Protein 4L6W (pdb70)

Structure (mmCIF, N/CA/C/O backbone):
data_4L6W
#
_entry.id   4L6W
#
_cell.length_a   76.942
_cell.length_b   90.311
_cell.length_c   154.563
_cell.angle_alpha   90.00
_cell.angle_beta   90.00
_cell.angle_gamma   90.00
#
_symmetry.space_group_name_H-M   'P 21 21 21'
#
loop_
_entity.id
_entity.type
_entity.pdbx_description
1 polymer 'Probable propionyl-CoA carboxylase beta chain 6'
2 water water
#
loop_
_atom_site.group_PDB
_atom_site.id
_atom_site.type_symbol
_atom_site.label_atom_id
_atom_site.label_alt_id
_atom_site.label_comp_id
_atom_site.label_asym_id
_atom_site.label_entity_id
_atom_site.label_seq_id
_atom_site.pdbx_PDB_ins_code
_atom_site.Cartn_x
_atom_site.Cartn_y
_atom_site.Cartn_z
_atom_site.occupancy
_atom_site.B_iso_or_equiv
_atom_site.auth_seq_id
_atom_site.auth_comp_id
_atom_site.auth_asym_id
_atom_site.auth_atom_id
_atom_site.pdbx_PDB_model_num
ATOM 1 N N . PRO A 1 35 ? -6.372 0.752 -12.185 1.00 49.42 15 PRO A N 1
ATOM 2 C CA . PRO A 1 35 ? -5.138 0.366 -11.407 1.00 55.06 15 PRO A CA 1
ATOM 3 C C . PRO A 1 35 ? -4.914 1.232 -10.136 1.00 56.02 15 PRO A C 1
ATOM 4 O O . PRO A 1 35 ? -4.484 0.738 -9.095 1.00 57.99 15 PRO A O 1
ATOM 8 N N . ARG A 1 36 ? -5.211 2.518 -10.241 1.00 54.78 16 ARG A N 1
ATOM 9 C CA . ARG A 1 36 ? -5.34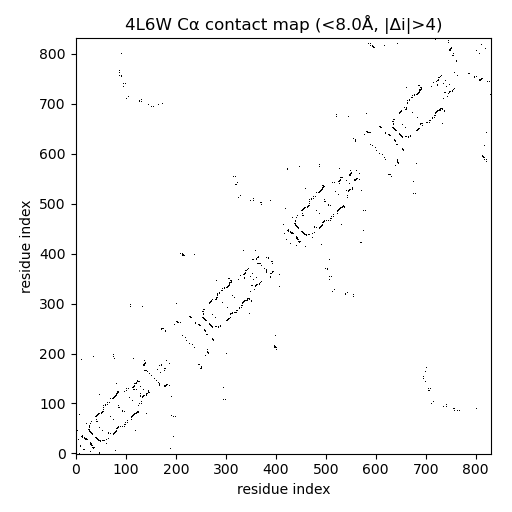6 3.416 -9.127 1.00 47.62 16 ARG A CA 1
ATOM 10 C C . ARG A 1 36 ? -6.806 3.392 -8.683 1.00 49.05 16 ARG A C 1
ATOM 11 O O . ARG A 1 36 ? -7.193 4.169 -7.824 1.00 48.99 16 ARG A O 1
ATOM 19 N N . ASP A 1 37 ? -7.622 2.524 -9.282 1.00 46.50 17 ASP A N 1
ATOM 20 C CA . ASP A 1 37 ? -9.016 2.406 -8.886 1.00 47.63 17 ASP A CA 1
ATOM 21 C C . ASP A 1 37 ? -9.073 2.113 -7.388 1.00 45.66 17 ASP A C 1
ATOM 22 O O . ASP A 1 37 ? -8.473 1.117 -6.922 1.00 45.05 17 ASP A O 1
ATOM 27 N N . PRO A 1 38 ? -9.799 2.947 -6.613 1.00 42.56 18 PRO A N 1
ATOM 28 C CA . PRO A 1 38 ? -9.709 2.769 -5.159 1.00 38.93 18 PRO A CA 1
ATOM 29 C C . PRO A 1 38 ? -10.400 1.452 -4.718 1.00 50.28 18 PRO A C 1
ATOM 30 O O . PRO A 1 38 ? -9.9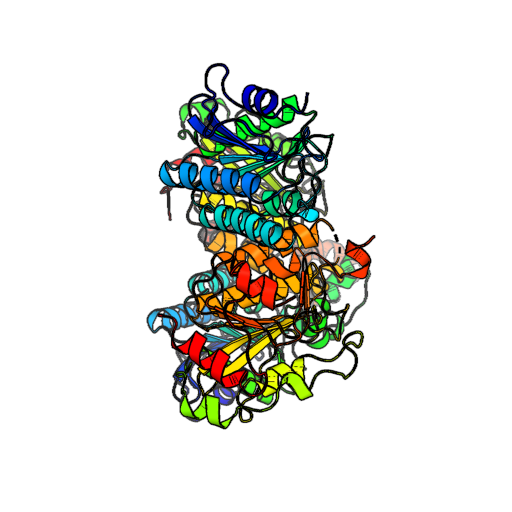59 0.832 -3.712 1.00 47.41 18 PRO A O 1
ATOM 34 N N . LEU A 1 39 ? -11.441 1.011 -5.459 1.00 47.56 19 LEU A N 1
ATOM 35 C CA . LEU A 1 39 ? -12.127 -0.245 -5.109 1.00 44.95 19 LEU A CA 1
ATOM 36 C C . LEU A 1 39 ? -11.139 -1.402 -5.301 1.00 52.13 19 LEU A C 1
ATOM 37 O O . LEU A 1 39 ? -11.030 -2.267 -4.424 1.00 55.20 19 LEU A O 1
ATOM 42 N N . LEU A 1 40 ? -10.385 -1.391 -6.411 1.00 49.83 20 LEU A N 1
ATOM 43 C CA . LEU A 1 40 ? -9.326 -2.394 -6.634 1.00 53.66 20 LEU A CA 1
ATOM 44 C C . LEU A 1 40 ? -8.313 -2.392 -5.464 1.00 49.82 20 LEU A C 1
ATOM 45 O O . LEU A 1 40 ? -8.000 -3.454 -4.881 1.00 48.34 20 LEU A O 1
ATOM 50 N N . ARG A 1 41 ? -7.828 -1.201 -5.103 1.00 43.11 21 ARG A N 1
ATOM 51 C CA . ARG A 1 41 ? -6.879 -1.086 -3.996 1.00 45.18 21 ARG A CA 1
ATOM 52 C C . ARG A 1 41 ? -7.467 -1.595 -2.674 1.00 45.50 21 ARG A C 1
ATOM 53 O O . ARG A 1 41 ? -6.836 -2.420 -1.958 1.00 44.62 21 ARG A O 1
ATOM 61 N N . LEU A 1 42 ? -8.690 -1.179 -2.359 1.00 45.09 22 LEU A N 1
ATOM 62 C CA . LEU A 1 42 ? -9.279 -1.647 -1.103 1.00 42.80 22 LEU A CA 1
ATOM 63 C C . LEU A 1 42 ? -9.474 -3.160 -1.115 1.00 44.96 22 LEU A C 1
ATOM 64 O O . LEU A 1 42 ? -9.245 -3.817 -0.110 1.00 44.62 22 LEU A O 1
ATOM 69 N N . SER A 1 43 ? -9.851 -3.727 -2.260 1.00 47.32 23 SER A N 1
ATOM 70 C CA . SER A 1 43 ? -10.050 -5.174 -2.358 1.00 45.38 23 SER A CA 1
ATOM 71 C C . SER A 1 43 ? -8.761 -5.949 -2.265 1.00 45.78 23 SER A C 1
ATOM 72 O O . SER A 1 43 ? -8.750 -7.083 -1.824 1.00 47.09 23 SER A O 1
ATOM 75 N N . ASN A 1 44 ? -7.676 -5.335 -2.708 1.00 48.66 24 ASN A N 1
ATOM 76 C CA . ASN A 1 44 ? -6.383 -5.970 -2.619 1.00 50.97 24 ASN A CA 1
ATOM 77 C C . ASN A 1 44 ? -5.897 -5.994 -1.169 1.00 44.29 24 ASN A C 1
ATOM 78 O O . ASN A 1 44 ? -5.170 -6.887 -0.771 1.00 48.22 24 ASN A O 1
ATOM 83 N N . PHE A 1 45 ? -6.335 -5.031 -0.374 1.00 41.23 25 PHE A N 1
ATOM 84 C CA . PHE A 1 45 ? -5.896 -4.919 1.030 1.00 37.76 25 PHE A CA 1
ATOM 85 C C . PHE A 1 45 ? -6.770 -5.840 1.869 1.00 42.91 25 PHE A C 1
ATOM 86 O O . PHE A 1 45 ? -6.255 -6.585 2.686 1.00 44.26 25 PHE A O 1
ATOM 94 N N . PHE A 1 46 ? -8.094 -5.778 1.687 1.00 44.95 26 PHE A N 1
ATOM 95 C CA . PHE A 1 46 ? -9.053 -6.489 2.573 1.00 44.63 26 PHE A CA 1
ATOM 96 C C . PHE A 1 46 ? -9.158 -7.979 2.313 1.00 46.12 26 PHE A C 1
ATOM 97 O O . PHE A 1 46 ? -8.901 -8.408 1.194 1.00 41.77 26 PHE A O 1
ATOM 105 N N . ASP A 1 47 ? -9.573 -8.777 3.309 1.00 41.96 27 ASP A N 1
ATOM 106 C CA . ASP A 1 47 ? -9.793 -10.218 3.030 1.00 44.72 27 ASP A CA 1
ATOM 107 C C . ASP A 1 47 ? -10.801 -10.264 1.909 1.00 47.48 27 ASP A C 1
ATOM 108 O O . ASP A 1 47 ? -11.695 -9.391 1.872 1.00 55.36 27 ASP A O 1
ATOM 113 N N . ASP A 1 48 ? -10.685 -11.263 1.015 1.00 51.93 28 ASP A N 1
ATOM 114 C CA . ASP A 1 48 ? -11.591 -11.410 -0.141 1.00 51.69 28 ASP A CA 1
ATOM 115 C C . ASP A 1 48 ? -13.032 -11.439 0.301 1.00 58.32 28 ASP A C 1
ATOM 116 O O . ASP A 1 48 ? -13.356 -12.058 1.337 1.00 58.36 28 ASP A O 1
ATOM 121 N N . GLY A 1 49 ? -13.878 -10.763 -0.481 1.00 62.16 29 GLY A N 1
ATOM 122 C CA . GLY A 1 49 ? -15.333 -10.725 -0.274 1.00 65.12 29 GLY A CA 1
ATOM 123 C C . GLY A 1 49 ? -15.816 -9.988 0.968 1.00 57.05 29 GLY A C 1
ATOM 124 O O . GLY A 1 49 ? -16.976 -10.076 1.312 1.00 60.07 29 GLY A O 1
ATOM 125 N N . SER A 1 50 ? -14.943 -9.255 1.639 1.00 55.33 30 SER A N 1
ATOM 126 C CA . SER A 1 50 ? -15.297 -8.646 2.929 1.00 55.12 30 SER A CA 1
ATOM 127 C C . SER A 1 50 ? -15.626 -7.156 2.834 1.00 55.75 30 SER A C 1
ATOM 128 O O . SER A 1 50 ? -16.117 -6.572 3.789 1.00 55.44 30 SER A O 1
ATOM 131 N N . VAL A 1 51 ? -15.364 -6.559 1.678 1.00 51.01 31 VAL A N 1
ATOM 132 C CA . VAL A 1 51 ? -15.500 -5.136 1.475 1.00 53.22 31 VAL A CA 1
ATOM 133 C C . VAL A 1 51 ? -16.955 -4.714 1.660 1.00 56.55 31 VAL A C 1
ATOM 134 O O . VAL A 1 51 ? -17.826 -5.263 1.034 1.00 58.65 31 VAL A O 1
ATOM 138 N N . GLU A 1 52 ? -17.228 -3.744 2.524 1.00 51.88 32 GLU A N 1
ATOM 139 C CA . GLU A 1 52 ? -18.572 -3.145 2.638 1.00 49.30 32 GLU A CA 1
ATOM 140 C C . GLU A 1 52 ? -18.351 -1.667 2.572 1.00 50.21 32 GLU A C 1
ATOM 141 O O . GLU A 1 52 ? -17.912 -1.060 3.565 1.00 48.72 32 GLU A O 1
ATOM 147 N N . LEU A 1 53 ? -18.625 -1.088 1.408 1.00 45.27 33 LEU A N 1
ATOM 148 C CA . LEU A 1 53 ? -18.478 0.344 1.197 1.00 48.50 33 LEU A CA 1
ATOM 149 C C . LEU A 1 53 ? -19.173 1.144 2.315 1.00 46.69 33 LEU A C 1
ATOM 150 O O . LEU A 1 53 ? -20.272 0.771 2.740 1.00 53.62 33 LEU A O 1
ATOM 155 N N . LEU A 1 54 ? -18.556 2.214 2.794 1.00 44.26 34 LEU A N 1
ATOM 156 C CA . LEU A 1 54 ? -19.172 3.038 3.846 1.00 41.08 34 LEU A CA 1
ATOM 157 C C . LEU A 1 54 ? -20.041 4.110 3.244 1.00 47.41 34 LEU A C 1
ATOM 158 O O . LEU A 1 54 ? -20.743 4.794 3.965 1.00 48.01 34 LEU A O 1
ATOM 163 N N . HIS A 1 55 ? -20.010 4.281 1.931 1.00 47.08 35 HIS A N 1
ATOM 164 C CA . HIS A 1 55 ? -20.820 5.332 1.321 1.00 47.78 35 HIS A CA 1
ATOM 165 C C . HIS A 1 55 ? -20.913 4.988 -0.144 1.00 53.16 35 HIS A C 1
ATOM 166 O O . HIS A 1 55 ? -20.139 4.138 -0.612 1.00 50.20 35 HIS A O 1
ATOM 173 N N . GLU A 1 56 ? -21.846 5.617 -0.876 1.00 62.46 36 GLU A N 1
ATOM 174 C CA . GLU A 1 56 ? -21.977 5.347 -2.323 1.00 65.05 36 GLU A CA 1
ATOM 175 C C . GLU A 1 56 ? -20.697 5.822 -2.999 1.00 56.30 36 GLU A C 1
ATOM 176 O O . GLU A 1 56 ? -20.143 6.874 -2.690 1.00 54.92 36 GLU A O 1
ATOM 182 N N . ARG A 1 57 ? -20.193 4.984 -3.886 1.00 55.70 37 ARG A N 1
ATOM 183 C CA . ARG A 1 57 ? -18.997 5.293 -4.641 1.00 54.78 37 ARG A CA 1
ATOM 184 C C . ARG A 1 57 ? -19.246 6.556 -5.460 1.00 48.82 37 ARG A C 1
ATOM 185 O O . ARG A 1 57 ? -20.252 6.645 -6.126 1.00 54.58 37 ARG A O 1
ATOM 193 N N . ASP A 1 58 ? -18.351 7.549 -5.431 1.00 54.44 38 ASP A N 1
ATOM 194 C CA . ASP A 1 58 ? -18.632 8.820 -6.173 1.00 52.89 38 ASP A CA 1
ATOM 195 C C . ASP A 1 58 ? -17.333 9.390 -6.767 1.00 43.80 38 ASP A C 1
ATOM 196 O O . ASP A 1 58 ? -16.342 8.720 -6.818 1.00 52.81 38 ASP A O 1
ATOM 201 N N . ARG A 1 59 ? -17.282 10.640 -7.165 1.00 52.47 39 ARG A N 1
ATOM 202 C CA . ARG A 1 59 ? -16.029 11.166 -7.726 1.00 46.34 39 ARG A CA 1
ATOM 203 C C . ARG A 1 59 ? -15.347 12.168 -6.726 1.00 43.24 39 ARG A C 1
ATOM 204 O O . ARG A 1 59 ? -14.703 13.165 -7.079 1.00 45.93 39 ARG A O 1
ATOM 212 N N . SER A 1 60 ? -15.479 11.890 -5.445 1.00 41.10 40 SER A N 1
ATOM 213 C CA . SER A 1 60 ? -15.009 12.877 -4.449 1.00 45.85 40 SER A CA 1
ATOM 214 C C . SER A 1 60 ? -13.504 12.777 -4.231 1.00 43.90 40 SER A C 1
ATOM 215 O O . SER A 1 60 ? -12.881 13.638 -3.604 1.00 46.73 40 SER A O 1
ATOM 218 N N . GLY A 1 61 ? -12.913 11.704 -4.730 1.00 38.24 41 GLY A N 1
ATOM 219 C CA . GLY A 1 61 ? -11.493 11.510 -4.541 1.00 40.38 41 GLY A CA 1
ATOM 220 C C . GLY A 1 61 ? -11.195 10.547 -3.404 1.00 40.42 41 GLY A C 1
ATOM 221 O O . GLY A 1 61 ? -10.028 10.303 -3.095 1.00 38.07 41 GLY A O 1
ATOM 222 N N . VAL A 1 62 ? -12.225 10.005 -2.752 1.00 38.50 42 VAL A N 1
ATOM 223 C CA . VAL A 1 62 ? -11.973 9.043 -1.657 1.00 40.10 42 VAL A CA 1
ATOM 224 C C . VAL A 1 62 ? -13.008 7.938 -1.682 1.00 38.47 42 VAL A C 1
ATOM 225 O O . VAL A 1 62 ? -14.161 8.212 -1.964 1.00 44.06 42 VAL A O 1
ATOM 229 N N . LEU A 1 63 ? -12.614 6.696 -1.427 1.00 38.05 43 LEU A N 1
ATOM 230 C CA . LEU A 1 63 ? -13.589 5.645 -1.187 1.00 38.94 43 LEU A CA 1
ATOM 231 C C . LEU A 1 63 ? -13.217 5.014 0.136 1.00 42.83 43 LEU A C 1
ATOM 232 O O . LEU A 1 63 ? -12.060 4.580 0.307 1.00 40.87 43 LEU A O 1
ATOM 237 N N . ALA A 1 64 ? -14.172 4.970 1.066 1.00 42.07 44 ALA A N 1
ATOM 238 C CA . ALA A 1 64 ? -13.968 4.370 2.411 1.00 40.94 44 ALA A CA 1
ATOM 239 C C . ALA A 1 64 ? -14.828 3.108 2.512 1.00 42.63 44 ALA A C 1
ATOM 240 O O . ALA A 1 64 ? -15.928 3.034 1.900 1.00 47.19 44 ALA A O 1
ATOM 242 N N . ALA A 1 65 ? -14.325 2.105 3.246 1.00 42.06 45 ALA A N 1
ATOM 243 C CA . ALA A 1 65 ? -15.036 0.819 3.442 1.00 47.02 45 ALA A CA 1
ATOM 244 C C . ALA A 1 65 ? -14.670 0.133 4.741 1.00 48.82 45 ALA A C 1
ATOM 245 O O . ALA A 1 65 ? -13.653 0.461 5.373 1.00 43.57 45 ALA A O 1
ATOM 247 N N . ALA A 1 66 ? -15.514 -0.819 5.132 1.00 42.86 46 ALA A N 1
ATOM 248 C CA . ALA A 1 66 ? -15.216 -1.720 6.184 1.00 43.37 46 ALA A CA 1
ATOM 249 C C . ALA A 1 66 ? -14.881 -3.029 5.536 1.00 44.14 46 ALA A C 1
ATOM 250 O O . ALA A 1 66 ? -15.343 -3.342 4.443 1.00 50.38 46 ALA A O 1
ATOM 252 N N . GLY A 1 67 ? -14.073 -3.808 6.222 1.00 44.21 47 GLY A N 1
ATOM 253 C CA . GLY A 1 67 ? -13.854 -5.191 5.853 1.00 43.32 47 GLY A CA 1
ATOM 254 C C . GLY A 1 67 ? -13.171 -5.890 7.022 1.00 49.70 47 GLY A C 1
ATOM 255 O O . GLY A 1 67 ? -13.198 -5.391 8.170 1.00 42.44 47 GLY A O 1
ATOM 256 N N . THR A 1 68 ? -12.546 -7.028 6.730 1.00 40.43 48 THR A N 1
ATOM 257 C CA . THR A 1 68 ? -11.823 -7.734 7.736 1.00 45.88 48 THR A CA 1
ATOM 258 C C . THR A 1 68 ? -10.426 -7.909 7.192 1.00 48.68 48 THR A C 1
ATOM 259 O O . THR A 1 68 ? -10.204 -7.998 5.965 1.00 46.51 48 THR A O 1
ATOM 263 N N . VAL A 1 69 ? -9.490 -7.923 8.120 1.00 44.58 49 VAL A N 1
ATOM 264 C CA . VAL A 1 69 ? -8.106 -8.283 7.850 1.00 44.62 49 VAL A CA 1
ATOM 265 C C . VAL A 1 69 ? -7.817 -9.488 8.740 1.00 44.79 49 VAL A C 1
ATOM 266 O O . VAL A 1 69 ? -7.769 -9.360 9.952 1.00 46.19 49 VAL A O 1
ATOM 270 N N . ASN A 1 70 ? -7.656 -10.647 8.119 1.00 45.57 50 ASN A N 1
ATOM 271 C CA . ASN A 1 70 ? -7.656 -11.936 8.834 1.00 46.36 50 ASN A CA 1
ATOM 272 C C . ASN A 1 70 ? -8.697 -12.049 9.926 1.00 49.22 50 ASN A C 1
ATOM 273 O O . ASN A 1 70 ? -8.392 -12.467 11.038 1.00 46.08 50 ASN A O 1
ATOM 278 N N . GLY A 1 71 ? -9.932 -11.686 9.618 1.00 46.32 51 GLY A N 1
ATOM 279 C CA . GLY A 1 71 ? -10.999 -11.777 10.627 1.00 51.96 51 GLY A CA 1
ATOM 280 C C . GLY A 1 71 ? -11.274 -10.503 11.417 1.00 47.17 51 GLY A C 1
ATOM 281 O O . GLY A 1 71 ? -12.401 -10.300 11.847 1.00 52.01 51 GLY A O 1
ATOM 282 N N . VAL A 1 72 ? -10.280 -9.627 11.571 1.00 46.38 52 VAL A N 1
ATOM 283 C CA . VAL A 1 72 ? -10.426 -8.416 12.382 1.00 44.53 52 VAL A CA 1
ATOM 284 C C . VAL A 1 72 ? -11.159 -7.362 11.607 1.00 47.17 52 VAL A C 1
ATOM 285 O O . VAL A 1 72 ? -10.697 -6.969 10.545 1.00 44.18 52 VAL A O 1
ATOM 289 N N . ARG A 1 73 ? -12.294 -6.912 12.138 1.00 46.02 53 ARG A N 1
ATOM 290 C CA . ARG A 1 73 ? -13.013 -5.796 11.589 1.00 43.96 53 ARG A CA 1
ATOM 291 C C . ARG A 1 73 ? -12.134 -4.528 11.463 1.00 45.62 53 ARG A C 1
ATOM 292 O O . ARG A 1 73 ? -11.625 -3.981 12.455 1.00 40.18 53 ARG A O 1
ATOM 300 N N . THR A 1 74 ? -11.962 -4.056 10.226 1.00 40.81 54 THR A N 1
ATOM 301 C CA . THR A 1 74 ? -10.999 -2.976 9.948 1.00 41.30 54 THR A CA 1
ATOM 302 C C . THR A 1 74 ? -11.697 -1.927 9.098 1.00 42.93 54 THR A C 1
ATOM 303 O O . THR A 1 74 ? -12.506 -2.279 8.242 1.00 46.30 54 THR A O 1
ATOM 307 N N . ILE A 1 75 ? -11.393 -0.649 9.314 1.00 36.35 55 ILE A N 1
ATOM 308 C CA . ILE A 1 75 ? -11.895 0.404 8.419 1.00 36.78 55 ILE A CA 1
ATOM 309 C C . ILE A 1 75 ? -10.730 0.809 7.542 1.00 39.15 55 ILE A C 1
ATOM 310 O O . ILE A 1 75 ? -9.582 0.814 7.993 1.00 38.42 55 ILE A O 1
ATOM 315 N N . ALA A 1 76 ? -10.994 1.123 6.282 1.00 37.08 56 ALA A N 1
ATOM 316 C CA . ALA A 1 76 ? -9.937 1.680 5.441 1.00 40.29 56 ALA A CA 1
ATOM 317 C C . ALA A 1 76 ? -10.472 2.754 4.537 1.00 36.14 56 ALA A C 1
ATOM 318 O O . ALA A 1 76 ? -11.672 2.802 4.259 1.00 39.08 56 ALA A O 1
ATOM 320 N N . PHE A 1 77 ? -9.600 3.638 4.075 1.00 34.36 57 PHE A N 1
ATOM 321 C CA . PHE A 1 77 ? -10.025 4.568 3.033 1.00 35.91 57 PHE A CA 1
ATOM 322 C C . PHE A 1 77 ? -8.893 4.636 2.051 1.00 39.87 57 PHE A C 1
ATOM 323 O O . PHE A 1 77 ? -7.754 4.377 2.393 1.00 37.71 57 PHE A O 1
ATOM 331 N N . CYS A 1 78 ? -9.213 4.932 0.805 1.00 37.10 58 CYS A N 1
ATOM 332 C CA . CYS A 1 78 ? -8.202 4.945 -0.236 1.00 38.95 58 CYS A CA 1
ATOM 333 C C . CYS A 1 78 ? -8.494 6.195 -0.999 1.00 41.94 58 CYS A C 1
ATOM 334 O O . CYS A 1 78 ? -9.660 6.419 -1.370 1.00 44.95 58 CYS A O 1
ATOM 337 N N . THR A 1 79 ? -7.476 7.034 -1.221 1.00 37.50 59 THR A N 1
ATOM 338 C CA . THR A 1 79 ? -7.702 8.220 -2.039 1.00 37.04 59 THR A CA 1
ATOM 339 C C . THR A 1 79 ? -7.671 7.732 -3.462 1.00 41.07 59 THR A C 1
ATOM 340 O O . THR A 1 79 ? -7.031 6.719 -3.782 1.00 40.91 59 THR A O 1
ATOM 344 N N . ASP A 1 80 ? -8.376 8.448 -4.332 1.00 46.27 60 ASP A N 1
ATOM 345 C CA . ASP A 1 80 ? -8.712 7.901 -5.619 1.00 44.47 60 ASP A CA 1
ATOM 346 C C . ASP A 1 80 ? -7.807 8.568 -6.628 1.00 42.61 60 ASP A C 1
ATOM 347 O O . ASP A 1 80 ? -8.097 9.666 -7.072 1.00 45.64 60 ASP A O 1
ATOM 352 N N . GLY A 1 81 ? -6.686 7.928 -6.966 1.00 43.15 61 GLY A N 1
ATOM 353 C CA . GLY A 1 81 ? -5.707 8.555 -7.860 1.00 43.35 61 GLY A CA 1
ATOM 354 C C . GLY A 1 81 ? -6.262 8.741 -9.272 1.00 44.68 61 GLY A C 1
ATOM 355 O O . GLY A 1 81 ? -5.661 9.438 -10.124 1.00 49.19 61 GLY A O 1
ATOM 356 N N . THR A 1 82 ? -7.418 8.139 -9.543 1.00 45.23 62 THR A N 1
ATOM 357 C CA . THR A 1 82 ? -8.000 8.284 -10.903 1.00 49.97 62 THR A CA 1
ATOM 358 C C . THR A 1 82 ? -8.763 9.574 -11.020 1.00 50.19 62 THR A C 1
ATOM 359 O O . THR A 1 82 ? -9.203 9.888 -12.104 1.00 45.26 62 THR A O 1
ATOM 363 N N . VAL A 1 83 ? -8.957 10.298 -9.914 1.00 45.67 63 VAL A N 1
ATOM 364 C CA . VAL A 1 83 ? -9.693 11.559 -9.955 1.00 50.03 63 VAL A CA 1
ATOM 365 C C . VAL A 1 83 ? -8.789 12.692 -9.487 1.00 51.26 63 VAL A C 1
ATOM 366 O O . VAL A 1 83 ? -8.460 12.812 -8.256 1.00 44.95 63 VAL A O 1
ATOM 370 N N . MET A 1 84 ? -8.409 13.545 -10.436 1.00 46.13 64 MET A N 1
ATOM 371 C CA . MET A 1 84 ? -7.499 14.666 -10.126 1.00 52.58 64 MET A CA 1
ATOM 372 C C . MET A 1 84 ? -6.270 14.249 -9.343 1.00 53.04 64 MET A C 1
ATOM 373 O O . MET A 1 84 ? -5.866 14.980 -8.420 1.00 44.97 64 MET A O 1
ATOM 378 N N . GLY A 1 85 ? -5.673 13.106 -9.701 1.00 46.96 65 GLY A N 1
ATOM 379 C CA . GLY A 1 85 ? -4.450 12.616 -9.047 1.00 47.43 65 GLY A CA 1
ATOM 380 C C . GLY A 1 85 ? -4.719 12.356 -7.564 1.00 47.36 65 GLY A C 1
ATOM 381 O O . GLY A 1 85 ? -3.784 12.432 -6.734 1.00 41.85 65 GLY A O 1
ATOM 382 N N . GLY A 1 86 ? -5.984 12.092 -7.195 1.00 44.07 66 GLY A N 1
ATOM 383 C CA . GLY A 1 86 ? -6.309 11.928 -5.743 1.00 40.85 66 GLY A CA 1
ATOM 384 C C . GLY A 1 86 ? -6.314 13.211 -4.889 1.00 43.70 66 GLY A C 1
ATOM 385 O O . GLY A 1 86 ? -6.324 13.123 -3.640 1.00 37.53 66 GLY A O 1
ATOM 386 N N . ALA A 1 87 ? -6.316 14.389 -5.542 1.00 37.29 67 ALA A N 1
ATOM 387 C CA . ALA A 1 87 ? -6.301 15.701 -4.829 1.00 42.04 67 ALA A CA 1
ATOM 388 C C . ALA A 1 87 ? -7.468 15.783 -3.815 1.00 43.43 67 ALA A C 1
ATOM 389 O O . ALA A 1 87 ? -8.603 15.429 -4.148 1.00 38.99 67 ALA A O 1
ATOM 391 N N . MET A 1 88 ? -7.184 16.257 -2.590 1.00 39.96 68 MET A N 1
ATOM 392 C CA . MET A 1 88 ? -8.126 16.126 -1.495 1.00 38.21 68 MET A CA 1
ATOM 393 C C . MET A 1 88 ? -9.121 17.279 -1.484 1.00 44.78 68 MET A C 1
ATOM 394 O O . MET A 1 88 ? -8.706 18.435 -1.529 1.00 39.29 68 MET A O 1
ATOM 399 N N . GLY A 1 89 ? -10.421 16.999 -1.407 1.00 38.95 69 GLY A N 1
ATOM 400 C CA . GLY A 1 89 ? -11.388 18.092 -1.465 1.00 41.37 69 GLY A CA 1
ATOM 401 C C . GLY A 1 89 ? -12.388 17.913 -0.348 1.00 43.74 69 GLY A C 1
ATOM 402 O O . GLY A 1 89 ? -12.260 16.968 0.438 1.00 39.20 69 GLY A O 1
ATOM 403 N N . VAL A 1 90 ? -13.394 18.783 -0.290 1.00 38.95 70 VAL A N 1
ATOM 404 C CA . VAL A 1 90 ? -14.299 18.818 0.856 1.00 41.32 70 VAL A CA 1
ATOM 405 C C . VAL A 1 90 ? -15.034 17.500 0.949 1.00 40.35 70 VAL A C 1
ATOM 406 O O . VAL A 1 90 ? -15.153 16.910 2.034 1.00 40.60 70 VAL A O 1
ATOM 410 N N . GLU A 1 91 ? -15.509 17.003 -0.180 1.00 37.88 71 GLU A N 1
ATOM 411 C CA . GLU A 1 91 ? -16.394 15.834 -0.118 1.00 39.78 71 GLU A CA 1
ATOM 412 C C . GLU A 1 91 ? -15.584 14.593 0.267 1.00 42.66 71 GLU A C 1
ATOM 413 O O . GLU A 1 91 ? -16.035 13.774 1.104 1.00 37.69 71 GLU A O 1
ATOM 419 N N . GLY A 1 92 ? -14.383 14.477 -0.318 1.00 39.10 72 GLY A N 1
ATOM 420 C CA . GLY A 1 92 ? -13.521 13.355 -0.082 1.00 38.35 72 GLY A CA 1
ATOM 421 C C . GLY A 1 92 ? -13.027 13.351 1.372 1.00 38.37 72 GLY A C 1
ATOM 422 O O . GLY A 1 92 ? -13.046 12.288 2.038 1.00 42.21 72 GLY A O 1
ATOM 423 N N . CYS A 1 93 ? -12.582 14.516 1.869 1.00 36.98 73 CYS A N 1
ATOM 424 C CA . CYS A 1 93 ? -12.156 14.651 3.289 1.00 38.49 73 CYS A CA 1
ATOM 425 C C . CYS A 1 93 ? -13.268 14.269 4.229 1.00 40.78 73 CYS A C 1
ATOM 426 O O . CYS A 1 93 ? -13.025 13.654 5.267 1.00 39.75 73 CYS A O 1
ATOM 429 N N . THR A 1 94 ? -14.495 14.613 3.861 1.00 38.17 74 THR A N 1
ATOM 430 C CA . THR A 1 94 ? -15.625 14.270 4.698 1.00 40.32 74 THR A CA 1
ATOM 431 C C . THR A 1 94 ? -15.805 12.745 4.797 1.00 40.69 74 THR A C 1
ATOM 432 O O . THR A 1 94 ? -16.071 12.232 5.891 1.00 35.74 74 THR A O 1
ATOM 436 N N . HIS A 1 95 ? -15.571 12.008 3.694 1.00 35.77 75 HIS A N 1
ATOM 437 C CA . HIS A 1 95 ? -15.611 10.547 3.768 1.00 37.60 75 HIS A CA 1
ATOM 438 C C . HIS A 1 95 ? -14.562 10.035 4.726 1.00 34.89 75 HIS A C 1
ATOM 439 O O . HIS A 1 95 ? -14.826 9.056 5.484 1.00 36.77 75 HIS A O 1
ATOM 446 N N . ILE A 1 96 ? -13.393 10.672 4.702 1.00 33.29 76 ILE A N 1
ATOM 447 C CA . ILE A 1 96 ? -12.308 10.267 5.592 1.00 35.88 76 ILE A CA 1
ATOM 448 C C . ILE A 1 96 ? -12.652 10.505 7.049 1.00 35.90 76 ILE A C 1
ATOM 449 O O . ILE A 1 96 ? -12.473 9.595 7.868 1.00 35.71 76 ILE A O 1
ATOM 454 N N . VAL A 1 97 ? -13.132 11.706 7.372 1.00 34.63 77 VAL A N 1
ATOM 455 C CA . VAL A 1 97 ? -13.544 12.029 8.750 1.00 37.07 77 VAL A CA 1
ATOM 456 C C . VAL A 1 97 ? -14.657 11.059 9.218 1.00 37.63 77 VAL A C 1
ATOM 457 O O . VAL A 1 97 ? -14.633 10.562 10.355 1.00 36.95 77 VAL A O 1
ATOM 461 N N . ASN A 1 98 ? -15.621 10.776 8.333 1.00 39.89 78 ASN A N 1
ATOM 462 C CA . ASN A 1 98 ? -16.711 9.798 8.634 1.00 41.06 78 ASN A CA 1
ATOM 463 C C . ASN A 1 98 ? -16.165 8.411 8.927 1.00 36.53 78 ASN A C 1
ATOM 464 O O . ASN A 1 98 ? -16.605 7.737 9.856 1.00 39.82 78 ASN A O 1
ATOM 469 N N . ALA A 1 99 ? -15.168 7.994 8.160 1.00 35.43 79 ALA A N 1
ATOM 470 C CA . ALA A 1 99 ? -14.569 6.691 8.387 1.00 39.68 79 ALA A CA 1
ATOM 471 C C . ALA A 1 99 ? -13.854 6.666 9.730 1.00 36.16 79 ALA A C 1
ATOM 472 O O . ALA A 1 99 ? -13.906 5.649 10.433 1.00 37.66 79 ALA A O 1
ATOM 474 N N . TYR A 1 100 ? -13.143 7.759 10.057 1.00 33.83 80 TYR A N 1
ATOM 475 C CA . TYR A 1 100 ? -12.536 7.897 11.371 1.00 36.80 80 TYR A CA 1
ATOM 476 C C . TYR A 1 100 ? -13.545 7.836 12.463 1.00 38.12 80 TYR A C 1
ATOM 477 O O . TYR A 1 100 ? -13.307 7.201 13.481 1.00 41.46 80 TYR A O 1
ATOM 486 N N . ASP A 1 101 ? -14.663 8.521 12.280 1.00 37.23 81 ASP A N 1
ATOM 487 C CA . ASP A 1 101 ? -15.690 8.476 13.289 1.00 37.74 81 ASP A CA 1
ATOM 488 C C . ASP A 1 101 ? -16.226 7.032 13.509 1.00 40.29 81 ASP A C 1
ATOM 489 O O . ASP A 1 101 ? -16.444 6.591 14.652 1.00 38.15 81 ASP A O 1
ATOM 494 N N . THR A 1 102 ? -16.397 6.280 12.426 1.00 38.24 82 THR A N 1
ATOM 495 C CA . THR A 1 102 ? -16.904 4.889 12.521 1.00 41.76 82 THR A CA 1
ATOM 496 C C . THR A 1 102 ? -15.866 4.055 13.245 1.00 41.04 82 THR A C 1
ATOM 497 O O . THR A 1 102 ? -16.183 3.273 14.173 1.00 42.95 82 THR A O 1
ATOM 501 N N . ALA A 1 103 ? -14.610 4.242 12.827 1.00 36.42 83 ALA A N 1
ATOM 502 C CA . ALA A 1 103 ? -13.520 3.444 13.374 1.00 38.40 83 ALA A CA 1
ATOM 503 C C . ALA A 1 103 ? -13.408 3.747 14.873 1.00 37.82 83 ALA A C 1
ATOM 504 O O . ALA A 1 103 ? -13.232 2.836 15.670 1.00 39.69 83 ALA A O 1
ATOM 506 N N . ILE A 1 104 ? -13.533 5.017 15.249 1.00 37.06 84 ILE A N 1
ATOM 507 C CA . ILE A 1 104 ? -13.379 5.391 16.659 1.00 35.85 84 ILE A CA 1
ATOM 508 C C . ILE A 1 104 ? -14.511 4.743 17.426 1.00 36.93 84 ILE A C 1
ATOM 509 O O . ILE A 1 104 ? -14.298 4.100 18.463 1.00 41.12 84 ILE A O 1
ATOM 514 N N . GLU A 1 105 ? -15.706 4.828 16.883 1.00 38.56 85 GLU A N 1
ATOM 515 C CA . GLU A 1 105 ? -16.881 4.314 17.583 1.00 41.56 85 GLU A CA 1
ATOM 516 C C . GLU A 1 105 ? -16.760 2.835 17.848 1.00 43.20 85 GLU A C 1
ATOM 517 O O . GLU A 1 105 ? -17.097 2.348 18.920 1.00 44.96 85 GLU A O 1
ATOM 523 N N . ASP A 1 106 ? -16.299 2.108 16.840 1.00 43.29 86 ASP A N 1
ATOM 524 C CA . ASP A 1 106 ? -16.231 0.655 16.910 1.00 46.13 86 ASP A CA 1
ATOM 525 C C . ASP A 1 106 ? -14.942 0.163 17.502 1.00 41.80 86 ASP A C 1
ATOM 526 O O . ASP A 1 106 ? -14.785 -1.022 17.666 1.00 45.55 86 ASP A O 1
ATOM 531 N N . GLN A 1 107 ? -14.031 1.074 17.837 1.00 44.87 87 GLN A N 1
ATOM 532 C CA . GLN A 1 107 ? -12.628 0.751 18.145 1.00 42.66 87 GLN A CA 1
ATOM 533 C C . GLN A 1 107 ? -11.992 -0.181 17.145 1.00 43.35 87 GLN A C 1
ATOM 534 O O . GLN A 1 107 ? -11.380 -1.186 17.526 1.00 44.05 87 GLN A O 1
ATOM 540 N N . SER A 1 108 ? -12.122 0.173 15.877 1.00 40.28 88 SER A N 1
ATOM 541 C CA . SER A 1 108 ? -11.534 -0.619 14.804 1.00 44.75 88 SER A CA 1
ATOM 542 C C . SER A 1 108 ? -10.237 0.045 14.423 1.00 36.93 88 SER A C 1
ATOM 543 O O . SER A 1 108 ? -10.174 1.272 14.435 1.00 37.40 88 SER A O 1
ATOM 546 N N . PRO A 1 109 ? -9.215 -0.752 14.038 1.00 35.13 89 PRO A N 1
ATOM 547 C CA . PRO A 1 109 ? -8.060 -0.134 13.381 1.00 35.08 89 PRO A CA 1
ATOM 548 C C . PRO A 1 109 ? -8.513 0.567 12.097 1.00 36.30 89 PRO A C 1
ATOM 549 O O . PRO A 1 109 ? -9.545 0.195 11.540 1.00 35.10 89 PRO A O 1
ATOM 553 N N . ILE A 1 110 ? -7.748 1.561 11.635 1.00 37.25 90 ILE A N 1
ATOM 554 C CA . ILE A 1 110 ? -8.086 2.315 10.429 1.00 34.51 90 ILE A CA 1
ATOM 555 C C . ILE A 1 110 ? -6.839 2.436 9.581 1.00 34.26 90 ILE A C 1
ATOM 556 O O . ILE A 1 110 ? -5.788 2.871 10.050 1.00 33.13 90 ILE A O 1
ATOM 561 N N . VAL A 1 111 ? -6.976 2.022 8.322 1.00 35.05 91 VAL A N 1
ATOM 562 C CA . VAL A 1 111 ? -5.883 1.994 7.375 1.00 33.26 91 VAL A CA 1
ATOM 563 C C . VAL A 1 111 ? -6.194 2.977 6.252 1.00 35.87 91 VAL A C 1
ATOM 564 O O . VAL A 1 111 ? -7.277 2.910 5.659 1.00 35.37 91 VAL A O 1
ATOM 568 N N . GLY A 1 112 ? -5.253 3.890 5.968 1.00 32.14 92 GLY A N 1
ATOM 569 C CA . GLY A 1 112 ? -5.380 4.780 4.812 1.00 32.80 92 GLY A CA 1
ATOM 570 C C . GLY A 1 112 ? -4.427 4.310 3.722 1.00 35.07 92 GLY A C 1
ATOM 571 O O . GLY A 1 112 ? -3.250 3.947 3.983 1.00 33.02 92 GLY A O 1
ATOM 572 N N . ILE A 1 113 ? -4.941 4.289 2.490 1.00 33.58 93 ILE A N 1
ATOM 573 C CA . ILE A 1 113 ? -4.130 3.964 1.314 1.00 33.18 93 ILE A CA 1
ATOM 574 C C . ILE A 1 113 ? -3.989 5.245 0.481 1.00 36.14 93 ILE A C 1
ATOM 575 O O . ILE A 1 113 ? -4.979 5.797 -0.010 1.00 34.48 93 ILE A O 1
ATOM 580 N N . TRP A 1 114 ? -2.752 5.717 0.352 1.00 30.87 94 TRP A N 1
ATOM 581 C CA . TRP A 1 114 ? -2.472 7.024 -0.236 1.00 33.90 94 TRP A CA 1
ATOM 582 C C . TRP A 1 114 ? -2.281 7.018 -1.751 1.00 42.37 94 TRP A C 1
ATOM 583 O O . TRP A 1 114 ? -2.108 5.968 -2.370 1.00 37.68 94 TRP A O 1
ATOM 594 N N . HIS A 1 115 ? -2.379 8.210 -2.286 1.00 42.23 95 HIS A N 1
ATOM 595 C CA . HIS A 1 115 ? -2.158 8.514 -3.665 1.00 41.87 95 HIS A CA 1
ATOM 596 C C . HIS A 1 115 ? -2.885 9.792 -3.870 1.00 36.14 95 HIS A C 1
ATOM 597 O O . HIS A 1 115 ? -3.988 9.818 -4.316 1.00 39.59 95 HIS A O 1
ATOM 604 N N . SER A 1 116 ? -2.247 10.858 -3.487 1.00 36.22 96 SER A N 1
ATOM 605 C CA . SER A 1 116 ? -2.882 12.173 -3.507 1.00 37.29 96 SER A CA 1
ATOM 606 C C . SER A 1 116 ? -1.807 13.237 -3.692 1.00 41.30 96 SER A C 1
ATOM 607 O O . SER A 1 116 ? -0.790 13.218 -2.965 1.00 40.08 96 SER A O 1
ATOM 610 N N . GLY A 1 117 ? -2.023 14.134 -4.673 1.00 38.82 97 GLY A N 1
ATOM 611 C CA . GLY A 1 117 ? -1.178 15.349 -4.903 1.00 39.92 97 GLY A CA 1
ATOM 612 C C . GLY A 1 117 ? -1.260 16.507 -3.895 1.00 45.29 97 GLY A C 1
ATOM 613 O O . GLY A 1 117 ? -0.464 17.442 -3.948 1.00 49.05 97 GLY A O 1
ATOM 614 N N . GLY A 1 118 ? -2.193 16.460 -2.955 1.00 43.64 98 GLY A N 1
ATOM 615 C CA . GLY A 1 118 ? -2.406 17.602 -2.044 1.00 49.97 98 GLY A CA 1
ATOM 616 C C . GLY A 1 118 ? -3.866 18.021 -2.029 1.00 43.74 98 GLY A C 1
ATOM 617 O O . GLY A 1 118 ? -4.748 17.276 -2.479 1.00 40.30 98 GLY A O 1
ATOM 618 N N . ALA A 1 119 ? -4.149 19.203 -1.518 1.00 39.47 99 ALA A N 1
ATOM 619 C CA . ALA A 1 119 ? -5.533 19.663 -1.463 1.00 43.52 99 ALA A CA 1
ATOM 620 C C . ALA A 1 119 ? -5.964 20.231 -2.838 1.00 41.54 99 ALA A C 1
ATOM 621 O O . ALA A 1 119 ? -5.138 20.731 -3.579 1.00 42.22 99 ALA A O 1
ATOM 623 N N . ARG A 1 120 ? -7.250 20.131 -3.189 1.00 41.72 100 ARG A N 1
ATOM 624 C CA . ARG A 1 120 ? -7.759 20.717 -4.468 1.00 44.27 100 ARG A CA 1
ATOM 625 C C . ARG A 1 120 ? -7.686 22.238 -4.423 1.00 47.16 100 ARG A C 1
ATOM 626 O O . ARG A 1 120 ? -8.506 22.899 -3.735 1.00 44.60 100 ARG A O 1
ATOM 634 N N . LEU A 1 121 ? -6.711 22.781 -5.167 1.00 40.08 101 LEU A N 1
ATOM 635 C CA . LEU A 1 121 ? -6.424 24.222 -5.181 1.00 45.38 101 LEU A CA 1
ATOM 636 C C . LEU A 1 121 ? -7.681 25.037 -5.509 1.00 43.16 101 LEU A C 1
ATOM 637 O O . LEU A 1 121 ? -7.944 26.051 -4.865 1.00 38.42 101 LEU A O 1
ATOM 642 N N . ALA A 1 122 ? -8.457 24.593 -6.493 1.00 42.84 102 ALA A N 1
ATOM 643 C CA . ALA A 1 122 ? -9.629 25.335 -6.916 1.00 45.35 102 ALA A CA 1
ATOM 644 C C . ALA A 1 122 ? -10.655 25.461 -5.797 1.00 43.52 102 ALA A C 1
ATOM 645 O O . ALA A 1 122 ? -11.464 26.381 -5.827 1.00 41.49 102 ALA A O 1
ATOM 647 N N . GLU A 1 123 ? -10.634 24.558 -4.814 1.00 42.17 103 GLU A N 1
ATOM 648 C CA . GLU A 1 123 ? -11.581 24.641 -3.679 1.00 48.24 103 GLU A CA 1
ATOM 649 C C . GLU A 1 123 ? -11.075 25.611 -2.581 1.00 44.01 103 GLU A C 1
ATOM 650 O O . GLU A 1 123 ? -11.737 25.863 -1.604 1.00 41.62 103 GLU A O 1
ATOM 656 N N . GLY A 1 124 ? -9.904 26.203 -2.748 1.00 44.82 104 GLY A N 1
ATOM 657 C CA . GLY A 1 124 ? -9.501 27.301 -1.848 1.00 43.49 104 GLY A CA 1
ATOM 658 C C . GLY A 1 124 ? -9.411 26.886 -0.372 1.00 44.43 104 GLY A C 1
ATOM 659 O O . GLY A 1 124 ? -9.038 25.742 -0.024 1.00 37.50 104 GLY A O 1
ATOM 660 N N . VAL A 1 125 ? -9.778 27.828 0.492 1.00 38.70 105 VAL A N 1
ATOM 661 C CA . VAL A 1 125 ? -9.736 27.618 1.930 1.00 40.58 105 VAL A CA 1
ATOM 662 C C . VAL A 1 125 ? -10.733 26.526 2.355 1.00 37.58 105 VAL A C 1
ATOM 663 O O . VAL A 1 125 ? -10.488 25.792 3.322 1.00 34.08 105 VAL A O 1
ATOM 667 N N . ARG A 1 126 ? -11.846 26.379 1.621 1.00 35.49 106 ARG A N 1
ATOM 668 C CA . ARG A 1 126 ? -12.718 25.219 1.948 1.00 35.81 106 ARG A CA 1
ATOM 669 C C . ARG A 1 126 ? -11.976 23.877 1.998 1.00 36.96 106 ARG A C 1
ATOM 670 O O . ARG A 1 126 ? -12.214 23.018 2.924 1.00 34.90 106 ARG A O 1
ATOM 678 N N . ALA A 1 127 ? -11.107 23.636 1.008 1.00 37.43 107 ALA A N 1
ATOM 679 C CA . ALA A 1 127 ? -10.373 22.374 1.051 1.00 36.08 107 ALA A CA 1
ATOM 680 C C . ALA A 1 127 ? -9.291 22.358 2.120 1.00 32.62 107 ALA A C 1
ATOM 681 O O . ALA A 1 127 ? -9.004 21.300 2.665 1.00 34.38 107 ALA A O 1
ATOM 683 N N . LEU A 1 128 ? -8.686 23.498 2.433 1.00 36.75 108 LEU A N 1
ATOM 684 C CA . LEU A 1 128 ? -7.679 23.503 3.530 1.00 36.29 108 LEU A CA 1
ATOM 685 C C . LEU A 1 128 ? -8.319 23.115 4.854 1.00 34.07 108 LEU A C 1
ATOM 686 O O . LEU A 1 128 ? -7.791 22.284 5.614 1.00 32.75 108 LEU A O 1
ATOM 691 N N . HIS A 1 129 ? -9.453 23.743 5.126 1.00 34.70 109 HIS A N 1
ATOM 692 C CA . HIS A 1 129 ? -10.302 23.413 6.290 1.00 36.47 109 HIS A CA 1
ATOM 693 C C . HIS A 1 129 ? -10.637 21.903 6.335 1.00 36.82 109 HIS A C 1
ATOM 694 O O . HIS A 1 129 ? -10.445 21.251 7.366 1.00 33.04 109 HIS A O 1
ATOM 701 N N . ALA A 1 130 ? -11.130 21.355 5.223 1.00 34.51 110 ALA A N 1
ATOM 702 C CA . ALA A 1 130 ? -11.523 19.947 5.170 1.00 35.29 110 ALA A CA 1
ATOM 703 C C . ALA A 1 130 ? -10.300 19.037 5.420 1.00 36.51 110 ALA A C 1
ATOM 704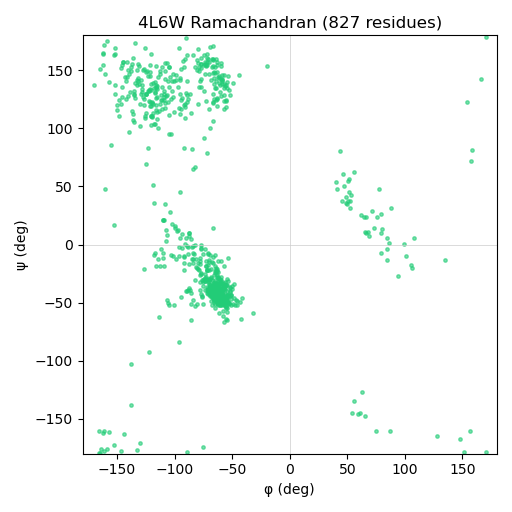 O O . ALA A 1 130 ? -10.405 18.006 6.131 1.00 30.73 110 ALA A O 1
ATOM 706 N N . VAL A 1 131 ? -9.137 19.407 4.874 1.00 31.90 111 VAL A N 1
ATOM 707 C CA . VAL A 1 131 ? -7.929 18.639 5.132 1.00 33.85 111 VAL A CA 1
ATOM 708 C C . VAL A 1 131 ? -7.580 18.765 6.631 1.00 35.25 111 VAL A C 1
ATOM 709 O O . VAL A 1 131 ? -7.183 17.751 7.282 1.00 30.76 111 VAL A O 1
ATOM 713 N N . GLY A 1 132 ? -7.676 19.985 7.191 1.00 32.48 112 GLY A N 1
ATOM 714 C CA . GLY A 1 132 ? -7.391 20.150 8.656 1.00 32.30 112 GLY A CA 1
ATOM 715 C C . GLY A 1 132 ? -8.330 19.234 9.469 1.00 32.87 112 GLY A C 1
ATOM 716 O O . GLY A 1 132 ? -7.930 18.654 10.525 1.00 30.93 112 GLY A O 1
ATOM 717 N N . GLN A 1 133 ? -9.576 19.081 8.995 1.00 32.62 113 GLN A N 1
ATOM 718 C CA . GLN A 1 133 ? -10.537 18.188 9.689 1.00 30.81 113 GLN A CA 1
ATOM 719 C C . GLN A 1 133 ? -10.135 16.732 9.665 1.00 34.28 113 GLN A C 1
ATOM 720 O O . GLN A 1 133 ? -10.382 16.001 10.642 1.00 32.17 113 GLN A O 1
ATOM 726 N N . VAL A 1 134 ? -9.455 16.315 8.588 1.00 30.75 114 VAL A N 1
ATOM 727 C CA . VAL A 1 134 ? -8.890 14.977 8.532 1.00 30.40 114 VAL A CA 1
ATOM 728 C C . VAL A 1 134 ? -7.801 14.822 9.593 1.00 32.45 114 VAL A C 1
ATOM 729 O O . VAL A 1 134 ? -7.788 13.837 10.327 1.00 29.27 114 VAL A O 1
ATOM 733 N N . PHE A 1 135 ? -6.911 15.810 9.690 1.00 29.33 115 PHE A N 1
ATOM 734 C CA . PHE A 1 135 ? -5.847 15.808 10.708 1.00 29.32 115 PHE A CA 1
ATOM 735 C C . PHE A 1 135 ? -6.467 15.733 12.098 1.00 30.00 115 PHE A C 1
ATOM 736 O O . PHE A 1 135 ? -6.028 14.947 12.929 1.00 31.54 115 PHE A O 1
ATOM 744 N N . GLU A 1 136 ? -7.513 16.515 12.331 1.00 28.83 116 GLU A N 1
ATOM 745 C CA . GLU A 1 136 ? -8.127 16.569 13.640 1.00 30.16 116 GLU A CA 1
ATOM 746 C C . GLU A 1 136 ? -8.744 15.194 14.005 1.00 32.44 116 GLU A C 1
ATOM 747 O O . GLU A 1 136 ? -8.587 14.713 15.118 1.00 32.44 116 GLU A O 1
ATOM 753 N N . ALA A 1 137 ? -9.360 14.523 13.054 1.00 29.16 117 ALA A N 1
ATOM 754 C CA . ALA A 1 137 ? -9.836 13.155 13.288 1.00 30.99 117 ALA A CA 1
ATOM 755 C C . ALA A 1 137 ? -8.670 12.193 13.596 1.00 32.19 117 ALA A C 1
ATOM 756 O O . ALA A 1 137 ? -8.823 11.326 14.450 1.00 30.71 117 ALA A O 1
ATOM 758 N N . MET A 1 138 ? -7.532 12.278 12.890 1.00 30.50 118 MET A N 1
ATOM 759 C CA . MET A 1 138 ? -6.368 11.387 13.193 1.00 27.87 118 MET A CA 1
ATOM 760 C C . MET A 1 138 ? -5.825 11.676 14.581 1.00 28.12 118 MET A C 1
ATOM 761 O O . MET A 1 138 ? -5.290 10.818 15.237 1.00 29.56 118 MET A O 1
ATOM 766 N N . ILE A 1 139 ? -5.885 12.930 14.983 1.00 29.47 119 ILE A N 1
ATOM 767 C CA . ILE A 1 139 ? -5.392 13.339 16.320 1.00 30.53 119 ILE A CA 1
ATOM 768 C C . ILE A 1 139 ? -6.374 12.809 17.408 1.00 30.48 119 ILE A C 1
ATOM 769 O O . ILE A 1 139 ? -5.945 12.289 18.461 1.00 31.31 119 ILE A O 1
ATOM 774 N N . ARG A 1 140 ? -7.682 12.861 17.128 1.00 31.20 120 ARG A N 1
ATOM 775 C CA . ARG A 1 140 ? -8.682 12.233 18.033 1.00 34.08 120 ARG A CA 1
ATOM 776 C C . ARG A 1 140 ? -8.418 10.722 18.222 1.00 35.63 120 ARG A C 1
ATOM 777 O O . ARG A 1 140 ? -8.551 10.145 19.337 1.00 34.35 120 ARG A O 1
ATOM 785 N N . ALA A 1 141 ? -8.101 10.068 17.112 1.00 27.82 121 ALA A N 1
ATOM 786 C CA . ALA A 1 141 ? -7.841 8.619 17.072 1.00 31.60 121 ALA A CA 1
ATOM 787 C C . ALA A 1 141 ? -6.495 8.236 17.714 1.00 31.79 121 ALA A C 1
ATOM 788 O O . ALA A 1 141 ? -6.258 7.085 18.038 1.00 32.55 121 ALA A O 1
ATOM 790 N N . SER A 1 142 ? -5.634 9.220 17.844 1.00 30.27 122 SER A N 1
ATOM 791 C CA . SER A 1 142 ? -4.248 9.002 18.184 1.00 32.58 122 SER A CA 1
ATOM 792 C C . SER A 1 142 ? -4.089 8.248 19.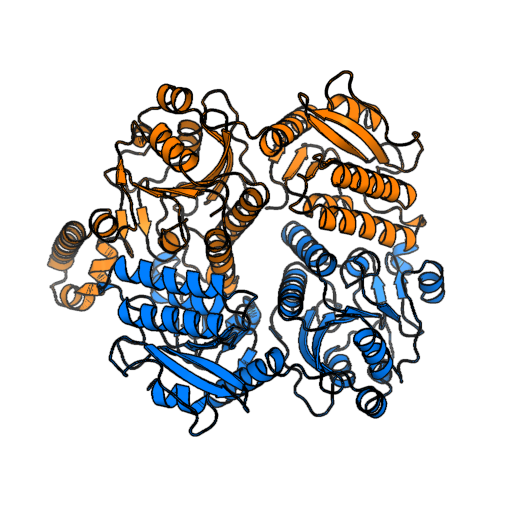494 1.00 34.15 122 SER A C 1
ATOM 793 O O . SER A 1 142 ? -4.499 8.749 20.548 1.00 32.67 122 SER A O 1
ATOM 796 N N . GLY A 1 143 ? -3.520 7.049 19.448 1.00 32.60 123 GLY A N 1
ATOM 797 C CA . GLY A 1 143 ? -3.269 6.294 20.683 1.00 33.89 123 GLY A CA 1
ATOM 798 C C . GLY A 1 143 ? -4.490 5.537 21.080 1.00 33.36 123 GLY A C 1
ATOM 799 O O . GLY A 1 143 ? -4.433 4.795 22.038 1.00 38.87 123 GLY A O 1
ATOM 800 N N . TYR A 1 144 ? -5.599 5.704 20.357 1.00 34.58 124 TYR A N 1
ATOM 801 C CA . TYR A 1 144 ? -6.858 5.058 20.737 1.00 33.87 124 TYR A CA 1
ATOM 802 C C . TYR A 1 144 ? -7.223 3.906 19.847 1.00 34.30 124 TYR A C 1
ATOM 803 O O . TYR A 1 144 ? -7.610 2.848 20.318 1.00 36.06 124 TYR A O 1
ATOM 812 N N . ILE A 1 145 ? -7.141 4.112 18.542 1.00 32.01 125 ILE A N 1
ATOM 813 C CA . ILE A 1 145 ? -7.192 2.992 17.607 1.00 33.83 125 ILE A CA 1
ATOM 814 C C . ILE A 1 145 ? -5.915 2.983 16.778 1.00 30.08 125 ILE A C 1
ATOM 815 O O . ILE A 1 145 ? -5.377 4.043 16.505 1.00 31.39 125 ILE A O 1
ATOM 820 N N . PRO A 1 146 ? -5.439 1.787 16.359 1.00 32.57 126 PRO A N 1
ATOM 821 C CA . PRO A 1 146 ? -4.254 1.766 15.530 1.00 30.40 126 PRO A CA 1
ATOM 822 C C . PRO A 1 146 ? -4.523 2.468 14.157 1.00 32.65 126 PRO A C 1
ATOM 823 O O . PRO A 1 146 ? -5.596 2.273 13.575 1.00 32.27 126 PRO A O 1
ATOM 827 N N . GLN A 1 147 ? -3.595 3.322 13.707 1.00 30.65 127 GLN A N 1
ATOM 828 C CA . GLN A 1 147 ? -3.709 4.022 12.408 1.00 26.72 127 GLN A CA 1
ATOM 829 C C . GLN A 1 147 ? -2.508 3.627 11.570 1.00 31.11 127 GLN A C 1
ATOM 830 O O . GLN A 1 147 ? -1.357 3.898 11.959 1.00 32.82 127 GLN A O 1
ATOM 836 N N . ILE A 1 148 ? -2.744 2.989 10.411 1.00 32.38 128 ILE A N 1
ATOM 837 C CA . ILE A 1 148 ? -1.621 2.505 9.615 1.00 29.54 128 ILE A CA 1
ATOM 838 C C . ILE A 1 148 ? -1.771 3.166 8.246 1.00 33.41 128 ILE A C 1
ATOM 839 O O . ILE A 1 148 ? -2.863 3.201 7.725 1.00 34.76 128 ILE A O 1
ATOM 844 N N . SER A 1 149 ? -0.708 3.734 7.679 1.00 30.43 129 SER A N 1
ATOM 845 C CA . SER A 1 149 ? -0.810 4.336 6.357 1.00 30.16 129 SER A CA 1
ATOM 846 C C . SER A 1 149 ? -0.054 3.471 5.388 1.00 36.97 129 SER A C 1
ATOM 847 O O . SER A 1 149 ? 1.123 3.085 5.658 1.00 33.28 129 SER A O 1
ATOM 850 N N . VAL A 1 150 ? -0.687 3.168 4.252 1.00 33.64 130 VAL A N 1
ATOM 851 C CA . VAL A 1 150 ? 0.043 2.443 3.217 1.00 34.80 130 VAL A CA 1
ATOM 852 C C . VAL A 1 150 ? 0.126 3.416 2.026 1.00 37.61 130 VAL A C 1
ATOM 853 O O . VAL A 1 150 ? -0.907 3.731 1.391 1.00 32.84 130 VAL A O 1
ATOM 857 N N . VAL A 1 151 ? 1.323 3.947 1.769 1.00 33.50 131 VAL A N 1
ATOM 858 C CA . VAL A 1 151 ? 1.476 4.960 0.753 1.00 34.50 131 VAL A CA 1
ATOM 859 C C . VAL A 1 151 ? 1.790 4.231 -0.526 1.00 41.92 131 VAL A C 1
ATOM 860 O O . VAL A 1 151 ? 2.804 3.466 -0.586 1.00 33.71 131 VAL A O 1
ATOM 864 N N . VAL A 1 152 ? 0.933 4.415 -1.541 1.00 39.29 132 VAL A N 1
ATOM 865 C CA . VAL A 1 152 ? 1.147 3.652 -2.772 1.00 36.63 132 VAL A CA 1
ATOM 866 C C . VAL A 1 152 ? 1.467 4.568 -3.951 1.00 38.21 132 VAL A C 1
ATOM 867 O O . VAL A 1 152 ? 1.982 4.103 -4.957 1.00 40.48 132 VAL A O 1
ATOM 871 N N . GLY A 1 153 ? 1.156 5.858 -3.851 1.00 36.06 133 GLY A N 1
ATOM 872 C CA . GLY A 1 153 ? 1.503 6.807 -4.938 1.00 41.90 133 GLY A CA 1
ATOM 873 C C . GLY A 1 153 ? 2.020 8.034 -4.214 1.00 42.47 133 GLY A C 1
ATOM 874 O O . GLY A 1 153 ? 2.722 7.922 -3.201 1.00 39.83 133 GLY A O 1
ATOM 875 N N . PHE A 1 154 ? 1.644 9.218 -4.656 1.00 45.51 134 PHE A N 1
ATOM 876 C CA . PHE A 1 154 ? 2.030 10.395 -3.854 1.00 49.39 134 PHE A CA 1
ATOM 877 C C . PHE A 1 154 ? 1.287 10.558 -2.554 1.00 41.17 134 PHE A C 1
ATOM 878 O O . PHE A 1 154 ? 0.137 10.149 -2.397 1.00 48.50 134 PHE A O 1
ATOM 886 N N . ALA A 1 155 ? 1.935 11.236 -1.626 1.00 41.54 135 ALA A N 1
ATOM 887 C CA . ALA A 1 155 ? 1.224 11.879 -0.552 1.00 36.35 135 ALA A CA 1
ATOM 888 C C . ALA A 1 155 ? 2.028 13.184 -0.498 1.00 38.96 135 ALA A C 1
ATOM 889 O O . ALA A 1 155 ? 3.137 13.238 0.076 1.00 39.09 135 ALA A O 1
ATOM 891 N N . ALA A 1 156 ? 1.501 14.211 -1.149 1.00 35.55 136 ALA A N 1
ATOM 892 C CA . ALA A 1 156 ? 2.199 15.481 -1.297 1.00 37.35 136 ALA A CA 1
ATOM 893 C C . ALA A 1 156 ? 1.369 16.618 -0.680 1.00 42.61 136 ALA A C 1
ATOM 894 O O . ALA A 1 156 ? 0.148 16.460 -0.448 1.00 41.51 136 ALA A O 1
ATOM 896 N N . GLY A 1 157 ? 2.029 17.764 -0.456 1.00 49.81 137 GLY A N 1
ATOM 897 C CA . GLY A 1 157 ? 1.380 18.985 0.026 1.00 51.58 137 GLY A CA 1
ATOM 898 C C . GLY A 1 157 ? 0.681 18.615 1.312 1.00 48.76 137 GLY A C 1
ATOM 899 O O . GLY A 1 157 ? 1.234 17.885 2.153 1.00 51.30 137 GLY A O 1
ATOM 900 N N . GLY A 1 158 ? -0.554 19.062 1.448 1.00 47.82 138 GLY A N 1
ATOM 901 C CA . GLY A 1 158 ? -1.272 18.816 2.687 1.00 42.92 138 GLY A CA 1
ATOM 902 C C . GLY A 1 158 ? -1.480 17.340 2.915 1.00 47.30 138 GLY A C 1
ATOM 903 O O . GLY A 1 158 ? -1.671 16.920 4.059 1.00 51.94 138 GLY A O 1
ATOM 904 N N . ALA A 1 159 ? -1.445 16.519 1.848 1.00 38.41 139 ALA A N 1
ATOM 905 C CA . ALA A 1 159 ? -1.581 15.086 2.075 1.00 39.47 139 ALA A CA 1
ATOM 906 C C . ALA A 1 159 ? -0.371 14.418 2.699 1.00 38.37 139 ALA A C 1
ATOM 907 O O . ALA A 1 159 ? -0.484 13.261 3.090 1.00 44.97 139 ALA A O 1
ATOM 909 N N . ALA A 1 160 ? 0.803 15.055 2.745 1.00 42.57 140 ALA A N 1
ATOM 910 C CA . ALA A 1 160 ? 1.978 14.360 3.310 1.00 38.39 140 ALA A CA 1
ATOM 911 C C . ALA A 1 160 ? 1.841 14.270 4.836 1.00 34.04 140 ALA A C 1
ATOM 912 O O . ALA A 1 160 ? 2.365 13.381 5.478 1.00 32.02 140 ALA A O 1
ATOM 914 N N . TYR A 1 161 ? 1.093 15.182 5.400 1.00 31.77 141 TYR A N 1
ATOM 915 C CA . TYR A 1 161 ? 1.048 15.151 6.852 1.00 31.85 141 TYR A CA 1
ATOM 916 C C . TYR A 1 161 ? 0.135 14.096 7.401 1.00 30.26 141 TYR A C 1
ATOM 917 O O . TYR A 1 161 ? 0.260 13.694 8.565 1.00 32.06 141 TYR A O 1
ATOM 926 N N . GLY A 1 162 ? -0.790 13.684 6.569 1.00 32.49 142 GLY A N 1
ATOM 927 C CA . GLY A 1 162 ? -1.752 12.636 6.924 1.00 32.31 142 GLY A CA 1
ATOM 928 C C . GLY A 1 162 ? -1.030 11.373 7.391 1.00 37.14 142 GLY A C 1
ATOM 929 O O . GLY A 1 162 ? -1.172 10.988 8.557 1.00 34.74 142 GLY A O 1
ATOM 930 N N . PRO A 1 163 ? -0.262 10.703 6.486 1.00 33.31 143 PRO A N 1
ATOM 931 C CA . PRO A 1 163 ? 0.512 9.586 7.018 1.00 30.04 143 PRO A CA 1
ATOM 932 C C . PRO A 1 163 ? 1.377 9.926 8.237 1.00 29.91 143 PRO A C 1
ATOM 933 O O . PRO A 1 163 ? 1.517 9.063 9.111 1.00 31.61 143 PRO A O 1
ATOM 937 N N . ALA A 1 164 ? 1.974 11.118 8.285 1.00 30.28 144 ALA A N 1
ATOM 938 C CA . ALA A 1 164 ? 2.850 11.485 9.431 1.00 33.52 144 ALA A CA 1
ATOM 939 C C . ALA A 1 164 ? 2.100 11.477 10.733 1.00 29.17 144 ALA A C 1
ATOM 940 O O . ALA A 1 164 ? 2.707 11.254 11.760 1.00 30.04 144 ALA A O 1
ATOM 942 N N . LEU A 1 165 ? 0.795 11.754 10.718 1.00 31.18 145 LEU A N 1
ATOM 943 C CA . LEU A 1 165 ? 0.017 11.685 11.979 1.00 31.90 145 LEU A CA 1
ATOM 944 C C . LEU A 1 165 ? -0.333 10.300 12.398 1.00 31.26 145 LEU A C 1
ATOM 945 O O . LEU A 1 165 ? -0.791 10.113 13.528 1.00 36.08 145 LEU A O 1
ATOM 950 N N . THR A 1 166 ? -0.147 9.305 11.541 1.00 29.87 146 THR A N 1
ATOM 951 C CA . THR A 1 166 ? -0.579 7.934 11.890 1.00 29.06 146 THR A CA 1
ATOM 952 C C . THR A 1 166 ? 0.532 7.195 12.611 1.00 29.35 146 THR A C 1
ATOM 953 O O . THR A 1 166 ? 1.589 7.744 12.862 1.00 29.11 146 THR A O 1
ATOM 957 N N . ASP A 1 167 ? 0.292 5.954 12.957 1.00 29.12 147 ASP A N 1
ATOM 958 C CA . ASP A 1 167 ? 1.222 5.236 13.821 1.00 33.43 147 ASP A CA 1
ATOM 959 C C . ASP A 1 167 ? 2.322 4.527 13.063 1.00 31.64 147 ASP A C 1
ATOM 960 O O . ASP A 1 167 ? 3.419 4.509 13.538 1.00 29.46 147 ASP A O 1
ATOM 965 N N . VAL A 1 168 ? 2.040 3.932 11.926 1.00 30.02 148 VAL A N 1
ATOM 966 C CA . VAL A 1 168 ? 3.077 3.253 11.158 1.00 32.20 148 VAL A CA 1
ATOM 967 C C . VAL A 1 168 ? 2.862 3.576 9.664 1.00 31.81 148 VAL A C 1
ATOM 968 O O . VAL A 1 168 ? 1.758 3.453 9.156 1.00 33.62 148 VAL A O 1
ATOM 972 N N . VAL A 1 169 ? 3.924 3.979 8.989 1.00 29.60 149 VAL A N 1
ATOM 973 C CA . VAL A 1 169 ? 3.877 4.294 7.568 1.00 29.76 149 VAL A CA 1
ATOM 974 C C . VAL A 1 169 ? 4.605 3.218 6.774 1.00 32.68 149 VAL A C 1
ATOM 975 O O . VAL A 1 169 ? 5.782 2.978 6.991 1.00 34.69 149 VAL A O 1
ATOM 979 N N . VAL A 1 170 ? 3.897 2.592 5.844 1.00 31.02 150 VAL A N 1
ATOM 980 C CA . VAL A 1 170 ? 4.448 1.607 4.910 1.00 34.09 150 VAL A CA 1
ATOM 981 C C . VAL A 1 170 ? 4.534 2.295 3.556 1.00 35.13 150 VAL A C 1
ATOM 982 O O . VAL A 1 170 ? 3.515 2.798 3.094 1.00 33.53 150 VAL A O 1
ATOM 986 N N . MET A 1 171 ? 5.713 2.373 2.939 1.00 33.54 151 MET A N 1
ATOM 987 C CA . MET A 1 171 ? 5.801 2.968 1.577 1.00 31.34 151 MET A CA 1
ATOM 988 C C . MET A 1 171 ? 6.096 1.914 0.515 1.00 36.83 151 MET A C 1
ATOM 989 O O . MET A 1 171 ? 7.013 1.139 0.652 1.00 39.83 151 MET A O 1
ATOM 994 N N . ALA A 1 172 ? 5.307 1.894 -0.554 1.00 40.31 152 ALA A N 1
ATOM 995 C CA . ALA A 1 172 ? 5.560 1.039 -1.719 1.00 38.61 152 ALA A CA 1
ATOM 996 C C . ALA A 1 172 ? 6.627 1.710 -2.595 1.00 41.00 152 ALA A C 1
ATOM 997 O O . ALA A 1 172 ? 6.821 2.922 -2.487 1.00 40.16 152 ALA A O 1
ATOM 999 N N . PRO A 1 173 ? 7.333 0.939 -3.457 1.00 42.45 153 PRO A N 1
ATOM 1000 C CA . PRO A 1 173 ? 8.426 1.526 -4.278 1.00 42.98 153 PRO A CA 1
ATOM 1001 C C . PRO A 1 173 ? 8.081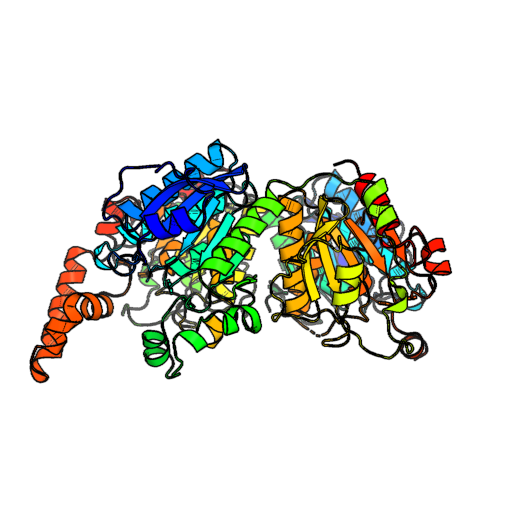 2.811 -5.061 1.00 43.28 153 PRO A C 1
ATOM 1002 O O . PRO A 1 173 ? 8.936 3.703 -5.190 1.00 42.88 153 PRO A O 1
ATOM 1006 N N . GLU A 1 174 ? 6.850 2.910 -5.563 1.00 44.85 154 GLU A N 1
ATOM 1007 C CA . GLU A 1 174 ? 6.447 4.079 -6.402 1.00 44.56 154 GLU A CA 1
ATOM 1008 C C . GLU A 1 174 ? 6.018 5.272 -5.582 1.00 44.46 154 GLU A C 1
ATOM 1009 O O . GLU A 1 174 ? 5.790 6.353 -6.108 1.00 49.30 154 GLU A O 1
ATOM 1015 N N . SER A 1 175 ? 5.915 5.103 -4.281 1.00 40.15 155 SER A N 1
ATOM 1016 C CA . SER A 1 175 ? 5.326 6.176 -3.484 1.00 37.11 155 SER A CA 1
ATOM 1017 C C . SER A 1 175 ? 6.322 7.307 -3.190 1.00 40.84 155 SER A C 1
ATOM 1018 O O . SER A 1 175 ? 7.558 7.118 -3.222 1.00 41.81 155 SER A O 1
ATOM 1021 N N . ARG A 1 176 ? 5.774 8.488 -2.921 1.00 37.55 156 ARG A N 1
ATOM 1022 C CA . ARG A 1 176 ? 6.587 9.701 -2.769 1.00 40.85 156 ARG A CA 1
ATOM 1023 C C . ARG A 1 176 ? 5.857 10.559 -1.757 1.00 39.75 156 ARG A C 1
ATOM 1024 O O . ARG A 1 176 ? 4.677 10.851 -1.935 1.00 41.38 156 ARG A O 1
ATOM 1032 N N . VAL A 1 177 ? 6.549 10.943 -0.691 1.00 35.90 157 VAL A N 1
ATOM 1033 C CA . VAL A 1 177 ? 5.990 11.760 0.384 1.00 33.44 157 VAL A CA 1
ATOM 1034 C C . VAL A 1 177 ? 6.839 13.033 0.493 1.00 37.89 157 VAL A C 1
ATOM 1035 O O . VAL A 1 177 ? 8.053 12.987 0.708 1.00 36.15 157 VAL A O 1
ATOM 1039 N N . PHE A 1 178 ? 6.219 14.176 0.286 1.00 34.70 158 PHE A N 1
ATOM 1040 C CA . PHE A 1 178 ? 6.901 15.440 0.477 1.00 36.04 158 PHE A CA 1
ATOM 1041 C C . PHE A 1 178 ? 5.859 16.542 0.593 1.00 36.66 158 PHE A C 1
ATOM 1042 O O . PHE A 1 178 ? 4.761 16.441 0.047 1.00 37.16 158 PHE A O 1
ATOM 1050 N N . VAL A 1 179 ? 6.252 17.614 1.266 1.00 37.81 159 VAL A N 1
ATOM 1051 C CA . VAL A 1 179 ? 5.389 18.771 1.490 1.00 38.64 159 VAL A CA 1
ATOM 1052 C C . VAL A 1 179 ? 5.402 19.623 0.228 1.00 41.88 159 VAL A C 1
ATOM 1053 O O . VAL A 1 179 ? 4.351 20.010 -0.259 1.00 47.86 159 VAL A O 1
ATOM 1057 N N . THR A 1 180 ? 6.593 19.966 -0.290 1.00 39.09 160 THR A N 1
ATOM 1058 C CA . THR A 1 180 ? 6.695 20.832 -1.514 1.00 56.56 160 THR A CA 1
ATOM 1059 C C . THR A 1 180 ? 7.546 20.061 -2.546 1.00 51.26 160 THR A C 1
ATOM 1060 O O . THR A 1 180 ? 8.617 19.533 -2.206 1.00 50.58 160 THR A O 1
ATOM 1064 N N . GLY A 1 181 ? 7.028 19.965 -3.764 1.00 49.56 161 GLY A N 1
ATOM 1065 C CA . GLY A 1 181 ? 7.665 19.224 -4.853 1.00 50.29 161 GLY A CA 1
ATOM 1066 C C . GLY A 1 181 ? 8.960 19.804 -5.420 1.00 48.83 161 GLY A C 1
ATOM 1067 O O . GLY A 1 181 ? 9.335 20.957 -5.106 1.00 52.21 161 GLY A O 1
ATOM 1068 N N . PRO A 1 182 ? 9.657 19.012 -6.268 1.00 47.17 162 PRO A N 1
ATOM 1069 C CA . PRO A 1 182 ? 10.986 19.439 -6.751 1.00 46.54 162 PRO A CA 1
ATOM 1070 C C . PRO A 1 182 ? 10.890 20.744 -7.482 1.00 46.38 162 PRO A C 1
ATOM 1071 O O . PRO A 1 182 ? 11.819 21.536 -7.420 1.00 52.12 162 PRO A O 1
ATOM 1075 N N . ASP A 1 183 ? 9.757 20.943 -8.169 1.00 50.01 163 ASP A N 1
ATOM 1076 C CA . ASP A 1 183 ? 9.344 22.204 -8.793 1.00 55.02 163 ASP A CA 1
ATOM 1077 C C . ASP A 1 183 ? 9.598 23.424 -7.950 1.00 51.26 163 ASP A C 1
ATOM 1078 O O . ASP A 1 183 ? 10.336 24.355 -8.346 1.00 49.85 163 ASP A O 1
ATOM 1083 N N . VAL A 1 184 ? 8.909 23.450 -6.817 1.00 58.30 164 VAL A N 1
ATOM 1084 C CA . VAL A 1 184 ? 9.011 24.575 -5.913 1.00 55.90 164 VAL A CA 1
ATOM 1085 C C . VAL A 1 184 ? 10.366 24.592 -5.192 1.00 55.05 164 VAL A C 1
ATOM 1086 O O . VAL A 1 184 ? 10.927 25.670 -4.953 1.00 45.32 164 VAL A O 1
ATOM 1090 N N . VAL A 1 185 ? 10.887 23.407 -4.853 1.00 45.33 165 VAL A N 1
ATOM 1091 C CA . VAL A 1 185 ? 12.233 23.318 -4.289 1.00 45.46 165 VAL A CA 1
ATOM 1092 C C . VAL A 1 185 ? 13.260 23.996 -5.203 1.00 53.35 165 VAL A C 1
ATOM 1093 O O . VAL A 1 185 ? 13.938 24.950 -4.765 1.00 53.45 165 VAL A O 1
ATOM 1097 N N . ARG A 1 186 ? 13.355 23.545 -6.464 1.00 47.48 166 ARG A N 1
ATOM 1098 C CA . ARG A 1 186 ? 14.290 24.154 -7.413 1.00 47.37 166 ARG A CA 1
ATOM 1099 C C . ARG A 1 186 ? 14.047 25.683 -7.573 1.00 50.25 166 ARG A C 1
ATOM 1100 O O . ARG A 1 186 ? 14.994 26.463 -7.560 1.00 61.29 166 ARG A O 1
ATOM 1102 N N . SER A 1 187 ? 12.781 26.107 -7.712 1.00 53.20 167 SER A N 1
ATOM 1103 C CA . SER A 1 187 ? 12.440 27.534 -7.922 1.00 55.48 167 SER A CA 1
ATOM 1104 C C . SER A 1 187 ? 12.794 28.443 -6.738 1.00 57.65 167 SER A C 1
ATOM 1105 O O . SER A 1 187 ? 13.22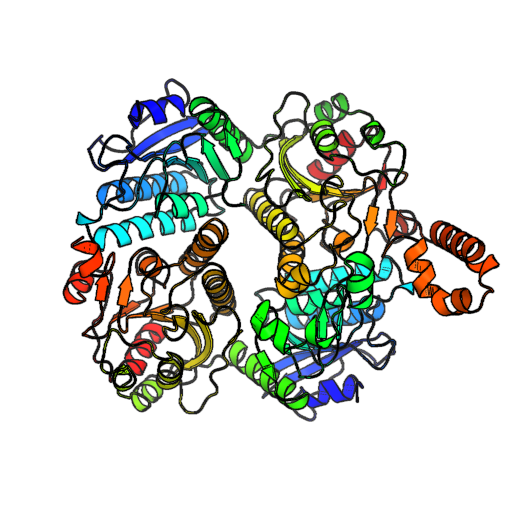9 29.559 -6.951 1.00 52.44 167 SER A O 1
ATOM 1108 N N . VAL A 1 188 ? 12.598 27.954 -5.505 1.00 58.59 168 VAL A N 1
ATOM 1109 C CA . VAL A 1 188 ? 12.854 28.719 -4.278 1.00 53.19 168 VAL A CA 1
ATOM 1110 C C . VAL A 1 188 ? 14.319 28.634 -3.807 1.00 54.01 168 VAL A C 1
ATOM 1111 O O . VAL A 1 188 ? 14.906 29.648 -3.377 1.00 52.27 168 VAL A O 1
ATOM 1115 N N . THR A 1 189 ? 14.912 27.439 -3.878 1.00 48.82 169 THR A N 1
ATOM 1116 C CA . THR A 1 189 ? 16.293 27.213 -3.369 1.00 53.34 169 THR A CA 1
ATOM 1117 C C . THR A 1 189 ? 17.368 26.972 -4.443 1.00 57.40 169 THR A C 1
ATOM 1118 O O . THR A 1 189 ? 18.572 26.953 -4.126 1.00 48.45 169 THR A O 1
ATOM 1122 N N . GLY A 1 190 ? 16.961 26.741 -5.700 1.00 62.85 170 GLY A N 1
ATOM 1123 C CA . GLY A 1 190 ? 17.952 26.492 -6.750 1.00 58.60 170 GLY A CA 1
ATOM 1124 C C . GLY A 1 190 ? 18.413 25.044 -6.835 1.00 62.85 170 GLY A C 1
ATOM 1125 O O . GLY A 1 190 ? 19.034 24.671 -7.829 1.00 57.80 170 GLY A O 1
ATOM 1126 N N . GLU A 1 191 ? 18.119 24.218 -5.821 1.00 48.48 171 GLU A N 1
ATOM 1127 C CA . GLU A 1 191 ? 18.545 22.820 -5.828 1.00 52.76 171 GLU A CA 1
ATOM 1128 C C . GLU A 1 191 ? 17.652 22.007 -6.722 1.00 54.11 171 GLU A C 1
ATOM 1129 O O . GLU A 1 191 ? 16.436 22.222 -6.729 1.00 50.35 171 GLU A O 1
ATOM 1135 N N . ASP A 1 192 ? 18.258 21.066 -7.454 1.00 62.16 172 ASP A N 1
ATOM 1136 C CA . ASP A 1 192 ? 17.562 20.268 -8.478 1.00 54.61 172 ASP A CA 1
ATOM 1137 C C . ASP A 1 192 ? 17.569 18.770 -8.139 1.00 48.58 172 ASP A C 1
ATOM 1138 O O . ASP A 1 192 ? 18.573 18.097 -8.299 1.00 59.42 172 ASP A O 1
ATOM 1143 N N . VAL A 1 193 ? 16.454 18.249 -7.664 1.00 41.35 173 VAL A N 1
ATOM 1144 C CA . VAL A 1 193 ? 16.385 16.854 -7.170 1.00 49.49 173 VAL A CA 1
ATOM 1145 C C . VAL A 1 193 ? 15.155 16.217 -7.790 1.00 53.24 173 VAL A C 1
ATOM 1146 O O . VAL A 1 193 ? 14.186 16.925 -8.099 1.00 57.44 173 VAL A O 1
ATOM 1150 N N . ASP A 1 194 ? 15.155 14.908 -8.021 1.00 51.41 174 ASP A N 1
ATOM 1151 C CA . ASP A 1 194 ? 13.913 14.353 -8.615 1.00 50.38 174 ASP A CA 1
ATOM 1152 C C . ASP A 1 194 ? 12.945 13.924 -7.514 1.00 46.02 174 ASP A C 1
ATOM 1153 O O . ASP A 1 194 ? 13.254 14.026 -6.316 1.00 44.92 174 ASP A O 1
ATOM 1158 N N . MET A 1 195 ? 11.767 13.457 -7.914 1.00 53.29 175 MET A N 1
ATOM 1159 C CA . MET A 1 195 ? 10.752 13.059 -6.963 1.00 46.97 175 MET A CA 1
ATOM 1160 C C . MET A 1 195 ? 11.225 11.940 -6.049 1.00 41.76 175 MET A C 1
ATOM 1161 O O . MET A 1 195 ? 11.064 12.029 -4.818 1.00 41.18 175 MET A O 1
ATOM 1166 N N . ALA A 1 196 ? 11.791 10.884 -6.628 1.00 40.17 176 ALA A N 1
ATOM 1167 C CA . ALA A 1 196 ? 12.295 9.769 -5.796 1.00 40.54 176 ALA A CA 1
ATOM 1168 C C . ALA A 1 196 ? 13.344 10.236 -4.777 1.00 42.07 176 ALA A C 1
ATOM 1169 O O . ALA A 1 196 ? 13.339 9.850 -3.616 1.00 36.53 176 ALA A O 1
ATOM 1171 N N . SER A 1 197 ? 14.292 11.027 -5.244 1.00 41.22 177 SER A N 1
ATOM 1172 C CA . SER A 1 197 ? 15.352 11.514 -4.364 1.00 45.02 177 SER A CA 1
ATOM 1173 C C . SER A 1 197 ? 14.803 12.481 -3.231 1.00 49.97 177 SER A C 1
ATOM 1174 O O . SER A 1 197 ? 15.204 12.392 -2.032 1.00 44.31 177 SER A O 1
ATOM 1177 N N . LEU A 1 198 ? 13.853 13.346 -3.564 1.00 39.37 178 LEU A N 1
ATOM 1178 C CA . LEU A 1 198 ? 13.239 14.203 -2.563 1.00 37.90 178 LEU A CA 1
ATOM 1179 C C . LEU A 1 198 ? 12.424 13.426 -1.478 1.00 38.11 178 LEU A C 1
ATOM 1180 O O . LEU A 1 198 ? 12.523 13.721 -0.258 1.00 40.74 178 LEU A O 1
ATOM 1185 N N . GLY A 1 199 ? 11.641 12.429 -1.908 1.00 37.61 179 GLY A N 1
ATOM 1186 C CA . GLY A 1 199 ? 10.584 11.870 -1.036 1.00 36.75 179 GLY A CA 1
ATOM 1187 C C . GLY A 1 199 ? 10.189 10.430 -1.281 1.00 38.68 179 GLY A C 1
ATOM 1188 O O . GLY A 1 199 ? 9.106 9.990 -0.819 1.00 37.59 179 GLY A O 1
ATOM 1189 N N . GLY A 1 200 ? 11.071 9.717 -2.013 1.00 35.66 180 GLY A N 1
ATOM 1190 C CA . GLY A 1 200 ? 10.960 8.301 -2.231 1.00 39.88 180 GLY A CA 1
ATOM 1191 C C . GLY A 1 200 ? 11.143 7.466 -0.961 1.00 38.58 180 GLY A C 1
ATOM 1192 O O . GLY A 1 200 ? 11.559 7.983 0.096 1.00 37.06 180 GLY A O 1
ATOM 1193 N N . PRO A 1 201 ? 10.850 6.153 -1.075 1.00 39.69 181 PRO A N 1
ATOM 1194 C CA . PRO A 1 201 ? 10.852 5.323 0.143 1.00 39.20 181 PRO A CA 1
ATOM 1195 C C . PRO A 1 201 ? 12.292 5.191 0.630 1.00 40.03 181 PRO A C 1
ATOM 1196 O O . PRO A 1 201 ? 12.515 5.190 1.814 1.00 35.70 181 PRO A O 1
ATOM 1200 N N . GLU A 1 202 ? 13.268 5.138 -0.290 1.00 37.08 182 GLU A N 1
ATOM 1201 C CA . GLU A 1 202 ? 14.676 5.068 0.136 1.00 41.26 182 GLU A CA 1
ATOM 1202 C C . GLU A 1 202 ? 15.076 6.260 0.969 1.00 43.29 182 GLU A C 1
ATOM 1203 O O . GLU A 1 202 ? 15.740 6.085 1.989 1.00 42.33 182 GLU A O 1
ATOM 1209 N N . THR A 1 203 ? 14.706 7.468 0.555 1.00 37.08 183 THR A N 1
ATOM 1210 C CA . THR A 1 203 ? 15.133 8.603 1.372 1.00 40.98 183 THR A CA 1
ATOM 1211 C C . THR A 1 203 ? 14.372 8.654 2.721 1.00 37.22 183 THR A C 1
ATOM 1212 O O . THR A 1 203 ? 14.962 8.946 3.761 1.00 40.90 183 THR A O 1
ATOM 1216 N N . HIS A 1 204 ? 13.093 8.318 2.743 1.00 30.77 184 HIS A N 1
ATOM 1217 C CA . HIS A 1 204 ? 12.374 8.481 3.997 1.00 30.35 184 HIS A CA 1
ATOM 1218 C C . HIS A 1 204 ? 12.622 7.348 4.982 1.00 36.00 184 HIS A C 1
ATOM 1219 O O . HIS A 1 204 ? 12.403 7.527 6.215 1.00 37.26 184 HIS A O 1
ATOM 1226 N N . HIS A 1 205 ? 13.067 6.183 4.465 1.00 35.71 185 HIS A N 1
ATOM 1227 C CA . HIS A 1 205 ? 13.487 5.060 5.340 1.00 33.36 185 HIS A CA 1
ATOM 1228 C C . HIS A 1 205 ? 14.881 5.284 5.962 1.00 36.99 185 HIS A C 1
ATOM 1229 O O . HIS A 1 205 ? 15.238 4.670 6.991 1.00 35.41 185 HIS A O 1
ATOM 1236 N N . LYS A 1 206 ? 15.699 6.107 5.283 1.00 36.91 186 LYS A N 1
ATOM 1237 C CA . LYS A 1 206 ? 17.077 6.345 5.713 1.00 33.80 186 LYS A CA 1
ATOM 1238 C C . LYS A 1 206 ? 17.345 7.703 6.375 1.00 36.31 186 LYS A C 1
ATOM 1239 O O . LYS A 1 206 ? 17.951 7.765 7.429 1.00 33.04 186 LYS A O 1
ATOM 1245 N N . LYS A 1 207 ? 16.947 8.780 5.721 1.00 35.57 187 LYS A N 1
ATOM 1246 C CA . LYS A 1 207 ? 17.451 10.121 6.070 1.00 37.66 187 LYS A CA 1
ATOM 1247 C C . LYS A 1 207 ? 16.537 10.710 7.113 1.00 33.58 187 LYS A C 1
ATOM 1248 O O . LYS A 1 207 ? 16.978 11.385 7.994 1.00 34.39 187 LYS A O 1
ATOM 1254 N N . SER A 1 208 ? 15.238 10.502 6.979 1.00 35.78 188 SER A N 1
ATOM 1255 C CA . SER A 1 208 ? 14.293 11.294 7.764 1.00 35.42 188 SER A CA 1
ATOM 1256 C C . SER A 1 208 ? 13.584 10.518 8.848 1.00 34.94 188 SER A C 1
ATOM 1257 O O . SER A 1 208 ? 12.977 11.142 9.744 1.00 37.18 188 SER A O 1
ATOM 1260 N N . GLY A 1 209 ? 13.584 9.183 8.756 1.00 38.75 189 GLY A N 1
ATOM 1261 C CA . GLY A 1 209 ? 12.741 8.330 9.666 1.00 34.23 189 GLY A CA 1
ATOM 1262 C C . GLY A 1 209 ? 11.225 8.462 9.507 1.00 34.87 189 GLY A C 1
ATOM 1263 O O . GLY A 1 209 ? 10.457 7.935 10.307 1.00 33.44 189 GLY A O 1
ATOM 1264 N N . VAL A 1 210 ? 10.772 9.145 8.477 1.00 31.67 190 VAL A N 1
ATOM 1265 C CA . VAL A 1 210 ? 9.321 9.257 8.194 1.00 32.88 190 VAL A CA 1
ATOM 1266 C C . VAL A 1 210 ? 8.656 7.933 7.818 1.00 32.24 190 VAL A C 1
ATOM 1267 O O . VAL A 1 210 ? 7.539 7.672 8.206 1.00 36.77 190 VAL A O 1
ATOM 1271 N N . CYS A 1 211 ? 9.343 7.110 7.026 1.00 34.53 191 CYS A N 1
ATOM 1272 C CA . CYS A 1 211 ? 8.848 5.805 6.614 1.00 31.67 191 CYS A CA 1
ATOM 1273 C C . CYS A 1 211 ? 9.307 4.722 7.570 1.00 32.92 191 CYS A C 1
ATOM 1274 O O . CYS A 1 211 ? 10.552 4.543 7.746 1.00 33.68 191 CYS A O 1
ATOM 1277 N N . HIS A 1 212 ? 8.352 4.009 8.202 1.00 32.60 192 HIS A N 1
ATOM 1278 C CA . HIS A 1 212 ? 8.766 2.888 9.074 1.00 31.07 192 HIS A CA 1
ATOM 1279 C C . HIS A 1 212 ? 9.157 1.639 8.302 1.00 32.85 192 HIS A C 1
ATOM 1280 O O . HIS A 1 212 ? 10.123 0.964 8.658 1.00 31.16 192 HIS A O 1
ATOM 1287 N N . ILE A 1 213 ? 8.374 1.301 7.269 1.00 30.00 193 ILE A N 1
ATOM 1288 C CA . ILE A 1 213 ? 8.536 0.052 6.629 1.00 32.97 193 ILE A CA 1
ATOM 1289 C C . ILE A 1 213 ? 8.551 0.275 5.110 1.00 33.50 193 ILE A C 1
ATOM 1290 O O . ILE A 1 213 ? 7.752 1.059 4.621 1.00 36.11 193 ILE A O 1
ATOM 1295 N N . VAL A 1 214 ? 9.455 -0.394 4.384 1.00 34.14 194 VAL A N 1
ATOM 1296 C CA . VAL A 1 214 ? 9.471 -0.316 2.886 1.00 34.30 194 VAL A CA 1
ATOM 1297 C C . VAL A 1 214 ? 9.074 -1.663 2.349 1.00 37.40 194 VAL A C 1
ATOM 1298 O O . VAL A 1 214 ? 9.589 -2.697 2.765 1.00 39.36 194 VAL A O 1
ATOM 1302 N N . ALA A 1 215 ? 8.097 -1.644 1.462 1.00 38.29 195 ALA A N 1
ATOM 1303 C CA . ALA A 1 215 ? 7.563 -2.844 0.824 1.00 40.94 195 ALA A CA 1
ATOM 1304 C C . ALA A 1 215 ? 8.249 -3.139 -0.499 1.00 37.63 195 ALA A C 1
ATOM 1305 O O . ALA A 1 215 ? 8.821 -2.245 -1.102 1.00 40.44 195 ALA A O 1
ATOM 1307 N N . ASP A 1 216 ? 8.185 -4.392 -0.939 1.00 42.96 196 ASP A N 1
ATOM 1308 C CA . ASP A 1 216 ? 8.803 -4.794 -2.196 1.00 43.93 196 ASP A CA 1
ATOM 1309 C C . ASP A 1 216 ? 7.991 -4.303 -3.390 1.00 43.03 196 ASP A C 1
ATOM 1310 O O . ASP A 1 216 ? 8.537 -4.050 -4.463 1.00 46.72 196 ASP A O 1
ATOM 1315 N N . ASP A 1 217 ? 6.682 -4.172 -3.195 1.00 39.72 197 ASP A N 1
ATOM 1316 C CA . ASP A 1 217 ? 5.792 -3.710 -4.254 1.00 43.74 197 ASP A CA 1
ATOM 1317 C C . ASP A 1 217 ? 4.442 -3.281 -3.690 1.00 43.97 197 ASP A C 1
ATOM 1318 O O . ASP A 1 217 ? 4.240 -3.273 -2.476 1.00 41.70 197 ASP A O 1
ATOM 1323 N N . GLU A 1 218 ? 3.521 -2.925 -4.579 1.00 40.79 198 GLU A N 1
ATOM 1324 C CA . GLU A 1 218 ? 2.189 -2.494 -4.172 1.00 42.65 198 GLU A CA 1
ATOM 1325 C C . GLU A 1 218 ? 1.491 -3.568 -3.345 1.00 44.54 198 GLU A C 1
ATOM 1326 O O . GLU A 1 218 ? 0.933 -3.284 -2.285 1.00 42.59 198 GLU A O 1
ATOM 1332 N N . LEU A 1 219 ? 1.525 -4.802 -3.837 1.00 40.94 199 LEU A N 1
ATOM 1333 C CA . LEU A 1 219 ? 0.895 -5.922 -3.144 1.00 47.24 199 LEU A CA 1
ATOM 1334 C C . LEU A 1 219 ? 1.591 -6.272 -1.815 1.00 45.19 199 LEU A C 1
ATOM 1335 O O . LEU A 1 219 ? 0.934 -6.632 -0.838 1.00 39.67 199 LEU A O 1
ATOM 1340 N N . ASP A 1 220 ? 2.913 -6.190 -1.786 1.00 39.85 200 ASP A N 1
ATOM 1341 C CA . ASP A 1 220 ? 3.640 -6.503 -0.586 1.00 40.41 200 ASP A CA 1
ATOM 1342 C C . ASP A 1 220 ? 3.349 -5.395 0.406 1.00 39.16 200 ASP A C 1
ATOM 1343 O O . ASP A 1 220 ? 3.311 -5.649 1.601 1.00 43.54 200 ASP A O 1
ATOM 1348 N N . ALA A 1 221 ? 3.113 -4.170 -0.047 1.00 38.28 201 ALA A N 1
ATOM 1349 C CA . ALA A 1 221 ? 2.795 -3.108 0.926 1.00 36.51 201 ALA A CA 1
ATOM 1350 C C . ALA A 1 221 ? 1.464 -3.426 1.645 1.00 38.07 201 ALA A C 1
ATOM 1351 O O . ALA A 1 221 ? 1.371 -3.224 2.902 1.00 37.11 201 ALA A O 1
ATOM 1353 N N . TYR A 1 222 ? 0.452 -3.937 0.908 1.00 37.83 202 TYR A N 1
ATOM 1354 C CA . TYR A 1 222 ? -0.801 -4.381 1.563 1.00 42.90 202 TYR A CA 1
ATOM 1355 C C . TYR A 1 222 ? -0.536 -5.527 2.559 1.00 39.03 202 TYR A C 1
ATOM 1356 O O . TYR A 1 222 ? -1.019 -5.492 3.687 1.00 41.46 202 TYR A O 1
ATOM 1365 N N . ASP A 1 223 ? 0.227 -6.537 2.137 1.00 41.92 203 ASP A N 1
ATOM 1366 C CA . ASP A 1 223 ? 0.663 -7.612 3.033 1.00 43.05 203 ASP A CA 1
ATOM 1367 C C . ASP A 1 223 ? 1.272 -7.104 4.333 1.00 42.88 203 ASP A C 1
ATOM 1368 O O . ASP A 1 223 ? 0.905 -7.547 5.408 1.00 42.15 203 ASP A O 1
ATOM 1373 N N . ARG A 1 224 ? 2.235 -6.200 4.249 1.00 42.62 204 ARG A N 1
ATOM 1374 C CA . ARG A 1 224 ? 2.828 -5.666 5.463 1.00 39.55 204 ARG A CA 1
ATOM 1375 C C . ARG A 1 224 ? 1.807 -4.913 6.335 1.00 36.84 204 ARG A C 1
ATOM 1376 O O . ARG A 1 224 ? 1.821 -5.033 7.563 1.00 35.99 204 ARG A O 1
ATOM 1384 N N . GLY A 1 225 ? 0.907 -4.166 5.707 1.00 38.37 205 GLY A N 1
ATOM 1385 C CA . GLY A 1 225 ? -0.069 -3.392 6.441 1.00 33.91 205 GLY A CA 1
ATOM 1386 C C . GLY A 1 225 ? -1.034 -4.365 7.086 1.00 40.35 205 GLY A C 1
ATOM 1387 O O . GLY A 1 225 ? -1.466 -4.124 8.230 1.00 39.44 205 GLY A O 1
ATOM 1388 N N . ARG A 1 226 ? -1.342 -5.467 6.387 1.00 36.20 206 ARG A N 1
ATOM 1389 C CA . ARG A 1 226 ? -2.236 -6.487 6.954 1.00 38.52 206 ARG A CA 1
ATOM 1390 C C . ARG A 1 226 ? -1.571 -7.107 8.164 1.00 37.15 206 ARG A C 1
ATOM 1391 O O . ARG A 1 226 ? -2.224 -7.322 9.181 1.00 38.68 206 ARG A O 1
ATOM 1399 N N . ARG A 1 227 ? -0.276 -7.388 8.074 1.00 36.78 207 ARG A N 1
ATOM 1400 C CA . ARG A 1 227 ? 0.438 -7.964 9.215 1.00 39.37 207 ARG A CA 1
ATOM 1401 C C . ARG A 1 227 ? 0.464 -7.026 10.432 1.00 36.30 207 ARG A C 1
ATOM 1402 O O . ARG A 1 227 ? 0.378 -7.500 11.576 1.00 38.12 207 ARG A O 1
ATOM 1410 N N . LEU A 1 228 ? 0.606 -5.734 10.161 1.00 34.09 208 LEU A N 1
ATOM 1411 C CA . LEU A 1 228 ? 0.585 -4.671 11.187 1.00 34.17 208 LEU A CA 1
ATOM 1412 C C . LEU A 1 228 ? -0.792 -4.607 11.865 1.00 40.72 208 LEU A C 1
ATOM 1413 O O . LEU A 1 228 ? -0.844 -4.477 13.125 1.00 34.81 208 LEU A O 1
ATOM 1418 N N . VAL A 1 229 ? -1.895 -4.733 11.087 1.00 35.68 209 VAL A N 1
ATOM 1419 C CA . VAL A 1 229 ? -3.221 -4.825 11.720 1.00 36.70 209 VAL A CA 1
ATOM 1420 C C . VAL A 1 229 ? -3.214 -6.026 12.702 1.00 40.59 209 VAL A C 1
ATOM 1421 O O . VAL A 1 229 ? -3.672 -5.927 13.875 1.00 36.72 209 VAL A O 1
ATOM 1425 N N . GLY A 1 230 ? -2.688 -7.163 12.240 1.00 35.49 210 GLY A N 1
ATOM 1426 C CA . GLY A 1 230 ? -2.584 -8.331 13.074 1.00 42.27 210 GLY A CA 1
ATOM 1427 C C . GLY A 1 230 ? -1.776 -8.110 14.363 1.00 37.18 210 GLY A C 1
ATOM 1428 O O . GLY A 1 230 ? -2.206 -8.563 15.436 1.00 37.41 210 GLY A O 1
ATOM 1429 N N . LEU A 1 231 ? -0.606 -7.479 14.253 1.00 34.10 211 LEU A N 1
ATOM 1430 C CA . LEU A 1 231 ? 0.237 -7.191 15.403 1.00 35.83 211 LEU A CA 1
ATOM 1431 C C . LEU A 1 231 ? -0.477 -6.315 16.441 1.00 40.18 211 LEU A C 1
ATOM 1432 O O . LEU A 1 231 ? -0.395 -6.597 17.666 1.00 34.24 211 LEU A O 1
ATOM 1437 N N . PHE A 1 232 ? -1.179 -5.279 15.972 1.00 33.33 212 PHE A N 1
ATOM 1438 C CA . PHE A 1 232 ? -1.896 -4.384 16.895 1.00 35.31 212 PHE A CA 1
ATOM 1439 C C . PHE A 1 232 ? -3.204 -4.937 17.435 1.00 35.32 212 PHE A C 1
ATOM 1440 O O . PHE A 1 232 ? -3.593 -4.624 18.563 1.00 37.20 212 PHE A O 1
ATOM 1448 N N . CYS A 1 233 ? -3.899 -5.739 16.646 1.00 33.79 213 CYS A N 1
ATOM 1449 C CA . CYS A 1 233 ? -5.279 -6.080 16.989 1.00 38.12 213 CYS A CA 1
ATOM 1450 C C . CYS A 1 233 ? -5.443 -7.536 17.312 1.00 36.94 213 CYS A C 1
ATOM 1451 O O . CYS A 1 233 ? -6.505 -7.947 17.772 1.00 38.75 213 CYS A O 1
ATOM 1454 N N . GLN A 1 234 ? -4.447 -8.358 17.012 1.00 37.39 214 GLN A N 1
ATOM 1455 C CA . GLN A 1 234 ? -4.507 -9.760 17.483 1.00 37.91 214 GLN A CA 1
ATOM 1456 C C . GLN A 1 234 ? -3.222 -9.991 18.268 1.00 36.82 214 GLN A C 1
ATOM 1457 O O . GLN A 1 234 ? -2.309 -10.724 17.855 1.00 36.21 214 GLN A O 1
ATOM 1463 N N . GLN A 1 235 ? -3.142 -9.338 19.412 1.00 37.70 215 GLN A N 1
ATOM 1464 C CA . GLN A 1 235 ? -1.880 -9.331 20.177 1.00 35.27 215 GLN A CA 1
ATOM 1465 C C . GLN A 1 235 ? -1.555 -10.677 20.814 1.00 36.39 215 GLN A C 1
ATOM 1466 O O . GLN A 1 235 ? -0.409 -10.909 21.123 1.00 38.17 215 GLN A O 1
ATOM 1472 N N . GLY A 1 236 ? -2.538 -11.573 20.949 1.00 33.05 216 GLY A N 1
ATOM 1473 C CA . GLY A 1 236 ? -2.265 -12.930 21.447 1.00 37.42 216 GLY A CA 1
ATOM 1474 C C . GLY A 1 236 ? -2.023 -12.938 22.952 1.00 41.97 216 GLY A C 1
ATOM 1475 O O . GLY A 1 236 ? -2.408 -11.991 23.659 1.00 38.19 216 GLY A O 1
ATOM 1476 N N . HIS A 1 237 ? -1.391 -14.001 23.446 1.00 41.24 217 HIS A N 1
ATOM 1477 C CA . HIS A 1 237 ? -1.069 -14.111 24.855 1.00 39.99 217 HIS A CA 1
ATOM 1478 C C . HIS A 1 237 ? 0.257 -14.836 24.950 1.00 44.03 217 HIS A C 1
ATOM 1479 O O . HIS A 1 237 ? 0.636 -15.611 24.038 1.00 40.66 217 HIS A O 1
ATOM 1486 N N . PHE A 1 238 ? 0.950 -14.644 26.060 1.00 36.70 218 PHE A N 1
ATOM 1487 C CA . PHE A 1 238 ? 2.156 -15.410 26.285 1.00 37.77 218 PHE A CA 1
ATOM 1488 C C . PHE A 1 238 ? 1.850 -16.882 26.557 1.00 40.74 218 PHE A C 1
ATOM 1489 O O . PHE A 1 238 ? 0.836 -17.246 27.172 1.00 49.30 218 PHE A O 1
ATOM 1497 N N . ASP A 1 239 ? 2.740 -17.753 26.130 1.00 46.28 219 ASP A N 1
ATOM 1498 C CA . ASP A 1 239 ? 2.517 -19.182 26.324 1.00 47.90 219 ASP A CA 1
ATOM 1499 C C . ASP A 1 239 ? 3.839 -19.771 26.804 1.00 55.21 219 ASP A C 1
ATOM 1500 O O . ASP A 1 239 ? 4.828 -19.875 26.049 1.00 48.65 219 ASP A O 1
ATOM 1505 N N . ARG A 1 240 ? 3.882 -20.116 28.080 1.00 49.12 220 ARG A N 1
ATOM 1506 C CA . ARG A 1 240 ? 5.121 -20.615 28.640 1.00 50.75 220 ARG A CA 1
ATOM 1507 C C . ARG A 1 240 ? 5.736 -21.799 27.865 1.00 51.97 220 ARG A C 1
ATOM 1508 O O . ARG A 1 240 ? 6.940 -21.842 27.640 1.00 53.50 220 ARG A O 1
ATOM 1516 N N . SER A 1 241 ? 4.900 -22.745 27.464 1.00 50.98 221 SER A N 1
ATOM 1517 C CA . SER A 1 241 ? 5.320 -23.938 26.757 1.00 50.62 221 SER A CA 1
ATOM 1518 C C . SER A 1 241 ? 6.041 -23.603 25.403 1.00 57.24 221 SER A C 1
ATOM 1519 O O . SER A 1 241 ? 7.144 -24.100 25.086 1.00 54.44 221 SER A O 1
ATOM 1522 N N . LYS A 1 242 ? 5.399 -22.752 24.618 1.00 54.30 222 LYS A N 1
ATOM 1523 C CA . LYS A 1 242 ? 5.991 -22.215 23.395 1.00 56.36 222 LYS A CA 1
ATOM 1524 C C . LYS A 1 242 ? 7.260 -21.402 23.615 1.00 50.75 222 LYS A C 1
ATOM 1525 O O . LYS A 1 242 ? 8.144 -21.503 22.808 1.00 53.51 222 LYS A O 1
ATOM 1531 N N . ALA A 1 243 ? 7.350 -20.591 24.681 1.00 49.15 223 ALA A N 1
ATOM 1532 C CA . ALA A 1 243 ? 8.574 -19.856 24.989 1.00 47.80 223 ALA A CA 1
ATOM 1533 C C . ALA A 1 243 ? 9.766 -20.806 25.182 1.00 49.46 223 ALA A C 1
ATOM 1534 O O . ALA A 1 243 ? 10.855 -20.617 24.579 1.00 48.91 223 ALA A O 1
ATOM 1536 N N . GLU A 1 244 ? 9.541 -21.830 26.006 1.00 50.16 224 GLU A N 1
ATOM 1537 C CA . GLU A 1 244 ? 10.592 -22.764 26.399 1.00 54.58 224 GLU A CA 1
ATOM 1538 C C . GLU A 1 244 ? 11.004 -23.656 25.244 1.00 55.71 224 GLU A C 1
ATOM 1539 O O . GLU A 1 244 ? 12.181 -24.010 25.150 1.00 55.25 224 GLU A O 1
ATOM 1545 N N . ALA A 1 245 ? 10.047 -24.009 24.372 1.00 59.60 225 ALA A N 1
ATOM 1546 C CA . ALA A 1 245 ? 10.347 -24.861 23.228 1.00 60.59 225 ALA A CA 1
ATOM 1547 C C . ALA A 1 245 ? 11.304 -24.154 22.285 1.00 60.68 225 ALA A C 1
ATOM 1548 O O . ALA A 1 245 ? 12.168 -24.802 21.699 1.00 63.90 225 ALA A O 1
ATOM 1550 N N . GLY A 1 246 ? 11.183 -22.825 22.170 1.00 59.25 226 GLY A N 1
ATOM 1551 C CA . GLY A 1 246 ? 12.103 -22.034 21.337 1.00 50.14 226 GLY A CA 1
ATOM 1552 C C . GLY A 1 246 ? 13.435 -21.584 21.946 1.00 55.23 226 GLY A C 1
ATOM 1553 O O . GLY A 1 246 ? 14.223 -20.937 21.254 1.00 51.70 226 GLY A O 1
ATOM 1554 N N . ASP A 1 247 ? 13.692 -21.890 23.230 1.00 57.07 227 ASP A N 1
ATOM 1555 C CA . ASP A 1 247 ? 14.986 -21.550 23.893 1.00 57.26 227 ASP A CA 1
ATOM 1556 C C . ASP A 1 247 ? 16.188 -22.047 23.074 1.00 56.88 227 ASP A C 1
ATOM 1557 O O . ASP A 1 247 ? 16.240 -23.215 22.694 1.00 55.75 227 ASP A O 1
ATOM 1562 N N . THR A 1 248 ? 17.158 -21.183 22.801 1.00 49.80 228 THR A N 1
ATOM 1563 C CA . THR A 1 248 ? 18.418 -21.665 22.185 1.00 55.00 228 THR A CA 1
ATOM 1564 C C . THR A 1 248 ? 19.548 -21.014 22.949 1.00 58.73 228 THR A C 1
ATOM 1565 O O . THR A 1 248 ? 19.284 -20.136 23.785 1.00 55.42 228 THR A O 1
ATOM 1569 N N . ASP A 1 249 ? 20.796 -21.403 22.669 1.00 58.83 229 ASP A N 1
ATOM 1570 C CA . ASP A 1 249 ? 21.939 -20.645 23.217 1.00 54.61 229 ASP A CA 1
ATOM 1571 C C . ASP A 1 249 ? 22.149 -19.259 22.566 1.00 48.58 229 ASP A C 1
ATOM 1572 O O . ASP A 1 249 ? 23.044 -19.112 21.742 1.00 53.16 229 ASP A O 1
ATOM 1577 N N . ILE A 1 250 ? 21.378 -18.234 22.939 1.00 48.91 230 ILE A N 1
ATOM 1578 C CA . ILE A 1 250 ? 21.488 -16.918 22.230 1.00 50.72 230 ILE A CA 1
ATOM 1579 C C . ILE A 1 250 ? 22.916 -16.327 22.324 1.00 48.87 230 ILE A C 1
ATOM 1580 O O . ILE A 1 250 ? 23.380 -15.643 21.431 1.00 53.07 230 ILE A O 1
ATOM 1585 N N . HIS A 1 251 ? 23.623 -16.610 23.415 1.00 50.85 231 HIS A N 1
ATOM 1586 C CA . HIS A 1 251 ? 24.964 -16.044 23.629 1.00 51.05 231 HIS A CA 1
ATOM 1587 C C . HIS A 1 251 ? 25.983 -16.529 22.604 1.00 52.54 231 HIS A C 1
ATOM 1588 O O . HIS A 1 251 ? 26.980 -15.860 22.366 1.00 51.93 231 HIS A O 1
ATOM 1595 N N . ALA A 1 252 ? 25.726 -17.671 21.985 1.00 58.62 232 ALA A N 1
ATOM 1596 C CA . ALA A 1 252 ? 26.656 -18.199 20.985 1.00 56.36 232 ALA A CA 1
ATOM 1597 C C . ALA A 1 252 ? 26.687 -17.318 19.756 1.00 51.11 232 ALA A C 1
ATOM 1598 O O . ALA A 1 252 ? 27.592 -17.442 18.939 1.00 60.47 232 ALA A O 1
ATOM 1600 N N . LEU A 1 253 ? 25.709 -16.438 19.613 1.00 55.45 233 LEU A N 1
ATOM 1601 C CA . LEU A 1 253 ? 25.658 -15.537 18.443 1.00 53.67 233 LEU A CA 1
ATOM 1602 C C . LEU A 1 253 ? 26.582 -14.327 18.538 1.00 54.48 233 LEU A C 1
ATOM 1603 O O . LEU A 1 253 ? 26.801 -13.664 17.537 1.00 61.98 233 LEU A O 1
ATOM 1608 N N . LEU A 1 254 ? 27.082 -14.023 19.735 1.00 54.67 234 LEU A N 1
ATOM 1609 C CA . LEU A 1 254 ? 28.030 -12.923 19.940 1.00 48.81 234 LEU A CA 1
ATOM 1610 C C . LEU A 1 254 ? 29.407 -13.325 19.491 1.00 51.95 234 LEU A C 1
ATOM 1611 O O . LEU A 1 254 ? 29.776 -14.516 19.559 1.00 57.15 234 LEU A O 1
ATOM 1616 N N . PRO A 1 255 ? 30.207 -12.336 19.075 1.00 55.71 235 PRO A N 1
ATOM 1617 C CA . PRO A 1 255 ? 31.571 -12.626 18.653 1.00 57.74 235 PRO A CA 1
ATOM 1618 C C . PRO A 1 255 ? 32.428 -13.078 19.811 1.00 51.25 235 PRO A C 1
ATOM 1619 O O . PRO A 1 255 ? 32.183 -12.691 20.965 1.00 64.11 235 PRO A O 1
ATOM 1623 N N . GLU A 1 256 ? 33.447 -13.879 19.489 1.00 66.85 236 GLU A N 1
ATOM 1624 C CA . GLU A 1 256 ? 34.477 -14.320 20.444 1.00 67.52 236 GLU A CA 1
ATOM 1625 C C . GLU A 1 256 ? 35.077 -13.169 21.293 1.00 61.41 236 GLU A C 1
ATOM 1626 O O . GLU A 1 256 ? 35.188 -13.271 22.517 1.00 69.76 236 GLU A O 1
ATOM 1632 N N . SER A 1 257 ? 35.422 -12.066 20.646 1.00 67.11 237 SER A N 1
ATOM 1633 C CA . SER A 1 257 ? 36.055 -10.933 21.307 1.00 64.60 237 SER A CA 1
ATOM 1634 C C . SER A 1 257 ? 34.971 -9.978 21.828 1.00 62.36 237 SER A C 1
ATOM 1635 O O . SER A 1 257 ? 34.084 -9.579 21.075 1.00 63.63 237 SER A O 1
ATOM 1638 N N . SER A 1 258 ? 35.012 -9.593 23.100 1.00 58.01 238 SER A N 1
ATOM 1639 C CA . SER A 1 258 ? 34.077 -8.518 23.500 1.00 61.22 238 SER A CA 1
ATOM 1640 C C . SER A 1 258 ? 34.488 -7.112 22.988 1.00 60.01 238 SER A C 1
ATOM 1641 O O . SER A 1 258 ? 33.750 -6.140 23.172 1.00 61.11 238 SER A O 1
ATOM 1644 N N . ARG A 1 259 ? 35.649 -7.010 22.332 1.00 60.25 239 ARG A N 1
ATOM 1645 C CA . ARG A 1 259 ? 36.005 -5.769 21.636 1.00 63.37 239 ARG A CA 1
ATOM 1646 C C . ARG A 1 259 ? 35.196 -5.651 20.333 1.00 60.53 239 ARG A C 1
ATOM 1647 O O . ARG A 1 259 ? 34.767 -4.559 19.977 1.00 69.74 239 ARG A O 1
ATOM 1649 N N . ARG A 1 260 ? 34.943 -6.787 19.675 1.00 59.16 240 ARG A N 1
ATOM 1650 C CA . ARG A 1 260 ? 34.346 -6.871 18.327 1.00 60.17 240 ARG A CA 1
ATOM 1651 C C . ARG A 1 260 ? 32.866 -6.393 18.205 1.00 54.19 240 ARG A C 1
ATOM 1652 O O . ARG A 1 260 ? 32.019 -6.833 18.988 1.00 58.40 240 ARG A O 1
ATOM 1660 N N . ALA A 1 261 ? 32.567 -5.508 17.229 1.00 46.78 241 ALA A N 1
ATOM 1661 C CA . ALA A 1 261 ? 31.183 -5.165 16.829 1.00 49.80 241 ALA A CA 1
ATOM 1662 C C . ALA A 1 261 ? 30.479 -6.387 16.254 1.00 48.58 241 ALA A C 1
ATOM 1663 O O . ALA A 1 261 ? 31.132 -7.327 15.837 1.00 50.68 241 ALA A O 1
ATOM 1665 N N . TYR A 1 262 ? 29.150 -6.356 16.244 1.00 42.25 242 TYR A N 1
ATOM 1666 C CA . TYR A 1 262 ? 28.356 -7.462 15.726 1.00 44.81 242 TYR A CA 1
ATOM 1667 C C . TYR A 1 262 ? 26.886 -7.068 15.618 1.00 48.05 242 TYR A C 1
ATOM 1668 O O . TYR A 1 262 ? 26.338 -6.428 16.514 1.00 42.83 242 TYR A O 1
ATOM 1677 N N . ASP A 1 263 ? 26.254 -7.454 14.514 1.00 42.95 243 ASP A N 1
ATOM 1678 C CA . ASP A 1 263 ? 24.852 -7.128 14.281 1.00 44.02 243 ASP A CA 1
ATOM 1679 C C . ASP A 1 263 ? 23.944 -7.774 15.323 1.00 41.13 243 ASP A C 1
ATOM 1680 O O . ASP A 1 263 ? 23.897 -8.998 15.447 1.00 42.77 243 ASP A O 1
ATOM 1685 N N . VAL A 1 264 ? 23.224 -6.943 16.069 1.00 38.42 244 VAL A N 1
ATOM 1686 C CA . VAL A 1 264 ? 22.317 -7.421 17.069 1.00 37.75 244 VAL A CA 1
ATOM 1687 C C . VAL A 1 264 ? 21.097 -8.105 16.478 1.00 39.92 244 VAL A C 1
ATOM 1688 O O . VAL A 1 264 ? 20.416 -8.793 17.162 1.00 40.07 244 VAL A O 1
ATOM 1692 N N . ARG A 1 265 ? 20.826 -7.938 15.195 1.00 41.04 245 ARG A N 1
ATOM 1693 C CA . ARG A 1 265 ? 19.490 -8.383 14.684 1.00 40.35 245 ARG A CA 1
ATOM 1694 C C . ARG A 1 265 ? 19.252 -9.895 14.709 1.00 40.88 245 ARG A C 1
ATOM 1695 O O . ARG A 1 265 ? 18.113 -10.332 14.976 1.00 46.21 245 ARG A O 1
ATOM 1703 N N . PRO A 1 266 ? 20.321 -10.694 14.470 1.00 44.51 246 PRO A N 1
ATOM 1704 C CA . PRO A 1 266 ? 20.199 -12.148 14.735 1.00 46.85 246 PRO A CA 1
ATOM 1705 C C . PRO A 1 266 ? 19.868 -12.515 16.187 1.00 44.24 246 PRO A C 1
ATOM 1706 O O . PRO A 1 266 ? 19.188 -13.537 16.446 1.00 45.81 246 PRO A O 1
ATOM 1710 N N . ILE A 1 267 ? 20.333 -11.708 17.137 1.00 39.21 247 ILE A N 1
ATOM 1711 C CA . ILE A 1 267 ? 20.041 -11.976 18.556 1.00 44.04 247 ILE A CA 1
ATOM 1712 C C . ILE A 1 267 ? 18.552 -11.756 18.797 1.00 45.80 247 ILE A C 1
ATOM 1713 O O . ILE A 1 267 ? 17.887 -12.596 19.399 1.00 42.83 247 ILE A O 1
ATOM 1718 N N . VAL A 1 268 ? 18.043 -10.613 18.325 1.00 39.70 248 VAL A N 1
ATOM 1719 C CA . VAL A 1 268 ? 16.620 -10.292 18.368 1.00 38.20 248 VAL A CA 1
ATOM 1720 C C . VAL A 1 268 ? 15.772 -11.404 17.743 1.00 37.44 248 VAL A C 1
ATOM 1721 O O . VAL A 1 268 ? 14.798 -11.879 18.336 1.00 39.85 248 VAL A O 1
ATOM 1725 N N . THR A 1 269 ? 16.130 -11.828 16.549 1.00 37.60 249 THR A N 1
ATOM 1726 C CA . THR A 1 269 ? 15.309 -12.815 15.862 1.00 46.49 249 THR A CA 1
ATOM 1727 C C . THR A 1 269 ? 15.460 -14.178 16.533 1.00 49.04 249 THR A C 1
ATOM 1728 O O . THR A 1 269 ? 14.545 -15.030 16.429 1.00 44.92 249 THR A O 1
ATOM 1732 N N . ALA A 1 270 ? 16.567 -14.395 17.261 1.00 44.50 250 ALA A N 1
ATOM 1733 C CA . ALA A 1 270 ? 16.676 -15.656 18.003 1.00 42.87 250 ALA A CA 1
ATOM 1734 C C . ALA A 1 270 ? 15.769 -15.691 19.257 1.00 42.31 250 ALA A C 1
ATOM 1735 O O . ALA A 1 270 ? 15.349 -16.732 19.721 1.00 44.04 250 ALA A O 1
ATOM 1737 N N . ILE A 1 271 ? 15.505 -14.540 19.833 1.00 40.53 251 ILE A N 1
ATOM 1738 C CA . ILE A 1 271 ? 14.630 -14.434 20.995 1.00 38.66 251 ILE A CA 1
ATOM 1739 C C . ILE A 1 271 ? 13.181 -14.563 20.549 1.00 42.36 251 ILE A C 1
ATOM 1740 O O . ILE A 1 271 ? 12.383 -15.265 21.183 1.00 45.97 251 ILE A O 1
ATOM 1745 N N . LEU A 1 272 ? 12.838 -13.876 19.463 1.00 37.77 252 LEU A N 1
ATOM 1746 C CA . LEU A 1 272 ? 11.464 -13.880 18.936 1.00 37.29 252 LEU A CA 1
ATOM 1747 C C . LEU A 1 272 ? 11.140 -15.188 18.240 1.00 41.42 252 LEU A C 1
ATOM 1748 O O . LEU A 1 272 ? 12.065 -15.977 17.915 1.00 40.39 252 LEU A O 1
ATOM 1753 N N . ASP A 1 273 ? 9.833 -15.446 18.041 1.00 38.35 253 ASP A N 1
ATOM 1754 C CA . ASP A 1 273 ? 9.371 -16.717 17.446 1.00 43.61 253 ASP A CA 1
ATOM 1755 C C . ASP A 1 273 ? 9.958 -16.916 16.055 1.00 46.67 253 ASP A C 1
ATOM 1756 O O . ASP A 1 273 ? 9.807 -16.042 15.213 1.00 44.52 253 ASP A O 1
ATOM 1761 N N . ALA A 1 274 ? 10.570 -18.081 15.823 1.00 54.11 254 ALA A N 1
ATOM 1762 C CA . ALA A 1 274 ? 11.282 -18.409 14.564 1.00 52.69 254 ALA A CA 1
ATOM 1763 C C . ALA A 1 274 ? 10.330 -18.449 13.375 1.00 54.43 254 ALA A C 1
ATOM 1764 O O . ALA A 1 274 ? 10.743 -18.282 12.224 1.00 56.26 254 ALA A O 1
ATOM 1766 N N . ASP A 1 275 ? 9.046 -18.647 13.662 1.00 47.46 255 ASP A N 1
ATOM 1767 C CA . ASP A 1 275 ? 8.046 -18.690 12.582 1.00 61.75 255 ASP A CA 1
ATOM 1768 C C . ASP A 1 275 ? 7.459 -17.332 12.110 1.00 57.80 255 ASP A C 1
ATOM 1769 O O . ASP A 1 275 ? 6.578 -17.333 11.287 1.00 57.40 255 ASP A O 1
ATOM 1774 N N . THR A 1 276 ? 7.929 -16.193 12.620 1.00 55.47 256 THR A N 1
ATOM 1775 C CA . THR A 1 276 ? 7.171 -14.951 12.478 1.00 52.02 256 THR A CA 1
ATOM 1776 C C . THR A 1 276 ? 8.145 -13.904 12.002 1.00 47.11 256 THR A C 1
ATOM 1777 O O . THR A 1 276 ? 9.284 -13.888 12.442 1.00 52.69 256 THR A O 1
ATOM 1781 N N . PRO A 1 277 ? 7.715 -13.034 11.087 1.00 40.85 257 PRO A N 1
ATOM 1782 C CA . PRO A 1 277 ? 8.532 -11.920 10.717 1.00 39.97 257 PRO A CA 1
ATOM 1783 C C . PRO A 1 277 ? 8.844 -11.050 11.900 1.00 41.51 257 PRO A C 1
ATOM 1784 O O . PRO A 1 277 ? 7.965 -10.814 12.766 1.00 41.55 257 PRO A O 1
ATOM 1788 N N . PHE A 1 278 ? 10.074 -10.554 11.942 1.00 39.75 258 PHE A N 1
ATOM 1789 C CA . PHE A 1 278 ? 10.392 -9.389 12.806 1.00 39.43 258 PHE A CA 1
ATOM 1790 C C . PHE A 1 278 ? 10.181 -8.141 11.956 1.00 39.22 258 PHE A C 1
ATOM 1791 O O . PHE A 1 278 ? 10.919 -7.877 10.996 1.00 39.35 258 PHE A O 1
ATOM 1799 N N . ASP A 1 279 ? 9.136 -7.396 12.263 1.00 33.72 259 ASP A N 1
ATOM 1800 C CA . ASP A 1 279 ? 8.817 -6.210 11.504 1.00 39.20 259 ASP A CA 1
ATOM 1801 C C . ASP A 1 279 ? 9.614 -5.005 12.035 1.00 36.65 259 ASP A C 1
ATOM 1802 O O . ASP A 1 279 ? 9.123 -4.183 12.850 1.00 31.58 259 ASP A O 1
ATOM 1807 N N . GLU A 1 280 ? 10.856 -4.913 11.570 1.00 33.99 260 GLU A N 1
ATOM 1808 C CA . GLU A 1 280 ? 11.738 -3.839 12.010 1.00 35.31 260 GLU A CA 1
ATOM 1809 C C . GLU A 1 280 ? 11.209 -2.469 11.535 1.00 34.03 260 GLU A C 1
ATOM 1810 O O . GLU A 1 280 ? 10.783 -2.337 10.357 1.00 37.72 260 GLU A O 1
ATOM 1816 N N . PHE A 1 281 ? 11.248 -1.436 12.384 1.00 31.39 261 PHE A N 1
ATOM 1817 C CA . PHE A 1 281 ? 10.837 -0.068 11.927 1.00 30.76 261 PHE A CA 1
ATOM 1818 C C . PHE A 1 281 ? 12.092 0.735 11.595 1.00 35.52 261 PHE A C 1
ATOM 1819 O O . PHE A 1 281 ? 13.091 0.665 12.343 1.00 34.92 261 PHE A O 1
ATOM 1827 N N . GLN A 1 282 ? 12.042 1.545 10.526 1.00 32.14 262 GLN A N 1
ATOM 1828 C CA . GLN A 1 282 ? 13.105 2.589 10.310 1.00 31.36 262 GLN A CA 1
ATOM 1829 C C . GLN A 1 282 ? 14.498 2.002 10.340 1.00 30.82 262 GLN A C 1
ATOM 1830 O O . GLN A 1 282 ? 15.417 2.612 10.909 1.00 31.61 262 GLN A O 1
ATOM 1836 N N . ALA A 1 283 ? 14.685 0.839 9.708 1.00 31.04 263 ALA A N 1
ATOM 1837 C CA . ALA A 1 283 ? 15.978 0.104 9.744 1.00 32.63 263 ALA A CA 1
ATOM 1838 C C . ALA A 1 283 ? 17.146 0.950 9.364 1.00 39.06 263 ALA A C 1
ATOM 1839 O O . ALA A 1 283 ? 18.236 0.735 9.882 1.00 37.52 263 ALA A O 1
ATOM 1841 N N . ASN A 1 284 ? 16.957 1.850 8.401 1.00 32.69 264 ASN A N 1
ATOM 1842 C CA . ASN A 1 284 ? 18.128 2.595 7.866 1.00 36.63 264 ASN A CA 1
ATOM 1843 C C . ASN A 1 284 ? 18.349 3.956 8.489 1.00 31.53 264 ASN A C 1
ATOM 1844 O O . ASN A 1 284 ? 19.302 4.657 8.156 1.00 35.25 264 ASN A O 1
ATOM 1849 N N . TRP A 1 285 ? 17.458 4.330 9.403 1.00 31.36 265 TRP A N 1
ATOM 1850 C CA . TRP A 1 285 ? 17.506 5.619 10.075 1.00 31.05 265 TRP A CA 1
ATOM 1851 C C . TRP A 1 285 ? 17.980 5.351 11.519 1.00 33.89 265 TRP A C 1
ATOM 1852 O O . TRP A 1 285 ? 17.381 4.499 12.239 1.00 32.45 265 TRP A O 1
ATOM 1863 N N . ALA A 1 286 ? 19.003 6.075 11.972 1.00 30.78 266 ALA A N 1
ATOM 1864 C CA . ALA A 1 286 ? 19.480 5.884 13.369 1.00 34.35 266 ALA A CA 1
ATOM 1865 C C . ALA A 1 286 ? 19.726 4.383 13.644 1.00 32.67 266 ALA A C 1
ATOM 1866 O O . ALA A 1 286 ? 19.220 3.806 14.626 1.00 34.72 266 ALA A O 1
ATOM 1868 N N . PRO A 1 287 ? 20.546 3.740 12.808 1.00 33.62 267 PRO A N 1
ATOM 1869 C CA . PRO A 1 287 ? 20.630 2.282 12.919 1.00 31.68 267 PRO A CA 1
ATOM 1870 C C . PRO A 1 287 ? 21.478 1.764 14.098 1.00 34.18 267 PRO A C 1
ATOM 1871 O O . PRO A 1 287 ? 21.578 0.553 14.269 1.00 36.95 267 PRO A O 1
ATOM 1875 N N . SER A 1 288 ? 22.064 2.650 14.913 1.00 34.37 268 SER A N 1
ATOM 1876 C CA . SER A 1 288 ? 22.701 2.203 16.170 1.00 36.78 268 SER A CA 1
ATOM 1877 C C . SER A 1 288 ? 21.592 1.748 17.165 1.00 37.09 268 SER A C 1
ATOM 1878 O O . SER A 1 288 ? 21.889 1.104 18.180 1.00 36.49 268 SER A O 1
ATOM 1881 N N . MET A 1 289 ? 20.326 2.083 16.851 1.00 32.85 269 MET A N 1
ATOM 1882 C CA . MET A 1 289 ? 19.147 1.588 17.576 1.00 32.98 269 MET A CA 1
ATOM 1883 C C . MET A 1 289 ? 18.268 0.740 16.616 1.00 34.27 269 MET A C 1
ATOM 1884 O O . MET A 1 289 ? 17.938 1.133 15.474 1.00 35.43 269 MET A O 1
ATOM 1889 N N . VAL A 1 290 ? 17.900 -0.431 17.085 1.00 31.21 270 VAL A N 1
ATOM 1890 C CA . VAL A 1 290 ? 17.010 -1.313 16.308 1.00 33.83 270 VAL A CA 1
ATOM 1891 C C . VAL A 1 290 ? 15.695 -1.363 17.072 1.00 35.51 270 VAL A C 1
ATOM 1892 O O . VAL A 1 290 ? 15.680 -1.640 18.298 1.00 33.69 270 VAL A O 1
ATOM 1896 N N . VAL A 1 291 ? 14.586 -1.027 16.407 1.00 29.53 271 VAL A N 1
ATOM 1897 C CA . VAL A 1 291 ? 13.289 -1.243 17.035 1.00 34.61 271 VAL A CA 1
ATOM 1898 C C . VAL A 1 291 ? 12.361 -1.932 16.072 1.00 31.93 271 VAL A C 1
ATOM 1899 O O . VAL A 1 291 ? 12.541 -1.866 14.874 1.00 29.76 271 VAL A O 1
ATOM 1903 N N . GLY A 1 292 ? 11.377 -2.631 16.602 1.00 31.97 272 GLY A N 1
ATOM 1904 C CA . GLY A 1 292 ? 10.341 -3.201 15.773 1.00 34.01 272 GLY A CA 1
ATOM 1905 C C . GLY A 1 292 ? 9.447 -4.153 16.559 1.00 34.45 272 GLY A C 1
ATOM 1906 O O . GLY A 1 292 ? 9.679 -4.444 17.764 1.00 32.52 272 GLY A O 1
ATOM 1907 N N . LEU A 1 293 ? 8.456 -4.671 15.844 1.00 33.86 273 LEU A N 1
ATOM 1908 C CA . LEU A 1 293 ? 7.411 -5.523 16.416 1.00 35.13 273 LEU A CA 1
ATOM 1909 C C . LEU A 1 293 ? 7.603 -6.959 15.953 1.00 35.57 273 LEU A C 1
ATOM 1910 O O . LEU A 1 293 ? 7.984 -7.204 14.794 1.00 36.90 273 LEU A O 1
ATOM 1915 N N . GLY A 1 294 ? 7.347 -7.905 16.840 1.00 35.00 274 GLY A N 1
ATOM 1916 C CA . GLY A 1 294 ? 7.437 -9.311 16.478 1.00 34.86 274 GLY A CA 1
ATOM 1917 C C . GLY A 1 294 ? 6.570 -10.053 17.457 1.00 37.21 274 GLY A C 1
ATOM 1918 O O . GLY A 1 294 ? 5.697 -9.433 18.110 1.00 36.35 274 GLY A O 1
ATOM 1919 N N . ARG A 1 295 ? 6.778 -11.365 17.577 1.00 37.31 275 ARG A N 1
ATOM 1920 C CA . ARG A 1 295 ? 5.954 -12.153 18.502 1.00 36.18 275 ARG A CA 1
ATOM 1921 C C . ARG A 1 295 ? 6.847 -12.964 19.395 1.00 37.31 275 ARG A C 1
ATOM 1922 O O . ARG A 1 295 ? 7.882 -13.488 18.976 1.00 41.59 275 ARG A O 1
ATOM 1930 N N . LEU A 1 296 ? 6.444 -13.060 20.648 1.00 42.67 276 LEU A N 1
ATOM 1931 C CA . LEU A 1 296 ? 7.181 -13.820 21.630 1.00 36.93 276 LEU A CA 1
ATOM 1932 C C . LEU A 1 296 ? 6.188 -14.812 22.249 1.00 39.04 276 LEU A C 1
ATOM 1933 O O . LEU A 1 296 ? 5.251 -14.432 23.006 1.00 41.01 276 LEU A O 1
ATOM 1938 N N . SER A 1 297 ? 6.391 -16.083 21.904 1.00 39.25 277 SER A N 1
ATOM 1939 C CA . SER A 1 297 ? 5.448 -17.207 22.190 1.00 42.86 277 SER A CA 1
ATOM 1940 C C . SER A 1 297 ? 4.021 -16.861 21.755 1.00 42.93 277 SER A C 1
ATOM 1941 O O . SER A 1 297 ? 3.048 -17.259 22.409 1.00 48.94 277 SER A O 1
ATOM 1944 N N . GLY A 1 298 ? 3.893 -16.110 20.650 1.00 42.49 278 GLY A N 1
ATOM 1945 C CA . GLY A 1 298 ? 2.567 -15.815 20.079 1.00 40.31 278 GLY A CA 1
ATOM 1946 C C . GLY A 1 298 ? 2.122 -14.389 20.331 1.00 36.73 278 GLY A C 1
ATOM 1947 O O . GLY A 1 298 ? 1.274 -13.850 19.635 1.00 40.77 278 GLY A O 1
ATOM 1948 N N . ARG A 1 299 ? 2.722 -13.763 21.325 1.00 39.18 279 ARG A N 1
ATOM 1949 C CA . ARG A 1 299 ? 2.253 -12.461 21.833 1.00 39.22 279 ARG A CA 1
ATOM 1950 C C . ARG A 1 299 ? 3.031 -11.330 21.157 1.00 36.29 279 ARG A C 1
ATOM 1951 O O . ARG A 1 299 ? 4.271 -11.362 21.133 1.00 34.82 279 ARG A O 1
ATOM 1959 N N . THR A 1 300 ? 2.324 -10.330 20.624 1.00 33.20 280 THR A N 1
ATOM 1960 C CA . THR A 1 300 ? 2.987 -9.124 20.065 1.00 35.52 280 THR A CA 1
ATOM 1961 C C . THR A 1 300 ? 3.849 -8.476 21.160 1.00 35.11 280 THR A C 1
ATOM 1962 O O . THR A 1 300 ? 3.332 -8.178 22.229 1.00 34.77 280 THR A O 1
ATOM 1966 N N . VAL A 1 301 ? 5.143 -8.305 20.873 1.00 31.99 281 VAL A N 1
ATOM 1967 C CA . VAL A 1 301 ? 6.063 -7.510 21.651 1.00 32.18 281 VAL A CA 1
ATOM 1968 C C . VAL A 1 301 ? 6.800 -6.493 20.775 1.00 37.64 281 VAL A C 1
ATOM 1969 O O . VAL A 1 301 ? 6.966 -6.697 19.569 1.00 34.37 281 VAL A O 1
ATOM 1973 N N . GLY A 1 302 ? 7.169 -5.360 21.389 1.00 31.30 282 GLY A N 1
ATOM 1974 C CA . GLY A 1 302 ? 8.119 -4.460 20.800 1.00 31.42 282 GLY A CA 1
ATOM 1975 C C . GLY A 1 302 ? 9.516 -4.755 21.345 1.00 37.17 282 GLY A C 1
ATOM 1976 O O . GLY A 1 302 ? 9.702 -5.093 22.531 1.00 35.75 282 GLY A O 1
ATOM 1977 N N . VAL A 1 303 ? 10.510 -4.615 20.468 1.00 35.88 283 VAL A N 1
ATOM 1978 C CA . VAL A 1 303 ? 11.896 -4.881 20.804 1.00 31.72 283 VAL A CA 1
ATOM 1979 C C . VAL A 1 303 ? 12.664 -3.603 20.578 1.00 35.61 283 VAL A C 1
ATOM 1980 O O . VAL A 1 303 ? 12.473 -2.944 19.519 1.00 36.16 283 VAL A O 1
ATOM 1984 N N . LEU A 1 304 ? 13.506 -3.226 21.542 1.00 30.81 284 LEU A N 1
ATOM 1985 C CA . LEU A 1 304 ? 14.502 -2.130 21.326 1.00 31.15 284 LEU A CA 1
ATOM 1986 C C . LEU A 1 304 ? 15.840 -2.755 21.611 1.00 35.92 284 LEU A C 1
ATOM 1987 O O . LEU A 1 304 ? 15.994 -3.412 22.625 1.00 33.38 284 LEU A O 1
ATOM 1992 N N . ALA A 1 305 ? 16.813 -2.552 20.740 1.00 32.26 285 ALA A N 1
ATOM 1993 C CA . ALA A 1 305 ? 18.111 -3.190 20.913 1.00 34.41 285 ALA A CA 1
ATOM 1994 C C . ALA A 1 305 ? 19.173 -2.281 20.393 1.00 33.88 285 ALA A C 1
ATOM 1995 O O . ALA A 1 305 ? 19.119 -1.898 19.200 1.00 35.98 285 ALA A O 1
ATOM 1997 N N . ASN A 1 306 ? 20.140 -1.883 21.242 1.00 34.10 286 ASN A N 1
ATOM 1998 C CA . ASN A 1 306 ? 21.340 -1.158 20.682 1.00 35.81 286 ASN A CA 1
ATOM 1999 C C . ASN A 1 306 ? 22.010 -2.068 19.678 1.00 38.39 286 ASN A C 1
ATOM 2000 O O . ASN A 1 306 ? 22.108 -3.266 19.933 1.00 37.80 286 ASN A O 1
ATOM 2005 N N . ASN A 1 307 ? 22.523 -1.523 18.583 1.00 34.38 287 ASN A N 1
ATOM 2006 C CA . ASN A 1 307 ? 23.172 -2.379 17.608 1.00 34.42 287 ASN A CA 1
ATOM 2007 C C . ASN A 1 307 ? 24.634 -2.016 17.488 1.00 37.01 287 ASN A C 1
ATOM 2008 O O . ASN A 1 307 ? 24.947 -0.987 16.844 1.00 35.73 287 ASN A O 1
ATOM 2013 N N . PRO A 1 308 ? 25.536 -2.840 18.091 1.00 35.71 288 PRO A N 1
ATOM 2014 C CA . PRO A 1 308 ? 26.958 -2.462 18.104 1.00 42.88 288 PRO A CA 1
ATOM 2015 C C . PRO A 1 308 ? 27.567 -2.357 16.712 1.00 44.84 288 PRO A C 1
ATOM 2016 O O . PRO A 1 308 ? 28.660 -1.790 16.567 1.00 40.92 288 PRO A O 1
ATOM 2020 N N . LEU A 1 309 ? 26.863 -2.897 15.707 1.00 38.12 289 LEU A N 1
ATOM 2021 C CA . LEU A 1 309 ? 27.269 -2.797 14.301 1.00 44.98 289 LEU A CA 1
ATOM 2022 C C . LEU A 1 309 ? 27.448 -1.338 13.833 1.00 41.28 289 LEU A C 1
ATOM 2023 O O . LEU A 1 309 ? 28.292 -1.053 12.960 1.00 40.12 289 LEU A O 1
ATOM 2028 N N . ARG A 1 310 ? 26.655 -0.411 14.385 1.00 39.78 290 ARG A N 1
ATOM 2029 C CA . ARG A 1 310 ? 26.723 0.987 13.944 1.00 39.02 290 ARG A CA 1
ATOM 2030 C C . ARG A 1 310 ? 27.038 1.900 15.120 1.00 42.34 290 ARG A C 1
ATOM 2031 O O . ARG A 1 310 ? 26.376 1.795 16.163 1.00 42.03 290 ARG A O 1
ATOM 2039 N N . LEU A 1 311 ? 28.007 2.801 14.926 1.00 37.72 291 LEU A N 1
ATOM 2040 C CA . LEU A 1 311 ? 28.532 3.717 15.950 1.00 39.91 291 LEU A CA 1
ATOM 2041 C C . LEU A 1 311 ? 28.801 3.043 17.303 1.00 42.56 291 LEU A C 1
ATOM 2042 O O . LEU A 1 311 ? 28.559 3.665 18.362 1.00 47.90 291 LEU A O 1
ATOM 2047 N N . GLY A 1 312 ? 29.279 1.802 17.302 1.00 41.31 292 GLY A N 1
ATOM 2048 C CA . GLY A 1 312 ? 29.586 1.086 18.574 1.00 38.55 292 GLY A CA 1
ATOM 2049 C C . GLY A 1 312 ? 28.341 0.729 19.370 1.00 42.85 292 GLY A C 1
ATOM 2050 O O . GLY A 1 312 ? 28.440 0.274 20.520 1.00 40.07 292 GLY A O 1
ATOM 2051 N N . GLY A 1 313 ? 27.159 0.950 18.778 1.00 36.78 293 GLY A N 1
ATOM 2052 C CA . GLY A 1 313 ? 25.911 0.770 19.499 1.00 40.85 293 GLY A CA 1
ATOM 2053 C C . GLY A 1 313 ? 25.569 1.943 20.415 1.00 39.02 293 GLY A C 1
ATOM 2054 O O . GLY A 1 313 ? 24.632 1.861 21.240 1.00 37.34 293 GLY A O 1
ATOM 2055 N N . CYS A 1 314 ? 26.315 3.035 20.278 1.00 37.59 294 CYS A N 1
ATOM 2056 C CA . CYS A 1 314 ? 26.105 4.252 21.093 1.00 41.38 294 CYS A CA 1
ATOM 2057 C C . CYS A 1 314 ? 24.760 4.897 20.827 1.00 44.77 294 CYS A C 1
ATOM 2058 O O . CYS A 1 314 ? 24.241 4.856 19.685 1.00 36.57 294 CYS A O 1
ATOM 2061 N N . LEU A 1 315 ? 24.202 5.506 21.875 1.00 35.47 295 LEU A N 1
ATOM 2062 C CA . LEU A 1 315 ? 23.043 6.355 21.679 1.00 36.97 295 LEU A CA 1
ATOM 2063 C C . LEU A 1 315 ? 23.488 7.689 21.101 1.00 37.90 295 LEU A C 1
ATOM 2064 O O . LEU A 1 315 ? 24.625 8.099 21.299 1.00 41.35 295 LEU A O 1
ATOM 2069 N N . ASN A 1 316 ? 22.599 8.388 20.404 1.00 34.43 296 ASN A N 1
ATOM 2070 C CA . ASN A 1 316 ? 22.893 9.732 19.915 1.00 35.66 296 ASN A CA 1
ATOM 2071 C C . ASN A 1 316 ? 21.528 10.377 19.682 1.00 36.63 296 ASN A C 1
ATOM 2072 O O . ASN A 1 316 ? 20.489 9.782 20.000 1.00 39.69 296 ASN A O 1
ATOM 2077 N N . SER A 1 317 ? 21.515 11.588 19.152 1.00 35.76 297 SER A N 1
ATOM 2078 C CA . SER A 1 317 ? 20.277 12.311 19.084 1.00 33.30 297 SER A CA 1
ATOM 2079 C C . SER A 1 317 ? 19.147 11.520 18.343 1.00 35.39 297 SER A C 1
ATOM 2080 O O . SER A 1 317 ? 18.006 11.309 18.853 1.00 34.07 297 SER A O 1
ATOM 2083 N N . GLU A 1 318 ? 19.430 11.054 17.143 1.00 32.62 298 GLU A N 1
ATOM 2084 C CA . GLU A 1 318 ? 18.351 10.435 16.350 1.00 32.14 298 GLU A CA 1
ATOM 2085 C C . GLU A 1 318 ? 18.030 9.006 16.883 1.00 29.84 298 GLU A C 1
ATOM 2086 O O . GLU A 1 318 ? 16.902 8.576 16.784 1.00 31.04 298 GLU A O 1
ATOM 2092 N N . SER A 1 319 ? 18.998 8.260 17.447 1.00 31.36 299 SER A N 1
ATOM 2093 C CA . SER A 1 319 ? 18.648 6.941 17.960 1.00 29.50 299 SER A CA 1
ATOM 2094 C C . SER A 1 319 ? 17.821 7.072 19.234 1.00 34.21 299 SER A C 1
ATOM 2095 O O . SER A 1 319 ? 16.944 6.221 19.480 1.00 30.26 299 SER A O 1
ATOM 2098 N N . ALA A 1 320 ? 18.053 8.137 20.020 1.00 34.29 300 ALA A N 1
ATOM 2099 C CA . ALA A 1 320 ? 17.237 8.372 21.215 1.00 30.08 300 ALA A CA 1
ATOM 2100 C C . ALA A 1 320 ? 15.798 8.735 20.831 1.00 31.09 300 ALA A C 1
ATOM 2101 O O . ALA A 1 320 ? 14.833 8.194 21.393 1.00 31.39 300 ALA A O 1
ATOM 2103 N N . GLU A 1 321 ? 15.657 9.566 19.806 1.00 29.61 301 GLU A N 1
ATOM 2104 C CA . GLU A 1 321 ? 14.374 9.891 19.232 1.00 31.37 301 GLU A CA 1
ATOM 2105 C C . GLU A 1 321 ? 13.626 8.642 18.677 1.00 32.23 301 GLU A C 1
ATOM 2106 O O . GLU A 1 321 ? 12.424 8.448 18.927 1.00 30.29 301 GLU A O 1
ATOM 2112 N N . LYS A 1 322 ? 14.334 7.776 17.951 1.00 30.85 302 LYS A N 1
ATOM 2113 C CA . LYS A 1 322 ? 13.733 6.559 17.392 1.00 30.15 302 LYS A CA 1
ATOM 2114 C C . LYS A 1 322 ? 13.188 5.665 18.514 1.00 28.20 302 LYS A C 1
ATOM 2115 O O . LYS A 1 322 ? 12.069 5.139 18.428 1.00 28.90 302 LYS A O 1
ATOM 2121 N N . ALA A 1 323 ? 13.991 5.468 19.546 1.00 29.65 303 ALA A N 1
ATOM 2122 C CA . ALA A 1 323 ? 13.597 4.614 20.664 1.00 29.60 303 ALA A CA 1
ATOM 2123 C C . ALA A 1 323 ? 12.421 5.223 21.398 1.00 28.94 303 ALA A C 1
ATOM 2124 O O . ALA A 1 323 ? 11.445 4.520 21.672 1.00 29.41 303 ALA A O 1
ATOM 2126 N N . ALA A 1 324 ? 12.497 6.515 21.688 1.00 28.91 304 ALA A N 1
ATOM 2127 C CA . ALA A 1 324 ? 11.469 7.184 22.485 1.00 28.93 304 ALA A CA 1
ATOM 2128 C C . ALA A 1 324 ? 10.126 7.081 21.766 1.00 31.81 304 ALA A C 1
ATOM 2129 O O . ALA A 1 324 ? 9.118 6.669 22.378 1.00 29.23 304 ALA A O 1
ATOM 2131 N N . ARG A 1 325 ? 10.098 7.427 20.473 1.00 31.99 305 ARG A N 1
ATOM 2132 C CA . ARG A 1 325 ? 8.850 7.305 19.670 1.00 31.03 305 ARG A CA 1
ATOM 2133 C C . ARG A 1 325 ? 8.320 5.870 19.760 1.00 30.08 305 ARG A C 1
ATOM 2134 O O . ARG A 1 325 ? 7.101 5.646 19.902 1.00 28.86 305 ARG A O 1
ATOM 2142 N N . PHE A 1 326 ? 9.193 4.883 19.611 1.00 28.63 306 PHE A N 1
ATOM 2143 C CA . PHE A 1 326 ? 8.739 3.523 19.563 1.00 26.82 306 PHE A CA 1
ATOM 2144 C C . PHE A 1 326 ? 8.177 3.071 20.936 1.00 29.59 306 PHE A C 1
ATOM 2145 O O . PHE A 1 326 ? 7.097 2.469 21.042 1.00 28.92 306 PHE A O 1
ATOM 2153 N N . VAL A 1 327 ? 8.849 3.437 22.004 1.00 28.81 307 VAL A N 1
ATOM 2154 C CA . VAL A 1 327 ? 8.330 3.128 23.380 1.00 28.62 307 VAL A CA 1
ATOM 2155 C C . VAL A 1 327 ? 6.906 3.692 23.553 1.00 30.02 307 VAL A C 1
ATOM 2156 O O . VAL A 1 327 ? 5.992 2.986 24.006 1.00 30.01 307 VAL A O 1
ATOM 2160 N N . ARG A 1 328 ? 6.714 4.942 23.163 1.00 31.24 308 ARG A N 1
ATOM 2161 C CA . ARG A 1 328 ? 5.393 5.601 23.302 1.00 32.36 308 ARG A CA 1
ATOM 2162 C C . ARG A 1 328 ? 4.320 4.927 22.495 1.00 33.82 308 ARG A C 1
ATOM 2163 O O . ARG A 1 328 ? 3.193 4.765 22.968 1.00 29.30 308 ARG A O 1
ATOM 2171 N N . LEU A 1 329 ? 4.668 4.501 21.292 1.00 29.92 309 LEU A N 1
ATOM 2172 C CA . LEU A 1 329 ? 3.719 3.734 20.491 1.00 30.83 309 LEU A CA 1
ATOM 2173 C C . LEU A 1 329 ? 3.292 2.417 21.189 1.00 31.53 309 LEU A C 1
ATOM 2174 O O . LEU A 1 329 ? 2.084 2.110 21.285 1.00 31.06 309 LEU A O 1
ATOM 2179 N N . CYS A 1 330 ? 4.263 1.606 21.630 1.00 30.89 310 CYS A N 1
ATOM 2180 C CA . CYS A 1 330 ? 3.932 0.322 22.227 1.00 31.37 310 CYS A CA 1
ATOM 2181 C C . CYS A 1 330 ? 3.162 0.565 23.510 1.00 29.67 310 CYS A C 1
ATOM 2182 O O . CYS A 1 330 ? 2.177 -0.130 23.801 1.00 31.05 310 CYS A O 1
ATOM 2185 N N . ASP A 1 331 ? 3.573 1.585 24.247 1.00 31.52 311 ASP A N 1
ATOM 2186 C CA . ASP A 1 331 ? 2.898 1.907 25.503 1.00 31.28 311 ASP A CA 1
ATOM 2187 C C . ASP A 1 331 ? 1.420 2.244 25.259 1.00 34.20 311 ASP A C 1
ATOM 2188 O O . ASP A 1 331 ? 0.564 1.828 26.070 1.00 31.28 311 ASP A O 1
ATOM 2193 N N . ALA A 1 332 ? 1.131 2.999 24.181 1.00 30.79 312 ALA A N 1
ATOM 2194 C CA . ALA A 1 332 ? -0.254 3.389 23.845 1.00 29.92 312 ALA A CA 1
ATOM 2195 C C . ALA A 1 332 ? -1.147 2.188 23.563 1.00 32.48 312 ALA A C 1
ATOM 2196 O O . ALA A 1 332 ? -2.325 2.199 23.949 1.00 33.69 312 ALA A O 1
ATOM 2198 N N . PHE A 1 333 ? -0.577 1.127 22.981 1.00 32.85 313 PHE A N 1
ATOM 2199 C CA . PHE A 1 333 ? -1.378 0.013 22.501 1.00 34.23 313 PHE A CA 1
ATOM 2200 C C . PHE A 1 333 ? -1.276 -1.240 23.352 1.00 33.04 313 PHE A C 1
ATOM 2201 O O . PHE A 1 333 ? -1.833 -2.290 22.996 1.00 31.57 313 PHE A O 1
ATOM 2209 N N . GLY A 1 334 ? -0.620 -1.108 24.512 1.00 31.30 314 GLY A N 1
ATOM 2210 C CA . GLY A 1 334 ? -0.557 -2.220 25.491 1.00 38.83 314 GLY A CA 1
ATOM 2211 C C . GLY A 1 334 ? 0.423 -3.296 25.040 1.00 34.72 314 GLY A C 1
ATOM 2212 O O . GLY A 1 334 ? 0.271 -4.429 25.413 1.00 35.66 314 GLY A O 1
ATOM 2213 N N . ILE A 1 335 ? 1.398 -2.949 24.194 1.00 32.37 315 ILE A N 1
ATOM 2214 C CA . ILE A 1 335 ? 2.358 -3.911 23.669 1.00 31.13 315 ILE A CA 1
ATOM 2215 C C . ILE A 1 335 ? 3.591 -3.948 24.602 1.00 30.44 315 ILE A C 1
ATOM 2216 O O . ILE A 1 335 ? 4.264 -2.901 24.742 1.00 30.50 315 ILE A O 1
ATOM 2221 N N . PRO A 1 336 ? 3.897 -5.122 25.242 1.00 30.53 316 PRO A N 1
ATOM 2222 C CA . PRO A 1 336 ? 5.067 -5.208 26.156 1.00 34.58 316 PRO A CA 1
ATOM 2223 C C . PRO A 1 336 ? 6.374 -5.061 25.408 1.00 32.81 316 PRO A C 1
ATOM 2224 O O . PRO A 1 336 ? 6.410 -5.319 24.225 1.00 32.65 316 PRO A O 1
ATOM 2228 N N . LEU A 1 337 ? 7.433 -4.692 26.115 1.00 31.46 317 LEU A N 1
ATOM 2229 C CA . LEU A 1 337 ? 8.753 -4.414 25.527 1.00 30.26 317 LEU A CA 1
ATOM 2230 C C . LEU A 1 337 ? 9.848 -5.346 25.983 1.00 34.21 317 LEU A C 1
ATOM 2231 O O . LEU A 1 337 ? 9.965 -5.683 27.201 1.00 35.37 317 LEU A O 1
ATOM 2236 N N . VAL A 1 338 ? 10.692 -5.714 25.019 1.00 32.63 318 VAL A N 1
ATOM 2237 C CA . VAL A 1 338 ? 11.934 -6.427 25.309 1.00 33.31 318 VAL A CA 1
ATOM 2238 C C . VAL A 1 338 ? 13.060 -5.477 24.963 1.00 34.97 318 VAL A C 1
ATOM 2239 O O . VAL A 1 338 ? 13.166 -5.030 23.826 1.00 34.15 318 VAL A O 1
ATOM 2243 N N . VAL A 1 339 ? 13.896 -5.153 25.940 1.00 33.93 319 VAL A N 1
ATOM 2244 C CA . VAL A 1 339 ? 14.953 -4.160 25.713 1.00 31.60 319 VAL A CA 1
ATOM 2245 C C . VAL A 1 339 ? 16.295 -4.859 25.849 1.00 38.14 319 VAL A C 1
ATOM 2246 O O . VAL A 1 339 ? 16.649 -5.316 26.962 1.00 38.39 319 VAL A O 1
ATOM 2250 N N . VAL A 1 340 ? 17.045 -4.946 24.739 1.00 31.92 320 VAL A N 1
ATOM 2251 C CA . VAL A 1 340 ? 18.299 -5.723 24.709 1.00 32.10 320 VAL A CA 1
ATOM 2252 C C . VAL A 1 340 ? 19.451 -4.721 24.646 1.00 36.62 320 VAL A C 1
ATOM 2253 O O . VAL A 1 340 ? 19.535 -3.923 23.714 1.00 37.27 320 VAL A O 1
ATOM 2257 N N . VAL A 1 341 ? 20.292 -4.735 25.663 1.00 35.56 321 VAL A N 1
ATOM 2258 C CA . VAL A 1 341 ? 21.187 -3.645 25.950 1.00 35.49 321 VAL A CA 1
ATOM 2259 C C . VAL A 1 341 ? 22.639 -4.017 25.823 1.00 35.91 321 VAL A C 1
ATOM 2260 O O . VAL A 1 341 ? 23.090 -4.952 26.416 1.00 38.59 321 VAL A O 1
ATOM 2264 N N . ASP A 1 342 ? 23.370 -3.249 25.022 1.00 38.06 322 ASP A N 1
ATOM 2265 C CA . ASP A 1 342 ? 24.792 -3.493 24.813 1.00 41.93 322 ASP A CA 1
ATOM 2266 C C . ASP A 1 342 ? 25.483 -2.248 24.270 1.00 38.15 322 ASP A C 1
ATOM 2267 O O . ASP A 1 342 ? 26.237 -2.317 23.299 1.00 38.06 322 ASP A O 1
ATOM 2272 N N . VAL A 1 343 ? 25.219 -1.109 24.902 1.00 39.53 323 VAL A N 1
ATOM 2273 C CA . VAL A 1 343 ? 25.804 0.157 24.476 1.00 41.29 323 VAL A CA 1
ATOM 2274 C C . VAL A 1 343 ? 26.868 0.637 25.457 1.00 41.69 323 VAL A C 1
ATOM 2275 O O . VAL A 1 343 ? 26.857 0.270 26.632 1.00 42.61 323 VAL A O 1
ATOM 2279 N N . PRO A 1 344 ? 27.786 1.463 24.965 1.00 43.72 324 PRO A N 1
ATOM 2280 C CA . PRO A 1 344 ? 28.860 2.006 25.791 1.00 44.95 324 PRO A CA 1
ATOM 2281 C C . PRO A 1 344 ? 28.748 3.452 26.158 1.00 46.51 324 PRO A C 1
ATOM 2282 O O . PRO A 1 344 ? 29.637 3.954 26.788 1.00 46.65 324 PRO A O 1
ATOM 2286 N N . GLY A 1 345 ? 27.683 4.121 25.768 1.00 43.06 325 GLY A N 1
ATOM 2287 C CA . GLY A 1 345 ? 27.571 5.533 26.044 1.00 48.48 325 GLY A CA 1
ATOM 2288 C C . GLY A 1 345 ? 26.809 6.266 24.979 1.00 46.80 325 GLY A C 1
ATOM 2289 O O . GLY A 1 345 ? 26.193 5.645 24.176 1.00 37.25 325 GLY A O 1
ATOM 2290 N N . TYR A 1 346 ? 26.856 7.586 24.982 1.00 49.14 326 TYR A N 1
ATOM 2291 C CA . TYR A 1 346 ? 26.138 8.347 23.957 1.00 44.08 326 TYR A CA 1
ATOM 2292 C C . TYR A 1 346 ? 27.121 9.296 23.265 1.00 42.01 326 TYR A C 1
ATOM 2293 O O . TYR A 1 346 ? 28.232 9.452 23.762 1.00 53.14 326 TYR A O 1
ATOM 2302 N N . LEU A 1 347 ? 26.714 9.927 22.151 1.00 45.74 327 LEU A N 1
ATOM 2303 C CA . LEU A 1 347 ? 27.639 10.776 21.308 1.00 48.32 327 LEU A CA 1
ATOM 2304 C C . LEU A 1 347 ? 27.206 12.242 21.075 1.00 55.03 327 LEU A C 1
ATOM 2305 O O . LEU A 1 347 ? 26.033 12.507 20.667 1.00 51.16 327 LEU A O 1
ATOM 2310 N N . TRP A 1 354 ? 25.860 19.388 21.470 1.00 56.63 334 TRP A N 1
ATOM 2311 C CA . TRP A 1 354 ? 25.042 18.635 22.499 1.00 48.58 334 TRP A CA 1
ATOM 2312 C C . TRP A 1 354 ? 23.540 18.833 22.558 1.00 51.79 334 TRP A C 1
ATOM 2313 O O . TRP A 1 354 ? 22.826 17.968 23.080 1.00 58.30 334 TRP A O 1
ATOM 2324 N N . GLY A 1 355 ? 23.045 19.944 22.027 1.00 58.99 335 GLY A N 1
ATOM 2325 C CA . GLY A 1 355 ? 21.622 20.274 22.175 1.00 54.89 335 GLY A CA 1
ATOM 2326 C C . GLY A 1 355 ? 20.705 19.129 21.773 1.00 56.82 335 GLY A C 1
ATOM 2327 O O . GLY A 1 355 ? 19.745 18.806 22.484 1.00 56.94 335 GLY A O 1
ATOM 2328 N N . GLY A 1 356 ? 21.006 18.465 20.658 1.00 46.91 336 GLY A N 1
ATOM 2329 C CA . GLY A 1 356 ? 20.025 17.512 20.110 1.00 47.64 336 GLY A CA 1
ATOM 2330 C C . GLY A 1 356 ? 19.970 16.347 21.077 1.00 46.96 336 GLY A C 1
ATOM 2331 O O . GLY A 1 356 ? 18.890 15.864 21.456 1.00 48.56 336 GLY A O 1
ATOM 2332 N N . VAL A 1 357 ? 21.149 15.903 21.504 1.00 35.52 337 VAL A N 1
ATOM 2333 C CA . VAL A 1 357 ? 21.222 14.640 22.216 1.00 41.15 337 VAL A CA 1
ATOM 2334 C C . VAL A 1 357 ? 20.694 14.846 23.668 1.00 41.47 337 VAL A C 1
ATOM 2335 O O . VAL A 1 357 ? 20.092 13.916 24.243 1.00 39.49 337 VAL A O 1
ATOM 2339 N N . VAL A 1 358 ? 20.899 16.046 24.237 1.00 39.86 338 VAL A N 1
ATOM 2340 C CA . VAL A 1 358 ? 20.387 16.340 25.591 1.00 41.20 338 VAL A CA 1
ATOM 2341 C C . VAL A 1 358 ? 18.842 16.337 25.537 1.00 35.36 338 VAL A C 1
ATOM 2342 O O . VAL A 1 358 ? 18.189 15.663 26.299 1.00 35.16 338 VAL A O 1
ATOM 2346 N N . ARG A 1 359 ? 18.275 17.027 24.562 1.00 36.57 339 ARG A N 1
ATOM 2347 C CA . ARG A 1 359 ? 16.824 17.069 24.370 1.00 39.18 339 ARG A CA 1
ATOM 2348 C C . ARG A 1 359 ? 16.260 15.685 24.069 1.00 38.63 339 ARG A C 1
ATOM 2349 O O . ARG A 1 359 ? 15.304 15.239 24.755 1.00 36.79 339 ARG A O 1
ATOM 2357 N N . ARG A 1 360 ? 16.822 14.981 23.066 1.00 39.00 340 ARG A N 1
ATOM 2358 C CA . ARG A 1 360 ? 16.296 13.663 22.712 1.00 34.55 340 ARG A CA 1
ATOM 2359 C C . ARG A 1 360 ? 16.556 12.642 23.761 1.00 31.67 340 ARG A C 1
ATOM 2360 O O . ARG A 1 360 ? 15.710 11.767 23.990 1.00 36.20 340 ARG A O 1
ATOM 2368 N N . GLY A 1 361 ? 17.739 12.710 24.399 1.00 35.25 341 GLY A N 1
ATOM 2369 C CA . GLY A 1 361 ? 18.036 11.790 25.504 1.00 36.69 341 GLY A CA 1
ATOM 2370 C C . GLY A 1 361 ? 16.998 11.993 26.616 1.00 35.65 341 GLY A C 1
ATOM 2371 O O . GLY A 1 361 ? 16.475 11.024 27.178 1.00 36.08 341 GLY A O 1
ATOM 2372 N N . ALA A 1 362 ? 16.678 13.238 26.932 1.00 34.32 342 ALA A N 1
ATOM 2373 C CA . ALA A 1 362 ? 15.589 13.463 27.927 1.00 34.97 342 ALA A CA 1
ATOM 2374 C C . ALA A 1 362 ? 14.255 12.827 27.515 1.00 35.06 342 ALA A C 1
ATOM 2375 O O . ALA A 1 362 ? 13.532 12.289 28.345 1.00 31.58 342 ALA A O 1
ATOM 2377 N N . LYS A 1 363 ? 13.951 12.893 26.223 1.00 33.52 343 LYS A N 1
ATOM 2378 C CA . LYS A 1 363 ? 12.735 12.291 25.692 1.00 34.88 343 LYS A CA 1
ATOM 2379 C C . LYS A 1 363 ? 12.719 10.793 25.974 1.00 32.16 343 LYS A C 1
ATOM 2380 O O . LYS A 1 363 ? 11.712 10.246 26.423 1.00 29.68 343 LYS A O 1
ATOM 2386 N N . LEU A 1 364 ? 13.844 10.136 25.709 1.00 28.99 344 LEU A N 1
ATOM 2387 C CA . LEU A 1 364 ? 13.974 8.708 25.971 1.00 31.42 344 LEU A CA 1
ATOM 2388 C C . LEU A 1 364 ? 13.709 8.418 27.443 1.00 32.07 344 LEU A C 1
ATOM 2389 O O . LEU A 1 364 ? 12.826 7.631 27.782 1.00 28.55 344 LEU A O 1
ATOM 2394 N N . LEU A 1 365 ? 14.478 9.064 28.314 1.00 31.69 345 LEU A N 1
ATOM 2395 C CA . LEU A 1 365 ? 14.290 8.914 29.785 1.00 32.57 345 LEU A CA 1
ATOM 2396 C C . LEU A 1 365 ? 12.808 9.010 30.152 1.00 31.76 345 LEU A C 1
ATOM 2397 O O . LEU A 1 365 ? 12.242 8.112 30.812 1.00 30.20 345 LEU A O 1
ATOM 2402 N N . HIS A 1 366 ? 12.182 10.086 29.686 1.00 31.02 346 HIS A N 1
ATOM 2403 C CA . HIS A 1 366 ? 10.785 10.362 29.907 1.00 29.06 346 HIS A CA 1
ATOM 2404 C C . HIS A 1 366 ? 9.859 9.278 29.369 1.00 33.06 346 HIS A C 1
ATOM 2405 O O . HIS A 1 366 ? 8.931 8.861 30.081 1.00 32.17 346 HIS A O 1
ATOM 2412 N N . ALA A 1 367 ? 10.092 8.818 28.116 1.00 34.03 347 ALA A N 1
ATOM 2413 C CA . ALA A 1 367 ? 9.320 7.745 27.518 1.00 32.49 347 ALA A CA 1
ATOM 2414 C C . ALA A 1 367 ? 9.361 6.455 28.360 1.00 32.46 347 ALA A C 1
ATOM 2415 O O . ALA A 1 367 ? 8.320 5.837 28.646 1.00 30.49 347 ALA A O 1
ATOM 2417 N N . PHE A 1 368 ? 10.548 6.011 28.742 1.00 28.34 348 PHE A N 1
ATOM 2418 C CA . PHE A 1 368 ? 10.616 4.824 29.562 1.00 32.25 348 PHE A CA 1
ATOM 2419 C C . PHE A 1 368 ? 10.008 5.089 30.940 1.00 30.73 348 PHE A C 1
ATOM 2420 O O . PHE A 1 368 ? 9.237 4.289 31.448 1.00 32.46 348 PHE A O 1
ATOM 2428 N N . GLY A 1 369 ? 10.346 6.212 31.549 1.00 31.97 349 GLY A N 1
ATOM 2429 C CA . GLY A 1 369 ? 9.858 6.535 32.915 1.00 30.03 349 GLY A CA 1
ATOM 2430 C C . GLY A 1 369 ? 8.344 6.580 33.055 1.00 35.86 349 GLY A C 1
ATOM 2431 O O . GLY A 1 369 ? 7.808 6.192 34.069 1.00 37.85 349 GLY A O 1
ATOM 2432 N N . GLU A 1 370 ? 7.653 7.039 32.033 1.00 30.00 350 GLU A N 1
ATOM 2433 C CA . GLU A 1 370 ? 6.173 7.103 32.036 1.00 33.54 350 GLU A CA 1
ATOM 2434 C C . GLU A 1 370 ? 5.529 5.811 31.558 1.00 32.17 350 GLU A C 1
ATOM 2435 O O . GLU A 1 370 ? 4.361 5.595 31.763 1.00 33.75 350 GLU A O 1
ATOM 2441 N N . CYS A 1 371 ? 6.303 4.959 30.899 1.00 34.47 351 CYS A N 1
ATOM 2442 C CA . CYS A 1 371 ? 5.786 3.739 30.327 1.00 34.08 351 CYS A CA 1
ATOM 2443 C C . CYS A 1 371 ? 5.101 2.886 31.382 1.00 37.47 351 CYS A C 1
ATOM 2444 O O . CYS A 1 371 ? 5.631 2.716 32.478 1.00 34.83 351 CYS A O 1
ATOM 2447 N N . THR A 1 372 ? 3.948 2.331 31.066 1.00 30.98 352 THR A N 1
ATOM 2448 C CA . THR A 1 372 ? 3.231 1.499 32.000 1.00 35.97 352 THR A CA 1
ATOM 2449 C C . THR A 1 372 ? 3.083 0.061 31.496 1.00 33.46 352 THR A C 1
ATOM 2450 O O . THR A 1 372 ? 2.580 -0.808 32.242 1.00 35.27 352 THR A O 1
ATOM 2454 N N . VAL A 1 373 ? 3.484 -0.204 30.252 1.00 35.40 353 VAL A N 1
ATOM 2455 C CA . VAL A 1 373 ? 3.460 -1.582 29.728 1.00 34.90 353 VAL A CA 1
ATOM 2456 C C . VAL A 1 373 ? 4.593 -2.390 30.347 1.00 32.53 353 VAL A C 1
ATOM 2457 O O . VAL A 1 373 ? 5.688 -1.862 30.568 1.00 36.86 353 VAL A O 1
ATOM 2461 N N . PRO A 1 374 ? 4.338 -3.716 30.558 1.00 31.78 354 PRO A N 1
ATOM 2462 C CA . PRO A 1 374 ? 5.464 -4.507 31.017 1.00 36.18 354 PRO A CA 1
ATOM 2463 C C . PRO A 1 374 ? 6.643 -4.371 30.039 1.00 38.45 354 PRO A C 1
ATOM 2464 O O . PRO A 1 374 ? 6.483 -4.444 28.805 1.00 38.04 354 PRO A O 1
ATOM 2468 N N . ARG A 1 375 ? 7.846 -4.220 30.608 1.00 33.25 355 ARG A N 1
ATOM 2469 C CA . ARG A 1 375 ? 9.047 -4.152 29.813 1.00 36.56 355 ARG A CA 1
ATOM 2470 C C . ARG A 1 375 ? 10.295 -4.669 30.476 1.00 34.69 355 ARG A C 1
ATOM 2471 O O . ARG A 1 375 ? 10.705 -4.168 31.537 1.00 35.32 355 ARG A O 1
ATOM 2479 N N . VAL A 1 376 ? 10.917 -5.674 29.888 1.00 33.84 356 VAL A N 1
ATOM 2480 C CA . VAL A 1 376 ? 12.059 -6.300 30.526 1.00 33.71 356 VAL A CA 1
ATOM 2481 C C . VAL A 1 376 ? 13.327 -5.929 29.800 1.00 36.17 356 VAL A C 1
ATOM 2482 O O . VAL A 1 376 ? 13.315 -5.692 28.611 1.00 38.53 356 VAL A O 1
ATOM 2486 N N . THR A 1 377 ? 14.428 -5.854 30.540 1.00 33.81 357 THR A N 1
ATOM 2487 C CA . THR A 1 377 ? 15.686 -5.480 29.965 1.00 35.40 357 THR A CA 1
ATOM 2488 C C . THR A 1 377 ? 16.658 -6.628 30.062 1.00 39.11 357 THR A C 1
ATOM 2489 O O . THR A 1 377 ? 16.746 -7.266 31.112 1.00 42.89 357 THR A O 1
ATOM 2493 N N . LEU A 1 378 ? 17.413 -6.889 28.987 1.00 36.34 358 LEU A N 1
ATOM 2494 C CA . LEU A 1 378 ? 18.453 -7.891 29.037 1.00 34.54 358 LEU A CA 1
ATOM 2495 C C . LEU A 1 378 ? 19.781 -7.248 28.748 1.00 39.54 358 LEU A C 1
ATOM 2496 O O . LEU A 1 378 ? 19.923 -6.644 27.711 1.00 36.69 358 LEU A O 1
ATOM 2501 N N . VAL A 1 379 ? 20.743 -7.352 29.670 1.00 36.73 359 VAL A N 1
ATOM 2502 C CA . VAL A 1 379 ? 22.069 -6.813 29.437 1.00 38.92 359 VAL A CA 1
ATOM 2503 C C . VAL A 1 379 ? 22.925 -7.954 28.914 1.00 39.85 359 VAL A C 1
ATOM 2504 O O . VAL A 1 379 ? 23.212 -8.951 29.628 1.00 42.49 359 VAL A O 1
ATOM 2508 N N . THR A 1 380 ? 23.311 -7.831 27.649 1.00 38.79 360 THR A N 1
ATOM 2509 C CA . THR A 1 380 ? 24.105 -8.866 26.992 1.00 42.73 360 THR A CA 1
ATOM 2510 C C . THR A 1 380 ? 25.596 -8.659 27.273 1.00 41.92 360 THR A C 1
ATOM 2511 O O . THR A 1 380 ? 26.197 -9.510 27.887 1.00 49.25 360 THR A O 1
ATOM 2515 N N . ARG A 1 381 ? 26.216 -7.571 26.812 1.00 40.35 361 ARG A N 1
ATOM 2516 C CA . ARG A 1 381 ? 27.646 -7.421 27.107 1.00 45.91 361 ARG A CA 1
ATOM 2517 C C . ARG A 1 381 ? 27.870 -6.254 28.018 1.00 49.29 361 ARG A C 1
ATOM 2518 O O . ARG A 1 381 ? 28.303 -6.435 29.113 1.00 60.80 361 ARG A O 1
ATOM 2526 N N . LYS A 1 382 ? 27.537 -5.054 27.597 1.00 43.42 362 LYS A N 1
ATOM 2527 C CA . LYS A 1 382 ? 27.893 -3.923 28.422 1.00 47.07 362 LYS A CA 1
ATOM 2528 C C . LYS A 1 382 ? 26.763 -2.877 28.504 1.00 51.06 362 LYS A C 1
ATOM 2529 O O . LYS A 1 382 ? 25.907 -2.772 27.596 1.00 50.94 362 LYS A O 1
ATOM 2535 N N . THR A 1 383 ? 26.692 -2.173 29.633 1.00 42.23 363 THR A N 1
ATOM 2536 C CA . THR A 1 383 ? 25.904 -0.939 29.701 1.00 40.27 363 THR A CA 1
ATOM 2537 C C . THR A 1 383 ? 26.648 0.044 30.560 1.00 38.58 363 THR A C 1
ATOM 2538 O O . THR A 1 383 ? 26.895 -0.258 31.745 1.00 42.86 363 THR A O 1
ATOM 2542 N N . TYR A 1 384 ? 26.906 1.244 30.033 1.00 39.50 364 TYR A N 1
ATOM 2543 C CA . TYR A 1 384 ? 27.674 2.231 30.793 1.00 36.62 364 TYR A CA 1
ATOM 2544 C C . TYR A 1 384 ? 26.946 3.540 30.970 1.00 42.30 364 TYR A C 1
ATOM 2545 O O . TYR A 1 384 ? 26.192 3.985 30.072 1.00 36.36 364 TYR A O 1
ATOM 2554 N N . GLY A 1 385 ? 27.234 4.201 32.090 1.00 39.55 365 GLY A N 1
ATOM 2555 C CA . GLY A 1 385 ? 26.960 5.621 32.219 1.00 40.16 365 GLY A CA 1
ATOM 2556 C C . GLY A 1 385 ? 25.507 6.006 32.043 1.00 36.95 365 GLY A C 1
ATOM 2557 O O . GLY A 1 385 ? 24.582 5.262 32.415 1.00 39.76 365 GLY A O 1
ATOM 2558 N N . GLY A 1 386 ? 25.312 7.183 31.470 1.00 34.44 366 GLY A N 1
ATOM 2559 C CA . GLY A 1 386 ? 23.979 7.707 31.218 1.00 39.35 366 GLY A CA 1
ATOM 2560 C C . GLY A 1 386 ? 23.189 6.836 30.268 1.00 37.71 366 GLY A C 1
ATOM 2561 O O . GLY A 1 386 ? 21.996 6.738 30.411 1.00 35.86 366 GLY A O 1
ATOM 2562 N N . ALA A 1 387 ? 23.832 6.202 29.289 1.00 35.22 367 ALA A N 1
ATOM 2563 C CA . ALA A 1 387 ? 23.117 5.290 28.388 1.00 37.82 367 ALA A CA 1
ATOM 2564 C C . ALA A 1 387 ? 22.512 4.145 29.190 1.00 39.45 367 ALA A C 1
ATOM 2565 O O . ALA A 1 387 ? 21.405 3.696 28.856 1.00 36.06 367 ALA A O 1
ATOM 2567 N N . TYR A 1 388 ? 23.250 3.654 30.205 1.00 37.58 368 TYR A N 1
ATOM 2568 C CA . TYR A 1 388 ? 22.771 2.567 31.066 1.00 34.78 368 TYR A CA 1
ATOM 2569 C C . TYR A 1 388 ? 21.435 3.018 31.670 1.00 33.99 368 TYR A C 1
ATOM 2570 O O . TYR A 1 388 ? 20.445 2.258 31.668 1.00 35.73 368 TYR A O 1
ATOM 2579 N N . ILE A 1 389 ? 21.382 4.249 32.157 1.00 33.10 369 ILE A N 1
ATOM 2580 C CA . ILE A 1 389 ? 20.145 4.730 32.872 1.00 34.14 369 ILE A CA 1
ATOM 2581 C C . ILE A 1 389 ? 19.026 4.752 31.863 1.00 34.30 369 ILE A C 1
ATOM 2582 O O . ILE A 1 389 ? 17.918 4.268 32.140 1.00 33.25 369 ILE A O 1
ATOM 2587 N N . ALA A 1 390 ? 19.309 5.284 30.668 1.00 33.45 370 ALA A N 1
ATOM 2588 C CA . ALA A 1 390 ? 18.240 5.450 29.682 1.00 31.94 370 ALA A CA 1
ATOM 2589 C C . ALA A 1 390 ? 17.660 4.137 29.128 1.00 32.53 370 ALA A C 1
ATOM 2590 O O . ALA A 1 390 ? 16.479 4.112 28.742 1.00 33.79 370 ALA A O 1
ATOM 2592 N N . MET A 1 391 ? 18.470 3.066 29.051 1.00 32.92 371 MET A N 1
ATOM 2593 C CA . MET A 1 391 ? 18.061 1.805 28.389 1.00 30.71 371 MET A CA 1
ATOM 2594 C C . MET A 1 391 ? 17.263 0.913 29.339 1.00 35.22 371 MET A C 1
ATOM 2595 O O . MET A 1 391 ? 17.677 -0.206 29.698 1.00 36.04 371 MET A O 1
ATOM 2600 N N . ASN A 1 392 ? 16.096 1.430 29.714 1.00 32.12 372 ASN A N 1
ATOM 2601 C CA . ASN A 1 392 ? 15.146 0.749 30.595 1.00 34.85 372 ASN A CA 1
ATOM 2602 C C . ASN A 1 392 ? 15.789 0.231 31.899 1.00 33.35 372 ASN A C 1
ATOM 2603 O O . ASN A 1 392 ? 15.788 -0.971 32.195 1.00 34.75 372 ASN A O 1
ATOM 2608 N N . SER A 1 393 ? 16.403 1.145 32.647 1.00 33.93 373 SER A N 1
ATOM 2609 C CA . SER A 1 393 ? 17.071 0.747 33.885 1.00 35.25 373 SER A CA 1
ATOM 2610 C C . SER A 1 393 ? 16.057 0.585 35.003 1.00 34.00 373 SER A C 1
ATOM 2611 O O . SER A 1 393 ? 14.907 0.989 34.894 1.00 32.03 373 SER A O 1
ATOM 2614 N N . ARG A 1 394 ? 16.513 -0.011 36.090 1.00 36.36 374 ARG A N 1
ATOM 2615 C CA . ARG A 1 394 ? 15.676 -0.183 37.252 1.00 34.12 374 ARG A CA 1
ATOM 2616 C C . ARG A 1 394 ? 15.203 1.176 37.799 1.00 36.99 374 ARG A C 1
ATOM 2617 O O . ARG A 1 394 ? 14.082 1.295 38.301 1.00 35.70 374 ARG A O 1
ATOM 2625 N N . SER A 1 395 ? 16.023 2.206 37.673 1.00 32.44 375 SER A N 1
ATOM 2626 C CA . SER A 1 395 ? 15.656 3.532 38.208 1.00 35.77 375 SER A CA 1
ATOM 2627 C C . SER A 1 395 ? 14.475 4.163 37.428 1.00 35.11 375 SER A C 1
ATOM 2628 O O . SER A 1 395 ? 13.753 5.049 37.916 1.00 34.63 375 SER A O 1
ATOM 2631 N N . LEU A 1 396 ? 14.277 3.690 36.214 1.00 33.32 376 LEU A N 1
ATOM 2632 C CA . LEU A 1 396 ? 13.158 4.138 35.414 1.00 35.52 376 LEU A CA 1
ATOM 2633 C C . LEU A 1 396 ? 11.979 3.134 35.502 1.00 36.76 376 LEU A C 1
ATOM 2634 O O . LEU A 1 396 ? 11.011 3.179 34.694 1.00 35.50 376 LEU A O 1
ATOM 2639 N N . ASN A 1 397 ? 12.089 2.199 36.439 1.00 34.54 377 ASN A N 1
ATOM 2640 C CA . ASN A 1 397 ? 11.017 1.247 36.711 1.00 36.49 377 ASN A CA 1
ATOM 2641 C C . ASN A 1 397 ? 10.883 0.047 35.764 1.00 33.89 377 ASN A C 1
ATOM 2642 O O . ASN A 1 397 ? 9.790 -0.504 35.633 1.00 35.19 377 ASN A O 1
ATOM 2647 N N . ALA A 1 398 ? 11.968 -0.375 35.117 1.00 33.49 378 ALA A N 1
ATOM 2648 C CA . ALA A 1 398 ? 11.898 -1.611 34.334 1.00 31.65 378 ALA A CA 1
ATOM 2649 C C . ALA A 1 398 ? 11.155 -2.709 35.124 1.00 36.15 378 ALA A C 1
ATOM 2650 O O . ALA A 1 398 ? 11.262 -2.818 36.385 1.00 34.00 378 ALA A O 1
ATOM 2652 N N . THR A 1 399 ? 10.432 -3.552 34.418 1.00 31.72 379 THR A N 1
ATOM 2653 C CA . THR A 1 399 ? 9.672 -4.649 35.077 1.00 35.09 379 THR A CA 1
ATOM 2654 C C . THR A 1 399 ? 10.638 -5.621 35.718 1.00 37.12 379 THR A C 1
ATOM 2655 O O . THR A 1 399 ? 10.470 -6.044 36.892 1.00 36.53 379 THR A O 1
ATOM 2659 N N . LYS A 1 400 ? 11.681 -5.985 34.970 1.00 33.11 380 LYS A N 1
ATOM 2660 C CA . LYS A 1 400 ? 12.738 -6.838 35.548 1.00 38.49 380 LYS A CA 1
ATOM 2661 C C . LYS A 1 400 ? 13.959 -6.648 34.659 1.00 40.80 380 LYS A C 1
ATOM 2662 O O . LYS A 1 400 ? 13.797 -6.400 33.446 1.00 37.39 380 LYS A O 1
ATOM 2668 N N . VAL A 1 401 ? 15.156 -6.705 35.272 1.00 40.90 381 VAL A N 1
ATOM 2669 C CA . VAL A 1 401 ? 16.416 -6.590 34.566 1.00 34.72 381 VAL A CA 1
ATOM 2670 C C . VAL A 1 401 ? 17.218 -7.896 34.685 1.00 40.09 381 VAL A C 1
ATOM 2671 O O . VAL A 1 401 ? 17.578 -8.327 35.821 1.00 37.00 381 VAL A O 1
ATOM 2675 N N . PHE A 1 402 ? 17.516 -8.507 33.521 1.00 36.09 382 PHE A N 1
ATOM 2676 C CA . PHE A 1 402 ? 18.319 -9.720 33.453 1.00 40.14 382 PHE A CA 1
ATOM 2677 C C . PHE A 1 402 ? 19.685 -9.350 32.902 1.00 42.47 382 PHE A C 1
ATOM 2678 O O . PHE A 1 402 ? 19.813 -8.340 32.194 1.00 38.00 382 PHE A O 1
ATOM 2686 N N . ALA A 1 403 ? 20.692 -10.169 33.208 1.00 43.00 383 ALA A N 1
ATOM 2687 C CA . ALA A 1 403 ? 22.017 -10.008 32.591 1.00 39.68 383 ALA A CA 1
ATOM 2688 C C . ALA A 1 403 ? 22.617 -11.343 32.293 1.00 46.29 383 ALA A C 1
ATOM 2689 O O . ALA A 1 403 ? 22.412 -12.302 33.061 1.00 46.58 383 ALA A O 1
ATOM 2691 N N . TRP A 1 404 ? 23.339 -11.439 31.180 1.00 39.84 384 TRP A N 1
ATOM 2692 C CA . TRP A 1 404 ? 24.131 -12.644 30.920 1.00 42.20 384 TRP A CA 1
ATOM 2693 C C . TRP A 1 404 ? 25.318 -12.680 31.892 1.00 47.40 384 TRP A C 1
ATOM 2694 O O . TRP A 1 404 ? 25.690 -11.623 32.432 1.00 44.47 384 TRP A O 1
ATOM 2705 N N . PRO A 1 405 ? 25.922 -13.884 32.120 1.00 48.94 385 PRO A N 1
ATOM 2706 C CA . PRO A 1 405 ? 26.941 -14.033 33.162 1.00 52.46 385 PRO A CA 1
ATOM 2707 C C . PRO A 1 405 ? 28.082 -13.032 33.036 1.00 53.48 385 PRO A C 1
ATOM 2708 O O . PRO A 1 405 ? 28.503 -12.465 34.053 1.00 60.00 385 PRO A O 1
ATOM 2712 N N . ASP A 1 406 ? 28.587 -12.826 31.815 1.00 48.66 386 ASP A N 1
ATOM 2713 C CA . ASP A 1 406 ? 29.724 -11.938 31.567 1.00 52.12 386 ASP A CA 1
ATOM 2714 C C . ASP A 1 406 ? 29.335 -10.452 31.327 1.00 50.99 386 ASP A C 1
ATOM 2715 O O . ASP A 1 406 ? 30.179 -9.664 30.927 1.00 51.74 386 ASP A O 1
ATOM 2720 N N . ALA A 1 407 ? 28.085 -10.057 31.562 1.00 51.53 387 ALA A N 1
ATOM 2721 C CA . ALA A 1 407 ? 27.691 -8.677 31.297 1.00 46.70 387 ALA A CA 1
ATOM 2722 C C . ALA A 1 407 ? 28.449 -7.727 32.180 1.00 50.51 387 ALA A C 1
ATOM 2723 O O . ALA A 1 407 ? 28.870 -8.085 33.252 1.00 50.50 387 ALA A O 1
ATOM 2725 N N . GLU A 1 408 ? 28.600 -6.495 31.737 1.00 45.63 388 GLU A N 1
ATOM 2726 C CA . GLU A 1 408 ? 29.168 -5.505 32.602 1.00 47.34 388 GLU A CA 1
ATOM 2727 C C . GLU A 1 408 ? 28.230 -4.282 32.743 1.00 47.67 388 GLU A C 1
ATOM 2728 O O . GLU A 1 408 ? 27.766 -3.719 31.746 1.00 44.44 388 GLU A O 1
ATOM 2734 N N . VAL A 1 409 ? 27.955 -3.880 33.982 1.00 43.25 389 VAL A N 1
ATOM 2735 C CA . VAL A 1 409 ? 27.169 -2.680 34.265 1.00 42.74 389 VAL A CA 1
ATOM 2736 C C . VAL A 1 409 ? 28.124 -1.744 34.979 1.00 46.21 389 VAL A C 1
ATOM 2737 O O . VAL A 1 409 ? 28.583 -2.059 36.057 1.00 43.61 389 VAL A O 1
ATOM 2741 N N . ALA A 1 410 ? 28.453 -0.597 34.402 1.00 41.27 390 ALA A N 1
ATOM 2742 C CA . ALA A 1 410 ? 29.524 0.230 35.000 1.00 43.88 390 ALA A CA 1
ATOM 2743 C C . ALA A 1 410 ? 29.304 1.695 34.674 1.00 45.60 390 ALA A C 1
ATOM 2744 O O . ALA A 1 410 ? 28.482 2.017 33.787 1.00 46.36 390 ALA A O 1
ATOM 2746 N N . VAL A 1 411 ? 30.062 2.584 35.333 1.00 44.07 391 VAL A N 1
ATOM 2747 C CA . VAL A 1 411 ? 30.000 3.990 34.947 1.00 47.55 391 VAL A CA 1
ATOM 2748 C C . VAL A 1 411 ? 30.607 4.244 33.566 1.00 52.31 391 VAL A C 1
ATOM 2749 O O . VAL A 1 411 ? 30.059 5.030 32.750 1.00 47.08 391 VAL A O 1
ATOM 2753 N N . MET A 1 412 ? 31.734 3.569 33.320 1.00 54.11 392 MET A N 1
ATOM 2754 C CA . MET A 1 412 ? 32.494 3.618 32.051 1.00 50.27 392 MET A CA 1
ATOM 2755 C C . MET A 1 412 ? 33.356 2.368 31.996 1.00 52.43 392 MET A C 1
ATOM 2756 O O . MET A 1 412 ? 33.423 1.622 32.971 1.00 47.93 392 MET A O 1
ATOM 2761 N N . GLY A 1 413 ? 34.063 2.143 30.898 1.00 57.27 393 GLY A N 1
ATOM 2762 C CA . GLY A 1 413 ? 34.975 0.995 30.837 1.00 47.81 393 GLY A CA 1
ATOM 2763 C C . GLY A 1 413 ? 36.051 1.078 31.918 1.00 46.01 393 GLY A C 1
ATOM 2764 O O . GLY A 1 413 ? 36.408 2.195 32.396 1.00 49.70 393 GLY A O 1
ATOM 2765 N N . ALA A 1 414 ? 36.572 -0.095 32.320 1.00 50.93 394 ALA A N 1
ATOM 2766 C CA . ALA A 1 414 ? 37.616 -0.193 33.342 1.00 58.11 394 ALA A CA 1
ATOM 2767 C C . ALA A 1 414 ? 38.841 0.677 33.026 1.00 67.39 394 ALA A C 1
ATOM 2768 O O . ALA A 1 414 ? 39.304 1.448 33.893 1.00 56.88 394 ALA A O 1
ATOM 2770 N N . LYS A 1 415 ? 39.359 0.563 31.793 1.00 65.55 395 LYS A N 1
ATOM 2771 C CA . LYS A 1 415 ? 40.550 1.316 31.385 1.00 61.72 395 LYS A CA 1
ATOM 2772 C C . LYS A 1 415 ? 40.328 2.852 31.425 1.00 62.50 395 LYS A C 1
ATOM 2773 O O . LYS A 1 415 ? 41.235 3.577 31.849 1.00 64.06 395 LYS A O 1
ATOM 2775 N N . ALA A 1 416 ? 39.148 3.346 31.004 1.00 51.11 396 ALA A N 1
ATOM 2776 C CA . ALA A 1 416 ? 38.788 4.779 31.141 1.00 57.22 396 ALA A CA 1
ATOM 2777 C C . ALA A 1 416 ? 38.688 5.221 32.603 1.00 59.61 396 ALA A C 1
ATOM 2778 O O . ALA A 1 416 ? 39.213 6.304 32.986 1.00 50.04 396 ALA A O 1
ATOM 2780 N N . ALA A 1 417 ? 37.982 4.396 33.397 1.00 63.14 397 ALA A N 1
ATOM 2781 C CA . ALA A 1 417 ? 37.800 4.636 34.834 1.00 57.52 397 ALA A CA 1
ATOM 2782 C C . ALA A 1 417 ? 39.137 4.700 35.571 1.00 57.40 397 ALA A C 1
ATOM 2783 O O . ALA A 1 417 ? 39.368 5.673 36.297 1.00 60.37 397 ALA A O 1
ATOM 2785 N N . VAL A 1 418 ? 40.013 3.692 35.379 1.00 61.19 398 VAL A N 1
ATOM 2786 C CA . VAL A 1 418 ? 41.379 3.726 35.992 1.00 68.48 398 VAL A CA 1
ATOM 2787 C C . VAL A 1 418 ? 42.124 5.049 35.667 1.00 76.03 398 VAL A C 1
ATOM 2788 O O . VAL A 1 418 ? 42.799 5.618 36.540 1.00 74.38 398 VAL A O 1
ATOM 2792 N N . GLY A 1 419 ? 41.988 5.544 34.434 1.00 67.02 399 GLY A N 1
ATOM 2793 C CA . GLY A 1 419 ? 42.482 6.877 34.070 1.00 63.52 399 GLY A CA 1
ATOM 2794 C C . GLY A 1 419 ? 41.410 7.875 34.458 1.00 65.59 399 GLY A C 1
ATOM 2795 O O . GLY A 1 419 ? 41.658 8.807 35.217 1.00 72.67 399 GLY A O 1
ATOM 2796 N N . GLY A 1 451 ? 30.589 -5.320 36.640 1.00 59.34 431 GLY A N 1
ATOM 2797 C CA . GLY A 1 451 ? 30.617 -6.649 37.267 1.00 58.50 431 GLY A CA 1
ATOM 2798 C C . GLY A 1 451 ? 29.181 -6.975 37.644 1.00 68.21 431 GLY A C 1
ATOM 2799 O O . GLY A 1 451 ? 28.536 -6.213 38.382 1.00 76.41 431 GLY A O 1
ATOM 2800 N N . VAL A 1 452 ? 28.653 -8.091 37.151 1.00 57.36 432 VAL A N 1
ATOM 2801 C CA . VAL A 1 452 ? 27.223 -8.412 37.408 1.00 55.16 432 VAL A CA 1
ATOM 2802 C C . VAL A 1 452 ? 26.914 -8.730 38.905 1.00 52.65 432 VAL A C 1
ATOM 2803 O O . VAL A 1 452 ? 25.908 -8.235 39.465 1.00 53.26 432 VAL A O 1
ATOM 2807 N N . ASP A 1 453 ? 27.797 -9.494 39.558 1.00 54.00 433 ASP A N 1
ATOM 2808 C CA . ASP A 1 453 ? 27.696 -9.767 41.008 1.00 51.56 433 ASP A CA 1
ATOM 2809 C C . ASP A 1 453 ? 27.420 -8.485 41.784 1.00 58.03 433 ASP A C 1
ATOM 2810 O O . ASP A 1 453 ? 26.471 -8.402 42.593 1.00 63.11 433 ASP A O 1
ATOM 2815 N N . SER A 1 454 ? 28.199 -7.460 41.467 1.00 58.50 434 SER A N 1
ATOM 2816 C CA . SER A 1 454 ? 28.029 -6.167 42.097 1.00 51.73 434 SER A CA 1
ATOM 2817 C C . SER A 1 454 ? 26.698 -5.471 41.777 1.00 53.01 434 SER A C 1
ATOM 2818 O O . SER A 1 454 ? 26.148 -4.765 42.629 1.00 52.71 434 SER A O 1
ATOM 2821 N N . ALA A 1 455 ? 26.188 -5.661 40.555 1.00 47.85 435 ALA A N 1
ATOM 2822 C CA . ALA A 1 455 ? 24.963 -5.034 40.122 1.00 45.13 435 ALA A CA 1
ATOM 2823 C C . ALA A 1 455 ? 23.772 -5.746 40.767 1.00 44.02 435 ALA A C 1
ATOM 2824 O O . ALA A 1 455 ? 22.749 -5.109 41.043 1.00 47.68 435 ALA A O 1
ATOM 2826 N N . LEU A 1 456 ? 23.916 -7.049 41.030 1.00 45.30 436 LEU A N 1
ATOM 2827 C CA . LEU A 1 456 ? 22.927 -7.814 41.804 1.00 47.71 436 LEU A CA 1
ATOM 2828 C C . LEU A 1 456 ? 22.896 -7.315 43.226 1.00 50.76 436 LEU A C 1
ATOM 2829 O O . LEU A 1 456 ? 21.821 -7.108 43.785 1.00 50.75 436 LEU A O 1
ATOM 2834 N N . ASP A 1 457 ? 24.081 -7.164 43.814 1.00 48.28 437 ASP A N 1
ATOM 2835 C CA . ASP A 1 457 ? 24.247 -6.689 45.198 1.00 53.75 437 ASP A CA 1
ATOM 2836 C C . ASP A 1 457 ? 23.566 -5.358 45.429 1.00 53.72 437 ASP A C 1
ATOM 2837 O O . ASP A 1 457 ? 22.849 -5.179 46.419 1.00 52.97 437 ASP A O 1
ATOM 2842 N N . ILE A 1 458 ? 23.836 -4.429 44.511 1.00 56.14 438 ILE A N 1
ATOM 2843 C CA . ILE A 1 458 ? 23.309 -3.065 44.531 1.00 51.79 438 ILE A CA 1
ATOM 2844 C C . ILE A 1 458 ? 21.782 -3.067 44.305 1.00 51.31 438 ILE A C 1
ATOM 2845 O O . ILE A 1 458 ? 21.108 -2.219 44.859 1.00 54.88 438 ILE A O 1
ATOM 2850 N N . GLY A 1 459 ? 21.257 -4.018 43.510 1.00 54.22 439 GLY A N 1
ATOM 2851 C CA . GLY A 1 459 ? 19.801 -4.198 43.251 1.00 47.91 439 GLY A CA 1
ATOM 2852 C C . GLY A 1 459 ? 19.371 -3.771 41.831 1.00 51.90 439 GLY A C 1
ATOM 2853 O O . GLY A 1 459 ? 18.181 -3.779 41.467 1.00 54.51 439 GLY A O 1
ATOM 2854 N N . VAL A 1 460 ? 20.328 -3.412 40.998 1.00 44.84 440 VAL A N 1
ATOM 2855 C CA . VAL A 1 460 ? 19.968 -2.820 39.698 1.00 43.95 440 VAL A CA 1
ATOM 2856 C C . VAL A 1 460 ? 19.853 -3.896 38.624 1.00 41.50 440 VAL A C 1
ATOM 2857 O O . VAL A 1 460 ? 19.322 -3.654 37.569 1.00 41.46 440 VAL A O 1
ATOM 2861 N N . VAL A 1 461 ? 20.374 -5.085 38.884 1.00 41.88 441 VAL A N 1
ATOM 2862 C CA . VAL A 1 461 ? 20.104 -6.244 38.022 1.00 38.70 441 VAL A CA 1
ATOM 2863 C C . VAL A 1 461 ? 19.344 -7.197 38.944 1.00 44.32 441 VAL A C 1
ATOM 2864 O O . VAL A 1 461 ? 19.725 -7.359 40.131 1.00 42.08 441 VAL A O 1
ATOM 2868 N N . ASP A 1 462 ? 18.261 -7.786 38.458 1.00 41.39 442 ASP A N 1
ATOM 2869 C CA . ASP A 1 462 ? 17.468 -8.712 39.293 1.00 43.71 442 ASP A CA 1
ATOM 2870 C C . ASP A 1 462 ? 17.956 -10.113 39.165 1.00 48.04 442 ASP A C 1
ATOM 2871 O O . ASP A 1 462 ? 17.999 -10.873 40.161 1.00 47.42 442 ASP A O 1
ATOM 2876 N N . GLU A 1 463 ? 18.311 -10.527 37.955 1.00 45.56 443 GLU A N 1
ATOM 2877 C CA . GLU A 1 463 ? 18.728 -11.922 37.846 1.00 45.33 443 GLU A CA 1
ATOM 2878 C C . GLU A 1 463 ? 19.820 -12.141 36.826 1.00 40.51 443 GLU A C 1
ATOM 2879 O O . GLU A 1 463 ? 19.779 -11.599 35.743 1.00 43.83 443 GLU A O 1
ATOM 2885 N N . LYS A 1 464 ? 20.818 -12.923 37.205 1.00 44.02 444 LYS A N 1
ATOM 2886 C CA . LYS A 1 464 ? 21.867 -13.331 36.270 1.00 49.03 444 LYS A CA 1
ATOM 2887 C C . LYS A 1 464 ? 21.342 -14.609 35.638 1.00 49.98 444 LYS A C 1
ATOM 2888 O O . LYS A 1 464 ? 20.997 -15.525 36.376 1.00 48.55 444 LYS A O 1
ATOM 2894 N N . ILE A 1 465 ? 21.220 -14.675 34.305 1.00 49.79 445 ILE A N 1
ATOM 2895 C CA . ILE A 1 465 ? 20.658 -15.894 33.677 1.00 48.01 445 ILE A CA 1
ATOM 2896 C C . ILE A 1 465 ? 21.620 -16.659 32.771 1.00 50.47 445 ILE A C 1
ATOM 2897 O O . ILE A 1 465 ? 22.562 -16.089 32.194 1.00 53.35 445 ILE A O 1
ATOM 2902 N N . ASP A 1 466 ? 21.370 -17.959 32.654 1.00 47.23 446 ASP A N 1
ATOM 2903 C CA . ASP A 1 466 ? 21.981 -18.808 31.639 1.00 51.44 446 ASP A CA 1
ATOM 2904 C C . ASP A 1 466 ? 21.418 -18.314 30.304 1.00 49.13 446 ASP A C 1
ATOM 2905 O O . ASP A 1 466 ? 20.202 -18.288 30.135 1.00 51.72 446 ASP A O 1
ATOM 2910 N N . PRO A 1 467 ? 22.297 -17.885 29.371 1.00 52.88 447 PRO A N 1
ATOM 2911 C CA . PRO A 1 467 ? 21.834 -17.344 28.087 1.00 49.33 447 PRO A CA 1
ATOM 2912 C C . PRO A 1 467 ? 21.006 -18.327 27.261 1.00 49.09 447 PRO A C 1
ATOM 2913 O O . PRO A 1 467 ? 20.185 -17.888 26.473 1.00 45.09 447 PRO A O 1
ATOM 2917 N N . ALA A 1 468 ? 21.250 -19.631 27.436 1.00 52.17 448 ALA A N 1
ATOM 2918 C CA . ALA A 1 468 ? 20.408 -20.693 26.883 1.00 50.22 448 ALA A CA 1
ATOM 2919 C C . ALA A 1 468 ? 18.946 -20.584 27.332 1.00 50.54 448 ALA A C 1
ATOM 2920 O O . ALA A 1 468 ? 18.084 -21.182 26.702 1.00 49.40 448 ALA A O 1
ATOM 2922 N N . HIS A 1 469 ? 18.650 -19.843 28.406 1.00 47.45 449 HIS A N 1
ATOM 2923 C CA . HIS A 1 469 ? 17.238 -19.644 28.797 1.00 49.63 449 HIS A CA 1
ATOM 2924 C C . HIS A 1 469 ? 16.724 -18.220 28.582 1.00 51.39 449 HIS A C 1
ATOM 2925 O O . HIS A 1 469 ? 15.704 -17.828 29.188 1.00 46.75 449 HIS A O 1
ATOM 2932 N N . THR A 1 470 ? 17.396 -17.458 27.704 1.00 47.57 450 THR A N 1
ATOM 2933 C CA . THR A 1 470 ? 17.082 -16.037 27.501 1.00 43.71 450 THR A CA 1
ATOM 2934 C C . THR A 1 470 ? 15.620 -15.856 27.172 1.00 42.89 450 THR A C 1
ATOM 2935 O O . THR A 1 470 ? 14.917 -15.118 27.861 1.00 48.93 450 THR A O 1
ATOM 2939 N N . ARG A 1 471 ? 15.161 -16.558 26.141 1.00 40.94 451 ARG A N 1
ATOM 2940 C CA . ARG A 1 471 ? 13.819 -16.382 25.621 1.00 44.68 451 ARG A CA 1
ATOM 2941 C C . ARG A 1 471 ? 12.732 -16.706 26.684 1.00 50.35 451 ARG A C 1
ATOM 2942 O O . ARG A 1 471 ? 11.813 -15.902 26.934 1.00 47.71 451 ARG A O 1
ATOM 2950 N N . SER A 1 472 ? 12.809 -17.878 27.315 1.00 47.48 452 SER A N 1
ATOM 2951 C CA . SER A 1 472 ? 11.741 -18.239 28.271 1.00 42.67 452 SER A CA 1
ATOM 2952 C C . SER A 1 472 ? 11.811 -17.374 29.566 1.00 47.48 452 SER A C 1
ATOM 2953 O O . SER A 1 472 ? 10.765 -17.059 30.149 1.00 46.40 452 SER A O 1
ATOM 2956 N N . LYS A 1 473 ? 13.008 -16.957 29.997 1.00 48.26 453 LYS A N 1
ATOM 2957 C CA . LYS A 1 473 ? 13.108 -16.082 31.204 1.00 44.81 453 LYS A CA 1
ATOM 2958 C C . LYS A 1 473 ? 12.500 -14.740 30.937 1.00 43.18 453 LYS A C 1
ATOM 2959 O O . LYS A 1 473 ? 11.859 -14.170 31.806 1.00 41.66 453 LYS A O 1
ATOM 2965 N N . LEU A 1 474 ? 12.730 -14.200 29.746 1.00 40.86 454 LEU A N 1
ATOM 2966 C CA . LEU A 1 474 ? 12.157 -12.904 29.391 1.00 35.47 454 LEU A CA 1
ATOM 2967 C C . LEU A 1 474 ? 10.649 -13.023 29.273 1.00 38.77 454 LEU A C 1
ATOM 2968 O O . LEU A 1 474 ? 9.924 -12.174 29.785 1.00 38.38 454 LEU A O 1
ATOM 2973 N N . THR A 1 475 ? 10.186 -14.072 28.603 1.00 40.54 455 THR A N 1
ATOM 2974 C CA . THR A 1 475 ? 8.759 -14.331 28.467 1.00 39.53 455 THR A CA 1
ATOM 2975 C C . THR A 1 475 ? 8.068 -14.444 29.835 1.00 40.15 455 THR A C 1
ATOM 2976 O O . THR A 1 475 ? 7.009 -13.858 30.033 1.00 46.13 455 THR A O 1
ATOM 2980 N N . GLU A 1 476 ? 8.658 -15.193 30.759 1.00 42.02 456 GLU A N 1
ATOM 2981 C CA . GLU A 1 476 ? 8.053 -15.436 32.089 1.00 43.45 456 GLU A CA 1
ATOM 2982 C C . GLU A 1 476 ? 7.936 -14.081 32.830 1.00 45.73 456 GLU A C 1
ATOM 2983 O O . GLU A 1 476 ? 6.849 -13.702 33.315 1.00 39.62 456 GLU A O 1
ATOM 2989 N N . ALA A 1 477 ? 9.023 -13.315 32.876 1.00 42.49 457 ALA A N 1
ATOM 2990 C CA . ALA A 1 477 ? 8.930 -12.008 33.538 1.00 41.75 457 ALA A CA 1
ATOM 2991 C C . ALA A 1 477 ? 7.866 -11.071 32.914 1.00 41.47 457 ALA A C 1
ATOM 2992 O O . ALA A 1 477 ? 7.158 -10.342 33.632 1.00 38.74 457 ALA A O 1
ATOM 2994 N N . LEU A 1 478 ? 7.735 -11.068 31.593 1.00 37.87 458 LEU A N 1
ATOM 2995 C CA . LEU A 1 478 ? 6.697 -10.260 30.957 1.00 32.78 458 LEU A CA 1
ATOM 2996 C C . LEU A 1 478 ? 5.338 -10.834 31.262 1.00 36.99 458 LEU A C 1
ATOM 2997 O O . LEU A 1 478 ? 4.386 -10.029 31.540 1.00 40.18 458 LEU A O 1
ATOM 3002 N N . ALA A 1 479 ? 5.209 -12.176 31.213 1.00 34.75 459 ALA A N 1
ATOM 3003 C CA . ALA A 1 479 ? 3.869 -12.786 31.380 1.00 37.94 459 ALA A CA 1
ATOM 3004 C C . ALA A 1 479 ? 3.389 -12.566 32.829 1.00 41.82 459 ALA A C 1
ATOM 3005 O O . ALA A 1 479 ? 2.179 -12.479 33.084 1.00 37.95 459 ALA A O 1
ATOM 3007 N N . GLN A 1 480 ? 4.343 -12.449 33.767 1.00 44.90 460 GLN A N 1
ATOM 3008 C CA . GLN A 1 480 ? 3.998 -12.294 35.187 1.00 39.09 460 GLN A CA 1
ATOM 3009 C C . GLN A 1 480 ? 3.543 -10.889 35.600 1.00 37.40 460 GLN A C 1
ATOM 3010 O O . GLN A 1 480 ? 2.980 -10.742 36.679 1.00 38.44 460 GLN A O 1
ATOM 3016 N N . ALA A 1 481 ? 3.811 -9.868 34.775 1.00 38.47 461 ALA A N 1
ATOM 3017 C CA . ALA A 1 481 ? 3.475 -8.460 35.092 1.00 40.17 461 ALA A CA 1
ATOM 3018 C C . ALA A 1 481 ? 1.995 -8.244 34.947 1.00 39.61 461 ALA A C 1
ATOM 3019 O O . ALA A 1 481 ? 1.409 -8.672 33.940 1.00 41.27 461 ALA A O 1
ATOM 3021 N N . PRO A 1 482 ? 1.380 -7.605 35.953 1.00 48.63 462 PRO A N 1
ATOM 3022 C CA . PRO A 1 482 ? -0.079 -7.431 35.871 1.00 52.07 462 PRO A CA 1
ATOM 3023 C C . PRO A 1 482 ? -0.347 -6.310 34.911 1.00 52.35 462 PRO A C 1
ATOM 3024 O O . PRO A 1 482 ? 0.378 -5.329 34.914 1.00 52.10 462 PRO A O 1
ATOM 3028 N N . ALA A 1 483 ? -1.316 -6.492 34.025 1.00 73.95 463 ALA A N 1
ATOM 3029 C CA . ALA A 1 483 ? -1.454 -5.609 32.864 1.00 67.57 463 ALA A CA 1
ATOM 3030 C C . ALA A 1 483 ? -2.928 -5.268 32.666 1.00 73.27 463 ALA A C 1
ATOM 3031 O O . ALA A 1 483 ? -3.776 -5.581 33.523 1.00 86.32 463 ALA A O 1
ATOM 3033 N N . PRO B 1 35 ? 30.028 31.521 48.654 1.00 62.42 15 PRO B N 1
ATOM 3034 C CA . PRO B 1 35 ? 29.985 32.085 47.316 1.00 64.80 15 PRO B CA 1
ATOM 3035 C C . PRO B 1 35 ? 29.133 31.193 46.425 1.00 68.11 15 PRO B C 1
ATOM 3036 O O . PRO B 1 35 ? 28.195 31.620 45.784 1.00 75.49 15 PRO B O 1
ATOM 3040 N N . ARG B 1 36 ? 29.477 29.926 46.422 1.00 88.79 16 ARG B N 1
ATOM 3041 C CA . ARG B 1 36 ? 28.670 28.901 45.822 1.00 69.58 16 ARG B CA 1
ATOM 3042 C C . ARG B 1 36 ? 27.936 28.165 46.909 1.00 63.66 16 ARG B C 1
ATOM 3043 O O . ARG B 1 36 ? 27.475 27.076 46.707 1.00 57.43 16 ARG B O 1
ATOM 3051 N N . ASP B 1 37 ? 27.847 28.761 48.080 1.00 57.96 17 ASP B N 1
ATOM 3052 C CA . ASP B 1 37 ? 27.285 28.082 49.220 1.00 59.11 17 ASP B CA 1
ATOM 3053 C C . ASP B 1 37 ? 25.815 27.764 48.994 1.00 59.85 17 ASP B C 1
ATOM 3054 O O . ASP B 1 37 ? 25.045 28.652 48.736 1.00 59.73 17 ASP B O 1
ATOM 3059 N N . PRO B 1 38 ? 25.409 26.514 49.113 1.00 59.37 18 PRO B N 1
ATOM 3060 C CA . PRO B 1 38 ? 24.015 26.226 48.750 1.00 50.52 18 PRO B CA 1
ATOM 3061 C C . PRO B 1 38 ? 23.008 27.057 49.535 1.00 59.28 18 PRO B C 1
ATOM 3062 O O . PRO B 1 38 ? 21.971 27.404 48.964 1.00 49.38 18 PRO B O 1
ATOM 3066 N N . LEU B 1 39 ? 23.317 27.381 50.808 1.00 57.44 19 LEU B N 1
ATOM 3067 C CA . LEU B 1 39 ? 22.379 28.157 51.622 1.00 53.39 19 LEU B CA 1
ATOM 3068 C C . LEU B 1 39 ? 22.281 29.609 51.158 1.00 56.60 19 LEU B C 1
ATOM 3069 O O . LEU B 1 39 ? 21.180 30.144 51.068 1.00 60.47 19 LEU B O 1
ATOM 3074 N N . LEU B 1 40 ? 23.412 30.235 50.835 1.00 59.55 20 LEU B N 1
ATOM 3075 C CA . LEU B 1 40 ? 23.412 31.547 50.165 1.00 63.53 20 LEU B CA 1
ATOM 3076 C C . LEU B 1 40 ? 22.549 31.551 48.888 1.00 57.03 20 LEU B C 1
ATOM 3077 O O . LEU B 1 40 ? 21.708 32.448 48.673 1.00 56.23 20 LEU B O 1
ATOM 3082 N N . ARG B 1 41 ? 22.766 30.570 48.028 1.00 53.49 21 ARG B N 1
ATOM 3083 C CA . ARG B 1 41 ? 22.051 30.540 46.767 1.00 50.68 21 ARG B CA 1
ATOM 3084 C C . ARG B 1 41 ? 20.531 30.356 46.977 1.00 58.79 21 ARG B C 1
ATOM 3085 O O . ARG B 1 41 ? 19.725 31.103 46.391 1.00 53.71 21 ARG B O 1
ATOM 3093 N N . LEU B 1 42 ? 20.148 29.391 47.816 1.00 54.37 22 LEU B N 1
ATOM 3094 C CA . LEU B 1 42 ? 18.743 29.193 48.185 1.00 52.39 22 LEU B CA 1
ATOM 3095 C C . LEU B 1 42 ? 18.129 30.466 48.820 1.00 56.04 22 LEU B C 1
ATOM 3096 O O . LEU B 1 42 ? 16.980 30.815 48.522 1.00 52.70 22 LEU B O 1
ATOM 3101 N N . SER B 1 43 ? 18.903 31.175 49.648 1.00 53.72 23 SER B N 1
ATOM 3102 C CA . SER B 1 43 ? 18.410 32.391 50.304 1.00 48.79 23 SER B CA 1
ATOM 3103 C C . SER B 1 43 ? 18.185 33.537 49.358 1.00 59.94 23 SER B C 1
ATOM 3104 O O . SER B 1 43 ? 17.257 34.339 49.571 1.00 62.94 23 SER B O 1
ATOM 3107 N N . ASN B 1 44 ? 19.065 33.642 48.349 1.00 56.76 24 ASN B N 1
ATOM 3108 C CA . ASN B 1 44 ? 18.891 34.600 47.269 1.00 53.85 24 ASN B CA 1
ATOM 3109 C C . ASN B 1 44 ? 17.653 34.259 46.450 1.00 58.35 24 ASN B C 1
ATOM 3110 O O . ASN B 1 44 ? 16.961 35.151 45.965 1.00 60.39 24 ASN B O 1
ATOM 3115 N N . PHE B 1 45 ? 17.344 32.977 46.304 1.00 53.33 25 PHE B N 1
ATOM 3116 C CA . PHE B 1 45 ? 16.207 32.618 45.453 1.00 47.05 25 PHE B CA 1
ATOM 3117 C C . PHE B 1 45 ? 14.861 32.899 46.154 1.00 50.18 25 PHE B C 1
ATOM 3118 O O . PHE B 1 45 ? 13.951 33.558 45.613 1.00 45.81 25 PHE B O 1
ATOM 3126 N N . PHE B 1 46 ? 14.760 32.386 47.370 1.00 48.74 26 PHE B N 1
ATOM 3127 C CA . PHE B 1 46 ? 13.546 32.474 48.202 1.00 49.53 26 PHE B CA 1
ATOM 3128 C C . PHE B 1 46 ? 13.235 33.839 48.784 1.00 53.58 26 PHE B C 1
ATOM 3129 O O . PHE B 1 46 ? 14.149 34.637 49.016 1.00 48.28 26 PHE B O 1
ATOM 3137 N N . ASP B 1 47 ? 11.949 34.084 49.065 1.00 54.57 27 ASP B N 1
ATOM 3138 C CA . ASP B 1 47 ? 11.546 35.330 49.745 1.00 49.48 27 ASP B CA 1
ATOM 3139 C C . ASP B 1 47 ? 12.361 35.430 50.990 1.00 48.88 27 ASP B C 1
ATOM 3140 O O . ASP B 1 47 ? 12.716 34.411 51.617 1.00 46.27 27 ASP B O 1
ATOM 3145 N N . ASP B 1 48 ? 12.722 36.657 51.346 1.00 58.30 28 ASP B N 1
ATOM 3146 C CA . ASP B 1 48 ? 13.725 36.906 52.408 1.00 52.86 28 ASP B CA 1
ATOM 3147 C C . ASP B 1 48 ? 13.692 36.114 53.717 1.00 58.74 28 ASP B C 1
ATOM 3148 O O . ASP B 1 48 ? 14.739 35.592 54.168 1.00 81.10 28 ASP B O 1
ATOM 3153 N N . GLY B 1 49 ? 12.549 36.021 54.369 1.00 60.84 29 GLY B N 1
ATOM 3154 C CA . GLY B 1 49 ? 12.584 35.378 55.689 1.00 62.10 29 GLY B CA 1
ATOM 3155 C C . GLY B 1 49 ? 12.205 33.909 55.679 1.00 57.54 29 GLY B C 1
ATOM 3156 O O . GLY B 1 49 ? 12.034 33.313 56.736 1.00 66.88 29 GLY B O 1
ATOM 3157 N N . SER B 1 50 ? 12.131 33.306 54.497 1.00 52.81 30 SER B N 1
ATOM 3158 C CA . SER B 1 50 ? 11.255 32.151 54.286 1.00 54.78 30 SER B CA 1
ATOM 3159 C C . SER B 1 50 ? 11.871 30.749 54.234 1.00 55.17 30 SER B C 1
ATOM 3160 O O . SER B 1 50 ? 11.127 29.758 54.220 1.00 55.40 30 SER B O 1
ATOM 3163 N N . VAL B 1 51 ? 13.196 30.643 54.206 1.00 53.93 31 VAL B N 1
ATOM 3164 C CA . VAL B 1 51 ? 13.848 29.331 54.004 1.00 59.40 31 VAL B CA 1
ATOM 3165 C C . VAL B 1 51 ? 13.621 28.369 55.163 1.00 54.89 31 VAL B C 1
ATOM 3166 O O . VAL B 1 51 ? 13.961 28.699 56.280 1.00 57.38 31 VAL B O 1
ATOM 3170 N N . GLU B 1 52 ? 13.057 27.192 54.933 1.00 56.02 32 GLU B N 1
ATOM 3171 C CA . GLU B 1 52 ? 13.109 26.114 55.945 1.00 53.24 32 GLU B CA 1
ATOM 3172 C C . GLU B 1 52 ? 13.797 24.937 55.304 1.00 51.95 32 GLU B C 1
ATOM 3173 O O . GLU B 1 52 ? 13.355 24.437 54.291 1.00 55.72 32 GLU B O 1
ATOM 3179 N N . LEU B 1 53 ? 14.876 24.484 55.906 1.00 52.71 33 LEU B N 1
ATOM 3180 C CA . LEU B 1 53 ? 15.610 23.336 55.390 1.00 56.05 33 LEU B CA 1
ATOM 3181 C C . LEU B 1 53 ? 14.767 22.072 55.478 1.00 50.70 33 LEU B C 1
ATOM 3182 O O . LEU B 1 53 ? 14.037 21.888 56.433 1.00 56.51 33 LEU B O 1
ATOM 3187 N N . LEU B 1 54 ? 14.894 21.196 54.490 1.00 53.00 34 LEU B N 1
ATOM 3188 C CA . LEU B 1 54 ? 14.134 19.949 54.441 1.00 44.88 34 LEU B CA 1
ATOM 3189 C C . LEU B 1 54 ? 14.903 18.829 55.090 1.00 42.93 34 LEU B C 1
ATOM 3190 O O . LEU B 1 54 ? 14.344 17.762 55.312 1.00 47.77 34 LEU B O 1
ATOM 3195 N N . HIS B 1 55 ? 16.180 19.060 55.417 1.00 51.71 35 HIS B N 1
ATOM 3196 C CA . HIS B 1 55 ? 17.041 18.008 56.019 1.00 53.21 35 HIS B CA 1
ATOM 3197 C C . HIS B 1 55 ? 18.221 18.755 56.636 1.00 51.89 35 HIS B C 1
ATOM 3198 O O . HIS B 1 55 ? 18.410 19.937 56.326 1.00 54.62 35 HIS B O 1
ATOM 3205 N N . GLU B 1 56 ? 18.981 18.107 57.524 1.00 56.05 36 GLU B N 1
ATOM 3206 C CA . GLU B 1 56 ? 20.249 18.639 58.051 1.00 58.56 36 GLU B CA 1
ATOM 3207 C C . GLU B 1 56 ? 21.313 18.869 56.968 1.00 50.50 36 GLU B C 1
ATOM 3208 O O . GLU B 1 56 ? 21.473 18.045 56.049 1.00 57.01 36 GLU B O 1
ATOM 3214 N N . ARG B 1 57 ? 22.033 19.984 57.069 1.00 56.05 37 ARG B N 1
ATOM 3215 C CA . ARG B 1 57 ? 23.138 20.255 56.149 1.00 61.84 37 ARG B CA 1
ATOM 3216 C C . ARG B 1 57 ? 24.199 19.131 56.265 1.00 61.51 37 ARG B C 1
ATOM 3217 O O . ARG B 1 57 ? 24.450 18.634 57.333 1.00 60.58 37 ARG B O 1
ATOM 3225 N N . ASP B 1 58 ? 24.807 18.728 55.161 1.00 57.40 38 ASP B N 1
ATOM 3226 C CA . ASP B 1 58 ? 25.803 17.677 55.189 1.00 53.36 38 ASP B CA 1
ATOM 3227 C C . ASP B 1 58 ? 26.695 17.981 53.992 1.00 54.47 38 ASP B C 1
ATOM 3228 O O . ASP B 1 58 ? 26.525 19.015 53.353 1.00 52.74 38 ASP B O 1
ATOM 3233 N N . ARG B 1 59 ? 27.625 17.096 53.666 1.00 62.72 39 ARG B N 1
ATOM 3234 C CA . ARG B 1 59 ? 28.541 17.303 52.534 1.00 56.58 39 ARG B CA 1
ATOM 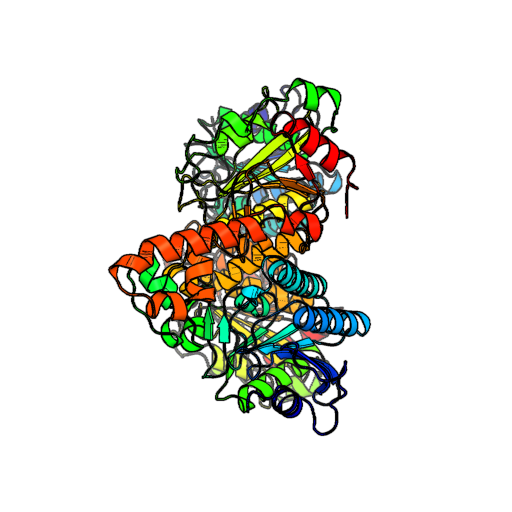3235 C C . ARG B 1 59 ? 28.096 16.419 51.341 1.00 58.38 39 ARG B C 1
ATOM 3236 O O . ARG B 1 59 ? 28.917 16.014 50.493 1.00 52.75 39 ARG B O 1
ATOM 3244 N N . SER B 1 60 ? 26.793 16.129 51.285 1.00 59.50 40 SER B N 1
ATOM 3245 C CA . SER B 1 60 ? 26.199 15.273 50.210 1.00 53.00 40 SER B CA 1
ATOM 3246 C C . SER B 1 60 ? 26.265 15.918 48.823 1.00 48.36 40 SER B C 1
ATOM 3247 O O . SER B 1 60 ? 26.069 15.265 47.787 1.00 48.93 40 SER B O 1
ATOM 3250 N N . GLY B 1 61 ? 26.518 17.217 48.805 1.00 44.37 41 GLY B N 1
ATOM 3251 C CA . GLY B 1 61 ? 26.481 17.979 47.537 1.00 49.31 41 GLY B CA 1
ATOM 3252 C C . GLY B 1 61 ? 25.116 18.479 47.066 1.00 55.40 41 GLY B C 1
ATOM 3253 O O . GLY B 1 61 ? 25.012 18.992 45.918 1.00 51.51 41 GLY B O 1
ATOM 3254 N N . VAL B 1 62 ? 24.064 18.291 47.885 1.00 52.89 42 VAL B N 1
ATOM 3255 C CA . VAL B 1 62 ? 22.790 19.058 47.726 1.00 45.11 42 VAL B CA 1
ATOM 3256 C C . VAL B 1 62 ? 22.144 19.514 49.058 1.00 49.48 42 VAL B C 1
ATOM 3257 O O . VAL B 1 62 ? 22.248 18.848 50.122 1.00 51.33 42 VAL B O 1
ATOM 3261 N N . LEU B 1 63 ? 21.510 20.676 48.983 1.00 48.10 43 LEU B N 1
ATOM 3262 C CA . LEU B 1 63 ? 20.718 21.203 50.070 1.00 49.26 43 LEU B CA 1
ATOM 3263 C C . LEU B 1 63 ? 19.371 21.532 49.504 1.00 49.81 43 LEU B C 1
ATOM 3264 O O . LEU B 1 63 ? 19.288 22.256 48.507 1.00 49.86 43 LEU B O 1
ATOM 3269 N N . ALA B 1 64 ? 18.325 21.007 50.142 1.00 47.58 44 ALA B N 1
ATOM 3270 C CA . ALA B 1 64 ? 16.939 21.256 49.754 1.00 47.35 44 ALA B CA 1
ATOM 3271 C C . ALA B 1 64 ? 16.224 22.036 50.874 1.00 53.09 44 ALA B C 1
ATOM 3272 O O . ALA B 1 64 ? 16.504 21.804 52.073 1.00 47.46 44 ALA B O 1
ATOM 3274 N N . ALA B 1 65 ? 15.313 22.952 50.491 1.00 42.89 45 ALA B N 1
ATOM 3275 C CA . ALA B 1 65 ? 14.549 23.762 51.446 1.00 46.55 45 ALA B CA 1
ATOM 3276 C C . ALA B 1 65 ? 13.136 24.030 50.898 1.00 49.33 45 ALA B C 1
ATOM 3277 O O . ALA B 1 65 ? 12.917 23.971 49.702 1.00 41.49 45 ALA B O 1
ATOM 3279 N N . ALA B 1 66 ? 12.179 24.272 51.794 1.00 44.50 46 ALA B N 1
ATOM 3280 C CA . ALA B 1 66 ? 10.950 24.906 51.432 1.00 45.37 46 ALA B CA 1
ATOM 3281 C C . ALA B 1 66 ? 11.096 26.412 51.619 1.00 48.50 46 ALA B C 1
ATOM 3282 O O . ALA B 1 66 ? 11.861 26.860 52.477 1.00 48.27 46 ALA B O 1
ATOM 3284 N N . GLY B 1 67 ? 10.339 27.206 50.860 1.00 39.78 47 GLY B N 1
ATOM 3285 C CA . GLY B 1 67 ? 10.328 28.641 51.117 1.00 47.56 47 GLY B CA 1
ATOM 3286 C C . GLY B 1 67 ? 9.116 29.235 50.461 1.00 45.21 47 GLY B C 1
ATOM 3287 O O . GLY B 1 67 ? 8.179 28.514 50.126 1.00 42.91 47 GLY B O 1
ATOM 3288 N N . THR B 1 68 ? 9.097 30.547 50.270 1.00 46.13 48 THR B N 1
ATOM 3289 C CA . THR B 1 68 ? 8.026 31.110 49.461 1.00 42.96 48 THR B CA 1
ATOM 3290 C C . THR B 1 68 ? 8.652 31.937 48.366 1.00 46.65 48 THR B C 1
ATOM 3291 O O . THR B 1 68 ? 9.763 32.444 48.524 1.00 43.29 48 THR B O 1
ATOM 3295 N N . VAL B 1 69 ? 7.951 32.023 47.234 1.00 46.80 49 VAL B N 1
ATOM 3296 C CA . VAL B 1 69 ? 8.345 32.884 46.119 1.00 43.42 49 VAL B CA 1
ATOM 3297 C C . VAL B 1 69 ? 7.210 33.846 45.886 1.00 43.06 49 VAL B C 1
ATOM 3298 O O . VAL B 1 69 ? 6.158 33.489 45.334 1.00 40.37 49 VAL B O 1
ATOM 3302 N N . ASN B 1 70 ? 7.413 35.073 46.347 1.00 39.97 50 ASN B N 1
ATOM 3303 C CA . ASN B 1 70 ? 6.349 36.063 46.313 1.00 49.02 50 ASN B CA 1
ATOM 3304 C C . ASN B 1 70 ? 5.060 35.503 46.928 1.00 49.49 50 ASN B C 1
ATOM 3305 O O . ASN B 1 70 ? 3.996 35.747 46.420 1.00 42.64 50 ASN B O 1
ATOM 3310 N N . GLY B 1 71 ? 5.168 34.702 47.985 1.00 45.38 51 GLY B N 1
ATOM 3311 C CA . GLY B 1 71 ? 3.980 34.241 48.737 1.00 46.83 51 GLY B CA 1
ATOM 3312 C C . GLY B 1 71 ? 3.609 32.785 48.474 1.00 48.25 51 GLY B C 1
ATOM 3313 O O . GLY B 1 71 ? 2.889 32.189 49.261 1.00 49.26 51 GLY B O 1
ATOM 3314 N N . VAL B 1 72 ? 4.117 32.209 47.377 1.00 44.44 52 VAL B N 1
ATOM 3315 C CA . VAL B 1 72 ? 3.781 30.841 46.952 1.00 44.89 52 VAL B CA 1
ATOM 3316 C C . VAL B 1 72 ? 4.739 29.826 47.607 1.00 46.16 52 VAL B C 1
ATOM 3317 O O . VAL B 1 72 ? 5.976 29.968 47.469 1.00 40.84 52 VAL B O 1
ATOM 3321 N N . ARG B 1 73 ? 4.205 28.819 48.316 1.00 38.90 53 ARG B N 1
ATOM 3322 C CA . ARG B 1 73 ? 5.089 27.789 48.905 1.00 39.45 53 ARG B CA 1
ATOM 3323 C C . ARG B 1 73 ? 5.742 27.107 47.745 1.00 41.15 53 ARG B C 1
ATOM 3324 O O . ARG B 1 73 ? 5.031 26.627 46.864 1.00 43.23 53 ARG B O 1
ATOM 3332 N N . THR B 1 74 ? 7.073 27.075 47.745 1.00 40.20 54 THR B N 1
ATOM 3333 C CA . THR B 1 74 ? 7.896 26.529 46.669 1.00 37.46 54 THR B CA 1
ATOM 3334 C C . THR B 1 74 ? 8.935 25.632 47.357 1.00 41.48 54 THR B C 1
ATOM 3335 O O . THR B 1 74 ? 9.454 25.984 48.447 1.00 39.38 54 THR B O 1
ATOM 3339 N N . ILE B 1 75 ? 9.237 24.491 46.726 1.00 37.55 55 ILE B N 1
ATOM 3340 C CA . ILE B 1 75 ? 10.353 23.638 47.091 1.00 38.27 55 ILE B CA 1
ATOM 3341 C C . ILE B 1 75 ? 11.541 23.999 46.195 1.00 43.21 55 ILE B C 1
ATOM 3342 O O . ILE B 1 75 ? 11.367 24.333 45.012 1.00 37.42 55 ILE B O 1
ATOM 3347 N N . ALA B 1 76 ? 12.749 23.987 46.759 1.00 35.96 56 ALA B N 1
ATOM 3348 C CA . ALA B 1 76 ? 13.921 24.163 45.944 1.00 38.39 56 ALA B CA 1
ATOM 3349 C C . ALA B 1 76 ? 15.050 23.351 46.448 1.00 43.18 56 ALA B C 1
ATOM 3350 O O . ALA B 1 76 ? 15.068 22.982 47.634 1.00 42.81 56 ALA B O 1
ATOM 3352 N N . PHE B 1 77 ? 15.992 23.058 45.550 1.00 38.53 57 PHE B N 1
ATOM 3353 C CA . PHE B 1 77 ? 17.213 22.359 45.945 1.00 38.15 57 PHE B CA 1
ATOM 3354 C C . PHE B 1 77 ? 18.363 23.001 45.173 1.00 39.96 57 PHE B C 1
ATOM 3355 O O . PHE B 1 77 ? 18.174 23.524 44.061 1.00 40.76 57 PHE B O 1
ATOM 3363 N N . CYS B 1 78 ? 19.542 22.972 45.778 1.00 42.14 58 CYS B N 1
ATOM 3364 C CA . CYS B 1 78 ? 20.722 23.545 45.176 1.00 43.57 58 CYS B CA 1
ATOM 3365 C C . CYS B 1 78 ? 21.779 22.476 45.252 1.00 48.22 58 CYS B C 1
ATOM 3366 O O . CYS B 1 78 ? 22.012 21.880 46.329 1.00 48.75 58 CYS B O 1
ATOM 3369 N N . THR B 1 79 ? 22.425 22.199 44.128 1.00 42.82 59 THR B N 1
ATOM 3370 C CA . THR B 1 79 ? 23.638 21.382 44.229 1.00 48.53 59 THR B CA 1
ATOM 3371 C C . THR B 1 79 ? 24.747 22.259 44.835 1.00 52.07 59 THR B C 1
ATOM 3372 O O . THR B 1 79 ? 24.708 23.498 44.733 1.00 55.14 59 THR B O 1
ATOM 3376 N N . ASP B 1 80 ? 25.733 21.625 45.460 1.00 55.16 60 ASP B N 1
ATOM 3377 C CA . ASP B 1 80 ? 26.720 22.338 46.272 1.00 56.35 60 ASP B CA 1
ATOM 3378 C C . ASP B 1 80 ? 28.013 22.435 45.473 1.00 58.83 60 ASP B C 1
ATOM 3379 O O . ASP B 1 80 ? 28.829 21.485 45.479 1.00 54.23 60 ASP B O 1
ATOM 3384 N N . GLY B 1 81 ? 28.186 23.571 44.783 1.00 52.71 61 GLY B N 1
ATOM 3385 C CA . GLY B 1 81 ? 29.431 23.891 44.105 1.00 58.99 61 GLY B CA 1
ATOM 3386 C C . GLY B 1 81 ? 30.699 23.835 44.951 1.00 67.82 61 GLY B C 1
ATOM 3387 O O . GLY B 1 81 ? 31.824 23.874 44.393 1.00 59.84 61 GLY B O 1
ATOM 3388 N N . THR B 1 82 ? 30.550 23.742 46.283 1.00 67.07 62 THR B N 1
ATOM 3389 C CA . THR B 1 82 ? 31.730 23.759 47.190 1.00 61.34 62 THR B CA 1
ATOM 3390 C C . THR B 1 82 ? 32.272 22.362 47.505 1.00 56.19 62 THR B C 1
ATOM 3391 O O . THR B 1 82 ? 33.330 22.223 48.095 1.00 66.63 62 THR B O 1
ATOM 3395 N N . VAL B 1 83 ? 31.533 21.327 47.147 1.00 63.80 63 VAL B N 1
ATOM 3396 C CA . VAL B 1 83 ? 31.939 19.968 47.441 1.00 64.09 63 VAL B CA 1
ATOM 3397 C C . VAL B 1 83 ? 32.065 19.196 46.121 1.00 66.69 63 VAL B C 1
ATOM 3398 O O . VAL B 1 83 ? 31.062 18.947 45.447 1.00 61.32 63 VAL B O 1
ATOM 3402 N N . MET B 1 84 ? 33.310 18.857 45.760 1.00 69.70 64 MET B N 1
ATOM 3403 C CA . MET B 1 84 ? 33.653 18.103 44.526 1.00 70.50 64 MET B CA 1
ATOM 3404 C C . MET B 1 84 ? 33.067 18.707 43.230 1.00 56.93 64 MET B C 1
ATOM 3405 O O . MET B 1 84 ? 32.669 17.990 42.306 1.00 68.75 64 MET B O 1
ATOM 3410 N N . GLY B 1 85 ? 33.034 20.038 43.168 1.00 58.75 65 GLY B N 1
ATOM 3411 C CA . GLY B 1 85 ? 32.459 20.756 42.034 1.00 68.09 65 GLY B CA 1
ATOM 3412 C C . GLY B 1 85 ? 30.961 20.536 41.871 1.00 55.59 65 GLY B C 1
ATOM 3413 O O . GLY B 1 85 ? 30.425 20.696 40.776 1.00 58.31 65 GLY B O 1
ATOM 3414 N N . GLY B 1 86 ? 30.284 20.178 42.956 1.00 51.39 66 GLY B N 1
ATOM 3415 C CA . GLY B 1 86 ? 28.867 19.868 42.912 1.00 49.73 66 GLY B CA 1
ATOM 3416 C C . GLY B 1 86 ? 28.560 18.463 42.412 1.00 50.99 66 GLY B C 1
ATOM 3417 O O . GLY B 1 86 ? 27.411 18.196 42.088 1.00 47.24 66 GLY B O 1
ATOM 3418 N N . ALA B 1 87 ? 29.560 17.569 42.328 1.00 52.19 67 ALA B N 1
ATOM 3419 C CA . ALA B 1 87 ? 29.345 16.197 41.776 1.00 50.91 67 ALA B CA 1
ATOM 3420 C C . ALA B 1 87 ? 28.238 15.398 42.544 1.00 51.25 67 ALA B C 1
ATOM 3421 O O . ALA B 1 87 ? 28.115 15.481 43.784 1.00 51.51 67 ALA B O 1
ATOM 3423 N N . MET B 1 88 ? 27.402 14.685 41.798 1.00 48.22 68 MET B N 1
ATOM 3424 C CA . MET B 1 88 ? 26.135 14.152 42.323 1.00 51.35 68 MET B CA 1
ATOM 3425 C C . MET B 1 88 ? 26.368 12.745 42.822 1.00 51.42 68 MET B C 1
ATOM 3426 O O . MET B 1 88 ? 26.860 11.907 42.072 1.00 48.07 68 MET B O 1
ATOM 3431 N N . GLY B 1 89 ? 26.013 12.470 44.074 1.00 48.67 69 GLY B N 1
ATOM 3432 C CA . GLY B 1 89 ? 26.157 11.121 44.568 1.00 48.12 69 GLY B CA 1
ATOM 3433 C C . GLY B 1 89 ? 24.900 10.621 45.224 1.00 45.34 69 GLY B C 1
ATOM 3434 O O . GLY B 1 89 ? 23.880 11.263 45.145 1.00 44.97 69 GLY B O 1
ATOM 3435 N N . VAL B 1 90 ? 24.978 9.472 45.881 1.00 48.91 70 VAL B N 1
ATOM 3436 C CA . VAL B 1 90 ? 23.772 8.790 46.330 1.00 42.99 70 VAL B CA 1
ATOM 3437 C C . VAL B 1 90 ? 22.997 9.626 47.331 1.00 44.08 70 VAL B C 1
ATOM 3438 O O . VAL B 1 90 ? 21.824 9.774 47.167 1.00 47.55 70 VAL B O 1
ATOM 3442 N N . GLU B 1 91 ? 23.632 10.154 48.371 1.00 48.65 71 GLU B N 1
ATOM 3443 C CA . GLU B 1 91 ? 22.890 10.893 49.426 1.00 46.58 71 GLU B CA 1
ATOM 3444 C C . GLU B 1 91 ? 22.332 12.194 48.873 1.00 46.82 71 GLU B C 1
ATOM 3445 O O . GLU B 1 91 ? 21.194 12.570 49.182 1.00 48.83 71 GLU B O 1
ATOM 3451 N N . GLY B 1 92 ? 23.137 12.912 48.085 1.00 45.50 72 GLY B N 1
ATOM 3452 C CA . GLY B 1 92 ? 22.639 14.148 47.407 1.00 42.04 72 GLY B CA 1
ATOM 3453 C C . GLY B 1 92 ? 21.399 13.938 46.537 1.00 45.25 72 GLY B C 1
ATOM 3454 O O . GLY B 1 92 ? 20.384 14.652 46.695 1.00 42.98 72 GLY B O 1
ATOM 3455 N N . CYS B 1 93 ? 21.466 12.965 45.617 1.00 40.63 73 CYS B N 1
ATOM 3456 C CA . CYS B 1 93 ? 20.287 12.590 44.823 1.00 39.76 73 CYS B CA 1
ATOM 3457 C C . CYS B 1 93 ? 19.089 12.232 45.680 1.00 40.79 73 CYS B C 1
ATOM 3458 O O . CYS B 1 93 ? 17.971 12.553 45.366 1.00 43.67 73 CYS B O 1
ATOM 3461 N N . THR B 1 94 ? 19.321 11.528 46.764 1.00 44.39 74 THR B N 1
ATOM 3462 C CA . THR B 1 94 ? 18.232 11.189 47.692 1.00 45.81 74 THR B CA 1
ATOM 3463 C C . THR B 1 94 ? 17.506 12.436 48.236 1.00 43.94 74 THR B C 1
ATOM 3464 O O . THR B 1 94 ? 16.269 12.485 48.249 1.00 43.37 74 THR B O 1
ATOM 3468 N N . HIS B 1 95 ? 18.252 13.450 48.654 1.00 47.03 75 HIS B N 1
ATOM 3469 C CA . HIS B 1 95 ? 17.617 14.714 49.050 1.00 48.87 75 HIS B CA 1
ATOM 3470 C C . HIS B 1 95 ? 16.812 15.353 47.910 1.00 45.22 75 HIS B C 1
ATOM 3471 O O . HIS B 1 95 ? 15.718 15.887 48.130 1.00 40.66 75 HIS B O 1
ATOM 3478 N N . ILE B 1 96 ? 17.322 15.283 46.685 1.00 42.26 76 ILE B N 1
ATOM 3479 C CA . ILE B 1 96 ? 16.530 15.770 45.547 1.00 40.37 76 ILE B CA 1
ATOM 3480 C C . ILE B 1 96 ? 15.246 14.963 45.397 1.00 38.28 76 ILE B C 1
ATOM 3481 O O . ILE B 1 96 ? 14.162 15.544 45.307 1.00 38.20 76 ILE B O 1
ATOM 3486 N N . VAL B 1 97 ? 15.356 13.635 45.371 1.00 37.28 77 VAL B N 1
ATOM 3487 C CA . VAL B 1 97 ? 14.151 12.801 45.263 1.00 39.70 77 VAL B CA 1
ATOM 3488 C C . VAL B 1 97 ? 13.179 13.124 46.410 1.00 45.56 77 VAL B C 1
ATOM 3489 O O . VAL B 1 97 ? 11.937 13.224 46.169 1.00 40.69 77 VAL B O 1
ATOM 3493 N N . ASN B 1 98 ? 13.713 13.281 47.641 1.00 37.75 78 ASN B N 1
ATOM 3494 C CA . ASN B 1 98 ? 12.873 13.662 48.788 1.00 41.86 78 ASN B CA 1
ATOM 3495 C C . ASN B 1 98 ? 12.198 15.023 48.572 1.00 41.49 78 ASN B C 1
ATOM 3496 O O . ASN B 1 98 ? 11.013 15.179 48.840 1.00 40.74 78 ASN B O 1
ATOM 3501 N N . ALA B 1 99 ? 12.956 16.006 48.094 1.00 39.60 79 ALA B N 1
ATOM 3502 C CA . ALA B 1 99 ? 12.368 17.284 47.749 1.00 38.33 79 ALA B CA 1
ATOM 3503 C C . ALA B 1 99 ? 11.223 17.097 46.746 1.00 41.55 79 ALA B C 1
ATOM 3504 O O . ALA B 1 99 ? 10.171 17.741 46.870 1.00 37.80 79 ALA B O 1
ATOM 3506 N N . TYR B 1 100 ? 11.422 16.261 45.727 1.00 38.88 80 TYR B N 1
ATOM 3507 C CA . TYR B 1 100 ? 10.334 16.053 44.757 1.00 34.30 80 TYR B CA 1
ATOM 3508 C C . TYR B 1 100 ? 9.114 15.423 45.357 1.00 35.42 80 TYR B C 1
ATOM 3509 O O . TYR B 1 100 ? 8.019 15.833 44.996 1.00 37.44 80 TYR B O 1
ATOM 3518 N N . ASP B 1 101 ? 9.293 14.393 46.212 1.00 38.64 81 ASP B N 1
ATOM 3519 C CA . ASP B 1 101 ? 8.151 13.788 46.926 1.00 38.21 81 ASP B CA 1
ATOM 3520 C C . ASP B 1 101 ? 7.366 14.834 47.700 1.00 39.33 81 ASP B C 1
ATOM 3521 O O . ASP B 1 101 ? 6.124 14.843 47.655 1.00 42.74 81 ASP B O 1
ATOM 3526 N N . THR B 1 102 ? 8.073 15.740 48.383 1.00 37.07 82 THR B N 1
ATOM 3527 C CA . THR B 1 102 ? 7.379 16.795 49.148 1.00 42.38 82 THR B CA 1
ATOM 3528 C C . THR B 1 102 ? 6.615 17.739 48.240 1.00 37.93 82 THR B C 1
ATOM 3529 O O . THR B 1 102 ? 5.476 18.045 48.534 1.00 41.12 82 THR B O 1
ATOM 3533 N N . ALA B 1 103 ? 7.244 18.211 47.149 1.00 38.14 83 ALA B N 1
ATOM 3534 C CA . ALA B 1 103 ? 6.611 19.146 46.234 1.00 36.37 83 ALA B CA 1
ATOM 3535 C C . ALA B 1 103 ? 5.399 18.504 45.606 1.00 37.39 83 ALA B C 1
ATOM 3536 O O . ALA B 1 103 ? 4.342 19.131 45.474 1.00 37.79 83 ALA B O 1
ATOM 3538 N N . ILE B 1 104 ? 5.528 17.241 45.232 1.00 35.46 84 ILE B N 1
ATOM 3539 C CA . ILE B 1 104 ? 4.417 16.537 44.594 1.00 35.71 84 ILE B CA 1
ATOM 3540 C C . ILE B 1 104 ? 3.255 16.398 45.576 1.00 40.35 84 ILE B C 1
ATOM 3541 O O . ILE B 1 104 ? 2.093 16.622 45.204 1.00 42.21 84 ILE B O 1
ATOM 3546 N N . GLU B 1 105 ? 3.567 16.057 46.819 1.00 39.08 85 GLU B N 1
ATOM 3547 C CA . GLU B 1 105 ? 2.540 15.817 47.825 1.00 38.91 85 GLU B CA 1
ATOM 3548 C C . GLU B 1 105 ? 1.775 17.107 48.114 1.00 40.75 85 GLU B C 1
ATOM 3549 O O . GLU B 1 105 ? 0.546 17.085 48.203 1.00 43.85 85 GLU B O 1
ATOM 3555 N N . ASP B 1 106 ? 2.474 18.237 48.202 1.00 43.92 86 ASP B N 1
ATOM 3556 C CA . ASP B 1 106 ? 1.794 19.494 48.507 1.00 43.05 86 ASP B CA 1
ATOM 3557 C C . ASP B 1 106 ? 1.412 20.260 47.252 1.00 43.16 86 ASP B C 1
ATOM 3558 O O . ASP B 1 106 ? 0.988 21.390 47.354 1.00 41.39 86 ASP B O 1
ATOM 3563 N N . GLN B 1 107 ? 1.554 19.652 46.069 1.00 44.57 87 GLN B N 1
ATOM 3564 C CA . GLN B 1 107 ? 1.435 20.389 44.763 1.00 41.17 87 GLN B CA 1
ATOM 3565 C C . GLN B 1 107 ? 2.078 21.770 44.759 1.00 39.64 87 GLN B C 1
ATOM 3566 O O . GLN B 1 107 ? 1.437 22.760 44.445 1.00 37.97 87 GLN B O 1
ATOM 3572 N N . SER B 1 108 ? 3.339 21.827 45.124 1.00 36.31 88 SER B N 1
ATOM 3573 C CA . SER B 1 108 ? 4.135 23.053 45.063 1.00 40.30 88 SER B CA 1
ATOM 3574 C C . SER B 1 108 ? 5.053 23.047 43.826 1.00 35.28 88 SER B C 1
ATOM 3575 O O . SER B 1 108 ? 5.592 21.991 43.481 1.00 37.19 88 SER B O 1
ATOM 3578 N N . PRO B 1 109 ? 5.317 24.224 43.223 1.00 33.51 89 PRO B N 1
ATOM 3579 C CA . PRO B 1 109 ? 6.357 24.223 42.181 1.00 32.78 89 PRO B CA 1
ATOM 3580 C C . PRO B 1 109 ? 7.714 23.842 42.768 1.00 36.79 89 PRO B C 1
ATOM 3581 O O . PRO B 1 109 ? 7.936 23.978 43.989 1.00 37.47 89 PRO B O 1
ATOM 3585 N N . ILE B 1 110 ? 8.620 23.350 41.937 1.00 34.40 90 ILE B N 1
ATOM 3586 C CA . ILE B 1 110 ? 9.901 22.895 42.497 1.00 38.47 90 ILE B CA 1
ATOM 3587 C C . ILE B 1 110 ? 10.983 23.426 41.614 1.00 38.23 90 ILE B C 1
ATOM 3588 O O . ILE B 1 110 ? 10.868 23.333 40.404 1.00 35.36 90 ILE B O 1
ATOM 3593 N N . VAL B 1 111 ? 12.006 24.017 42.219 1.00 39.24 91 VAL B N 1
ATOM 3594 C CA . VAL B 1 111 ? 13.044 24.748 41.491 1.00 36.53 91 VAL B CA 1
ATOM 3595 C C . VAL B 1 111 ? 14.393 24.116 41.823 1.00 41.41 91 VAL B C 1
ATOM 3596 O O . VAL B 1 111 ? 14.737 23.968 43.011 1.00 41.00 91 VAL B O 1
ATOM 3600 N N . GLY B 1 112 ? 15.128 23.681 40.780 1.00 36.61 92 GLY B N 1
ATOM 3601 C CA . GLY B 1 112 ? 16.496 23.150 40.948 1.00 37.21 92 GLY B CA 1
ATOM 3602 C C . GLY B 1 112 ? 17.509 24.247 40.656 1.00 39.45 92 GLY B C 1
ATOM 3603 O O . GLY B 1 112 ? 17.343 24.982 39.665 1.00 39.78 92 GLY B O 1
ATOM 3604 N N . ILE B 1 113 ? 18.547 24.365 41.505 1.00 39.08 93 ILE B N 1
ATOM 3605 C CA . ILE B 1 113 ? 19.671 25.287 41.264 1.00 36.25 93 ILE B CA 1
ATOM 3606 C C . ILE B 1 113 ? 20.894 24.455 41.034 1.00 36.61 93 ILE B C 1
ATOM 3607 O O . ILE B 1 113 ? 21.344 23.747 41.933 1.00 43.92 93 ILE B O 1
ATOM 3612 N N . TRP B 1 114 ? 21.430 24.522 39.819 1.00 38.50 94 TRP B N 1
ATOM 3613 C CA . TRP B 1 114 ? 22.518 23.642 39.403 1.00 40.14 94 TRP B CA 1
ATOM 3614 C C . TRP B 1 114 ? 23.913 24.248 39.545 1.00 43.12 94 TRP B C 1
ATOM 3615 O O . TRP B 1 114 ? 24.068 25.446 39.784 1.00 45.98 94 TRP B O 1
ATOM 3626 N N . HIS B 1 115 ? 24.917 23.390 39.382 1.00 46.82 95 HIS B N 1
ATOM 3627 C CA . HIS B 1 115 ? 26.327 23.743 39.507 1.00 50.69 95 HIS B CA 1
ATOM 3628 C C . HIS B 1 115 ? 27.083 22.459 39.817 1.00 49.61 95 HIS B C 1
ATOM 3629 O O . HIS B 1 115 ? 27.542 22.254 40.941 1.00 49.76 95 HIS B O 1
ATOM 3636 N N . SER B 1 116 ? 27.193 21.587 38.819 1.00 46.23 96 SER B N 1
ATOM 3637 C CA . SER B 1 116 ? 27.666 20.249 39.041 1.00 53.14 96 SER B CA 1
ATOM 3638 C C . SER B 1 116 ? 28.335 19.688 37.807 1.00 57.61 96 SER B C 1
ATOM 3639 O O . SER B 1 116 ? 27.857 19.854 36.715 1.00 54.10 96 SER B O 1
ATOM 3642 N N . GLY B 1 117 ? 29.452 19.014 38.009 1.00 52.67 97 GLY B N 1
ATOM 3643 C CA . GLY B 1 117 ? 30.291 18.579 36.926 1.00 57.30 97 GLY B CA 1
AT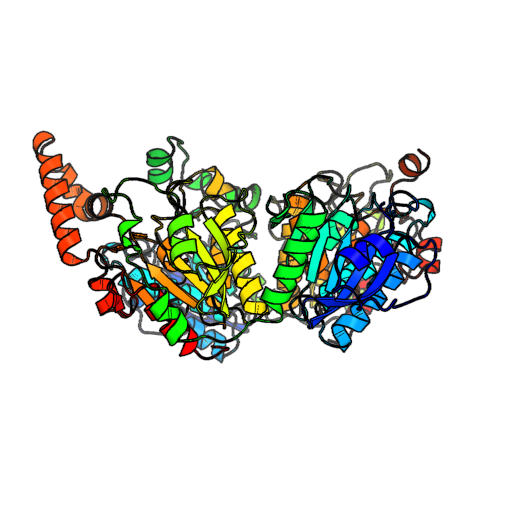OM 3644 C C . GLY B 1 117 ? 30.075 17.171 36.456 1.00 60.19 97 GLY B C 1
ATOM 3645 O O . GLY B 1 117 ? 30.603 16.765 35.452 1.00 68.14 97 GLY B O 1
ATOM 3646 N N . GLY B 1 118 ? 29.298 16.421 37.198 1.00 62.34 98 GLY B N 1
ATOM 3647 C CA . GLY B 1 118 ? 28.864 15.089 36.754 1.00 58.16 98 GLY B CA 1
ATOM 3648 C C . GLY B 1 118 ? 28.507 14.249 37.959 1.00 55.32 98 GLY B C 1
ATOM 3649 O O . GLY B 1 118 ? 28.268 14.798 39.023 1.00 48.27 98 GLY B O 1
ATOM 3650 N N . ALA B 1 119 ? 28.474 12.922 37.799 1.00 56.80 99 ALA B N 1
ATOM 3651 C CA . ALA B 1 119 ? 28.263 11.994 38.954 1.00 58.35 99 ALA B CA 1
ATOM 3652 C C . ALA B 1 119 ? 29.544 11.695 39.770 1.00 64.96 99 ALA B C 1
ATOM 3653 O O . ALA B 1 119 ? 30.672 11.778 39.247 1.00 59.76 99 ALA B O 1
ATOM 3655 N N . ARG B 1 120 ? 29.397 11.376 41.059 1.00 50.72 100 ARG B N 1
ATOM 3656 C CA . ARG B 1 120 ? 30.571 11.038 41.850 1.00 56.65 100 ARG B CA 1
ATOM 3657 C C . ARG B 1 120 ? 31.106 9.676 41.360 1.00 59.40 100 ARG B C 1
ATOM 3658 O O . ARG B 1 120 ? 30.541 8.639 41.696 1.00 52.29 100 ARG B O 1
ATOM 3666 N N . LEU B 1 121 ? 32.155 9.682 40.529 1.00 54.03 101 LEU B N 1
ATOM 3667 C CA . LEU B 1 121 ? 32.650 8.437 39.913 1.00 55.62 101 LEU B CA 1
ATOM 3668 C C . LEU B 1 121 ? 33.014 7.371 40.966 1.00 53.60 101 LEU B C 1
ATOM 3669 O O . LEU B 1 121 ? 32.762 6.196 40.730 1.00 58.17 101 LEU B O 1
ATOM 3674 N N . ALA B 1 122 ? 33.583 7.766 42.110 1.00 54.17 102 ALA B N 1
ATOM 3675 C CA . ALA B 1 122 ? 34.019 6.783 43.129 1.00 61.36 102 ALA B CA 1
ATOM 3676 C C . ALA B 1 122 ? 32.850 5.983 43.687 1.00 56.13 102 ALA B C 1
ATOM 3677 O O . ALA B 1 122 ? 33.030 4.877 44.180 1.00 62.80 102 ALA B O 1
ATOM 3679 N N . GLU B 1 123 ? 31.661 6.553 43.654 1.00 50.98 103 GLU B N 1
ATOM 3680 C CA . GLU B 1 123 ? 30.470 5.821 44.075 1.00 51.97 103 GLU B CA 1
ATOM 3681 C C . GLU B 1 123 ? 29.941 4.801 43.023 1.00 57.31 103 GLU B C 1
ATOM 3682 O O . GLU B 1 123 ? 28.961 4.101 43.291 1.00 57.16 103 GLU B O 1
ATOM 3688 N N . GLY B 1 124 ? 30.552 4.719 41.835 1.00 54.61 104 GLY B N 1
ATOM 3689 C CA . GLY B 1 124 ? 30.167 3.713 40.820 1.00 49.71 104 GLY B CA 1
ATOM 3690 C C . GLY B 1 124 ? 28.682 3.664 40.410 1.00 53.51 104 GLY B C 1
ATOM 3691 O O . GLY B 1 124 ? 27.991 4.697 40.342 1.00 44.43 104 GLY B O 1
ATOM 3692 N N . VAL B 1 125 ? 28.182 2.456 40.136 1.00 48.42 105 VAL B N 1
ATOM 3693 C CA . VAL B 1 125 ? 26.782 2.249 39.656 1.00 48.32 105 VAL B CA 1
ATOM 3694 C C . VAL B 1 125 ? 25.739 2.722 40.694 1.00 44.38 105 VAL B C 1
ATOM 3695 O O . VAL B 1 125 ? 24.697 3.202 40.327 1.00 42.23 105 VAL B O 1
ATOM 3699 N N . ARG B 1 126 ? 26.016 2.621 42.002 1.00 42.31 106 ARG B N 1
ATOM 3700 C CA . ARG B 1 126 ? 25.070 3.212 42.965 1.00 44.24 106 ARG B CA 1
ATOM 3701 C C . ARG B 1 126 ? 24.726 4.668 42.630 1.00 46.97 106 ARG B C 1
ATOM 3702 O O . ARG B 1 126 ? 23.535 5.099 42.711 1.00 40.61 106 ARG B O 1
ATOM 3710 N N . ALA B 1 127 ? 25.754 5.448 42.272 1.00 43.04 107 ALA B N 1
ATOM 3711 C CA . ALA B 1 127 ? 25.516 6.852 41.857 1.00 44.03 107 ALA B CA 1
ATOM 3712 C C . ALA B 1 127 ? 24.665 6.979 40.589 1.00 42.15 107 ALA B C 1
ATOM 3713 O O . ALA B 1 127 ? 23.833 7.872 40.508 1.00 40.90 107 ALA B O 1
ATOM 3715 N N . LEU B 1 128 ? 24.904 6.122 39.588 1.00 42.52 108 LEU B N 1
ATOM 3716 C CA . LEU B 1 128 ? 24.088 6.124 38.359 1.00 40.57 108 LEU B CA 1
ATOM 3717 C C . LEU B 1 128 ? 22.667 5.859 38.683 1.00 42.31 108 LEU B C 1
ATOM 3718 O O . LEU B 1 128 ? 21.790 6.569 38.212 1.00 40.28 108 LEU B O 1
ATOM 3723 N N . HIS B 1 129 ? 22.424 4.826 39.481 1.00 43.57 109 HIS B N 1
ATOM 3724 C CA . HIS B 1 129 ? 21.070 4.514 39.898 1.00 43.56 109 HIS B CA 1
ATOM 3725 C C . HIS B 1 129 ? 20.381 5.701 40.588 1.00 44.44 109 HIS B C 1
ATOM 3726 O O . HIS B 1 129 ? 19.198 6.018 40.279 1.00 39.97 109 HIS B O 1
ATOM 3733 N N . ALA B 1 130 ? 21.103 6.335 41.526 1.00 38.11 110 ALA B N 1
ATOM 3734 C CA . ALA B 1 130 ? 20.567 7.474 42.306 1.00 37.17 110 ALA B CA 1
ATOM 3735 C C . ALA B 1 130 ? 20.238 8.662 41.392 1.00 37.34 110 ALA B C 1
ATOM 3736 O O . ALA B 1 130 ? 19.213 9.389 41.554 1.00 36.90 110 ALA B O 1
ATOM 3738 N N . VAL B 1 131 ? 21.073 8.860 40.385 1.00 35.59 111 VAL B N 1
ATOM 3739 C CA . VAL B 1 131 ? 20.776 9.916 39.389 1.00 38.38 111 VAL B CA 1
ATOM 3740 C C . VAL B 1 131 ? 19.531 9.562 38.572 1.00 36.87 111 VAL B C 1
ATOM 3741 O O . VAL B 1 131 ? 18.678 10.437 38.338 1.00 31.24 111 VAL B O 1
ATOM 3745 N N . GLY B 1 132 ? 19.421 8.290 38.158 1.00 36.23 112 GLY B N 1
ATOM 3746 C CA . GLY B 1 132 ? 18.229 7.778 37.441 1.00 31.93 112 GLY B CA 1
ATOM 3747 C C . GLY B 1 132 ? 16.999 8.018 38.312 1.00 35.09 112 GLY B C 1
ATOM 3748 O O . GLY B 1 132 ? 15.939 8.363 37.834 1.00 32.41 112 GLY B O 1
ATOM 3749 N N . GLN B 1 133 ? 17.143 7.880 39.613 1.00 36.45 113 GLN B N 1
ATOM 3750 C CA . GLN B 1 133 ? 16.022 8.199 40.519 1.00 36.82 113 GLN B CA 1
ATOM 3751 C C . GLN B 1 133 ? 15.597 9.653 40.576 1.00 34.28 113 GLN B C 1
ATOM 3752 O O . GLN B 1 133 ? 14.420 9.930 40.757 1.00 35.74 113 GLN B O 1
ATOM 3758 N N . VAL B 1 134 ? 16.535 10.591 40.420 1.00 34.11 114 VAL B N 1
ATOM 3759 C CA . VAL B 1 134 ? 16.181 12.010 40.260 1.00 32.61 114 VAL B CA 1
ATOM 3760 C C . VAL B 1 134 ? 15.362 12.148 38.983 1.00 34.45 114 VAL B C 1
ATOM 3761 O O . VAL B 1 134 ? 14.272 12.777 38.982 1.00 34.18 114 VAL B O 1
ATOM 3765 N N . PHE B 1 135 ? 15.838 11.557 37.889 1.00 30.96 115 PHE B N 1
ATOM 3766 C CA . PHE B 1 135 ? 15.075 11.659 36.608 1.00 32.40 115 PHE B CA 1
ATOM 3767 C C . PHE B 1 135 ? 13.673 11.105 36.798 1.00 34.29 115 PHE B C 1
ATOM 3768 O O . PHE B 1 135 ? 12.693 11.701 36.314 1.00 31.49 115 PHE B O 1
ATOM 3776 N N . GLU B 1 136 ? 13.558 9.953 37.459 1.00 32.79 116 GLU B N 1
ATOM 3777 C CA . GLU B 1 136 ? 12.238 9.326 37.593 1.00 34.09 116 GLU B CA 1
ATOM 3778 C C . GLU B 1 136 ? 11.304 10.256 38.383 1.00 35.60 116 GLU B C 1
ATOM 3779 O O . GLU B 1 136 ? 10.069 10.321 38.112 1.00 32.66 116 GLU B O 1
ATOM 3785 N N . ALA B 1 137 ? 11.857 10.995 39.354 1.00 34.28 117 ALA B N 1
ATOM 3786 C CA . ALA B 1 137 ? 11.017 11.937 40.138 1.00 38.05 117 ALA B CA 1
ATOM 3787 C C . ALA B 1 137 ? 10.547 13.090 39.274 1.00 36.84 117 ALA B C 1
ATOM 3788 O O . ALA B 1 137 ? 9.387 13.521 39.392 1.00 32.83 117 ALA B O 1
ATOM 3790 N N . MET B 1 138 ? 11.458 13.612 38.443 1.00 31.81 118 MET B N 1
ATOM 3791 C CA . MET B 1 138 ? 11.093 14.679 37.510 1.00 32.65 118 MET B CA 1
ATOM 3792 C C . MET B 1 138 ? 10.030 14.195 36.553 1.00 30.77 118 MET B C 1
ATOM 3793 O O . MET B 1 138 ? 9.172 14.960 36.155 1.00 31.26 118 MET B O 1
ATOM 3798 N N . ILE B 1 139 ? 10.079 12.915 36.195 1.00 33.80 119 ILE B N 1
ATOM 3799 C CA . ILE B 1 139 ? 9.130 12.368 35.273 1.00 33.61 119 ILE B CA 1
ATOM 3800 C C . ILE B 1 139 ? 7.766 12.200 35.966 1.00 33.56 119 ILE B C 1
ATOM 3801 O O . ILE B 1 139 ? 6.707 12.499 35.375 1.00 32.39 119 ILE B O 1
ATOM 3806 N N . ARG B 1 140 ? 7.778 11.781 37.235 1.00 32.77 120 ARG B N 1
ATOM 3807 C CA . ARG B 1 140 ? 6.552 11.709 38.002 1.00 35.01 120 ARG B CA 1
ATOM 3808 C C . ARG B 1 140 ? 5.950 13.085 38.146 1.00 35.96 120 ARG B C 1
ATOM 3809 O O . ARG B 1 140 ? 4.732 13.227 38.102 1.00 32.85 120 ARG B O 1
ATOM 3817 N N . ALA B 1 141 ? 6.789 14.105 38.335 1.00 32.99 121 ALA B N 1
ATOM 3818 C CA . ALA B 1 141 ? 6.294 15.501 38.499 1.00 32.50 121 ALA B CA 1
ATOM 3819 C C . ALA B 1 141 ? 5.755 16.107 37.184 1.00 32.26 121 ALA B C 1
ATOM 3820 O O . ALA B 1 141 ? 4.996 17.104 37.196 1.00 32.03 121 ALA B O 1
ATOM 3822 N N . SER B 1 142 ? 6.189 15.546 36.060 1.00 30.99 122 SER B N 1
ATOM 3823 C CA . SER B 1 142 ? 5.990 16.191 34.752 1.00 33.04 122 SER B CA 1
ATOM 3824 C C . SER B 1 142 ? 4.526 16.519 34.457 1.00 36.38 122 SER B C 1
ATOM 3825 O O . SER B 1 142 ? 3.650 15.626 34.496 1.00 33.09 122 SER B O 1
ATOM 3828 N N . GLY B 1 143 ? 4.243 17.789 34.188 1.00 34.04 123 GLY B N 1
ATOM 3829 C CA . GLY B 1 143 ? 2.883 18.209 33.856 1.00 33.66 123 GLY B CA 1
ATOM 3830 C C . GLY B 1 143 ? 2.014 18.360 35.082 1.00 35.38 123 GLY B C 1
ATOM 3831 O O . GLY B 1 143 ? 0.877 18.818 34.978 1.00 35.15 123 GLY B O 1
ATOM 3832 N N . TYR B 1 144 ? 2.526 17.961 36.253 1.00 32.90 124 TYR B N 1
ATOM 3833 C CA . TYR B 1 144 ? 1.716 17.953 37.505 1.00 35.13 124 TYR B CA 1
ATOM 3834 C C . TYR B 1 144 ? 2.023 19.167 38.356 1.00 36.26 124 TYR B C 1
ATOM 3835 O O . TYR B 1 144 ? 1.116 19.887 38.752 1.00 36.77 124 TYR B O 1
ATOM 3844 N N . ILE B 1 145 ? 3.310 19.402 38.634 1.00 33.92 125 ILE B N 1
ATOM 3845 C CA . ILE B 1 145 ? 3.771 20.616 39.314 1.00 36.41 125 ILE B CA 1
ATOM 3846 C C . ILE B 1 145 ? 4.809 21.309 38.414 1.00 30.99 125 ILE B C 1
ATOM 3847 O O . ILE B 1 145 ? 5.600 20.626 37.730 1.00 32.45 125 ILE B O 1
ATOM 3852 N N . PRO B 1 146 ? 4.830 22.647 38.424 1.00 31.49 126 PRO B N 1
ATOM 3853 C CA . PRO B 1 146 ? 5.844 23.342 37.644 1.00 30.70 126 PRO B CA 1
ATOM 3854 C C . PRO B 1 146 ? 7.273 22.982 38.095 1.00 34.39 126 PRO B C 1
ATOM 3855 O O . PRO B 1 146 ? 7.536 22.846 39.301 1.00 33.69 126 PRO B O 1
ATOM 3859 N N . GLN B 1 147 ? 8.184 22.764 37.140 1.00 33.12 127 GLN B N 1
ATOM 3860 C CA . GLN B 1 147 ? 9.569 22.442 37.499 1.00 30.82 127 GLN B CA 1
ATOM 3861 C C . GLN B 1 147 ? 10.432 23.438 36.760 1.00 34.29 127 GLN B C 1
ATOM 3862 O O . GLN B 1 147 ? 10.431 23.494 35.505 1.00 34.26 127 GLN B O 1
ATOM 3868 N N . ILE B 1 148 ? 11.187 24.221 37.513 1.00 32.23 128 ILE B N 1
ATOM 3869 C CA . ILE B 1 148 ? 12.005 25.255 36.904 1.00 34.65 128 ILE B CA 1
ATOM 3870 C C . ILE B 1 148 ? 13.453 24.993 37.273 1.00 39.77 128 ILE B C 1
ATOM 3871 O O . ILE B 1 148 ? 13.771 24.673 38.433 1.00 37.65 128 ILE B O 1
ATOM 3876 N N . SER B 1 149 ? 14.341 25.069 36.299 1.00 35.10 129 SER B N 1
ATOM 3877 C CA . SER B 1 149 ? 15.765 24.849 36.617 1.00 35.45 129 SER B CA 1
ATOM 3878 C C . SER B 1 149 ? 16.473 26.184 36.446 1.00 38.96 129 SER B C 1
ATOM 3879 O O . SER B 1 149 ? 16.244 26.900 35.462 1.00 38.35 129 SER B O 1
ATOM 3882 N N . VAL B 1 150 ? 17.329 26.534 37.393 1.00 37.89 130 VAL B N 1
ATOM 3883 C CA . VAL B 1 150 ? 18.147 27.707 37.240 1.00 38.22 130 VAL B CA 1
ATOM 3884 C C . VAL B 1 150 ? 19.584 27.199 37.267 1.00 42.67 130 VAL B C 1
ATOM 3885 O O . VAL B 1 150 ? 20.038 26.683 38.292 1.00 39.94 130 VAL B O 1
ATOM 3889 N N . VAL B 1 151 ? 20.292 27.312 36.139 1.00 42.79 131 VAL B N 1
ATOM 3890 C CA . VAL B 1 151 ? 21.641 26.701 36.003 1.00 42.06 131 VAL B CA 1
ATOM 3891 C C . VAL B 1 151 ? 22.672 27.818 36.211 1.00 45.59 131 VAL B C 1
ATOM 3892 O O . VAL B 1 151 ? 22.751 28.787 35.442 1.00 45.87 131 VAL B O 1
ATOM 3896 N N . VAL B 1 152 ? 23.429 27.719 37.293 1.00 48.08 132 VAL B N 1
ATOM 3897 C CA . VAL B 1 152 ? 24.293 28.837 37.672 1.00 49.71 132 VAL B CA 1
ATOM 3898 C C . VAL B 1 152 ? 25.802 28.592 37.543 1.00 53.07 132 VAL B C 1
ATOM 3899 O O . VAL B 1 152 ? 26.602 29.511 37.766 1.00 56.04 132 VAL B O 1
ATOM 3903 N N . GLY B 1 153 ? 26.192 27.370 37.177 1.00 50.39 133 GLY B N 1
ATOM 3904 C CA . GLY B 1 153 ? 27.625 26.998 37.086 1.00 50.85 133 GLY B CA 1
ATOM 3905 C C . GLY B 1 153 ? 27.758 25.993 35.956 1.00 55.88 133 GLY B C 1
ATOM 3906 O O . GLY B 1 153 ? 26.767 25.700 35.281 1.00 57.89 133 GLY B O 1
ATOM 3907 N N . PHE B 1 154 ? 28.965 25.492 35.732 1.00 53.76 134 PHE B N 1
ATOM 3908 C CA . PHE B 1 154 ? 29.197 24.428 34.767 1.00 54.79 134 PHE B CA 1
ATOM 3909 C C . PHE B 1 154 ? 28.223 23.329 35.138 1.00 52.56 134 PHE B C 1
ATOM 3910 O O . PHE B 1 154 ? 28.083 23.008 36.335 1.00 56.07 134 PHE B O 1
ATOM 3918 N N . ALA B 1 155 ? 27.520 22.783 34.139 1.00 52.29 135 ALA B N 1
ATOM 3919 C CA . ALA B 1 155 ? 26.525 21.750 34.390 1.00 46.89 135 ALA B CA 1
ATOM 3920 C C . ALA B 1 155 ? 26.596 20.614 33.365 1.00 49.18 135 ALA B C 1
ATOM 3921 O O . ALA B 1 155 ? 26.329 20.828 32.164 1.00 52.55 135 ALA B O 1
ATOM 3923 N N . ALA B 1 156 ? 26.954 19.420 33.844 1.00 47.39 136 ALA B N 1
ATOM 3924 C CA . ALA B 1 156 ? 27.189 18.254 32.974 1.00 51.67 136 ALA B CA 1
ATOM 3925 C C . ALA B 1 156 ? 26.570 16.955 33.492 1.00 48.76 136 ALA B C 1
ATOM 3926 O O . ALA B 1 156 ? 26.272 16.807 34.680 1.00 54.67 136 ALA B O 1
ATOM 3928 N N . GLY B 1 157 ? 26.399 15.990 32.599 1.00 48.63 137 GLY B N 1
ATOM 3929 C CA . GLY B 1 157 ? 25.794 14.709 32.997 1.00 51.82 137 GLY B CA 1
ATOM 3930 C C . GLY B 1 157 ? 24.363 14.868 33.494 1.00 45.84 137 GLY B C 1
ATOM 3931 O O . GLY B 1 157 ? 23.473 15.475 32.804 1.00 43.45 137 GLY B O 1
ATOM 3932 N N . GLY B 1 158 ? 24.140 14.335 34.697 1.00 42.44 138 GLY B N 1
ATOM 3933 C CA . GLY B 1 158 ? 22.836 14.429 35.361 1.00 44.15 138 GLY B CA 1
ATOM 3934 C C . GLY B 1 158 ? 22.410 15.864 35.455 1.00 47.57 138 GLY B C 1
ATOM 3935 O O . GLY B 1 158 ? 21.202 16.167 35.463 1.00 45.73 138 GLY B O 1
ATOM 3936 N N . ALA B 1 159 ? 23.388 16.767 35.535 1.00 47.30 139 ALA B N 1
ATOM 3937 C CA . ALA B 1 159 ? 23.049 18.203 35.639 1.00 45.16 139 ALA B CA 1
ATOM 3938 C C . ALA B 1 159 ? 22.745 18.820 34.275 1.00 45.04 139 ALA B C 1
ATOM 3939 O O . ALA B 1 159 ? 22.450 20.038 34.188 1.00 45.89 139 ALA B O 1
ATOM 3941 N N . ALA B 1 160 ? 22.822 18.014 33.210 1.00 41.91 140 ALA B N 1
ATOM 3942 C CA . ALA B 1 160 ? 22.377 18.486 31.884 1.00 38.47 140 ALA B CA 1
ATOM 3943 C C . ALA B 1 160 ? 21.045 17.811 31.599 1.00 39.51 140 ALA B C 1
ATOM 3944 O O . ALA B 1 160 ? 20.043 18.483 31.304 1.00 41.34 140 ALA B O 1
ATOM 3946 N N . TYR B 1 161 ? 20.984 16.496 31.752 1.00 41.28 141 TYR B N 1
ATOM 3947 C CA . TYR B 1 161 ? 19.684 15.804 31.539 1.00 38.22 141 TYR B CA 1
ATOM 3948 C C . TYR B 1 161 ? 18.579 16.163 32.522 1.00 36.15 141 TYR B C 1
ATOM 3949 O O . TYR B 1 161 ? 17.388 16.175 32.130 1.00 37.47 141 TYR B O 1
ATOM 3958 N N . GLY B 1 162 ? 18.955 16.443 33.785 1.00 39.68 142 GLY B N 1
ATOM 3959 C CA . GLY B 1 162 ? 17.972 16.782 34.815 1.00 38.06 142 GLY B CA 1
ATOM 3960 C C . GLY B 1 162 ? 17.243 18.051 34.395 1.00 38.49 142 GLY B C 1
ATOM 3961 O O . GLY B 1 162 ? 16.017 18.037 34.206 1.00 36.14 142 GLY B O 1
ATOM 3962 N N . PRO B 1 163 ? 17.983 19.158 34.197 1.00 38.19 143 PRO B N 1
ATOM 3963 C CA . PRO B 1 163 ? 17.260 20.328 33.701 1.00 33.54 143 PRO B CA 1
ATOM 3964 C C . PRO B 1 163 ? 16.493 20.062 32.410 1.00 34.44 143 PRO B C 1
ATOM 3965 O O . PRO B 1 163 ? 15.407 20.602 32.256 1.00 33.65 143 PRO B O 1
ATOM 3969 N N . ALA B 1 164 ? 17.017 19.220 31.519 1.00 33.89 144 ALA B N 1
ATOM 3970 C CA . ALA B 1 164 ? 16.260 18.939 30.279 1.00 32.88 144 ALA B CA 1
ATOM 3971 C C . ALA B 1 164 ? 14.942 18.221 30.510 1.00 32.66 144 ALA B C 1
ATOM 3972 O O . ALA B 1 164 ? 14.103 18.269 29.620 1.00 33.90 144 ALA B O 1
ATOM 3974 N N . LEU B 1 165 ? 14.737 17.585 31.663 1.00 33.26 145 LEU B N 1
ATOM 3975 C CA . LEU B 1 165 ? 13.412 16.959 32.008 1.00 36.29 145 LEU B CA 1
ATOM 3976 C C . LEU B 1 165 ? 12.407 17.959 32.631 1.00 36.31 145 LEU B C 1
ATOM 3977 O O . LEU B 1 165 ? 11.198 17.666 32.763 1.00 33.90 145 LEU B O 1
ATOM 3982 N N . THR B 1 166 ? 12.910 19.129 33.009 1.00 30.86 146 THR B N 1
ATOM 3983 C CA . THR B 1 166 ? 12.077 20.163 33.611 1.00 32.91 146 THR B CA 1
ATOM 3984 C C . THR B 1 166 ? 11.218 20.860 32.562 1.00 34.93 146 THR B C 1
ATOM 3985 O O . THR B 1 166 ? 11.203 20.465 31.396 1.00 33.91 146 THR B O 1
ATOM 3989 N N . ASP B 1 167 ? 10.503 21.898 32.983 1.00 31.59 147 ASP B N 1
ATOM 3990 C CA . ASP B 1 167 ? 9.642 22.653 32.081 1.00 29.85 147 ASP B CA 1
ATOM 3991 C C . ASP B 1 167 ? 10.367 23.870 31.517 1.00 32.20 147 ASP B C 1
ATOM 3992 O O . ASP B 1 167 ? 10.295 24.148 30.319 1.00 31.93 147 ASP B O 1
ATOM 3997 N N . VAL B 1 168 ? 11.065 24.592 32.387 1.00 32.56 148 VAL B N 1
ATOM 3998 C CA . VAL B 1 168 ? 11.805 25.780 31.977 1.00 32.84 148 VAL B CA 1
ATOM 3999 C C . VAL B 1 168 ? 13.233 25.751 32.514 1.00 37.68 148 VAL B C 1
ATOM 4000 O O . VAL B 1 168 ? 13.467 25.375 33.662 1.00 36.81 148 VAL B O 1
ATOM 4004 N N . VAL B 1 169 ? 14.183 26.150 31.675 1.00 36.71 149 VAL B N 1
ATOM 4005 C CA . VAL B 1 169 ? 15.604 26.169 32.067 1.00 35.72 149 VAL B CA 1
ATOM 4006 C C . VAL B 1 169 ? 16.075 27.608 31.960 1.00 38.20 149 VAL B C 1
ATOM 4007 O O . VAL B 1 169 ? 15.950 28.227 30.901 1.00 39.92 149 VAL B O 1
ATOM 4011 N N . VAL B 1 170 ? 16.583 28.157 33.062 1.00 35.33 150 VAL B N 1
ATOM 4012 C CA . VAL B 1 170 ? 17.167 29.499 33.084 1.00 38.52 150 VAL B CA 1
ATOM 4013 C C . VAL B 1 170 ? 18.666 29.303 33.201 1.00 40.56 150 VAL B C 1
ATOM 4014 O O . VAL B 1 170 ? 19.091 28.585 34.060 1.00 39.65 150 VAL B O 1
ATOM 4018 N N . MET B 1 171 ? 19.461 29.914 32.324 1.00 40.98 151 MET B N 1
ATOM 4019 C CA . MET B 1 171 ? 20.916 29.738 32.413 1.00 41.78 151 MET B CA 1
ATOM 4020 C C . MET B 1 171 ? 21.610 31.055 32.685 1.00 44.48 151 MET B C 1
ATOM 4021 O O . MET B 1 171 ? 21.298 32.046 32.047 1.00 46.67 151 MET B O 1
ATOM 4026 N N . ALA B 1 172 ? 22.545 31.046 33.613 1.00 46.58 152 ALA B N 1
ATOM 4027 C CA . ALA B 1 172 ? 23.342 32.210 33.929 1.00 49.01 152 ALA B CA 1
ATOM 4028 C C . ALA B 1 172 ? 24.617 32.156 33.160 1.00 55.46 152 ALA B C 1
ATOM 4029 O O . ALA B 1 172 ? 25.093 31.103 32.833 1.00 54.76 152 ALA B O 1
ATOM 4031 N N . PRO B 1 173 ? 25.164 33.409 32.859 1.00 64.40 153 PRO B N 1
ATOM 4032 C CA . PRO B 1 173 ? 26.384 33.342 32.049 1.00 69.34 153 PRO B CA 1
ATOM 4033 C C . PRO B 1 173 ? 27.455 32.369 32.499 1.00 66.84 153 PRO B C 1
ATOM 4034 O O . PRO B 1 173 ? 28.105 31.802 31.659 1.00 77.06 153 PRO B O 1
ATOM 4038 N N . GLU B 1 174 ? 27.623 32.168 33.789 1.00 70.98 154 GLU B N 1
ATOM 4039 C CA . GLU B 1 174 ? 28.688 31.298 34.277 1.00 74.06 154 GLU B CA 1
ATOM 4040 C C . GLU B 1 174 ? 28.532 29.833 33.939 1.00 74.52 154 GLU B C 1
ATOM 4041 O O . GLU B 1 174 ? 29.217 29.006 34.505 1.00 84.46 154 GLU B O 1
ATOM 4043 N N . SER B 1 175 ? 27.646 29.510 33.012 1.00 79.58 155 SER B N 1
ATOM 4044 C CA . SER B 1 175 ? 27.422 28.127 32.630 1.00 59.83 155 SER B CA 1
ATOM 4045 C C . SER B 1 175 ? 27.275 27.961 31.121 1.00 66.55 155 SER B C 1
ATOM 4046 O O . SER B 1 175 ? 28.257 27.917 30.393 1.00 78.04 155 SER B O 1
ATOM 4049 N N . SER B 1 208 ? 18.637 26.171 21.595 1.00 54.77 188 SER B N 1
ATOM 4050 C CA . SER B 1 208 ? 19.390 25.004 21.151 1.00 61.48 188 SER B CA 1
ATOM 4051 C C . SER B 1 208 ? 18.552 23.724 20.804 1.00 65.25 188 SER B C 1
ATOM 4052 O O . SER B 1 208 ? 19.115 22.790 20.196 1.00 65.52 188 SER B O 1
ATOM 4055 N N . GLY B 1 209 ? 17.245 23.649 21.180 1.00 54.84 189 GLY B N 1
ATOM 4056 C CA . GLY B 1 209 ? 16.549 24.603 22.130 1.00 44.00 189 GLY B CA 1
ATOM 4057 C C . GLY B 1 209 ? 16.451 24.201 23.625 1.00 46.07 189 GLY B C 1
ATOM 4058 O O . GLY B 1 209 ? 15.389 24.330 24.292 1.00 45.26 189 GLY B O 1
ATOM 4059 N N . VAL B 1 210 ? 17.541 23.719 24.180 1.00 44.93 190 VAL B N 1
ATOM 4060 C CA . VAL B 1 210 ? 17.509 23.135 25.550 1.00 46.97 190 VAL B CA 1
ATOM 4061 C C . VAL B 1 210 ? 17.321 24.230 26.605 1.00 51.86 190 VAL B C 1
ATOM 4062 O O . VAL B 1 210 ? 16.549 24.074 27.562 1.00 41.97 190 VAL B O 1
ATOM 4066 N N . CYS B 1 211 ? 18.011 25.350 26.399 1.00 43.71 191 CYS B N 1
ATOM 4067 C CA . CYS B 1 211 ? 17.938 26.442 27.345 1.00 42.78 191 CYS B CA 1
ATOM 4068 C C . CYS B 1 211 ? 16.870 27.519 26.954 1.00 42.34 191 CYS B C 1
ATOM 4069 O O . CYS B 1 211 ? 16.890 28.041 25.849 1.00 40.69 191 CYS B O 1
ATOM 4072 N N . HIS B 1 212 ? 15.923 27.826 27.840 1.00 35.73 192 HIS B N 1
ATOM 4073 C CA . HIS B 1 212 ? 14.797 28.698 27.447 1.00 34.68 192 HIS B CA 1
ATOM 4074 C C . HIS B 1 212 ? 15.136 30.139 27.620 1.00 37.60 192 HIS B C 1
ATOM 4075 O O . HIS B 1 212 ? 14.724 30.968 26.835 1.00 40.54 192 HIS B O 1
ATOM 4082 N N . ILE B 1 213 ? 15.853 30.446 28.699 1.00 39.05 193 ILE B N 1
ATOM 4083 C CA . ILE B 1 213 ? 16.056 31.837 29.107 1.00 42.88 193 ILE B CA 1
ATOM 4084 C C . ILE B 1 213 ? 17.524 32.018 29.463 1.00 41.58 193 ILE B C 1
ATOM 4085 O O . ILE B 1 213 ? 18.079 31.203 30.167 1.00 39.54 193 ILE B O 1
ATOM 4090 N N . VAL B 1 214 ? 18.178 33.033 28.902 1.00 42.64 194 VAL B N 1
ATOM 4091 C CA . VAL B 1 214 ? 19.539 33.349 29.289 1.00 45.52 194 VAL B CA 1
ATOM 4092 C C . VAL B 1 214 ? 19.381 34.562 30.180 1.00 56.11 194 VAL B C 1
ATOM 4093 O O . VAL B 1 214 ? 18.721 35.540 29.792 1.00 54.49 194 VAL B O 1
ATOM 4097 N N . ALA B 1 215 ? 19.914 34.456 31.395 1.00 44.24 195 ALA B N 1
ATOM 4098 C CA . ALA B 1 215 ? 19.923 35.550 32.363 1.00 53.15 195 ALA B CA 1
ATOM 4099 C C . ALA B 1 215 ? 21.208 36.355 32.177 1.00 49.45 195 ALA B C 1
ATOM 4100 O O . ALA B 1 215 ? 22.174 35.858 31.592 1.00 53.83 195 ALA B O 1
ATOM 4102 N N . ASP B 1 216 ? 21.194 37.595 32.665 1.00 55.89 196 ASP B N 1
ATOM 4103 C CA . ASP B 1 216 ? 22.336 38.519 32.585 1.00 55.28 196 ASP B CA 1
ATOM 4104 C C . ASP B 1 216 ? 23.473 38.185 33.536 1.00 62.44 196 ASP B C 1
ATOM 4105 O O . ASP B 1 216 ? 24.621 38.507 33.248 1.00 62.32 196 ASP B O 1
ATOM 4110 N N . ASP B 1 217 ? 23.139 37.614 34.693 1.00 59.05 197 ASP B N 1
ATOM 4111 C CA . ASP B 1 217 ? 24.113 37.220 35.722 1.00 55.57 197 ASP B CA 1
ATOM 4112 C C . ASP B 1 217 ? 23.392 36.295 36.700 1.00 53.05 197 ASP B C 1
ATOM 4113 O O . ASP B 1 217 ? 22.198 35.986 36.511 1.00 54.93 197 ASP B O 1
ATOM 4118 N N . GLU B 1 218 ? 24.096 35.837 37.728 1.00 52.12 198 GLU B N 1
ATOM 4119 C CA . GLU B 1 218 ? 23.482 34.870 38.612 1.00 56.06 198 GLU B CA 1
ATOM 4120 C C . GLU B 1 218 ? 22.274 35.451 39.356 1.00 57.68 198 GLU B C 1
ATOM 4121 O O . GLU B 1 218 ? 21.243 34.801 39.459 1.00 50.60 198 GLU B O 1
ATOM 4127 N N . LEU B 1 219 ? 22.384 36.681 39.837 1.00 53.86 199 LEU B N 1
ATOM 4128 C CA . LEU B 1 219 ? 21.283 37.294 40.545 1.00 51.89 199 LEU B CA 1
ATOM 4129 C C . LEU B 1 219 ? 20.037 37.425 39.620 1.00 59.91 199 LEU B C 1
ATOM 4130 O O . LEU B 1 219 ? 18.906 37.079 40.017 1.00 52.82 199 LEU B O 1
ATOM 4135 N N . ASP B 1 220 ? 20.250 37.905 38.392 1.00 52.53 200 ASP B N 1
ATOM 4136 C CA . ASP B 1 220 ? 19.166 38.052 37.406 1.00 48.70 200 ASP B CA 1
ATOM 4137 C C . ASP B 1 220 ? 18.509 36.689 37.047 1.00 48.97 200 ASP B C 1
ATOM 4138 O O . ASP B 1 220 ? 17.296 36.616 36.732 1.00 45.61 200 ASP B O 1
ATOM 4143 N N . ALA B 1 221 ? 19.282 35.601 37.112 1.00 43.58 201 ALA B N 1
ATOM 4144 C CA . ALA B 1 221 ? 18.691 34.261 36.888 1.00 45.72 201 ALA B CA 1
ATOM 4145 C C . ALA B 1 221 ? 17.672 33.903 38.004 1.00 45.74 201 ALA B C 1
ATOM 4146 O O . ALA B 1 221 ? 16.632 33.312 37.732 1.00 41.69 201 ALA B O 1
ATOM 4148 N N . TYR B 1 222 ? 17.960 34.292 39.251 1.00 46.71 202 TYR B N 1
ATOM 4149 C CA . TYR B 1 222 ? 17.041 33.999 40.362 1.00 45.11 202 TYR B CA 1
ATOM 4150 C C . TYR B 1 222 ? 15.794 34.807 40.149 1.00 43.69 202 TYR B C 1
ATOM 4151 O O . TYR B 1 222 ? 14.694 34.304 40.296 1.00 43.18 202 TYR B O 1
ATOM 4160 N N . ASP B 1 223 ? 15.989 36.059 39.768 1.00 47.29 203 ASP B N 1
ATOM 4161 C CA . ASP B 1 223 ? 14.906 36.926 39.371 1.00 47.65 203 ASP B CA 1
ATOM 4162 C C . ASP B 1 223 ? 13.965 36.352 38.326 1.00 44.28 203 ASP B C 1
ATOM 4163 O O . ASP B 1 223 ? 12.760 36.402 38.481 1.00 41.09 203 ASP B O 1
ATOM 4168 N N . ARG B 1 224 ? 14.525 35.873 37.227 1.00 41.58 204 ARG B N 1
ATOM 4169 C CA . ARG B 1 224 ? 13.720 35.310 36.176 1.00 38.08 204 ARG B CA 1
ATOM 4170 C C . ARG B 1 224 ? 13.130 34.001 36.655 1.00 39.35 204 ARG B C 1
ATOM 4171 O O . ARG B 1 224 ? 11.972 33.703 36.358 1.00 41.97 204 ARG B O 1
ATOM 4179 N N . GLY B 1 225 ? 13.894 33.224 37.413 1.00 38.11 205 GLY B N 1
ATOM 4180 C CA . GLY B 1 225 ? 13.337 31.988 38.025 1.00 37.41 205 GLY B CA 1
ATOM 4181 C C . GLY B 1 225 ? 12.140 32.276 38.942 1.00 38.36 205 GLY B C 1
ATOM 4182 O O . GLY B 1 225 ? 11.129 31.570 38.909 1.00 39.76 205 GLY B O 1
ATOM 4183 N N . ARG B 1 226 ? 12.267 33.320 39.755 1.00 38.01 206 ARG B N 1
ATOM 4184 C CA . ARG B 1 226 ? 11.197 33.718 40.662 1.00 39.34 206 ARG B CA 1
ATOM 4185 C C . ARG B 1 226 ? 9.953 34.123 39.881 1.00 41.32 206 ARG B C 1
ATOM 4186 O O . ARG B 1 226 ? 8.840 33.710 40.209 1.00 37.02 206 ARG B O 1
ATOM 4194 N N . ARG B 1 227 ? 10.163 34.868 38.813 1.00 40.36 207 ARG B N 1
ATOM 4195 C CA . ARG B 1 227 ? 9.080 35.353 37.989 1.00 38.89 207 ARG B CA 1
ATOM 4196 C C . ARG B 1 227 ? 8.338 34.224 37.296 1.00 39.18 207 ARG B C 1
ATOM 4197 O O . ARG B 1 227 ? 7.155 34.269 37.144 1.00 38.68 207 ARG B O 1
ATOM 4205 N N . LEU B 1 228 ? 9.074 33.216 36.895 1.00 35.07 208 LEU B N 1
ATOM 4206 C CA . LEU B 1 228 ? 8.509 32.043 36.312 1.00 33.45 208 LEU B CA 1
ATOM 4207 C C . LEU B 1 228 ? 7.604 31.318 37.282 1.00 36.79 208 LEU B C 1
ATOM 4208 O O . LEU B 1 228 ? 6.542 30.889 36.905 1.00 35.42 208 LEU B O 1
ATOM 4213 N N . VAL B 1 229 ? 8.016 31.178 38.531 1.00 35.69 209 VAL B N 1
ATOM 4214 C CA . VAL B 1 229 ? 7.111 30.546 39.546 1.00 36.29 209 VAL B CA 1
ATOM 4215 C C . VAL B 1 229 ? 5.772 31.297 39.593 1.00 37.49 209 VAL B C 1
ATOM 4216 O O . VAL B 1 229 ? 4.692 30.671 39.591 1.00 40.44 209 VAL B O 1
ATOM 4220 N N . GLY B 1 230 ? 5.847 32.633 39.642 1.00 35.33 210 GLY B N 1
ATOM 4221 C CA . GLY B 1 230 ? 4.656 33.523 39.657 1.00 35.27 210 GLY B CA 1
ATOM 4222 C C . GLY B 1 230 ? 3.814 33.285 38.385 1.00 35.98 210 GLY B C 1
ATOM 4223 O O . GLY B 1 230 ? 2.582 33.239 38.443 1.00 35.01 210 GLY B O 1
ATOM 4224 N N . LEU B 1 231 ? 4.455 33.094 37.238 1.00 38.00 211 LEU B N 1
ATOM 4225 C CA . LEU B 1 231 ? 3.681 32.931 35.977 1.00 35.98 211 LEU B CA 1
ATOM 4226 C C . LEU B 1 231 ? 2.894 31.614 35.965 1.00 34.11 211 LEU B C 1
ATOM 4227 O O . LEU B 1 231 ? 1.734 31.558 35.505 1.00 36.19 211 LEU B O 1
ATOM 4232 N N . PHE B 1 232 ? 3.501 30.563 36.514 1.00 30.78 212 PHE B N 1
ATOM 4233 C CA . PHE B 1 232 ? 2.844 29.239 36.589 1.00 32.41 212 PHE B CA 1
ATOM 4234 C C . PHE B 1 232 ? 1.883 29.114 37.772 1.00 33.70 212 PHE B C 1
ATOM 4235 O O . PHE B 1 232 ? 0.913 28.352 37.693 1.00 32.81 212 PHE B O 1
ATOM 4243 N N . CYS B 1 233 ? 2.147 29.808 38.868 1.00 32.64 213 CYS B N 1
ATOM 4244 C CA . CYS B 1 233 ? 1.467 29.506 40.125 1.00 35.89 213 CYS B CA 1
ATOM 4245 C C . CYS B 1 233 ? 0.554 30.630 40.543 1.00 37.12 213 CYS B C 1
ATOM 4246 O O . CYS B 1 233 ? -0.325 30.459 41.345 1.00 41.36 213 CYS B O 1
ATOM 4249 N N . GLN B 1 234 ? 0.788 31.804 39.966 1.00 32.94 214 GLN B N 1
ATOM 4250 C CA . GLN B 1 234 ? -0.047 32.972 40.220 1.00 34.89 214 GLN B CA 1
ATOM 4251 C C . GLN B 1 234 ? -0.690 33.432 38.917 1.00 36.03 214 GLN B C 1
ATOM 4252 O O . GLN B 1 234 ? -0.614 34.605 38.552 1.00 36.08 214 GLN B O 1
ATOM 4258 N N . GLN B 1 235 ? -1.319 32.492 38.220 1.00 34.52 215 GLN B N 1
ATOM 4259 C CA . GLN B 1 235 ? -1.932 32.758 36.923 1.00 32.34 215 GLN B CA 1
ATOM 4260 C C . GLN B 1 235 ? -2.670 34.092 36.872 1.00 36.32 215 GLN B C 1
ATOM 4261 O O . GLN B 1 235 ? -2.519 34.855 35.919 1.00 38.49 215 GLN B O 1
ATOM 4267 N N . GLY B 1 236 ? -3.473 34.369 37.895 1.00 37.05 216 GLY B N 1
ATOM 4268 C CA . GLY B 1 236 ? -4.278 35.575 37.909 1.00 37.41 216 GLY B CA 1
ATOM 4269 C C . GLY B 1 236 ? -5.618 35.361 37.211 1.00 39.07 216 GLY B C 1
ATOM 4270 O O . GLY B 1 236 ? -6.057 34.250 37.037 1.00 36.19 216 GLY B O 1
ATOM 4271 N N . HIS B 1 237 ? -6.264 36.444 36.812 1.00 42.51 217 HIS B N 1
ATOM 4272 C CA . HIS B 1 237 ? -7.633 36.404 36.289 1.00 42.73 217 HIS B CA 1
ATOM 4273 C C . HIS B 1 237 ? -7.718 37.432 35.164 1.00 44.04 217 HIS B C 1
ATOM 4274 O O . HIS B 1 237 ? -7.100 38.495 35.249 1.00 41.43 217 HIS B O 1
ATOM 4281 N N . PHE B 1 238 ? -8.481 37.134 34.119 1.00 41.57 218 PHE B N 1
ATOM 4282 C CA . PHE B 1 238 ? -8.705 38.090 33.064 1.00 40.98 218 PHE B CA 1
ATOM 4283 C C . PHE B 1 238 ? -9.534 39.219 33.566 1.00 44.67 218 PHE B C 1
ATOM 4284 O O . PHE B 1 238 ? -10.487 38.991 34.325 1.00 45.45 218 PHE B O 1
ATOM 4292 N N . ASP B 1 239 ? -9.194 40.437 33.106 1.00 47.23 219 ASP B N 1
ATOM 4293 C CA . ASP B 1 239 ? -9.817 41.656 33.596 1.00 48.47 219 ASP B CA 1
ATOM 4294 C C . ASP B 1 239 ? -10.128 42.527 32.361 1.00 49.69 219 ASP B C 1
ATOM 4295 O O . ASP B 1 239 ? -9.215 43.099 31.716 1.00 48.70 219 ASP B O 1
ATOM 4300 N N . ARG B 1 240 ? -11.425 42.562 32.012 1.00 45.14 220 ARG B N 1
ATOM 4301 C CA . ARG B 1 240 ? -11.966 43.324 30.875 1.00 48.16 220 ARG B CA 1
ATOM 4302 C C . ARG B 1 240 ? -11.450 44.792 30.996 1.00 50.42 220 ARG B C 1
ATOM 4303 O O . ARG B 1 240 ? -10.913 45.341 30.037 1.00 49.11 220 ARG B O 1
ATOM 4311 N N . SER B 1 241 ? -11.537 45.399 32.180 1.00 50.78 221 SER B N 1
ATOM 4312 C CA . SER B 1 241 ? -11.096 46.795 32.351 1.00 51.66 221 SER B CA 1
ATOM 4313 C C . SER B 1 241 ? -9.600 47.057 31.958 1.00 54.10 221 SER B C 1
ATOM 4314 O O . SER B 1 241 ? -9.300 47.980 31.175 1.00 61.78 221 SER B O 1
ATOM 4317 N N . LYS B 1 242 ? -8.686 46.243 32.497 1.00 55.96 222 LYS B N 1
ATOM 4318 C CA . LYS B 1 242 ? -7.247 46.357 32.242 1.00 55.36 222 LYS B CA 1
ATOM 4319 C C . LYS B 1 242 ? -6.936 46.045 30.791 1.00 53.08 222 LYS B C 1
ATOM 4320 O O . LYS B 1 242 ? -6.076 46.711 30.195 1.00 48.90 222 LYS B O 1
ATOM 4326 N N . ALA B 1 243 ? -7.609 45.045 30.209 1.00 46.40 223 ALA B N 1
ATOM 4327 C CA . ALA B 1 243 ? -7.391 44.792 28.765 1.00 48.19 223 ALA B CA 1
ATOM 4328 C C . ALA B 1 243 ? -7.659 46.066 27.917 1.00 47.62 223 ALA B C 1
ATOM 4329 O O . ALA B 1 243 ? -6.790 46.521 27.161 1.00 52.78 223 ALA B O 1
ATOM 4331 N N . GLU B 1 244 ? -8.855 46.646 28.081 1.00 48.43 224 GLU B N 1
ATOM 4332 C CA . GLU B 1 244 ? -9.283 47.798 27.326 1.00 44.62 224 GLU B CA 1
ATOM 4333 C C . GLU B 1 244 ? -8.424 49.015 27.541 1.00 56.76 224 GLU B C 1
ATOM 4334 O O . GLU B 1 244 ? -8.118 49.719 26.551 1.00 56.86 224 GLU B O 1
ATOM 4340 N N . ALA B 1 245 ? -8.066 49.293 28.809 1.00 49.29 225 ALA B N 1
ATOM 4341 C CA . ALA B 1 245 ? -7.217 50.492 29.082 1.00 60.32 225 ALA B CA 1
ATOM 4342 C C . ALA B 1 245 ? -5.839 50.338 28.427 1.00 57.43 225 ALA B C 1
ATOM 4343 O O . ALA B 1 245 ? -5.222 51.335 28.125 1.00 53.20 225 ALA B O 1
ATOM 4345 N N . GLY B 1 246 ? -5.396 49.098 28.167 1.00 54.10 226 GLY B N 1
ATOM 4346 C CA . GLY B 1 246 ? -4.126 48.885 27.495 1.00 49.41 226 GLY B CA 1
ATOM 4347 C C . GLY B 1 246 ? -4.223 48.792 25.966 1.00 57.05 226 GLY B C 1
ATOM 4348 O O . GLY B 1 246 ? -3.192 48.610 25.319 1.00 58.84 226 GLY B O 1
ATOM 4349 N N . ASP B 1 247 ? -5.425 48.912 25.379 1.00 56.11 227 ASP B N 1
ATOM 4350 C CA . ASP B 1 247 ? -5.600 48.845 23.885 1.00 51.62 227 ASP B CA 1
ATOM 4351 C C . ASP B 1 247 ? -4.852 49.992 23.173 1.00 60.47 227 ASP B C 1
ATOM 4352 O O . ASP B 1 247 ? -4.830 51.131 23.677 1.00 58.24 227 ASP B O 1
ATOM 4357 N N . THR B 1 248 ? -4.314 49.683 22.001 1.00 50.91 228 THR B N 1
ATOM 4358 C CA . THR B 1 248 ? -3.639 50.629 21.144 1.00 57.29 228 THR B CA 1
ATOM 4359 C C . THR B 1 248 ? -3.794 50.154 19.721 1.00 49.69 228 THR B C 1
ATOM 4360 O O . THR B 1 248 ? -4.112 49.014 19.495 1.00 50.49 228 THR B O 1
ATOM 4364 N N . ASP B 1 249 ? -3.544 51.020 18.759 1.00 50.17 229 ASP B N 1
ATOM 4365 C CA . ASP B 1 249 ? -3.544 50.588 17.372 1.00 53.11 229 ASP B CA 1
ATOM 4366 C C . ASP B 1 249 ? -2.285 49.787 17.072 1.00 56.14 229 ASP B C 1
ATOM 4367 O O . ASP B 1 249 ? -1.261 50.324 16.723 1.00 55.85 229 ASP B O 1
ATOM 4372 N N . ILE B 1 250 ? -2.382 48.484 17.230 1.00 49.38 230 ILE B N 1
ATOM 4373 C CA . ILE B 1 250 ? -1.238 47.642 17.055 1.00 44.86 230 ILE B CA 1
ATOM 4374 C C . ILE B 1 250 ? -0.891 47.557 15.584 1.00 55.66 230 ILE B C 1
ATOM 4375 O O . ILE B 1 250 ? 0.220 47.277 15.219 1.00 55.69 230 ILE B O 1
ATOM 4380 N N . HIS B 1 251 ? -1.859 47.833 14.740 1.00 54.90 231 HIS B N 1
ATOM 4381 C CA . HIS B 1 251 ? -1.642 47.736 13.315 1.00 51.85 231 HIS B CA 1
ATOM 4382 C C . HIS B 1 251 ? -0.607 48.713 12.837 1.00 51.81 231 HIS B C 1
ATOM 4383 O O . HIS B 1 251 ? 0.055 48.466 11.872 1.00 52.80 231 HIS B O 1
ATOM 4390 N N . ALA B 1 252 ? -0.457 49.817 13.527 1.00 52.41 232 ALA B N 1
ATOM 4391 C CA . ALA B 1 252 ? 0.537 50.816 13.123 1.00 48.87 232 ALA B CA 1
ATOM 4392 C C . ALA B 1 252 ? 1.963 50.277 13.235 1.00 50.27 232 ALA B C 1
ATOM 4393 O O . ALA B 1 252 ? 2.901 50.939 12.808 1.00 57.76 232 ALA B O 1
ATOM 4395 N N . LEU B 1 253 ? 2.129 49.101 13.834 1.00 50.12 233 LEU B N 1
ATOM 4396 C CA . LEU B 1 253 ? 3.450 48.476 14.028 1.00 56.18 233 LEU B CA 1
ATOM 4397 C C . LEU B 1 253 ? 3.941 47.683 12.818 1.00 55.09 233 LEU B C 1
ATOM 4398 O O . LEU B 1 253 ? 5.113 47.337 12.732 1.00 55.45 233 LEU B O 1
ATOM 4403 N N . LEU B 1 254 ? 3.035 47.369 11.905 1.00 46.33 234 LEU B N 1
ATOM 4404 C CA . LEU B 1 254 ? 3.390 46.691 10.670 1.00 52.75 234 LEU B CA 1
ATOM 4405 C C . LEU B 1 254 ? 4.130 47.678 9.749 1.00 55.54 234 LEU B C 1
ATOM 4406 O O . LEU B 1 254 ? 3.918 48.881 9.849 1.00 55.38 234 LEU B O 1
ATOM 4411 N N . PRO B 1 255 ? 4.996 47.182 8.846 1.00 52.90 235 PRO B N 1
ATOM 4412 C CA . PRO B 1 255 ? 5.583 48.130 7.868 1.00 62.64 235 PRO B CA 1
ATOM 4413 C C . PRO B 1 255 ? 4.536 48.564 6.826 1.00 69.01 235 PRO B C 1
ATOM 4414 O O . PRO B 1 255 ? 3.465 47.883 6.694 1.00 56.37 235 PRO B O 1
ATOM 4418 N N . GLU B 1 256 ? 4.836 49.653 6.095 1.00 66.39 236 GLU B N 1
ATOM 4419 C CA . GLU B 1 256 ? 3.899 50.235 5.111 1.00 66.27 236 GLU B CA 1
ATOM 4420 C C . GLU B 1 256 ? 3.559 49.244 3.983 1.00 61.79 236 GLU B C 1
ATOM 4421 O O . GLU B 1 256 ? 2.393 49.082 3.626 1.00 58.84 236 GLU B O 1
ATOM 4423 N N . SER B 1 257 ? 4.573 48.556 3.455 1.00 78.04 237 SER B N 1
ATOM 4424 C CA . SER B 1 257 ? 4.351 47.526 2.423 1.00 69.51 237 SER B CA 1
ATOM 4425 C C . SER B 1 257 ? 4.094 46.133 3.017 1.00 58.67 237 SER B C 1
ATOM 4426 O O . SER B 1 257 ? 4.748 45.729 3.982 1.00 64.41 237 SER B O 1
ATOM 4429 N N . SER B 1 258 ? 3.164 45.395 2.419 1.00 56.63 238 SER B N 1
ATOM 4430 C CA . SER B 1 258 ? 2.875 43.997 2.809 1.00 59.31 238 SER B CA 1
ATOM 4431 C C . SER B 1 258 ? 4.032 43.087 2.427 1.00 64.12 238 SER B C 1
ATOM 4432 O O . SER B 1 258 ? 4.072 41.897 2.780 1.00 51.74 238 SER B O 1
ATOM 4435 N N . ARG B 1 259 ? 4.975 43.650 1.677 1.00 67.79 239 ARG B N 1
ATOM 4436 C CA . ARG B 1 259 ? 6.078 42.858 1.181 1.00 69.94 239 ARG B CA 1
ATOM 4437 C C . ARG B 1 259 ? 7.267 42.901 2.148 1.00 64.31 239 ARG B C 1
ATOM 4438 O O . ARG B 1 259 ? 8.076 41.980 2.160 1.00 63.51 239 ARG B O 1
ATOM 4446 N N . ARG B 1 260 ? 7.352 43.913 3.006 1.00 58.24 240 ARG B N 1
ATOM 4447 C CA . ARG B 1 260 ? 8.520 44.016 3.908 1.00 52.68 240 ARG B CA 1
ATOM 4448 C C . ARG B 1 260 ? 8.420 43.067 5.134 1.00 52.99 240 ARG B C 1
ATOM 4449 O O . ARG B 1 260 ? 7.360 42.944 5.764 1.00 56.52 240 ARG B O 1
ATOM 4457 N N . ALA B 1 261 ? 9.533 42.391 5.437 1.00 49.19 241 ALA B N 1
ATOM 4458 C CA . ALA B 1 261 ? 9.738 41.667 6.698 1.00 51.06 241 ALA B CA 1
ATOM 4459 C C . ALA B 1 261 ? 9.830 42.664 7.848 1.00 51.75 241 ALA B C 1
ATOM 4460 O O . ALA B 1 261 ? 10.077 43.838 7.620 1.00 55.00 241 ALA B O 1
ATOM 4462 N N . TYR B 1 262 ? 9.602 42.190 9.076 1.00 53.90 242 TYR B N 1
ATOM 4463 C CA . TYR B 1 262 ? 9.572 43.013 10.289 1.00 47.56 242 TYR B CA 1
ATOM 4464 C C . TYR B 1 262 ? 9.669 42.023 11.464 1.00 45.89 242 TYR B C 1
ATOM 4465 O O . TYR B 1 262 ? 9.262 40.860 11.335 1.00 41.31 242 TYR B O 1
ATOM 4474 N N . ASP B 1 263 ? 10.241 42.489 12.576 1.00 42.68 243 ASP B N 1
ATOM 4475 C CA . ASP B 1 263 ? 10.261 41.789 13.844 1.00 47.45 243 ASP B CA 1
ATOM 4476 C C . ASP B 1 263 ? 8.840 41.803 14.503 1.00 43.49 243 ASP B C 1
ATOM 4477 O O . ASP B 1 263 ? 8.262 42.853 14.720 1.00 45.89 243 ASP B O 1
ATOM 4482 N N . VAL B 1 264 ? 8.288 40.637 14.804 1.00 43.28 244 VAL B N 1
ATOM 4483 C CA . VAL B 1 264 ? 6.920 40.512 15.339 1.00 40.41 244 VAL B CA 1
ATOM 4484 C C . VAL B 1 264 ? 6.915 40.877 16.828 1.00 40.80 244 VAL B C 1
ATOM 4485 O O . VAL B 1 264 ? 5.851 41.116 17.388 1.00 42.07 244 VAL B O 1
ATOM 4489 N N . ARG B 1 265 ? 8.102 40.946 17.449 1.00 42.45 245 ARG B N 1
ATOM 4490 C CA . ARG B 1 265 ? 8.194 41.092 18.931 1.00 45.22 245 ARG B CA 1
ATOM 4491 C C . ARG B 1 265 ? 7.480 42.371 19.457 1.00 42.02 245 ARG B C 1
ATOM 4492 O O . ARG B 1 265 ? 6.817 42.319 20.505 1.00 46.66 245 ARG B O 1
ATOM 4500 N N . PRO B 1 266 ? 7.605 43.517 18.758 1.00 41.74 246 PRO B N 1
ATOM 4501 C CA . PRO B 1 266 ? 6.813 44.674 19.227 1.00 47.19 246 PRO B CA 1
ATOM 4502 C C . PRO B 1 266 ? 5.303 44.504 19.191 1.00 45.40 246 PRO B C 1
ATOM 4503 O O . PRO B 1 266 ? 4.604 45.111 20.008 1.00 43.48 246 PRO B O 1
ATOM 4507 N N . ILE B 1 267 ? 4.795 43.678 18.270 1.00 40.68 247 ILE B N 1
ATOM 4508 C CA . ILE B 1 267 ? 3.379 43.391 18.252 1.00 42.89 247 ILE B CA 1
ATOM 4509 C C . ILE B 1 267 ? 3.002 42.544 19.477 1.00 42.20 247 ILE B C 1
ATOM 4510 O O . ILE B 1 267 ? 1.964 42.782 20.140 1.00 41.14 247 ILE B O 1
ATOM 4515 N N . VAL B 1 268 ? 3.834 41.553 19.764 1.00 35.98 248 VAL B N 1
ATOM 4516 C CA . VAL B 1 268 ? 3.647 40.737 20.973 1.00 40.46 248 VAL B CA 1
ATOM 4517 C C . VAL B 1 268 ? 3.597 41.637 22.219 1.00 39.09 248 VAL B C 1
ATOM 4518 O O . VAL B 1 268 ? 2.649 41.605 22.998 1.00 40.61 248 VAL B O 1
ATOM 4522 N N . THR B 1 269 ? 4.598 42.476 22.387 1.00 39.64 249 THR B N 1
ATOM 4523 C CA . THR B 1 269 ? 4.678 43.235 23.625 1.00 46.58 249 THR B CA 1
ATOM 4524 C C . THR B 1 269 ? 3.614 44.327 23.660 1.00 46.89 249 THR B C 1
ATOM 4525 O O . THR B 1 269 ? 3.284 44.817 24.734 1.00 45.54 249 THR B O 1
ATOM 4529 N N . ALA B 1 270 ? 3.061 44.697 22.497 1.00 47.20 250 ALA B N 1
ATOM 4530 C CA . ALA B 1 270 ? 1.920 45.643 22.468 1.00 44.82 250 ALA B CA 1
ATOM 4531 C C . ALA B 1 270 ? 0.579 44.997 22.839 1.00 41.60 250 ALA B C 1
ATOM 4532 O O . ALA B 1 270 ? -0.323 45.674 23.274 1.00 46.92 250 ALA B O 1
ATOM 4534 N N . ILE B 1 271 ? 0.441 43.689 22.628 1.00 41.82 251 ILE B N 1
ATOM 4535 C CA . ILE B 1 271 ? -0.767 42.968 23.051 1.00 38.89 251 ILE B CA 1
ATOM 4536 C C . ILE B 1 271 ? -0.687 42.764 24.577 1.00 39.67 251 ILE B C 1
ATOM 4537 O O . ILE B 1 271 ? -1.631 43.024 25.309 1.00 42.66 251 ILE B O 1
ATOM 4542 N N . LEU B 1 272 ? 0.483 42.357 25.046 1.00 37.64 252 LEU B N 1
ATOM 4543 C CA . LEU B 1 272 ? 0.659 42.004 26.459 1.00 38.85 252 LEU B CA 1
ATOM 4544 C C . LEU B 1 272 ? 0.772 43.271 27.340 1.00 38.64 252 LEU B C 1
ATOM 4545 O O . LEU B 1 272 ? 1.033 44.363 26.846 1.00 44.64 252 LEU B O 1
ATOM 4550 N N . ASP B 1 273 ? 0.538 43.127 28.641 1.00 41.21 253 ASP B N 1
ATOM 4551 C CA . ASP B 1 273 ? 0.513 44.286 29.561 1.00 45.91 253 ASP B CA 1
ATOM 4552 C C . ASP B 1 273 ? 1.819 45.032 29.483 1.00 45.57 253 ASP B C 1
ATOM 4553 O O . ASP B 1 273 ? 2.904 44.407 29.495 1.00 52.49 253 ASP B O 1
ATOM 4558 N N . ALA B 1 274 ? 1.704 46.346 29.403 1.00 50.35 254 ALA B N 1
ATOM 4559 C CA . ALA B 1 274 ? 2.816 47.289 29.335 1.00 46.67 254 ALA B CA 1
ATOM 4560 C C . ALA B 1 274 ? 3.809 47.190 30.472 1.00 58.21 254 ALA B C 1
ATOM 4561 O O . ALA B 1 274 ? 5.014 47.351 30.245 1.00 56.06 254 ALA B O 1
ATOM 4563 N N . ASP B 1 275 ? 3.323 46.968 31.694 1.00 59.84 255 ASP B N 1
ATOM 4564 C CA . ASP B 1 275 ? 4.227 46.943 32.855 1.00 65.20 255 ASP B CA 1
ATOM 4565 C C . ASP B 1 275 ? 4.837 45.584 33.148 1.00 67.93 255 ASP B C 1
ATOM 4566 O O . ASP B 1 275 ? 5.480 45.454 34.193 1.00 60.25 255 ASP B O 1
ATOM 4568 N N . THR B 1 276 ? 4.676 44.590 32.247 1.00 59.93 256 THR B N 1
ATOM 4569 C CA . THR B 1 276 ? 5.132 43.217 32.535 1.00 50.42 256 THR B CA 1
ATOM 4570 C C . THR B 1 276 ? 6.178 42.678 31.538 1.00 52.36 256 THR B C 1
ATOM 4571 O O . THR B 1 276 ? 6.049 42.881 30.346 1.00 49.00 256 THR B O 1
ATOM 4575 N N . PRO B 1 277 ? 7.223 41.984 32.024 1.00 52.71 257 PRO B N 1
ATOM 4576 C CA . PRO B 1 277 ? 8.172 41.469 31.053 1.00 45.78 257 PRO B CA 1
ATOM 4577 C C . PRO B 1 277 ? 7.555 40.402 30.162 1.00 44.21 257 PRO B C 1
ATOM 4578 O O . PRO B 1 277 ? 6.693 39.636 30.600 1.00 41.56 257 PRO B O 1
ATOM 4582 N N . PHE B 1 278 ? 7.991 40.325 28.911 1.00 42.45 258 PHE B N 1
ATOM 4583 C CA . PHE B 1 278 ? 7.597 39.151 28.108 1.00 38.59 258 PHE B CA 1
ATOM 4584 C C . PHE B 1 278 ? 8.777 38.179 28.230 1.00 43.12 258 PHE B C 1
ATOM 4585 O O . PHE B 1 278 ? 9.927 38.524 27.849 1.00 42.69 258 PHE B O 1
ATOM 4593 N N . ASP B 1 279 ? 8.537 36.996 28.808 1.00 36.22 259 ASP B N 1
ATOM 4594 C CA . ASP B 1 279 ? 9.603 36.051 29.012 1.00 40.99 259 ASP B CA 1
ATOM 4595 C C . ASP B 1 279 ? 9.656 35.144 27.816 1.00 37.58 259 ASP B C 1
ATOM 4596 O O . ASP B 1 279 ? 9.084 34.061 27.815 1.00 32.02 259 ASP B O 1
ATOM 4601 N N . GLU B 1 280 ? 10.336 35.629 26.777 1.00 36.79 260 GLU B N 1
ATOM 4602 C CA . GLU B 1 280 ? 10.482 34.839 25.560 1.00 36.97 260 GLU B CA 1
ATOM 4603 C C . GLU B 1 280 ? 11.287 33.584 25.847 1.00 35.29 260 GLU B C 1
ATOM 4604 O O . GLU B 1 280 ? 12.255 33.679 26.569 1.00 37.73 260 GLU B O 1
ATOM 4610 N N . PHE B 1 281 ? 10.922 32.432 25.264 1.00 33.15 261 PHE B N 1
ATOM 4611 C CA . PHE B 1 281 ? 11.689 31.205 25.401 1.00 31.80 261 PHE B CA 1
ATOM 4612 C C . PHE B 1 281 ? 12.503 30.979 24.117 1.00 39.55 261 PHE B C 1
ATOM 4613 O O . PHE B 1 281 ? 11.997 31.225 23.002 1.00 39.48 261 PHE B O 1
ATOM 4621 N N . GLN B 1 282 ? 13.742 30.500 24.285 1.00 34.56 262 GLN B N 1
ATOM 4622 C CA . GLN B 1 282 ? 14.571 30.004 23.170 1.00 34.82 262 GLN B CA 1
ATOM 4623 C C . GLN B 1 282 ? 14.660 30.997 22.029 1.00 37.84 262 GLN B C 1
ATOM 4624 O O . GLN B 1 282 ? 14.483 30.620 20.846 1.00 35.66 262 GLN B O 1
ATOM 4630 N N . ALA B 1 283 ? 14.891 32.265 22.361 1.00 40.22 263 ALA B N 1
ATOM 4631 C CA . ALA B 1 283 ? 14.849 33.324 21.373 1.00 40.65 263 ALA B CA 1
ATOM 4632 C C . ALA B 1 283 ? 15.825 33.034 20.248 1.00 45.18 263 ALA B C 1
ATOM 4633 O O . ALA B 1 283 ? 15.527 33.321 19.133 1.00 42.90 263 ALA B O 1
ATOM 4635 N N . ASN B 1 284 ? 16.996 32.473 20.518 1.00 44.34 264 ASN B N 1
ATOM 4636 C CA . ASN B 1 284 ? 17.917 32.231 19.396 1.00 46.62 264 ASN B CA 1
ATOM 4637 C C . ASN B 1 284 ? 17.785 30.888 18.679 1.00 47.46 264 ASN B C 1
ATOM 4638 O O . ASN B 1 284 ? 18.496 30.648 17.708 1.00 57.88 264 ASN B O 1
ATOM 4643 N N . TRP B 1 285 ? 16.878 30.026 19.130 1.00 45.79 265 TRP B N 1
ATOM 4644 C CA . TRP B 1 285 ? 16.621 28.756 18.446 1.00 41.78 265 TRP B CA 1
ATOM 4645 C C . TRP B 1 285 ? 15.357 28.903 17.653 1.00 43.37 265 TRP B C 1
ATOM 4646 O O . TRP B 1 285 ? 14.366 29.382 18.178 1.00 43.62 265 TRP B O 1
ATOM 4657 N N . ALA B 1 286 ? 15.389 28.496 16.389 1.00 37.69 266 ALA B N 1
ATOM 4658 C CA . ALA B 1 286 ? 14.181 28.552 15.523 1.00 40.83 266 ALA B CA 1
ATOM 4659 C C . ALA B 1 286 ? 13.625 29.989 15.497 1.00 39.69 266 ALA B C 1
ATOM 4660 O O . ALA B 1 286 ? 12.502 30.264 15.956 1.00 38.88 266 ALA B O 1
ATOM 4662 N N . PRO B 1 287 ? 14.426 30.916 14.982 1.00 40.47 267 PRO B N 1
ATOM 4663 C CA . PRO B 1 287 ? 14.026 32.316 15.124 1.00 42.74 267 PRO B CA 1
ATOM 4664 C C . PRO B 1 287 ? 12.834 32.738 14.272 1.00 41.69 267 PRO B C 1
ATOM 4665 O O . PRO B 1 287 ? 12.367 33.858 14.434 1.00 40.51 267 PRO B O 1
ATOM 4669 N N . SER B 1 288 ? 12.329 31.886 13.372 1.00 43.98 268 SER B N 1
ATOM 4670 C CA . SER B 1 288 ? 11.114 32.270 12.593 1.00 39.94 268 SER B CA 1
ATOM 4671 C C . SER B 1 288 ? 9.860 32.122 13.467 1.00 39.22 268 SER B C 1
ATOM 4672 O O . SER B 1 288 ? 8.746 32.474 13.022 1.00 32.07 268 SER B O 1
ATOM 4675 N N . MET B 1 289 ? 10.024 31.612 14.706 1.00 35.34 269 MET B N 1
ATOM 4676 C CA . MET B 1 289 ? 8.903 31.458 15.618 1.00 32.84 269 MET B CA 1
ATOM 4677 C C . MET B 1 289 ? 9.262 32.113 16.937 1.00 38.01 269 MET B C 1
ATOM 4678 O O . MET B 1 289 ? 10.340 31.845 17.459 1.00 34.83 269 MET B O 1
ATOM 4683 N N . VAL B 1 290 ? 8.380 32.955 17.484 1.00 34.43 270 VAL B N 1
ATOM 4684 C CA . VAL B 1 290 ? 8.631 33.569 18.787 1.00 32.04 270 VAL B CA 1
ATOM 4685 C C . VAL B 1 290 ? 7.655 32.906 19.739 1.00 35.58 270 VAL B C 1
ATOM 4686 O O . VAL B 1 290 ? 6.449 32.847 19.427 1.00 33.37 270 VAL B O 1
ATOM 4690 N N . VAL B 1 291 ? 8.138 32.355 20.861 1.00 31.94 271 VAL B N 1
ATOM 4691 C CA . VAL B 1 291 ? 7.202 31.849 21.869 1.00 32.27 271 VAL B CA 1
ATOM 4692 C C . VAL B 1 291 ? 7.603 32.399 23.243 1.00 33.08 271 VAL B C 1
ATOM 4693 O O . VAL B 1 291 ? 8.770 32.726 23.458 1.00 35.60 271 VAL B O 1
ATOM 4697 N N . GLY B 1 292 ? 6.657 32.522 24.178 1.00 33.23 272 GLY B N 1
ATOM 4698 C CA . GLY B 1 292 ? 7.048 32.845 25.543 1.00 33.28 272 GLY B CA 1
ATOM 4699 C C . GLY B 1 292 ? 5.821 33.159 26.380 1.00 33.54 272 GLY B C 1
ATOM 4700 O O . GLY B 1 292 ? 4.664 33.093 25.914 1.00 32.81 272 GLY B O 1
ATOM 4701 N N . LEU B 1 293 ? 6.068 33.499 27.629 1.00 33.79 273 LEU B N 1
ATOM 4702 C CA . LEU B 1 293 ? 4.977 33.761 28.547 1.00 29.97 273 LEU B CA 1
ATOM 4703 C C . LEU B 1 293 ? 4.952 35.223 28.944 1.00 34.98 273 LEU B C 1
ATOM 4704 O O . LEU B 1 293 ? 5.993 35.908 29.010 1.00 38.00 273 LEU B O 1
ATOM 4709 N N . GLY B 1 294 ? 3.757 35.711 29.222 1.00 36.24 274 GLY B N 1
ATOM 4710 C CA . GLY B 1 294 ? 3.595 37.078 29.715 1.00 38.06 274 GLY B CA 1
ATOM 4711 C C . GLY B 1 294 ? 2.234 37.157 30.349 1.00 37.97 274 GLY B C 1
ATOM 4712 O O . GLY B 1 294 ? 1.613 36.122 30.691 1.00 37.55 274 GLY B O 1
ATOM 4713 N N . ARG B 1 295 ? 1.752 38.382 30.487 1.00 37.70 275 ARG B N 1
ATOM 4714 C CA . ARG B 1 295 ? 0.478 38.628 31.137 1.00 38.60 275 ARG B CA 1
ATOM 4715 C C . ARG B 1 295 ? -0.384 39.471 30.265 1.00 36.73 275 ARG B C 1
ATOM 4716 O O . ARG B 1 295 ? 0.083 40.442 29.639 1.00 38.72 275 ARG B O 1
ATOM 4724 N N . LEU B 1 296 ? -1.657 39.077 30.213 1.00 35.02 276 LEU B N 1
ATOM 4725 C CA . LEU B 1 296 ? -2.661 39.767 29.405 1.00 35.98 276 LEU B CA 1
ATOM 4726 C C . LEU B 1 296 ? -3.810 40.128 30.357 1.00 41.19 276 LEU B C 1
ATOM 4727 O O . LEU B 1 296 ? -4.541 39.222 30.840 1.00 40.22 276 LEU B O 1
ATOM 4732 N N . SER B 1 297 ? -3.956 41.430 30.615 1.00 39.43 277 SER B N 1
ATOM 4733 C CA . SER B 1 297 ? -4.840 41.999 31.657 1.00 43.80 277 SER B CA 1
ATOM 4734 C C . SER B 1 297 ? -4.633 41.281 33.013 1.00 42.97 277 SER B C 1
ATOM 4735 O O . SER B 1 297 ? -5.593 41.062 33.787 1.00 43.31 277 SER B O 1
ATOM 4738 N N . GLY B 1 298 ? -3.376 40.907 33.278 1.00 42.76 278 GLY B N 1
ATOM 4739 C CA . GLY B 1 298 ? -2.934 40.374 34.603 1.00 42.41 278 GLY B CA 1
ATOM 4740 C C . GLY B 1 298 ? -2.811 38.859 34.601 1.00 41.07 278 GLY B C 1
ATOM 4741 O O . GLY B 1 298 ? -2.255 38.269 35.513 1.00 41.90 278 GLY B O 1
ATOM 4742 N N . ARG B 1 299 ? -3.297 38.230 33.536 1.00 38.35 279 ARG B N 1
ATOM 4743 C CA . ARG B 1 299 ? -3.475 36.759 33.473 1.00 35.65 279 ARG B CA 1
ATOM 4744 C C . ARG B 1 299 ? -2.330 36.120 32.669 1.00 34.87 279 ARG B C 1
ATOM 4745 O O . ARG B 1 299 ? -2.062 36.577 31.576 1.00 34.91 279 ARG B O 1
ATOM 4753 N N . THR B 1 300 ? -1.615 35.119 33.204 1.00 31.58 280 THR B N 1
ATOM 4754 C CA . THR B 1 300 ? -0.576 34.447 32.454 1.00 32.71 280 THR B CA 1
ATOM 4755 C C . THR B 1 300 ? -1.132 33.865 31.157 1.00 35.87 280 THR B C 1
ATOM 4756 O O . THR B 1 300 ? -2.151 33.156 31.178 1.00 30.22 280 THR B O 1
ATOM 4760 N N . VAL B 1 301 ? -0.464 34.183 30.034 1.00 31.87 281 VAL B N 1
ATOM 4761 C CA . VAL B 1 301 ? -0.819 33.577 28.747 1.00 30.96 281 VAL B CA 1
ATOM 4762 C C . VAL B 1 301 ? 0.494 33.229 28.069 1.00 34.55 281 VAL B C 1
ATOM 4763 O O . VAL B 1 301 ? 1.562 33.801 28.390 1.00 31.80 281 VAL B O 1
ATOM 4767 N N . GLY B 1 302 ? 0.419 32.251 27.175 1.00 30.22 282 GLY B N 1
ATOM 4768 C CA . GLY B 1 302 ? 1.537 31.897 26.316 1.00 29.87 282 GLY B CA 1
ATOM 4769 C C . GLY B 1 302 ? 1.253 32.550 24.946 1.00 33.96 282 GLY B C 1
ATOM 4770 O O . GLY B 1 302 ? 0.116 32.588 24.503 1.00 33.36 282 GLY B O 1
ATOM 4771 N N . VAL B 1 303 ? 2.297 33.069 24.303 1.00 31.23 283 VAL B N 1
ATOM 4772 C CA . VAL B 1 303 ? 2.182 33.657 23.005 1.00 32.26 283 VAL B CA 1
ATOM 4773 C C . VAL B 1 303 ? 3.005 32.824 22.011 1.00 34.96 283 VAL B C 1
ATOM 4774 O O . VAL B 1 303 ? 4.125 32.406 22.304 1.00 33.24 283 VAL B O 1
ATOM 4778 N N . LEU B 1 304 ? 2.434 32.558 20.846 1.00 30.85 284 LEU B N 1
ATOM 4779 C CA . LEU B 1 304 ? 3.225 31.965 19.757 1.00 29.91 284 LEU B CA 1
ATOM 4780 C C . LEU B 1 304 ? 3.024 32.922 18.578 1.00 33.62 284 LEU B C 1
ATOM 4781 O O . LEU B 1 304 ? 1.892 33.309 18.318 1.00 33.64 284 LEU B O 1
ATOM 4786 N N . ALA B 1 305 ? 4.096 33.373 17.913 1.00 30.88 285 ALA B N 1
ATOM 4787 C CA . ALA B 1 305 ? 3.912 34.324 16.801 1.00 32.70 285 ALA B CA 1
ATOM 4788 C C . ALA B 1 305 ? 4.956 34.024 15.775 1.00 35.49 285 ALA B C 1
ATOM 4789 O O . ALA B 1 305 ? 6.178 33.970 16.074 1.00 34.37 285 ALA B O 1
ATOM 4791 N N . ASN B 1 306 ? 4.529 33.828 14.537 1.00 31.33 286 ASN B N 1
ATOM 4792 C CA . ASN B 1 306 ? 5.573 33.767 13.491 1.00 33.50 286 ASN B CA 1
ATOM 4793 C C . ASN B 1 306 ? 6.304 35.092 13.458 1.00 35.10 286 ASN B C 1
ATOM 4794 O O . ASN B 1 306 ? 5.702 36.152 13.617 1.00 35.05 286 ASN B O 1
ATOM 4799 N N . ASN B 1 307 ? 7.610 35.035 13.176 1.00 35.72 287 ASN B N 1
ATOM 4800 C CA . ASN B 1 307 ? 8.424 36.235 13.062 1.00 35.88 287 ASN B CA 1
ATOM 4801 C C . ASN B 1 307 ? 8.935 36.421 11.636 1.00 38.70 287 ASN B C 1
ATOM 4802 O O . ASN B 1 307 ? 9.914 35.783 11.272 1.00 40.29 287 ASN B O 1
ATOM 4807 N N . PRO B 1 308 ? 8.305 37.287 10.839 1.00 39.30 288 PRO B N 1
ATOM 4808 C CA . PRO B 1 308 ? 8.660 37.470 9.417 1.00 38.82 288 PRO B CA 1
ATOM 4809 C C . PRO B 1 308 ? 10.079 37.919 9.143 1.00 45.39 288 PRO B C 1
ATOM 4810 O O . PRO B 1 308 ? 10.552 37.812 8.018 1.00 45.67 288 PRO B O 1
ATOM 4814 N N . LEU B 1 309 ? 10.766 38.386 10.170 1.00 46.91 289 LEU B N 1
ATOM 4815 C CA . LEU B 1 309 ? 12.132 38.865 10.054 1.00 48.15 289 LEU B CA 1
ATOM 4816 C C . LEU B 1 309 ? 13.065 37.731 9.748 1.00 40.72 289 LEU B C 1
ATOM 4817 O O . LEU B 1 309 ? 14.096 37.955 9.200 1.00 45.25 289 LEU B O 1
ATOM 4822 N N . ARG B 1 310 ? 12.737 36.529 10.183 1.00 44.96 290 ARG B N 1
ATOM 4823 C CA . ARG B 1 310 ? 13.621 35.414 10.000 1.00 43.89 290 ARG B CA 1
ATOM 4824 C C . ARG B 1 310 ? 12.933 34.377 9.105 1.00 43.96 290 ARG B C 1
ATOM 4825 O O . ARG B 1 310 ? 11.783 34.001 9.322 1.00 39.49 290 ARG B O 1
ATOM 4833 N N . LEU B 1 311 ? 13.658 33.946 8.082 1.00 46.14 291 LEU B N 1
ATOM 4834 C CA . LEU B 1 311 ? 13.134 32.931 7.144 1.00 51.09 291 LEU B CA 1
ATOM 4835 C C . LEU B 1 311 ? 11.762 33.286 6.568 1.00 41.50 291 LEU B C 1
ATOM 4836 O O . LEU B 1 311 ? 10.994 32.390 6.300 1.00 44.97 291 LEU B O 1
ATOM 4841 N N . GLY B 1 312 ? 11.473 34.579 6.393 1.00 46.11 292 GLY B N 1
ATOM 4842 C CA . GLY B 1 312 ? 10.214 35.054 5.843 1.00 43.21 292 GLY B CA 1
ATOM 4843 C C . GLY B 1 312 ? 9.075 34.714 6.782 1.00 42.88 292 GLY B C 1
ATOM 4844 O O . GLY B 1 312 ? 7.918 34.877 6.427 1.00 42.26 292 GLY B O 1
ATOM 4845 N N . GLY B 1 313 ? 9.358 34.267 8.002 1.00 39.98 293 GLY B N 1
ATOM 4846 C CA . GLY B 1 313 ? 8.240 33.982 8.878 1.00 34.43 293 GLY B CA 1
ATOM 4847 C C . GLY B 1 313 ? 7.745 32.569 8.651 1.00 39.69 293 GLY B C 1
ATOM 4848 O O . GLY B 1 313 ? 6.792 32.167 9.268 1.00 35.18 293 GLY B O 1
ATOM 4849 N N . CYS B 1 314 ? 8.393 31.826 7.743 1.00 40.10 294 CYS B N 1
ATOM 4850 C CA . CYS B 1 314 ? 7.957 30.475 7.407 1.00 40.20 294 CYS B CA 1
ATOM 4851 C C . CYS B 1 314 ? 8.111 29.556 8.592 1.00 38.73 294 CYS B C 1
ATOM 4852 O O . CYS B 1 314 ? 9.056 29.694 9.395 1.00 42.24 294 CYS B O 1
ATOM 4855 N N . LEU B 1 315 ? 7.218 28.571 8.663 1.00 40.32 295 LEU B N 1
ATOM 4856 C CA . LEU B 1 315 ? 7.457 27.392 9.516 1.00 38.45 295 LEU B CA 1
ATOM 4857 C C . LEU B 1 315 ? 8.550 26.512 8.898 1.00 37.32 295 LEU B C 1
ATOM 4858 O O . LEU B 1 315 ? 8.830 26.580 7.684 1.00 39.08 295 LEU B O 1
ATOM 4863 N N . ASN B 1 316 ? 9.197 25.711 9.733 1.00 33.20 296 ASN B N 1
ATOM 4864 C CA . ASN B 1 316 ? 10.183 24.751 9.272 1.00 34.33 296 ASN B CA 1
ATOM 4865 C C . ASN B 1 316 ? 10.334 23.736 10.394 1.00 37.44 296 ASN B C 1
ATOM 4866 O O . ASN B 1 316 ? 9.616 23.837 11.392 1.00 34.84 296 ASN B O 1
ATOM 4871 N N . SER B 1 317 ? 11.215 22.752 10.253 1.00 32.10 297 SER B N 1
ATOM 4872 C CA . SER B 1 317 ? 11.279 21.686 11.301 1.00 36.71 297 SER B CA 1
ATOM 4873 C C . SER B 1 317 ? 11.495 22.237 12.706 1.00 37.18 297 SER B C 1
ATOM 4874 O O . SER B 1 317 ? 10.774 21.857 13.651 1.00 36.19 297 SER B O 1
ATOM 4877 N N . GLU B 1 318 ? 12.489 23.110 12.863 1.00 32.56 298 GLU B N 1
ATOM 4878 C CA . GLU B 1 318 ? 12.780 23.640 14.185 1.00 39.58 298 GLU B CA 1
ATOM 4879 C C . GLU B 1 318 ? 11.669 24.471 14.785 1.00 32.24 298 GLU B C 1
ATOM 4880 O O . GLU B 1 318 ? 11.359 24.351 15.972 1.00 36.53 298 GLU B O 1
ATOM 4886 N N . SER B 1 319 ? 11.100 25.360 13.991 1.00 36.58 299 SER B N 1
ATOM 4887 C CA . SER B 1 319 ? 10.064 26.244 14.508 1.00 35.27 299 SER B CA 1
ATOM 4888 C C . SER B 1 319 ? 8.764 25.496 14.841 1.00 33.86 299 SER B C 1
ATOM 4889 O O . SER B 1 319 ? 8.113 25.828 15.830 1.00 33.06 299 SER B O 1
ATOM 4892 N N . ALA B 1 320 ? 8.433 24.466 14.059 1.00 32.13 300 ALA B N 1
ATOM 4893 C CA . ALA B 1 320 ? 7.328 23.573 14.367 1.00 33.25 300 ALA B CA 1
ATOM 4894 C C . ALA B 1 320 ? 7.541 22.864 15.702 1.00 33.30 300 ALA B C 1
ATOM 4895 O O . ALA B 1 320 ? 6.579 22.716 16.471 1.00 32.26 300 ALA B O 1
ATOM 4897 N N . GLU B 1 321 ? 8.768 22.381 15.955 1.00 34.39 301 GLU B N 1
ATOM 4898 C CA . GLU B 1 321 ? 9.099 21.647 17.185 1.00 32.57 301 GLU B CA 1
ATOM 4899 C C . GLU B 1 321 ? 9.056 22.646 18.346 1.00 33.15 301 GLU B C 1
ATOM 4900 O O . GLU B 1 321 ? 8.558 22.336 19.420 1.00 30.82 301 GLU B O 1
ATOM 4906 N N . LYS B 1 322 ? 9.581 23.846 18.131 1.00 32.90 302 LYS B N 1
ATOM 4907 C CA . LYS B 1 322 ? 9.577 24.852 19.196 1.00 32.98 302 LYS B CA 1
ATOM 4908 C C . LYS B 1 322 ? 8.139 25.204 19.544 1.00 33.56 302 LYS B C 1
ATOM 4909 O O . LYS B 1 322 ? 7.783 25.265 20.730 1.00 30.73 302 LYS B O 1
ATOM 4915 N N . ALA B 1 323 ? 7.308 25.447 18.530 1.00 32.28 303 ALA B N 1
ATOM 4916 C CA . ALA B 1 323 ? 5.914 25.849 18.792 1.00 30.75 303 ALA B CA 1
ATOM 4917 C C . ALA B 1 323 ? 5.180 24.674 19.461 1.00 31.10 303 ALA B C 1
ATOM 4918 O O . ALA B 1 323 ? 4.456 24.877 20.461 1.00 31.97 303 ALA B O 1
ATOM 4920 N N . ALA B 1 324 ? 5.374 23.454 18.943 1.00 31.31 304 ALA B N 1
ATOM 4921 C CA . ALA B 1 324 ? 4.657 22.291 19.480 1.00 32.04 304 ALA B CA 1
ATOM 4922 C C . ALA B 1 324 ? 5.022 22.045 20.968 1.00 33.40 304 ALA B C 1
ATOM 4923 O O . ALA B 1 324 ? 4.121 21.813 21.789 1.00 30.16 304 ALA B O 1
ATOM 4925 N N . ARG B 1 325 ? 6.313 22.115 21.345 1.00 28.13 305 ARG B N 1
ATOM 4926 C CA . ARG B 1 325 ? 6.671 21.904 22.805 1.00 29.75 305 ARG B CA 1
ATOM 4927 C C . ARG B 1 325 ? 6.006 22.962 23.655 1.00 28.77 305 ARG B C 1
ATOM 4928 O O . ARG B 1 325 ? 5.440 22.677 24.716 1.00 29.44 305 ARG B O 1
ATOM 4936 N N . PHE B 1 326 ? 6.031 24.194 23.190 1.00 29.20 306 PHE B N 1
ATOM 4937 C CA . PHE B 1 326 ? 5.470 25.268 23.959 1.00 28.84 306 PHE B CA 1
ATOM 4938 C C . PHE B 1 326 ? 3.936 25.160 24.152 1.00 32.90 306 PHE B C 1
ATOM 4939 O O . PHE B 1 326 ? 3.410 25.491 25.264 1.00 29.87 306 PHE B O 1
ATOM 4947 N N . VAL B 1 327 ? 3.219 24.683 23.151 1.00 28.68 307 VAL B N 1
ATOM 4948 C CA . VAL B 1 327 ? 1.801 24.456 23.274 1.00 28.06 307 VAL B CA 1
ATOM 4949 C C . VAL B 1 327 ? 1.518 23.408 24.346 1.00 30.54 307 VAL B C 1
ATOM 4950 O O . VAL B 1 327 ? 0.659 23.575 25.145 1.00 28.95 307 VAL B O 1
ATOM 4954 N N . ARG B 1 328 ? 2.271 22.314 24.302 1.00 28.62 308 ARG B N 1
ATOM 4955 C CA . ARG B 1 328 ? 2.092 21.216 25.243 1.00 31.39 308 ARG B CA 1
ATOM 4956 C C . ARG B 1 328 ? 2.343 21.678 26.671 1.00 30.64 308 ARG B C 1
ATOM 4957 O O . ARG B 1 328 ? 1.661 21.248 27.602 1.00 28.69 308 ARG B O 1
ATOM 4965 N N . LEU B 1 329 ? 3.325 22.557 26.840 1.00 30.52 309 LEU B N 1
ATOM 4966 C CA . LEU B 1 329 ? 3.645 23.069 28.134 1.00 29.95 309 LEU B CA 1
ATOM 4967 C C . LEU B 1 329 ? 2.478 23.889 28.643 1.00 31.17 309 LEU B C 1
ATOM 4968 O O . LEU B 1 329 ? 2.003 23.672 29.709 1.00 32.36 309 LEU B O 1
ATOM 4973 N N . CYS B 1 330 ? 1.998 24.818 27.844 1.00 31.25 310 CYS B N 1
ATOM 4974 C CA . CYS B 1 330 ? 0.927 25.722 28.332 1.00 30.90 310 CYS B CA 1
ATOM 4975 C C . CYS B 1 330 ? -0.313 24.935 28.567 1.00 29.57 310 CYS B C 1
ATOM 4976 O O . CYS B 1 330 ? -1.044 25.191 29.523 1.00 28.54 310 CYS B O 1
ATOM 4979 N N . ASP B 1 331 ? -0.561 23.962 27.696 1.00 29.92 311 ASP B N 1
ATOM 4980 C CA . ASP B 1 331 ? -1.727 23.098 27.817 1.00 30.38 311 ASP B CA 1
ATOM 4981 C C . ASP B 1 331 ? -1.687 22.314 29.123 1.00 27.84 311 ASP B C 1
ATOM 4982 O O . ASP B 1 331 ? -2.692 22.215 29.827 1.00 31.10 311 ASP B O 1
ATOM 4987 N N . ALA B 1 332 ? -0.523 21.758 29.444 1.00 27.62 312 ALA B N 1
ATOM 4988 C CA . ALA B 1 332 ? -0.366 20.994 30.687 1.00 32.48 312 ALA B CA 1
ATOM 4989 C C . ALA B 1 332 ? -0.695 21.809 31.940 1.00 30.34 312 ALA B C 1
ATOM 4990 O O . ALA B 1 332 ? -1.204 21.232 32.917 1.00 29.51 312 ALA B O 1
ATOM 4992 N N . PHE B 1 333 ? -0.403 23.121 31.952 1.00 31.01 313 PHE B N 1
ATOM 4993 C CA . PHE B 1 333 ? -0.560 23.923 33.158 1.00 31.60 313 PHE B CA 1
ATOM 4994 C C . PHE B 1 333 ? -1.731 24.885 33.112 1.00 33.93 313 PHE B C 1
ATOM 4995 O O . PHE B 1 333 ? -1.843 25.772 33.976 1.00 32.65 313 PHE B O 1
ATOM 5003 N N . GLY B 1 334 ? -2.614 24.713 32.112 1.00 32.26 314 GLY B N 1
ATOM 5004 C CA . GLY B 1 334 ? -3.825 25.528 32.036 1.00 30.71 314 GLY B CA 1
ATOM 5005 C C . GLY B 1 334 ? -3.612 26.986 31.654 1.00 32.18 314 GLY B C 1
ATOM 5006 O O . GLY B 1 334 ? -4.415 27.867 32.012 1.00 30.36 314 GLY B O 1
ATOM 5007 N N . ILE B 1 335 ? -2.548 27.241 30.888 1.00 29.74 315 ILE B N 1
ATOM 5008 C CA . ILE B 1 335 ? -2.199 28.580 30.430 1.00 32.70 315 ILE B CA 1
ATOM 5009 C C . ILE B 1 335 ? -2.790 28.815 29.019 1.00 29.52 315 ILE B C 1
ATOM 5010 O O . ILE B 1 335 ? -2.396 28.102 28.070 1.00 30.29 315 ILE B O 1
ATOM 5015 N N . PRO B 1 336 ? -3.726 29.786 28.878 1.00 29.89 316 PRO B N 1
ATOM 5016 C CA . PRO B 1 336 ? -4.343 30.043 27.568 1.00 31.63 316 PRO B CA 1
ATOM 5017 C C . PRO B 1 336 ? -3.297 30.591 26.585 1.00 32.45 316 PRO B C 1
ATOM 5018 O O . PRO B 1 336 ? -2.264 31.101 27.019 1.00 31.06 316 PRO B O 1
ATOM 5022 N N . LEU B 1 337 ? -3.574 30.486 25.285 1.00 30.28 317 LEU B N 1
ATOM 5023 C CA . LEU B 1 337 ? -2.624 30.835 24.208 1.00 29.11 317 LEU B CA 1
ATOM 5024 C C . LEU B 1 337 ? -3.153 31.952 23.332 1.00 34.11 317 LEU B C 1
ATOM 5025 O O . LEU B 1 337 ? -4.349 31.971 22.985 1.00 31.15 317 LEU B O 1
ATOM 5030 N N . VAL B 1 338 ? -2.250 32.865 22.974 1.00 31.81 318 VAL B N 1
ATOM 5031 C CA . VAL B 1 338 ? -2.470 33.865 21.947 1.00 33.05 318 VAL B CA 1
ATOM 5032 C C . VAL B 1 338 ? -1.568 33.502 20.785 1.00 34.79 318 VAL B C 1
ATOM 5033 O O . VAL B 1 338 ? -0.367 33.343 20.990 1.00 31.42 318 VAL B O 1
ATOM 5037 N N . VAL B 1 339 ? -2.145 33.335 19.589 1.00 31.48 319 VAL B N 1
ATOM 5038 C CA . VAL B 1 339 ? -1.401 32.824 18.420 1.00 31.00 319 VAL B CA 1
ATOM 5039 C C . VAL B 1 339 ? -1.472 33.918 17.369 1.00 32.56 319 VAL B C 1
ATOM 5040 O O . VAL B 1 339 ? -2.540 34.214 16.851 1.00 35.51 319 VAL B O 1
ATOM 5044 N N . VAL B 1 340 ? -0.331 34.563 17.103 1.00 30.68 320 VAL B N 1
ATOM 5045 C CA . VAL B 1 340 ? -0.267 35.729 16.233 1.00 30.91 320 VAL B CA 1
ATOM 5046 C C . VAL B 1 340 ? 0.339 35.247 14.904 1.00 33.63 320 VAL B C 1
ATOM 5047 O O . VAL B 1 340 ? 1.530 34.858 14.823 1.00 33.22 320 VAL B O 1
ATOM 5051 N N . VAL B 1 341 ? -0.490 35.252 13.878 1.00 36.26 321 VAL B N 1
ATOM 5052 C CA . VAL B 1 341 ? -0.190 34.617 12.611 1.00 31.90 321 VAL B CA 1
ATOM 5053 C C . VAL B 1 341 ? 0.073 35.537 11.439 1.00 31.82 321 VAL B C 1
ATOM 5054 O O . VAL B 1 341 ? -0.723 36.334 11.081 1.00 33.09 321 VAL B O 1
ATOM 5058 N N . ASP B 1 342 ? 1.230 35.348 10.838 1.00 35.65 322 ASP B N 1
ATOM 5059 C CA . ASP B 1 342 ? 1.634 35.961 9.589 1.00 37.38 322 ASP B CA 1
ATOM 5060 C C . ASP B 1 342 ? 2.680 35.069 8.968 1.00 41.15 322 ASP B C 1
ATOM 5061 O O . ASP B 1 342 ? 3.844 35.245 9.161 1.00 36.24 322 ASP B O 1
ATOM 5066 N N . VAL B 1 343 ? 2.228 34.076 8.239 1.00 35.56 323 VAL B N 1
ATOM 5067 C CA . VAL B 1 343 ? 3.086 33.012 7.828 1.00 37.49 323 VAL B CA 1
ATOM 5068 C C . VAL B 1 343 ? 2.745 32.623 6.423 1.00 38.34 323 VAL B C 1
ATOM 5069 O O . VAL B 1 343 ? 1.617 32.392 6.143 1.00 35.11 323 VAL B O 1
ATOM 5073 N N . PRO B 1 344 ? 3.719 32.569 5.523 1.00 39.43 324 PRO B N 1
ATOM 5074 C CA . PRO B 1 344 ? 3.320 32.261 4.124 1.00 40.46 324 PRO B CA 1
ATOM 5075 C C . PRO B 1 344 ? 3.387 30.798 3.745 1.00 40.24 324 PRO B C 1
ATOM 5076 O O . PRO B 1 344 ? 3.035 30.482 2.641 1.00 38.87 324 PRO B O 1
ATOM 5080 N N . GLY B 1 345 ? 3.843 29.911 4.619 1.00 37.37 325 GLY B N 1
ATOM 5081 C CA . GLY B 1 345 ? 3.934 28.509 4.275 1.00 37.09 325 GLY B CA 1
ATOM 5082 C C . GLY B 1 345 ? 5.065 27.931 5.080 1.00 39.81 325 GLY B C 1
ATOM 5083 O O . GLY B 1 345 ? 5.677 28.647 5.918 1.00 38.23 325 GLY B O 1
ATOM 5084 N N . TYR B 1 346 ? 5.320 26.640 4.858 1.00 38.84 326 TYR B N 1
ATOM 5085 C CA . TYR B 1 346 ? 6.538 25.973 5.326 1.00 36.55 326 TYR B CA 1
ATOM 5086 C C . TYR B 1 346 ? 7.648 26.336 4.369 1.00 39.29 326 TYR B C 1
ATOM 5087 O O . TYR B 1 346 ? 7.397 26.576 3.172 1.00 39.64 326 TYR B O 1
ATOM 5096 N N . LEU B 1 347 ? 8.874 26.402 4.877 1.00 38.81 327 LEU B N 1
ATOM 5097 C CA . LEU B 1 347 ? 10.053 26.707 4.069 1.00 39.21 327 LEU B CA 1
ATOM 5098 C C . LEU B 1 347 ? 10.329 25.519 3.161 1.00 39.00 327 LEU B C 1
ATOM 5099 O O . LEU B 1 347 ? 10.659 24.455 3.686 1.00 41.15 327 LEU B O 1
ATOM 5104 N N . PRO B 1 348 ? 10.239 25.683 1.812 1.00 40.48 328 PRO B N 1
ATOM 5105 C CA . PRO B 1 348 ? 10.751 24.590 0.951 1.00 41.13 328 PRO B CA 1
ATOM 5106 C C . PRO B 1 348 ? 12.272 24.350 1.121 1.00 43.19 328 PRO B C 1
ATOM 5107 O O . PRO B 1 348 ? 13.068 25.282 1.381 1.00 43.53 328 PRO B O 1
ATOM 5111 N N . GLY B 1 349 ? 12.676 23.097 0.950 1.00 39.53 329 GLY B N 1
ATOM 5112 C CA . GLY B 1 349 ? 14.083 22.762 0.910 1.00 45.44 329 GLY B CA 1
ATOM 5113 C C . GLY B 1 349 ? 14.326 21.276 1.036 1.00 45.22 329 GLY B C 1
ATOM 5114 O O . GLY B 1 349 ? 13.625 20.572 1.789 1.00 39.99 329 GLY B O 1
ATOM 5115 N N . VAL B 1 350 ? 15.314 20.805 0.288 1.00 41.39 330 VAL B N 1
ATOM 5116 C CA . VAL B 1 350 ? 15.881 19.479 0.471 1.00 43.05 330 VAL B CA 1
ATOM 5117 C C . VAL B 1 350 ? 16.200 19.160 1.968 1.00 44.58 330 VAL B C 1
ATOM 5118 O O . VAL B 1 350 ? 15.760 18.129 2.501 1.00 44.40 330 VAL B O 1
ATOM 5122 N N . ASP B 1 351 ? 16.930 20.047 2.641 1.00 40.78 331 ASP B N 1
ATOM 5123 C CA . ASP B 1 351 ? 17.236 19.897 4.075 1.00 42.92 331 ASP B CA 1
ATOM 5124 C C . ASP B 1 351 ? 15.942 19.655 4.923 1.00 47.55 331 ASP B C 1
ATOM 5125 O O . ASP B 1 351 ? 15.895 18.852 5.901 1.00 36.02 331 ASP B O 1
ATOM 5130 N N . GLN B 1 352 ? 14.893 20.393 4.575 1.00 45.83 332 GLN B N 1
ATOM 5131 C CA . GLN B 1 352 ? 13.615 20.322 5.285 1.00 42.19 332 GLN B CA 1
ATOM 5132 C C . GLN B 1 352 ? 12.985 18.909 5.100 1.00 43.74 332 GLN B C 1
ATOM 5133 O O . GLN B 1 352 ? 12.715 18.215 6.101 1.00 33.49 332 GLN B O 1
ATOM 5139 N N . GLU B 1 353 ? 12.816 18.473 3.840 1.00 39.03 333 GLU B N 1
ATOM 5140 C CA . GLU B 1 353 ? 12.233 17.145 3.553 1.00 40.24 333 GLU B CA 1
ATOM 5141 C C . GLU B 1 353 ? 13.077 16.074 4.179 1.00 37.69 333 GLU B C 1
ATOM 5142 O O . GLU B 1 353 ? 12.553 15.222 4.868 1.00 36.50 333 GLU B O 1
ATOM 5148 N N . TRP B 1 354 ? 14.380 16.125 3.930 1.00 37.94 334 TRP B N 1
ATOM 5149 C CA . TRP B 1 354 ? 15.253 15.048 4.339 1.00 36.33 334 TRP B CA 1
ATOM 5150 C C . TRP B 1 354 ? 15.431 14.987 5.845 1.00 39.77 334 TRP B C 1
ATOM 5151 O O . TRP B 1 354 ? 15.793 13.939 6.353 1.00 38.77 334 TRP B O 1
ATOM 5162 N N . GLY B 1 355 ? 15.187 16.094 6.546 1.00 36.99 335 GLY B N 1
ATOM 5163 C CA . GLY B 1 355 ? 15.409 16.156 8.006 1.00 34.53 335 GLY B CA 1
ATOM 5164 C C . GLY B 1 355 ? 14.072 15.855 8.665 1.00 38.70 335 GLY B C 1
ATOM 5165 O O . GLY B 1 355 ? 13.944 15.963 9.874 1.00 38.50 335 GLY B O 1
ATOM 5166 N N . GLY B 1 356 ? 13.058 15.495 7.882 1.00 38.95 336 GLY B N 1
ATOM 5167 C CA . GLY B 1 356 ? 11.814 14.963 8.452 1.00 36.14 336 GLY B CA 1
ATOM 5168 C C . GLY B 1 356 ? 10.796 16.022 8.822 1.00 35.39 336 GLY B C 1
ATOM 5169 O O . GLY B 1 356 ? 10.021 15.856 9.797 1.00 33.67 336 GLY B O 1
ATOM 5170 N N . VAL B 1 357 ? 10.774 17.122 8.083 1.00 33.24 337 VAL B N 1
ATOM 5171 C CA . VAL B 1 357 ? 9.789 18.202 8.395 1.00 35.29 337 VAL B CA 1
ATOM 5172 C C . VAL B 1 357 ? 8.352 17.725 8.465 1.00 34.91 337 VAL B C 1
ATOM 5173 O O . VAL B 1 357 ? 7.525 18.255 9.236 1.00 36.11 337 VAL B O 1
ATOM 5177 N N . VAL B 1 358 ? 8.041 16.729 7.684 1.00 34.03 338 VAL B N 1
ATOM 5178 C CA . VAL B 1 358 ? 6.729 16.137 7.646 1.00 36.16 338 VAL B CA 1
ATOM 5179 C C . VAL B 1 358 ? 6.302 15.660 9.037 1.00 36.53 338 VAL B C 1
ATOM 5180 O O . VAL B 1 358 ? 5.217 15.920 9.485 1.00 36.89 338 VAL B O 1
ATOM 5184 N N . ARG B 1 359 ? 7.187 14.967 9.715 1.00 41.20 339 ARG B N 1
ATOM 5185 C CA . ARG B 1 359 ? 6.929 14.494 11.063 1.00 38.51 339 ARG B CA 1
ATOM 5186 C C . ARG B 1 359 ? 6.841 15.644 12.050 1.00 39.89 339 ARG B C 1
ATOM 5187 O O . ARG B 1 359 ? 5.961 15.689 12.874 1.00 38.05 339 ARG B O 1
ATOM 5195 N N . ARG B 1 360 ? 7.789 16.569 11.944 1.00 37.83 340 ARG B N 1
ATOM 5196 C CA . ARG B 1 360 ? 7.832 17.734 12.818 1.00 39.18 340 ARG B CA 1
ATOM 5197 C C . ARG B 1 360 ? 6.554 18.551 12.685 1.00 39.17 340 ARG B C 1
ATOM 5198 O O . ARG B 1 360 ? 5.955 18.949 13.684 1.00 39.73 340 ARG B O 1
ATOM 5206 N N . GLY B 1 361 ? 6.138 18.797 11.447 1.00 36.39 341 GLY B N 1
ATOM 5207 C CA . GLY B 1 361 ? 4.933 19.533 11.206 1.00 37.41 341 GLY B CA 1
ATOM 5208 C C . GLY B 1 361 ? 3.746 18.820 11.777 1.00 38.35 341 GLY B C 1
ATOM 5209 O O . GLY B 1 361 ? 2.836 19.418 12.275 1.00 39.25 341 GLY B O 1
ATOM 5210 N N . ALA B 1 362 ? 3.764 17.518 11.700 1.00 35.55 342 ALA B N 1
ATOM 5211 C CA . ALA B 1 362 ? 2.720 16.691 12.295 1.00 33.60 342 ALA B CA 1
ATOM 5212 C C . ALA B 1 362 ? 2.675 16.915 13.818 1.00 32.26 342 ALA B C 1
ATOM 5213 O O . ALA B 1 362 ? 1.586 16.977 14.371 1.00 32.00 342 ALA B O 1
ATOM 5215 N N . LYS B 1 363 ? 3.820 17.107 14.472 1.00 34.20 343 LYS B N 1
ATOM 5216 C CA . LYS B 1 363 ? 3.845 17.354 15.943 1.00 36.74 343 LYS B CA 1
ATOM 5217 C C . LYS B 1 363 ? 3.111 18.650 16.309 1.00 32.00 343 LYS B C 1
ATOM 5218 O O . LYS B 1 363 ? 2.426 18.693 17.330 1.00 30.98 343 LYS B O 1
ATOM 5224 N N . LEU B 1 364 ? 3.261 19.706 15.499 1.00 29.51 344 LEU B N 1
ATOM 5225 C CA . LEU B 1 364 ? 2.549 20.960 15.742 1.00 29.31 344 LEU B CA 1
ATOM 5226 C C . LEU B 1 364 ? 1.036 20.792 15.501 1.00 30.10 344 LEU B C 1
ATOM 5227 O O . LEU B 1 364 ? 0.197 21.324 16.317 1.00 29.50 344 LEU B O 1
ATOM 5232 N N . LEU B 1 365 ? 0.647 20.094 14.405 1.00 30.36 345 LEU B N 1
ATOM 5233 C CA . LEU B 1 365 ? -0.787 19.801 14.194 1.00 28.98 345 LEU B CA 1
ATOM 5234 C C . LEU B 1 365 ? -1.328 19.099 15.431 1.00 28.69 345 LEU B C 1
ATOM 5235 O O . LEU B 1 365 ? -2.389 19.448 15.924 1.00 29.14 345 LEU B O 1
ATOM 5240 N N . HIS B 1 366 ? -0.596 18.083 15.896 1.00 29.97 346 HIS B N 1
ATOM 5241 C CA . HIS B 1 366 ? -1.064 17.232 16.986 1.00 30.51 346 HIS B CA 1
ATOM 5242 C C . HIS B 1 366 ? -1.173 18.056 18.289 1.00 31.36 346 HIS B C 1
ATOM 5243 O O . HIS B 1 366 ? -2.166 17.934 19.019 1.00 28.52 346 HIS B O 1
ATOM 5250 N N . ALA B 1 367 ? -0.186 18.914 18.547 1.00 28.54 347 ALA B N 1
ATOM 5251 C CA . ALA B 1 367 ? -0.167 19.723 19.798 1.00 30.97 347 ALA B CA 1
ATOM 5252 C C . ALA B 1 367 ? -1.390 20.640 19.869 1.00 32.04 347 ALA B C 1
ATOM 5253 O O . ALA B 1 367 ? -2.084 20.680 20.904 1.00 27.66 347 ALA B O 1
ATOM 5255 N N . PHE B 1 368 ? -1.680 21.349 18.764 1.00 27.35 348 PHE B N 1
ATOM 5256 C CA . PHE B 1 368 ? -2.858 22.208 18.744 1.00 28.17 348 PHE B CA 1
ATOM 5257 C C . PHE B 1 368 ? -4.126 21.423 18.764 1.00 29.06 348 PHE B C 1
ATOM 5258 O O . PHE B 1 368 ? -5.069 21.815 19.491 1.00 31.04 348 PHE B O 1
ATOM 5266 N N . GLY B 1 369 ? -4.192 20.328 18.009 1.00 26.69 349 GLY B N 1
ATOM 5267 C CA . GLY B 1 369 ? -5.421 19.554 17.964 1.00 33.66 349 GLY B CA 1
ATOM 5268 C C . GLY B 1 369 ? -5.820 18.910 19.305 1.00 31.13 349 GLY B C 1
ATOM 5269 O O . GLY B 1 369 ? -7.003 18.762 19.596 1.00 35.48 349 GLY B O 1
ATOM 5270 N N . GLU B 1 370 ? -4.845 18.494 20.105 1.00 29.69 350 GLU B N 1
ATOM 5271 C CA . GLU B 1 370 ? -5.110 17.900 21.410 1.00 34.62 350 GLU B CA 1
ATOM 5272 C C . GLU B 1 370 ? -5.368 18.939 22.463 1.00 33.05 350 GLU B C 1
ATOM 5273 O O . GLU B 1 370 ? -5.912 18.617 23.496 1.00 33.32 350 GLU B O 1
ATOM 5279 N N . CYS B 1 371 ? -4.953 20.169 22.225 1.00 31.87 351 CYS B N 1
ATOM 5280 C CA . CYS B 1 371 ? -4.953 21.216 23.241 1.00 31.75 351 CYS B CA 1
ATOM 5281 C C . CYS B 1 371 ? -6.360 21.465 23.797 1.00 32.62 351 CYS B C 1
ATOM 5282 O O . CYS B 1 371 ? -7.314 21.487 23.045 1.00 31.42 351 CYS B O 1
ATOM 5285 N N . THR B 1 372 ? -6.499 21.652 25.110 1.00 32.20 352 THR B N 1
ATOM 5286 C CA . THR B 1 372 ? -7.807 21.954 25.671 1.00 31.57 352 THR B CA 1
ATOM 5287 C C . THR B 1 372 ? -7.907 23.315 26.357 1.00 32.21 352 THR B C 1
ATOM 5288 O O . THR B 1 372 ? -9.004 23.753 26.710 1.00 30.64 352 THR B O 1
ATOM 5292 N N . VAL B 1 373 ? -6.795 24.004 26.539 1.00 30.71 353 VAL B N 1
ATOM 5293 C CA . VAL B 1 373 ? -6.850 25.376 27.074 1.00 29.46 353 VAL B CA 1
ATOM 5294 C C . VAL B 1 373 ? -7.378 26.305 25.993 1.00 33.54 353 VAL B C 1
ATOM 5295 O O . VAL B 1 373 ? -7.260 25.985 24.807 1.00 33.17 353 VAL B O 1
ATOM 5299 N N . PRO B 1 374 ? -7.942 27.462 26.380 1.00 30.66 354 PRO B N 1
ATOM 5300 C CA . PRO B 1 374 ? -8.396 28.423 25.377 1.00 31.55 354 PRO B CA 1
ATOM 5301 C C . PRO B 1 374 ? -7.201 28.852 24.481 1.00 33.83 354 PRO B C 1
ATOM 5302 O O . PRO B 1 374 ? -6.055 29.055 24.961 1.00 31.64 354 PRO B O 1
ATOM 5306 N N . ARG B 1 375 ? -7.449 29.010 23.184 1.00 33.65 355 ARG B N 1
ATOM 5307 C CA . ARG B 1 375 ? -6.344 29.377 22.313 1.00 28.61 355 ARG B CA 1
ATOM 5308 C C . ARG B 1 375 ? -6.939 30.184 21.185 1.00 28.79 355 ARG B C 1
ATOM 5309 O O . ARG B 1 375 ? -7.758 29.687 20.425 1.00 30.25 355 ARG B O 1
ATOM 5317 N N . VAL B 1 376 ? -6.550 31.443 21.098 1.00 28.98 356 VAL B N 1
ATOM 5318 C CA . VAL B 1 376 ? -7.191 32.397 20.155 1.00 30.10 356 VAL B CA 1
ATOM 5319 C C . VAL B 1 376 ? -6.136 32.811 19.126 1.00 34.36 356 VAL B C 1
ATOM 5320 O O . VAL B 1 376 ? -4.969 33.023 19.486 1.00 33.35 356 VAL B O 1
ATOM 5324 N N . THR B 1 377 ? -6.533 32.857 17.847 1.00 30.69 357 THR B N 1
ATOM 5325 C CA . THR B 1 377 ? -5.617 33.218 16.759 1.00 30.83 357 THR B CA 1
ATOM 5326 C C . THR B 1 377 ? -5.915 34.599 16.271 1.00 34.47 357 THR B C 1
ATOM 5327 O O . THR B 1 377 ? -7.103 35.016 16.237 1.00 33.32 357 THR B O 1
ATOM 5331 N N . LEU B 1 378 ? -4.847 35.349 15.962 1.00 30.39 358 LEU B N 1
ATOM 5332 C CA . LEU B 1 378 ? -5.038 36.645 15.382 1.00 34.81 358 LEU B CA 1
ATOM 5333 C C . LEU B 1 378 ? -4.239 36.644 14.090 1.00 39.28 358 LEU B C 1
ATOM 5334 O O . LEU B 1 378 ? -2.993 36.599 14.152 1.00 39.54 358 LEU B O 1
ATOM 5339 N N . VAL B 1 379 ? -4.904 36.717 12.947 1.00 33.50 359 VAL B N 1
ATOM 5340 C CA . VAL B 1 379 ? -4.207 36.882 11.687 1.00 34.45 359 VAL B CA 1
ATOM 5341 C C . VAL B 1 379 ? -3.925 38.327 11.398 1.00 33.83 359 VAL B C 1
ATOM 5342 O O . VAL B 1 379 ? -4.806 39.082 11.179 1.00 35.84 359 VAL B O 1
ATOM 5346 N N . THR B 1 380 ? -2.646 38.689 11.407 1.00 36.85 360 THR B N 1
ATOM 5347 C CA . THR B 1 380 ? -2.237 40.065 11.156 1.00 36.98 360 THR B CA 1
ATOM 5348 C C . THR B 1 380 ? -2.098 40.342 9.663 1.00 39.67 360 THR B C 1
ATOM 5349 O O . THR B 1 380 ? -2.648 41.316 9.149 1.00 39.49 360 THR B O 1
ATOM 5353 N N . ARG B 1 381 ? -1.358 39.481 8.972 1.00 40.88 361 ARG B N 1
ATOM 5354 C CA . ARG B 1 381 ? -1.138 39.640 7.539 1.00 40.29 361 ARG B CA 1
ATOM 5355 C C . ARG B 1 381 ? -1.601 38.412 6.762 1.00 43.36 361 ARG B C 1
ATOM 5356 O O . ARG B 1 381 ? -2.767 38.311 6.381 1.00 50.60 361 ARG B O 1
ATOM 5364 N N . LYS B 1 382 ? -0.680 37.483 6.529 1.00 38.98 362 LYS B N 1
ATOM 5365 C CA . LYS B 1 382 ? -0.986 36.275 5.784 1.00 36.78 362 LYS B CA 1
ATOM 5366 C C . LYS B 1 382 ? -1.122 35.040 6.620 1.00 38.16 362 LYS B C 1
ATOM 5367 O O . LYS B 1 382 ? -0.522 34.932 7.652 1.00 42.73 362 LYS B O 1
ATOM 5373 N N . THR B 1 383 ? -1.901 34.091 6.141 1.00 36.12 363 THR B N 1
ATOM 5374 C CA . THR B 1 383 ? -1.864 32.725 6.652 1.00 37.47 363 THR B CA 1
ATOM 5375 C C . THR B 1 383 ? -2.206 31.829 5.459 1.00 34.60 363 THR B C 1
ATOM 5376 O O . THR B 1 383 ? -3.330 31.871 4.960 1.00 40.74 363 THR B O 1
ATOM 5380 N N . TYR B 1 384 ? -1.232 31.068 4.972 1.00 32.64 364 TYR B N 1
ATOM 5381 C CA . TYR B 1 384 ? -1.410 30.314 3.743 1.00 30.83 364 TYR B CA 1
ATOM 5382 C C . TYR B 1 384 ? -1.203 28.825 3.940 1.00 35.70 364 TYR B C 1
ATOM 5383 O O . TYR B 1 384 ? -0.313 28.410 4.702 1.00 33.34 364 TYR B O 1
ATOM 5392 N N . GLY B 1 385 ? -1.967 28.011 3.206 1.00 32.72 365 GLY B N 1
ATOM 5393 C CA . GLY B 1 385 ? -1.552 26.616 2.959 1.00 35.81 365 GLY B CA 1
ATOM 5394 C C . GLY B 1 385 ? -1.500 25.752 4.216 1.00 34.78 365 GLY B C 1
ATOM 5395 O O . GLY B 1 385 ? -2.342 25.904 5.109 1.00 32.50 365 GLY B O 1
ATOM 5396 N N . GLY B 1 386 ? -0.573 24.785 4.260 1.00 34.98 366 GLY B N 1
ATOM 5397 C CA . GLY B 1 386 ? -0.411 23.890 5.430 1.00 35.44 366 GLY B CA 1
ATOM 5398 C C . GLY B 1 386 ? -0.030 24.674 6.689 1.00 32.66 366 GLY B C 1
ATOM 5399 O O . GLY B 1 386 ? -0.302 24.257 7.796 1.00 32.81 366 GLY B O 1
ATOM 5400 N N . ALA B 1 387 ? 0.638 25.803 6.537 1.00 29.95 367 ALA B N 1
ATOM 5401 C CA . ALA B 1 387 ? 0.950 26.626 7.687 1.00 34.70 367 ALA B CA 1
ATOM 5402 C C . ALA B 1 387 ? -0.288 27.268 8.281 1.00 35.85 367 ALA B C 1
ATOM 5403 O O . ALA B 1 387 ? -0.404 27.413 9.490 1.00 34.59 367 ALA B O 1
ATOM 5405 N N . TYR B 1 388 ? -1.192 27.710 7.431 1.00 35.09 368 TYR B N 1
ATOM 5406 C CA . TYR B 1 388 ? -2.482 28.198 7.900 1.00 30.78 368 TYR B CA 1
ATOM 5407 C C . TYR B 1 388 ? -3.140 27.120 8.769 1.00 30.03 368 TYR B C 1
ATOM 5408 O O . TYR B 1 388 ? -3.626 27.420 9.858 1.00 31.86 368 TYR B O 1
ATOM 5417 N N . ILE B 1 389 ? -3.151 25.871 8.334 1.00 28.77 369 ILE B N 1
ATOM 5418 C CA . ILE B 1 389 ? -3.867 24.808 9.099 1.00 29.61 369 ILE B CA 1
ATOM 5419 C C . ILE B 1 389 ? -3.186 24.632 10.472 1.00 31.03 369 ILE B C 1
ATOM 5420 O O . ILE B 1 389 ? -3.846 24.495 11.533 1.00 29.16 369 ILE B O 1
ATOM 5425 N N . ALA B 1 390 ? -1.856 24.640 10.448 1.00 30.22 370 ALA B N 1
ATOM 5426 C CA . ALA B 1 390 ? -1.062 24.353 11.636 1.00 29.46 370 ALA B CA 1
ATOM 5427 C C . ALA B 1 390 ? -1.108 25.483 12.676 1.00 32.21 370 ALA B C 1
ATOM 5428 O O . ALA B 1 390 ? -1.007 25.213 13.915 1.00 32.62 370 ALA B O 1
ATOM 5430 N N . MET B 1 391 ? -1.283 26.723 12.220 1.00 30.70 371 MET B N 1
ATOM 5431 C CA . MET B 1 391 ? -1.221 27.856 13.148 1.00 29.49 371 MET B CA 1
ATOM 5432 C C . MET B 1 391 ? -2.547 28.051 13.863 1.00 33.69 371 MET B C 1
ATOM 5433 O O . MET B 1 391 ? -3.227 29.079 13.698 1.00 33.36 371 MET B O 1
ATOM 5438 N N . ASN B 1 392 ? -2.892 27.086 14.705 1.00 28.40 372 ASN B N 1
ATOM 5439 C CA . ASN B 1 392 ? -4.179 27.171 15.449 1.00 33.48 372 ASN B CA 1
ATOM 5440 C C . ASN B 1 392 ? -5.387 27.561 14.562 1.00 30.81 372 ASN B C 1
ATOM 5441 O O . ASN B 1 392 ? -6.029 28.599 14.738 1.00 32.10 372 ASN B O 1
ATOM 5446 N N . SER B 1 393 ? -5.673 26.738 13.579 1.00 31.14 373 SER B N 1
ATOM 5447 C CA . SER B 1 393 ? -6.809 26.986 12.695 1.00 31.30 373 SER B CA 1
ATOM 5448 C C . SER B 1 393 ? -8.095 26.417 13.369 1.00 28.48 373 SER B C 1
ATOM 5449 O O . SER B 1 393 ? -8.037 25.620 14.317 1.00 30.72 373 SER B O 1
ATOM 5452 N N . ARG B 1 394 ? -9.249 26.855 12.887 1.00 34.33 374 ARG B N 1
ATOM 5453 C CA . ARG B 1 394 ? -10.551 26.325 13.321 1.00 31.97 374 ARG B CA 1
ATOM 5454 C C . ARG B 1 394 ? -10.630 24.801 13.168 1.00 34.49 374 ARG B C 1
ATOM 5455 O O . ARG B 1 394 ? -11.295 24.087 13.994 1.00 32.24 374 ARG B O 1
ATOM 5463 N N . SER B 1 395 ? -9.987 24.265 12.117 1.00 31.94 375 SER B N 1
ATOM 5464 C CA . SER B 1 395 ? -10.107 22.811 11.879 1.00 32.07 375 SER B CA 1
ATOM 5465 C C . SER B 1 395 ? -9.444 22.087 13.046 1.00 30.49 375 SER B C 1
ATOM 5466 O O . SER B 1 395 ? -9.793 20.947 13.309 1.00 31.79 375 SER B O 1
ATOM 5469 N N . LEU B 1 396 ? -8.510 22.747 13.722 1.00 28.27 376 LEU B N 1
ATOM 5470 C CA . LEU B 1 396 ? -7.816 22.147 14.855 1.00 29.97 376 LEU B CA 1
ATOM 5471 C C . LEU B 1 396 ? -8.577 22.383 16.155 1.00 32.26 376 LEU B C 1
ATOM 5472 O O . LEU B 1 396 ? -8.088 22.064 17.239 1.00 32.19 376 LEU B O 1
ATOM 5477 N N . ASN B 1 397 ? -9.777 22.943 16.040 1.00 29.85 377 ASN B N 1
ATOM 5478 C CA . ASN B 1 397 ? -10.608 23.222 17.205 1.00 34.65 377 ASN B CA 1
ATOM 5479 C C . ASN B 1 397 ? -10.143 24.463 17.959 1.00 32.75 377 ASN B C 1
ATOM 5480 O O . ASN B 1 397 ? -10.007 24.443 19.183 1.00 31.36 377 ASN B O 1
ATOM 5485 N N . ALA B 1 398 ? -9.902 25.542 17.222 1.00 30.35 378 ALA B N 1
ATOM 5486 C CA . ALA B 1 398 ? -9.452 26.794 17.820 1.00 29.82 378 ALA B CA 1
ATOM 5487 C C . ALA B 1 398 ? -10.607 27.529 18.492 1.00 33.90 378 ALA B C 1
ATOM 5488 O O . ALA B 1 398 ? -11.732 27.525 17.994 1.00 31.47 378 ALA B O 1
ATOM 5490 N N . THR B 1 399 ? -10.319 28.161 19.626 1.00 32.04 379 THR B N 1
ATOM 5491 C CA . THR B 1 399 ? -11.332 28.901 20.368 1.00 32.86 379 THR B CA 1
ATOM 5492 C C . THR B 1 399 ? -12.001 29.954 19.490 1.00 30.81 379 THR B C 1
ATOM 5493 O O . THR B 1 399 ? -13.200 29.884 19.225 1.00 31.91 379 THR B O 1
ATOM 5497 N N . LYS B 1 400 ? -11.216 30.929 19.043 1.00 32.44 380 LYS B N 1
ATOM 5498 C CA . LYS B 1 400 ? -11.743 32.025 18.175 1.00 31.06 380 LYS B CA 1
ATOM 5499 C C . LYS B 1 400 ? -10.625 32.397 17.240 1.00 33.07 380 LYS B C 1
ATOM 5500 O O . LYS B 1 400 ? -9.445 32.256 17.593 1.00 33.08 380 LYS B O 1
ATOM 5506 N N . VAL B 1 401 ? -10.992 32.895 16.064 1.00 30.76 381 VAL B N 1
ATOM 5507 C CA . VAL B 1 401 ? -9.980 33.318 15.107 1.00 32.28 381 VAL B CA 1
ATOM 5508 C C . VAL B 1 401 ? -10.373 34.707 14.673 1.00 33.50 381 VAL B C 1
ATOM 5509 O O . VAL B 1 401 ? -11.488 34.900 14.148 1.00 34.08 381 VAL B O 1
ATOM 5513 N N . PHE B 1 402 ? -9.455 35.664 14.904 1.00 33.22 382 PHE B N 1
ATOM 5514 C CA . PHE B 1 402 ? -9.674 37.059 14.550 1.00 36.18 382 PHE B CA 1
ATOM 5515 C C . PHE B 1 402 ? -8.764 37.437 13.412 1.00 35.70 382 PHE B C 1
ATOM 5516 O O . PHE B 1 402 ? -7.673 36.860 13.276 1.00 34.41 382 PHE B O 1
ATOM 5524 N N . ALA B 1 403 ? -9.201 38.414 12.623 1.00 32.37 383 ALA B N 1
ATOM 5525 C CA . ALA B 1 403 ? -8.364 38.911 11.531 1.00 36.25 383 ALA B CA 1
ATOM 5526 C C . ALA B 1 403 ? -8.365 40.425 11.504 1.00 37.90 383 ALA B C 1
ATOM 5527 O O . ALA B 1 403 ? -9.396 41.081 11.688 1.00 39.15 383 ALA B O 1
ATOM 5529 N N . TRP B 1 404 ? -7.194 40.992 11.258 1.00 41.00 384 TRP B N 1
ATOM 5530 C CA . TRP B 1 404 ? -7.132 42.406 10.967 1.00 39.26 384 TRP B CA 1
ATOM 5531 C C . TRP B 1 404 ? -7.696 42.694 9.579 1.00 39.07 384 TRP B C 1
ATOM 5532 O O . TRP B 1 404 ? -7.797 41.768 8.742 1.00 42.26 384 TRP B O 1
ATOM 5543 N N . PRO B 1 405 ? -8.078 43.963 9.314 1.00 41.44 385 PRO B N 1
ATOM 5544 C CA . PRO B 1 405 ? -8.838 44.237 8.099 1.00 47.79 385 PRO B CA 1
ATOM 5545 C C . PRO B 1 405 ? -8.146 43.777 6.810 1.00 48.00 385 PRO B C 1
ATOM 5546 O O . PRO B 1 405 ? -8.838 43.335 5.903 1.00 50.36 385 PRO B O 1
ATOM 5550 N N . ASP B 1 406 ? -6.820 43.860 6.719 1.00 45.47 386 ASP B N 1
ATOM 5551 C CA . ASP B 1 406 ? -6.174 43.537 5.454 1.00 42.27 386 ASP B CA 1
ATOM 5552 C C . ASP B 1 406 ? -5.594 42.133 5.444 1.00 42.64 386 ASP B C 1
ATOM 5553 O O . ASP B 1 406 ? -4.776 41.816 4.590 1.00 42.13 386 ASP B O 1
ATOM 5558 N N . ALA B 1 407 ? -6.001 41.289 6.383 1.00 41.39 387 ALA B N 1
ATOM 5559 C CA . ALA B 1 407 ? -5.467 39.918 6.474 1.00 39.95 387 ALA B CA 1
ATOM 5560 C C . ALA B 1 407 ? -5.874 39.069 5.283 1.00 39.19 387 ALA B C 1
ATOM 5561 O O . ALA B 1 407 ? -6.887 39.326 4.602 1.00 41.25 387 ALA B O 1
ATOM 5563 N N . GLU B 1 408 ? -5.055 38.067 4.984 1.00 36.62 388 GLU B N 1
ATOM 5564 C CA . GLU B 1 408 ? -5.426 37.168 3.928 1.00 37.43 388 GLU B CA 1
ATOM 5565 C C . GLU B 1 408 ? -5.333 35.723 4.450 1.00 38.29 388 GLU B C 1
ATOM 5566 O O . GLU B 1 408 ? -4.372 35.393 5.113 1.00 42.01 388 GLU B O 1
ATOM 5572 N N . VAL B 1 409 ? -6.348 34.898 4.177 1.00 33.60 389 VAL B N 1
ATOM 5573 C CA . VAL B 1 409 ? -6.341 33.455 4.431 1.00 34.66 389 VAL B CA 1
ATOM 5574 C C . VAL B 1 409 ? -6.521 32.814 3.044 1.00 39.89 389 VAL B C 1
ATOM 5575 O O . VAL B 1 409 ? -7.513 33.076 2.406 1.00 37.53 389 VAL B O 1
ATOM 5579 N N . ALA B 1 410 ? -5.586 31.988 2.587 1.00 34.67 390 ALA B N 1
ATOM 5580 C CA . ALA B 1 410 ? -5.643 31.438 1.224 1.00 37.00 390 ALA B CA 1
ATOM 5581 C C . ALA B 1 410 ? -4.749 30.230 1.185 1.00 37.42 390 ALA B C 1
ATOM 5582 O O . ALA B 1 410 ? -3.954 29.986 2.109 1.00 35.49 390 ALA B O 1
ATOM 5584 N N . VAL B 1 411 ? -4.822 29.504 0.076 1.00 33.05 391 VAL B N 1
ATOM 5585 C CA . VAL B 1 411 ? -3.914 28.359 -0.138 1.00 37.54 391 VAL B CA 1
ATOM 5586 C C . VAL B 1 411 ? -2.485 28.867 -0.389 1.00 42.79 391 VAL B C 1
ATOM 5587 O O . VAL B 1 411 ? -1.518 28.288 0.153 1.00 39.27 391 VAL B O 1
ATOM 5591 N N . MET B 1 412 ? -2.363 29.968 -1.150 1.00 42.60 392 MET B N 1
ATOM 5592 C CA . MET B 1 412 ? -1.065 30.640 -1.470 1.00 40.93 392 MET B CA 1
ATOM 5593 C C . MET B 1 412 ? -1.379 32.034 -2.015 1.00 40.12 392 MET B C 1
ATOM 5594 O O . MET B 1 412 ? -2.537 32.394 -2.107 1.00 38.69 392 MET B O 1
ATOM 5599 N N . GLY B 1 413 ? -0.379 32.827 -2.385 1.00 37.80 393 GLY B N 1
ATOM 5600 C CA . GLY B 1 413 ? -0.631 34.203 -2.796 1.00 43.54 393 GLY B CA 1
ATOM 5601 C C . GLY B 1 413 ? -1.335 34.165 -4.144 1.00 40.07 393 GLY B C 1
ATOM 5602 O O . GLY B 1 413 ? -1.262 33.163 -4.832 1.00 40.63 393 GLY B O 1
ATOM 5603 N N . ALA B 1 414 ? -2.059 35.221 -4.496 1.00 43.16 394 ALA B N 1
ATOM 5604 C CA . ALA B 1 414 ? -2.924 35.191 -5.675 1.00 44.49 394 ALA B CA 1
ATOM 5605 C C . ALA B 1 414 ? -2.141 34.996 -6.985 1.00 52.57 394 ALA B C 1
ATOM 5606 O O . ALA B 1 414 ? -2.542 34.175 -7.852 1.00 41.14 394 ALA B O 1
ATOM 5608 N N . LYS B 1 415 ? -1.030 35.725 -7.117 1.00 43.11 395 LYS B N 1
ATOM 5609 C CA . LYS B 1 415 ? -0.157 35.554 -8.270 1.00 48.00 395 LYS B CA 1
ATOM 5610 C C . LYS B 1 415 ? 0.304 34.099 -8.487 1.00 46.38 395 LYS B C 1
ATOM 5611 O O . LYS B 1 415 ? 0.240 33.565 -9.595 1.00 47.87 395 LYS B O 1
ATOM 5617 N N . ALA B 1 416 ? 0.776 33.453 -7.441 1.00 43.52 396 ALA B N 1
ATOM 5618 C CA . ALA B 1 416 ? 1.170 32.045 -7.563 1.00 40.82 396 ALA B CA 1
ATOM 5619 C C . ALA B 1 416 ? -0.029 31.126 -7.872 1.00 44.57 396 ALA B C 1
ATOM 5620 O O . ALA B 1 416 ? 0.081 30.183 -8.676 1.00 41.36 396 ALA B O 1
ATOM 5622 N N . ALA B 1 417 ? -1.161 31.405 -7.234 1.00 38.69 397 ALA B N 1
ATOM 5623 C CA . ALA B 1 417 ? -2.371 30.618 -7.441 1.00 41.07 397 ALA B CA 1
ATOM 5624 C C . ALA B 1 417 ? -2.836 30.700 -8.891 1.00 43.46 397 ALA B C 1
ATOM 5625 O O . ALA B 1 417 ? -3.167 29.685 -9.504 1.00 42.82 397 ALA B O 1
ATOM 5627 N N . VAL B 1 418 ? -2.857 31.913 -9.432 1.00 42.86 398 VAL B N 1
ATOM 5628 C CA . VAL B 1 418 ? -3.274 32.128 -10.812 1.00 46.07 398 VAL B CA 1
ATOM 5629 C C . VAL B 1 418 ? -2.358 31.389 -11.782 1.00 50.75 398 VAL B C 1
ATOM 5630 O O . VAL B 1 418 ? -2.819 30.799 -12.759 1.00 41.44 398 VAL B O 1
ATOM 5634 N N . GLY B 1 419 ? -1.059 31.426 -11.505 1.00 45.49 399 GLY B N 1
ATOM 5635 C CA . GLY B 1 419 ? -0.081 30.758 -12.344 1.00 45.18 399 GLY B CA 1
ATOM 5636 C C . GLY B 1 419 ? -0.382 29.282 -12.513 1.00 47.72 399 GLY B C 1
ATOM 5637 O O . GLY B 1 419 ? -0.138 28.706 -13.574 1.00 46.62 399 GLY B O 1
ATOM 5638 N N . ILE B 1 420 ? -0.915 28.668 -11.462 1.00 47.94 400 ILE B N 1
ATOM 5639 C CA . ILE B 1 420 ? -1.261 27.240 -11.495 1.00 48.30 400 ILE B CA 1
ATOM 5640 C C . ILE B 1 420 ? -2.630 27.086 -12.154 1.00 46.70 400 ILE B C 1
ATOM 5641 O O . ILE B 1 420 ? -2.775 26.334 -13.108 1.00 51.11 400 ILE B O 1
ATOM 5646 N N . LEU B 1 421 ? -3.629 27.811 -11.651 1.00 42.90 401 LEU B N 1
ATOM 5647 C CA . LEU B 1 421 ? -5.017 27.652 -12.107 1.00 42.62 401 LEU B CA 1
ATOM 5648 C C . LEU B 1 421 ? -5.185 28.017 -13.565 1.00 45.17 401 LEU B C 1
ATOM 5649 O O . LEU B 1 421 ? -5.970 27.404 -14.255 1.00 47.26 401 LEU B O 1
ATOM 5654 N N . HIS B 1 422 ? -4.451 29.015 -14.039 1.00 49.17 402 HIS B N 1
ATOM 5655 C CA . HIS B 1 422 ? -4.585 29.474 -15.420 1.00 50.53 402 HIS B CA 1
ATOM 5656 C C . HIS B 1 422 ? -3.299 29.299 -16.220 1.00 49.39 402 HIS B C 1
ATOM 5657 O O . HIS B 1 422 ? -3.001 30.115 -17.092 1.00 56.55 402 HIS B O 1
ATOM 5664 N N . LYS B 1 423 ? -2.566 28.220 -15.935 1.00 56.35 403 LYS B N 1
ATOM 5665 C CA . LYS B 1 423 ? -1.197 27.978 -16.434 1.00 59.02 403 LYS B CA 1
ATOM 5666 C C . LYS B 1 423 ? -1.088 28.004 -17.937 1.00 68.08 403 LYS B C 1
ATOM 5667 O O . LYS B 1 423 ? -0.127 28.583 -18.549 1.00 67.49 403 LYS B O 1
ATOM 5673 N N . LYS B 1 424 ? -2.059 27.327 -18.541 1.00 61.96 404 LYS B N 1
ATOM 5674 C CA . LYS B 1 424 ? -1.953 27.050 -19.947 1.00 76.96 404 LYS B CA 1
ATOM 5675 C C . LYS B 1 424 ? -2.320 28.290 -20.732 1.00 71.37 404 LYS B C 1
ATOM 5676 O O . LYS B 1 424 ? -1.659 28.633 -21.705 1.00 84.32 404 LYS B O 1
ATOM 5682 N N . LYS B 1 425 ? -3.324 28.989 -20.234 1.00 53.49 405 LYS B N 1
ATOM 5683 C CA . LYS B 1 425 ? -3.803 30.234 -20.786 1.00 61.64 405 LYS B CA 1
ATOM 5684 C C . LYS B 1 425 ? -2.757 31.374 -20.692 1.00 58.43 405 LYS B C 1
ATOM 5685 O O . LYS B 1 425 ? -2.540 32.134 -21.636 1.00 76.08 405 LYS B O 1
ATOM 5691 N N . LEU B 1 426 ? -2.077 31.479 -19.551 1.00 67.40 406 LEU B N 1
ATOM 5692 C CA . LEU B 1 426 ? -0.867 32.282 -19.475 1.00 54.07 406 LEU B CA 1
ATOM 5693 C C . LEU B 1 426 ? 0.219 31.873 -20.511 1.00 65.25 406 LEU B C 1
ATOM 5694 O O . LEU B 1 426 ? 0.766 32.728 -21.202 1.00 75.97 406 LEU B O 1
ATOM 5699 N N . ALA B 1 427 ? 0.547 30.587 -20.600 1.00 70.83 407 ALA B N 1
ATOM 5700 C CA . ALA B 1 427 ? 1.575 30.124 -21.556 1.00 67.16 407 ALA B CA 1
ATOM 5701 C C . ALA B 1 427 ? 1.129 30.328 -23.025 1.00 61.14 407 ALA B C 1
ATOM 5702 O O . ALA B 1 427 ? 1.951 30.502 -23.932 1.00 73.91 407 ALA B O 1
ATOM 5704 N N . ALA B 1 428 ? -0.183 30.345 -23.232 1.00 71.08 408 ALA B N 1
ATOM 5705 C CA . ALA B 1 428 ? -0.756 30.570 -24.559 1.00 74.21 408 ALA B CA 1
ATOM 5706 C C . ALA B 1 428 ? -0.800 32.035 -24.966 1.00 73.47 408 ALA B C 1
ATOM 5707 O O . ALA B 1 428 ? -0.933 32.296 -26.121 1.00 80.32 408 ALA B O 1
ATOM 5709 N N . ALA B 1 429 ? -0.736 32.996 -24.043 1.00 66.51 409 ALA B N 1
ATOM 5710 C CA . ALA B 1 429 ? -0.721 34.421 -24.444 1.00 74.40 409 ALA B CA 1
ATOM 5711 C C . ALA B 1 429 ? 0.654 34.785 -25.018 1.00 65.08 409 ALA B C 1
ATOM 5712 O O . ALA B 1 429 ? 1.640 34.146 -24.666 1.00 61.53 409 ALA B O 1
ATOM 5714 N N . PRO B 1 430 ? 0.736 35.823 -25.890 1.00 71.74 410 PRO B N 1
ATOM 5715 C CA . PRO B 1 430 ? 2.118 36.121 -26.293 1.00 71.46 410 PRO B CA 1
ATOM 5716 C C . PRO B 1 430 ? 2.977 36.611 -25.114 1.00 74.27 410 PRO B C 1
ATOM 5717 O O . PRO B 1 430 ? 2.459 37.119 -24.103 1.00 68.52 410 PRO B O 1
ATOM 5721 N N . GLU B 1 431 ? 4.276 36.369 -25.231 1.00 82.84 411 GLU B N 1
ATOM 5722 C CA . GLU B 1 431 ? 5.300 36.873 -24.320 1.00 82.04 411 GLU B CA 1
ATOM 5723 C C . GLU B 1 431 ? 4.950 38.244 -23.722 1.00 64.80 411 GLU B C 1
ATOM 5724 O O . GLU B 1 431 ? 4.825 38.420 -22.508 1.00 61.29 411 GLU B O 1
ATOM 5730 N N . HIS B 1 432 ? 4.759 39.208 -24.599 1.00 59.82 412 HIS B N 1
ATOM 5731 C CA . HIS B 1 432 ? 4.688 40.593 -24.205 1.00 63.01 412 HIS B CA 1
ATOM 5732 C C . HIS B 1 432 ? 3.375 40.984 -23.528 1.00 69.81 412 HIS B C 1
ATOM 5733 O O . HIS B 1 432 ? 3.255 42.087 -22.999 1.00 60.75 412 HIS B O 1
ATOM 5740 N N . GLU B 1 433 ? 2.388 40.089 -23.512 1.00 66.41 413 GLU B N 1
ATOM 5741 C CA . GLU B 1 433 ? 1.119 40.386 -22.810 1.00 56.69 413 GLU B CA 1
ATOM 5742 C C . GLU B 1 433 ? 0.994 39.553 -21.594 1.00 58.94 413 GLU B C 1
ATOM 5743 O O . GLU B 1 433 ? 0.086 39.761 -20.771 1.00 59.75 413 GLU B O 1
ATOM 5749 N N . ARG B 1 434 ? 1.920 38.607 -21.433 1.00 56.41 414 ARG B N 1
ATOM 5750 C CA . ARG B 1 434 ? 1.811 37.633 -20.369 1.00 60.37 414 ARG B CA 1
ATOM 5751 C C . ARG B 1 434 ? 1.734 38.318 -19.000 1.00 58.10 414 ARG B C 1
ATOM 5752 O O . ARG B 1 434 ? 0.847 37.997 -18.220 1.00 49.53 414 ARG B O 1
ATOM 5760 N N . GLU B 1 435 ? 2.601 39.306 -18.757 1.00 59.33 415 GLU B N 1
ATOM 5761 C CA . GLU B 1 435 ? 2.646 40.020 -17.465 1.00 65.24 415 GLU B CA 1
ATOM 5762 C C . GLU B 1 435 ? 1.325 40.710 -17.092 1.00 50.84 415 GLU B C 1
ATOM 5763 O O . GLU B 1 435 ? 0.817 40.543 -15.988 1.00 49.21 415 GLU B O 1
ATOM 5769 N N . ALA B 1 436 ? 0.794 41.523 -18.007 1.00 55.13 416 ALA B N 1
ATOM 5770 C CA . ALA B 1 436 ? -0.430 42.265 -17.734 1.00 54.26 416 ALA B CA 1
ATOM 5771 C C . ALA B 1 436 ? -1.555 41.268 -17.438 1.00 55.23 416 ALA B C 1
ATOM 5772 O O . ALA B 1 436 ? -2.350 41.479 -16.506 1.00 54.16 416 ALA B O 1
ATOM 5774 N N . LEU B 1 437 ? -1.567 40.157 -18.169 1.00 49.86 417 LEU B N 1
ATOM 5775 C CA . LEU B 1 437 ? -2.636 39.173 -18.013 1.00 47.95 417 LEU B CA 1
ATOM 5776 C C . LEU B 1 437 ? -2.547 38.512 -16.651 1.00 47.56 417 LEU B C 1
ATOM 5777 O O . LEU B 1 437 ? -3.549 38.470 -15.904 1.00 41.47 417 LEU B O 1
ATOM 5782 N N . HIS B 1 438 ? -1.355 38.004 -16.330 1.00 46.02 418 HIS B N 1
ATOM 5783 C CA . HIS B 1 438 ? -1.062 37.436 -14.994 1.00 50.63 418 HIS B CA 1
ATOM 5784 C C . HIS B 1 438 ? -1.568 38.338 -13.863 1.00 46.26 418 HIS B C 1
ATOM 5785 O O . HIS B 1 438 ? -2.240 37.863 -12.919 1.00 45.39 418 HIS B O 1
ATOM 5792 N N . ASP B 1 439 ? -1.250 39.626 -13.941 1.00 46.81 419 ASP B N 1
ATOM 5793 C CA . ASP B 1 439 ? -1.749 40.608 -12.969 1.00 52.69 419 ASP B CA 1
ATOM 5794 C C . ASP B 1 439 ? -3.264 40.762 -12.895 1.00 47.93 419 ASP B C 1
ATOM 5795 O O . ASP B 1 439 ? -3.838 40.821 -11.801 1.00 44.52 419 ASP B O 1
ATOM 5800 N N . GLN B 1 440 ? -3.903 40.882 -14.052 1.00 53.34 420 GLN B N 1
ATOM 5801 C CA . GLN B 1 440 ? -5.360 40.960 -14.119 1.00 46.18 420 GLN B CA 1
ATOM 5802 C C . GLN B 1 440 ? -5.984 39.732 -13.520 1.00 45.00 420 GLN B C 1
ATOM 5803 O O . GLN B 1 440 ? -6.940 39.837 -12.739 1.00 41.81 420 GLN B O 1
ATOM 5809 N N . LEU B 1 441 ? -5.440 38.561 -13.858 1.00 41.76 421 LEU B N 1
ATOM 5810 C CA . LEU B 1 441 ? -5.951 37.316 -13.266 1.00 44.95 421 LEU B CA 1
ATOM 5811 C C . LEU B 1 441 ? -5.787 37.244 -11.745 1.00 41.94 421 LEU B C 1
ATOM 5812 O O . LEU B 1 441 ? -6.703 36.809 -11.032 1.00 36.69 421 LEU B O 1
ATOM 5817 N N . ALA B 1 442 ? -4.628 37.646 -11.252 1.00 41.10 422 ALA B N 1
ATOM 5818 C CA . ALA B 1 442 ? -4.362 37.614 -9.821 1.00 43.60 422 ALA B CA 1
ATOM 5819 C C . ALA B 1 442 ? -5.293 38.605 -9.090 1.00 39.29 422 ALA B C 1
ATOM 5820 O O . ALA B 1 442 ? -5.780 38.299 -8.013 1.00 43.67 422 ALA B O 1
ATOM 5822 N N . ALA B 1 443 ? -5.514 39.799 -9.658 1.00 38.91 423 ALA B N 1
ATOM 5823 C CA . ALA B 1 443 ? -6.431 40.792 -9.053 1.00 40.03 423 ALA B CA 1
ATOM 5824 C C . ALA B 1 443 ? -7.861 40.242 -8.996 1.00 45.63 423 ALA B C 1
ATOM 5825 O O . ALA B 1 443 ? -8.547 40.369 -7.960 1.00 43.40 423 ALA B O 1
ATOM 5827 N N . GLU B 1 444 ? -8.310 39.606 -10.075 1.00 41.57 424 GLU B N 1
ATOM 5828 C CA . GLU B 1 444 ? -9.600 38.911 -10.019 1.00 42.98 424 GLU B CA 1
ATOM 5829 C C . GLU B 1 444 ? -9.648 37.818 -8.949 1.00 40.63 424 GLU B C 1
ATOM 5830 O O . GLU B 1 444 ? -10.629 37.709 -8.217 1.00 42.74 424 GLU B O 1
ATOM 5836 N N . HIS B 1 445 ? -8.603 37.013 -8.839 1.00 38.35 425 HIS B N 1
ATOM 5837 C CA . HIS B 1 445 ? -8.586 35.918 -7.879 1.00 37.46 425 HIS B CA 1
ATOM 5838 C C . HIS B 1 445 ? -8.621 36.493 -6.489 1.00 43.26 425 HIS B C 1
ATOM 5839 O O . HIS B 1 445 ? -9.278 35.925 -5.596 1.00 39.99 425 HIS B O 1
ATOM 5846 N N . GLU B 1 446 ? -7.918 37.615 -6.289 1.00 39.17 426 GLU B N 1
ATOM 5847 C CA . GLU B 1 446 ? -8.010 38.390 -5.029 1.00 44.47 426 GLU B CA 1
ATOM 5848 C C . GLU B 1 446 ? -9.442 38.832 -4.732 1.00 41.47 426 GLU B C 1
ATOM 5849 O O . GLU B 1 446 ? -9.935 38.640 -3.622 1.00 41.00 426 GLU B O 1
ATOM 5855 N N . ARG B 1 447 ? -10.092 39.465 -5.717 1.00 37.47 427 ARG B N 1
ATOM 5856 C CA . ARG B 1 447 ? -11.468 39.918 -5.552 1.00 39.75 427 ARG B CA 1
ATOM 5857 C C . ARG B 1 447 ? -12.394 38.741 -5.142 1.00 41.23 427 ARG B C 1
ATOM 5858 O O . ARG B 1 447 ? -13.208 38.876 -4.218 1.00 40.99 427 ARG B O 1
ATOM 5866 N N . ILE B 1 448 ? -12.257 37.613 -5.831 1.00 38.10 428 ILE B N 1
ATOM 5867 C CA . ILE B 1 448 ? -13.068 36.436 -5.542 1.00 44.29 428 ILE B CA 1
ATOM 5868 C C . ILE B 1 448 ? -12.906 36.000 -4.090 1.00 50.32 428 ILE B C 1
ATOM 5869 O O . ILE B 1 448 ? -13.848 36.076 -3.301 1.00 50.93 428 ILE B O 1
ATOM 5874 N N . ALA B 1 449 ? -11.706 35.545 -3.744 1.00 40.24 429 ALA B N 1
ATOM 5875 C CA . ALA B 1 449 ? -11.418 35.101 -2.385 1.00 49.85 429 ALA B CA 1
ATOM 5876 C C . ALA B 1 449 ? -10.761 36.212 -1.572 1.00 76.11 429 ALA B C 1
ATOM 5877 O O . ALA B 1 449 ? -11.433 36.937 -0.839 1.00 88.84 429 ALA B O 1
ATOM 5879 N N . GLY B 1 450 ? -9.445 36.339 -1.708 1.00 55.98 430 GLY B N 1
ATOM 5880 C CA . GLY B 1 450 ? -8.699 37.357 -0.993 1.00 64.87 430 GLY B CA 1
ATOM 5881 C C . GLY B 1 450 ? -9.122 37.476 0.458 1.00 79.40 430 GLY B C 1
ATOM 5882 O O . GLY B 1 450 ? -9.895 38.364 0.819 1.00 70.82 430 GLY B O 1
ATOM 5883 N N . GLY B 1 451 ? -8.611 36.578 1.294 1.00 103.64 431 GLY B N 1
ATOM 5884 C CA . GLY B 1 451 ? -8.943 36.582 2.744 1.00 31.25 431 GLY B CA 1
ATOM 5885 C C . GLY B 1 451 ? -9.476 37.958 3.082 1.00 50.45 431 GLY B C 1
ATOM 5886 O O . GLY B 1 451 ? -9.098 38.919 2.388 1.00 64.37 431 GLY B O 1
ATOM 5887 N N . VAL B 1 452 ? -10.320 38.100 4.109 1.00 43.72 432 VAL B N 1
ATOM 5888 C CA . VAL B 1 452 ? -10.751 37.005 4.921 1.00 44.41 432 VAL B CA 1
ATOM 5889 C C . VAL B 1 452 ? -12.186 36.771 4.584 1.00 45.48 432 VAL B C 1
ATOM 5890 O O . VAL B 1 452 ? -12.917 36.182 5.347 1.00 40.98 432 VAL B O 1
ATOM 5894 N N . ASP B 1 453 ? -12.582 37.253 3.405 1.00 45.93 433 ASP B N 1
ATOM 5895 C CA . ASP B 1 453 ? -13.951 37.172 2.971 1.00 42.25 433 ASP B CA 1
ATOM 5896 C C . ASP B 1 453 ? -14.479 35.736 2.921 1.00 45.22 433 ASP B C 1
ATOM 5897 O O . ASP B 1 453 ? -15.461 35.408 3.576 1.00 46.89 433 ASP B O 1
ATOM 5902 N N . SER B 1 454 ? -13.854 34.910 2.091 1.00 39.44 434 SER B N 1
ATOM 5903 C CA . SER B 1 454 ? -14.202 33.513 1.962 1.00 38.61 434 SER B CA 1
ATOM 5904 C C . SER B 1 454 ? -14.044 32.819 3.308 1.00 40.78 434 SER B C 1
ATOM 5905 O O . SER B 1 454 ? -14.884 32.006 3.687 1.00 38.88 434 SER B O 1
ATOM 5908 N N . ALA B 1 455 ? -12.985 33.180 4.040 1.00 39.06 435 ALA B N 1
ATOM 5909 C CA . ALA B 1 455 ? -12.718 32.613 5.382 1.00 37.55 435 ALA B CA 1
ATOM 5910 C C . ALA B 1 455 ? -13.850 32.891 6.417 1.00 37.60 435 ALA B C 1
ATOM 5911 O O . ALA B 1 455 ? -14.270 31.998 7.178 1.00 35.02 435 ALA B O 1
ATOM 5913 N N . LEU B 1 456 ? -14.350 34.110 6.436 1.00 33.10 436 LEU B N 1
ATOM 5914 C CA . LEU B 1 456 ? -15.527 34.465 7.260 1.00 36.40 436 LEU B CA 1
ATOM 5915 C C . LEU B 1 456 ? -16.752 33.642 6.829 1.00 38.42 436 LEU B C 1
ATOM 5916 O O . LEU B 1 456 ? -17.559 33.140 7.652 1.00 35.33 436 LEU B O 1
ATOM 5921 N N . ASP B 1 457 ? -16.937 33.521 5.525 1.00 37.82 437 ASP B N 1
ATOM 5922 C CA . ASP B 1 457 ? -18.130 32.837 5.040 1.00 39.18 437 ASP B CA 1
ATOM 5923 C C . ASP B 1 457 ? -18.246 31.385 5.450 1.00 39.25 437 ASP B C 1
ATOM 5924 O O . ASP B 1 457 ? -19.364 30.882 5.569 1.00 35.49 437 ASP B O 1
ATOM 5929 N N . ILE B 1 458 ? -17.105 30.699 5.609 1.00 37.57 438 ILE B N 1
ATOM 5930 C CA . ILE B 1 458 ? -17.137 29.313 6.107 1.00 38.11 438 ILE B CA 1
ATOM 5931 C C . ILE B 1 458 ? -16.824 29.176 7.590 1.00 37.50 438 ILE B C 1
ATOM 5932 O O . ILE B 1 458 ? -16.576 28.060 8.052 1.00 45.36 438 ILE B O 1
ATOM 5937 N N . GLY B 1 459 ? -16.847 30.277 8.343 1.00 41.47 439 GLY B N 1
ATOM 5938 C CA . GLY B 1 459 ? -16.655 30.211 9.818 1.00 37.05 439 GLY B CA 1
ATOM 5939 C C . GLY B 1 459 ? -15.283 29.767 10.282 1.00 36.15 439 GLY B C 1
ATOM 5940 O O . GLY B 1 459 ? -15.131 29.301 11.431 1.00 43.10 439 GLY B O 1
ATOM 5941 N N . VAL B 1 460 ? -14.254 29.928 9.456 1.00 35.77 440 VAL B N 1
ATOM 5942 C CA . VAL B 1 460 ? -12.896 29.602 9.948 1.00 33.89 440 VAL B CA 1
ATOM 5943 C C . VAL B 1 460 ? -12.137 30.857 10.398 1.00 37.19 440 VAL B C 1
ATOM 5944 O O . VAL B 1 460 ? -11.098 30.774 11.074 1.00 34.15 440 VAL B O 1
ATOM 5948 N N . VAL B 1 461 ? -12.680 32.021 10.043 1.00 37.58 441 VAL B N 1
ATOM 5949 C CA . VAL B 1 461 ? -12.312 33.260 10.741 1.00 36.44 441 VAL B CA 1
ATOM 5950 C C . VAL B 1 461 ? -13.616 33.686 11.411 1.00 35.33 441 VAL B C 1
ATOM 5951 O O . VAL B 1 461 ? -14.660 33.626 10.792 1.00 35.73 441 VAL B O 1
ATOM 5955 N N . ASP B 1 462 ? -13.599 34.062 12.673 1.00 35.09 442 ASP B N 1
ATOM 5956 C CA . ASP B 1 462 ? -14.862 34.406 13.337 1.00 36.10 442 ASP B CA 1
ATOM 5957 C C . ASP B 1 462 ? -15.205 35.861 13.136 1.00 36.06 442 ASP B C 1
ATOM 5958 O O . ASP B 1 462 ? -16.369 36.242 12.945 1.00 38.83 442 ASP B O 1
ATOM 5963 N N . GLU B 1 463 ? -14.209 36.724 13.156 1.00 38.07 443 GLU B N 1
ATOM 5964 C CA . GLU B 1 463 ? -14.564 38.122 13.102 1.00 39.10 443 GLU B CA 1
ATOM 5965 C C . GLU B 1 463 ? -13.390 38.923 12.567 1.00 35.06 443 GLU B C 1
ATOM 5966 O O . GLU B 1 463 ? -12.206 38.660 12.911 1.00 43.33 443 GLU B O 1
ATOM 5972 N N . LYS B 1 464 ? -13.691 39.911 11.725 1.00 38.84 444 LYS B N 1
ATOM 5973 C CA . LYS B 1 464 ? -12.665 40.847 11.275 1.00 38.74 444 LYS B CA 1
ATOM 5974 C C . LYS B 1 464 ? -12.698 41.988 12.306 1.00 40.57 444 LYS B C 1
ATOM 5975 O O . LYS B 1 464 ? -13.798 42.484 12.655 1.00 41.24 444 LYS B O 1
ATOM 5981 N N . ILE B 1 465 ? -11.549 42.382 12.856 1.00 38.72 445 ILE B N 1
ATOM 5982 C CA . ILE B 1 465 ? -11.605 43.369 13.969 1.00 37.93 445 ILE B CA 1
ATOM 5983 C C . ILE B 1 465 ? -10.834 44.612 13.663 1.00 45.18 445 ILE B C 1
ATOM 5984 O O . ILE B 1 465 ? -9.848 44.576 12.899 1.00 45.60 445 ILE B O 1
ATOM 5989 N N . ASP B 1 466 ? -11.246 45.703 14.309 1.00 41.87 446 ASP B N 1
ATOM 5990 C CA . ASP B 1 466 ? -10.482 46.924 14.326 1.00 40.81 446 ASP B CA 1
ATOM 5991 C C . ASP B 1 466 ? -9.183 46.592 15.118 1.00 41.56 446 ASP B C 1
ATOM 5992 O O . ASP B 1 466 ? -9.238 46.051 16.249 1.00 45.00 446 ASP B O 1
ATOM 5997 N N . PRO B 1 467 ? -8.011 46.850 14.507 1.00 42.72 447 PRO B N 1
ATOM 5998 C CA . PRO B 1 467 ? -6.787 46.500 15.214 1.00 41.21 447 PRO B CA 1
ATOM 5999 C C . PRO B 1 467 ? -6.636 47.293 16.513 1.00 44.01 447 PRO B C 1
ATOM 6000 O O . PRO B 1 467 ? -5.900 46.850 17.373 1.00 51.43 447 PRO B O 1
ATOM 6004 N N . ALA B 1 468 ? -7.314 48.438 16.655 1.00 43.16 448 ALA B N 1
ATOM 6005 C CA . ALA B 1 468 ? -7.218 49.249 17.888 1.00 48.35 448 ALA B CA 1
ATOM 6006 C C . ALA B 1 468 ? -7.778 48.451 19.057 1.00 45.25 448 ALA B C 1
ATOM 6007 O O . ALA B 1 468 ? -7.508 48.767 20.231 1.00 49.60 448 ALA B O 1
ATOM 6009 N N . HIS B 1 469 ? -8.589 47.441 18.739 1.00 43.89 449 HIS B N 1
ATOM 6010 C CA . HIS B 1 469 ? -9.242 46.673 19.779 1.00 45.66 449 HIS B CA 1
ATOM 6011 C C . HIS B 1 469 ? -8.709 45.271 19.907 1.00 43.86 449 HIS B C 1
ATOM 6012 O O . HIS B 1 469 ? -9.385 44.408 20.465 1.00 45.11 449 HIS B O 1
ATOM 6019 N N . THR B 1 470 ? -7.491 45.055 19.412 1.00 39.44 450 THR B N 1
ATOM 6020 C CA . THR B 1 470 ? -6.889 43.724 19.345 1.00 40.83 450 THR B CA 1
ATOM 6021 C C . THR B 1 470 ? -6.760 43.159 20.728 1.00 40.84 450 THR B C 1
ATOM 6022 O O . THR B 1 470 ? -7.134 42.014 20.987 1.00 38.57 450 THR B O 1
ATOM 6026 N N . ARG B 1 471 ? -6.200 43.958 21.620 1.00 40.87 451 ARG B N 1
ATOM 6027 C CA . ARG B 1 471 ? -5.913 43.469 22.973 1.00 49.65 451 ARG B CA 1
ATOM 6028 C C . ARG B 1 471 ? -7.207 43.059 23.719 1.00 41.81 451 ARG B C 1
ATOM 6029 O O . ARG B 1 471 ? -7.302 41.968 24.281 1.00 41.62 451 ARG B O 1
ATOM 6037 N N . SER B 1 472 ? -8.209 43.934 23.697 1.00 41.83 452 SER B N 1
ATOM 6038 C CA . SER B 1 472 ? -9.472 43.652 24.378 1.00 40.33 452 SER B CA 1
ATOM 6039 C C . SER B 1 472 ? -10.272 42.535 23.709 1.00 43.71 452 SER B C 1
ATOM 6040 O O . SER B 1 472 ? -10.902 41.741 24.400 1.00 43.11 452 SER B O 1
ATOM 6043 N N . LYS B 1 473 ? -10.264 42.462 22.388 1.00 38.19 453 LYS B N 1
ATOM 6044 C CA . LYS B 1 473 ? -10.974 41.393 21.688 1.00 36.95 453 LYS B CA 1
ATOM 6045 C C . LYS B 1 473 ? -10.375 40.034 22.070 1.00 36.88 453 LYS B C 1
ATOM 6046 O O . LYS B 1 473 ? -11.096 39.103 22.371 1.00 38.16 453 LYS B O 1
ATOM 6052 N N . LEU B 1 474 ? -9.046 39.935 22.066 1.00 37.55 454 LEU B N 1
ATOM 6053 C CA . LEU B 1 474 ? -8.335 38.705 22.444 1.00 36.67 454 LEU B CA 1
ATOM 6054 C C . LEU B 1 474 ? -8.683 38.326 23.865 1.00 37.69 454 LEU B C 1
ATOM 6055 O O . LEU B 1 474 ? -8.997 37.161 24.169 1.00 36.67 454 LEU B O 1
ATOM 6060 N N . THR B 1 475 ? -8.632 39.318 24.741 1.00 41.53 455 THR B N 1
ATOM 6061 C CA . THR B 1 475 ? -8.905 39.060 26.157 1.00 38.56 455 THR B CA 1
ATOM 6062 C C . THR B 1 475 ? -10.323 38.533 26.343 1.00 41.04 455 THR B C 1
ATOM 6063 O O . THR B 1 475 ? -10.513 37.513 27.024 1.00 39.01 455 THR B O 1
ATOM 6067 N N . GLU B 1 476 ? -11.294 39.192 25.700 1.00 37.30 456 GLU B N 1
ATOM 6068 C CA . GLU B 1 476 ? -12.685 38.784 25.764 1.00 39.21 456 GLU B CA 1
ATOM 6069 C C . GLU B 1 476 ? -12.879 37.320 25.319 1.00 37.92 456 GLU B C 1
ATOM 6070 O O . GLU B 1 476 ? -13.557 36.555 26.006 1.00 37.83 456 GLU B O 1
ATOM 6076 N N . ALA B 1 477 ? -12.304 36.935 24.180 1.00 37.91 457 ALA B N 1
ATOM 6077 C CA . ALA B 1 477 ? -12.404 35.560 23.704 1.00 37.54 457 ALA B CA 1
ATOM 6078 C C . ALA B 1 477 ? -11.779 34.522 24.658 1.00 36.32 457 ALA B C 1
ATOM 6079 O O . ALA B 1 477 ? -12.368 33.462 24.893 1.00 37.99 457 ALA B O 1
ATOM 6081 N N . LEU B 1 478 ? -10.584 34.803 25.187 1.00 37.68 458 LEU B N 1
ATOM 6082 C CA . LEU B 1 478 ? -9.960 33.893 26.171 1.00 34.69 458 LEU B CA 1
ATOM 6083 C C . LEU B 1 478 ? -10.754 33.777 27.484 1.00 37.51 458 LEU B C 1
ATOM 6084 O O . LEU B 1 478 ? -10.891 32.682 28.020 1.00 36.94 458 LEU B O 1
ATOM 6089 N N . ALA B 1 479 ? -11.272 34.887 27.981 1.00 38.66 459 ALA B N 1
ATOM 6090 C CA . ALA B 1 479 ? -12.045 34.912 29.224 1.00 42.94 459 ALA B CA 1
ATOM 6091 C C . ALA B 1 479 ? -13.373 34.163 29.105 1.00 41.48 459 ALA B C 1
ATOM 6092 O O . ALA B 1 479 ? -13.801 33.556 30.052 1.00 43.38 459 ALA B O 1
ATOM 6094 N N . GLN B 1 480 ? -14.023 34.250 27.951 1.00 41.68 460 GLN B N 1
ATOM 6095 C CA . GLN B 1 480 ? -15.351 33.661 27.716 1.00 36.58 460 GLN B CA 1
ATOM 6096 C C . GLN B 1 480 ? -15.227 32.168 27.513 1.00 41.63 460 GLN B C 1
ATOM 6097 O O . GLN B 1 480 ? -16.164 31.445 27.725 1.00 41.72 460 GLN B O 1
ATOM 6103 N N . ALA B 1 481 ? -14.064 31.710 27.058 1.00 40.57 461 ALA B N 1
ATOM 6104 C CA . ALA B 1 481 ? -13.772 30.283 26.855 1.00 39.43 461 ALA B CA 1
ATOM 6105 C C . ALA B 1 481 ? -13.836 29.438 28.158 1.00 44.07 461 ALA B C 1
ATOM 6106 O O . ALA B 1 481 ? -13.383 29.905 29.230 1.00 42.34 461 ALA B O 1
ATOM 6108 N N . PRO B 1 482 ? -14.340 28.177 28.056 1.00 45.29 462 PRO B N 1
ATOM 6109 C CA . PRO B 1 482 ? -14.122 27.270 29.207 1.00 45.29 462 PRO B CA 1
ATOM 6110 C C . PRO B 1 482 ? -12.599 27.064 29.514 1.00 47.54 462 PRO B C 1
ATOM 6111 O O . PRO B 1 482 ? -11.764 27.099 28.593 1.00 47.31 462 PRO B O 1
ATOM 6115 N N . ALA B 1 483 ? -12.229 26.911 30.786 1.00 43.36 463 ALA B N 1
ATOM 6116 C CA . ALA B 1 483 ? -10.859 26.554 31.158 1.00 46.37 463 ALA B CA 1
ATOM 6117 C C . ALA B 1 483 ? -10.373 25.334 30.365 1.00 44.80 463 ALA B C 1
ATOM 6118 O O . ALA B 1 483 ? -9.210 25.274 29.968 1.00 45.69 463 ALA B O 1
ATOM 6120 N N . ARG B 1 484 ? -11.257 24.361 30.126 1.00 44.97 464 ARG B N 1
ATOM 6121 C CA . ARG B 1 484 ? -10.870 23.145 29.370 1.00 42.07 464 ARG B CA 1
ATOM 6122 C C . ARG B 1 484 ? -11.910 22.744 28.334 1.00 47.67 464 ARG B C 1
ATOM 6123 O O . ARG B 1 484 ? -13.002 22.327 28.701 1.00 48.21 464 ARG B O 1
ATOM 6131 N N . ARG B 1 485 ? -11.569 22.865 27.048 1.00 42.20 465 ARG B N 1
ATOM 6132 C CA . ARG B 1 485 ? -12.398 22.349 25.956 1.00 42.07 465 ARG B CA 1
ATOM 6133 C C . ARG B 1 485 ? -12.546 20.823 26.184 1.00 41.42 465 ARG B C 1
ATOM 6134 O O . ARG B 1 485 ? -13.662 20.333 26.301 1.00 61.18 465 ARG B O 1
#

Sequence (831 aa):
PRDPLLRLSNFFDDGSVELLHERDRSGVLAAAGTVNGVRTIAFCTDGTVMGGAMGVEGCTHIVNAYDTAIEDQSPIVGIWHSGGARLAEGVRALHAVGQVFEAMIRASGYIPQISVVVGFAAGGAAYGPALTDVVVMAPESRVFVTGPDVVRSVTGEDVDMASLGGPETHHKKSGVCHIVADDELDAYDRGRRLVGLFCQQGHFDRSKAEAGDTDIHALLPESSRRAYDVRPIVTAILDADTPFDEFQANWAPSMVVGLGRLSGRTVGVLANNPLRLGGCLNSESAEKAARFVRLCDAFGIPLVVVVDVPGYLWGGVVRRGAKLLHAFGECTVPRVTLVTRKTYGGAYIAMNSRSLNATKVFAWPDAEVAVMGAKAAVGGVDSALDIGVVDEKIDPAHTRSKLTEALAQAPAPRDPLLRLSNFFDDGSVELLHERDRSGVLAAAGTVNGVRTIAFCTDGTVMGGAMGVEGCTHIVNAYDTAIEDQSPIVGIWHSGGARLAEGVRALHAVGQVFEAMIRASGYIPQISVVVGFAAGGAAYGPALTDVVVMAPESSGVCHIVADDELDAYDRGRRLVGLFCQQGHFDRSKAEAGDTDIHALLPESSRRAYDVRPIVTAILDADTPFDEFQANWAPSMVVGLGRLSGRTVGVLANNPLRLGGCLNSESAEKAARFVRLCDAFGIPLVVVVDVPGYLPGVDQEWGGVVRRGAKLLHAFGECTVPRVTLVTRKTYGGAYIAMNSRSLNATKVFAWPDAEVAVMGAKAAVGILHKKKLAAAPEHEREALHDQLAAEHERIAGGVDSALDIGVVDEKIDPAHTRSKLTEALAQAPARR

Solvent-accessible surface area: 29894 Å² total; per-residue (Å²): 124,106,43,4,57,85,12,0,47,65,0,4,31,143,88,24,44,102,71,64,36,159,103,48,176,2,2,5,2,0,0,0,3,41,1,92,61,26,105,0,0,0,2,0,0,11,2,64,8,131,35,1,15,4,0,45,97,0,2,61,25,0,28,79,0,2,54,34,0,36,143,79,116,4,4,1,0,3,0,1,20,0,45,5,27,41,33,90,45,25,8,123,0,8,33,2,0,0,73,0,3,20,0,0,7,111,0,37,31,114,1,12,0,1,1,0,0,4,7,69,0,9,21,15,0,0,6,0,1,24,15,18,24,0,2,0,0,3,55,127,0,39,0,6,20,36,16,23,120,62,0,34,93,88,58,62,83,134,27,94,71,44,44,0,0,2,15,147,12,0,13,128,89,1,0,7,0,16,6,51,8,104,69,50,113,32,0,4,79,59,0,49,69,1,0,9,3,8,43,82,33,52,130,39,36,149,82,130,0,89,92,30,35,77,75,1,71,69,84,24,26,156,47,87,99,149,54,20,41,2,71,68,1,1,65,28,2,8,14,110,133,37,62,38,8,32,2,4,22,78,16,9,47,2,0,3,0,0,0,0,42,0,2,30,36,0,0,0,2,0,0,0,3,4,68,113,103,40,0,15,9,17,30,71,0,1,12,0,0,0,57,5,0,147,22,0,38,53,26,35,0,5,0,1,0,1,0,0,0,44,16,70,108,203,21,36,8,14,53,25,10,3,44,0,7,46,5,0,13,81,6,123,10,13,10,0,4,0,3,4,22,35,1,30,12,36,2,8,4,7,2,0,2,71,4,0,79,5,50,62,4,2,0,1,54,124,4,57,5,17,29,69,19,69,87,64,40,133,94,55,10,96,58,1,62,123,43,36,1,4,56,46,86,4,79,16,33,85,0,11,14,54,0,1,84,12,3,48,143,20,135,131,121,104,39,3,56,83,9,0,41,75,0,4,29,148,87,24,40,105,72,66,39,154,113,61,170,3,2,6,4,0,0,4,0,36,0,90,60,28,97,0,0,0,2,0,0,10,1,62,5,136,40,0,14,4,1,52,104,0,1,61,23,0,28,77,1,2,62,48,0,37,144,80,117,4,4,1,0,4,0,0,28,1,40,13,40,32,78,113,55,24,15,129,1,10,35,2,6,0,72,0,8,26,0,0,8,106,0,38,32,109,1,13,0,1,1,0,7,2,3,142,28,26,29,10,2,25,22,0,4,12,10,19,18,0,4,0,55,3,86,77,55,86,4,27,21,17,8,105,2,103,70,44,130,34,0,5,77,56,0,48,65,0,0,9,3,10,44,78,36,33,158,47,58,185,73,95,1,96,95,30,34,71,73,1,67,78,81,23,40,121,35,89,207,161,55,20,51,1,59,63,1,0,68,27,1,8,14,112,104,44,65,36,7,32,2,11,36,146,31,3,20,1,0,0,0,0,0,0,44,0,1,21,35,0,0,0,2,0,0,1,0,5,90,119,84,44,0,16,1,11,4,69,0,0,14,1,0,0,39,6,0,108,23,0,27,47,29,22,0,3,0,0,0,1,0,2,0,47,14,19,48,17,7,6,115,24,3,70,31,0,4,0,26,49,0,5,48,0,4,49,7,0,6,90,0,39,2,10,2,0,4,0,2,4,23,43,2,24,12,23,0,8,1,0,2,0,3,51,4,0,46,7,41,91,3,8,0,2,62,122,3,28,1,10,30,50,20,10,98,58,2,0,23,99,66,55,138,168,114,11,71,86,18,65,138,152,84,73,105,59,44,35,65,117,31,11,63,80,47,80,168,108,23,10,15,1,77,36,0,60,126,56,35,0,2,54,66,94,4,77,14,31,86,0,8,18,59,0,3,100,8,3,56,151,19,92,82,113,137

GO terms:
  GO:0003989 acetyl-CoA carboxylase activity (F, IDA)
  GO:0009317 acetyl-CoA carboxylase complex (C, IDA)
  GO:0019367 fatty acid elongation, saturated fatty acid (P, IDA)
  GO:0005515 protein binding (F, IPI)

InterPro domains:
  IPR011762 Acetyl-coenzyme A carboxyltransferase, N-terminal [PS50980] (1-224)
  IPR011763 Acetyl-coenzyme A carboxyltransferase, C-terminal [PS50989] (225-473)
  IPR029045 ClpP/crotonase-like domain superfamily [SSF52096] (15-211)
  IPR029045 ClpP/crotonase-like domain superfamily [SSF52096] (184-458)
  IPR034733 Acetyl-coenzyme A carboxylase carboxyl transferase subunit beta [PF01039] (39-460)
  IPR051047 Acyl-CoA Carboxylase Beta Subunit [PTHR43842] (4-460)

Radius of gyration: 27.75 Å; Cα contacts (8 Å, |Δi|>4): 2086; chains: 2; bounding box: 64×76×84 Å

Foldseek 3Di:
DLAFVVLVCLLADHPFWDWPDPDDLQQKTKTWGDLVNAIAIEMEGRCVHPQSAHAQVRLVVLLVSLVVCLVVLHAYEYEDGHAYHDPVRPVRRVVSLVSNLVSLVVCQLRHAYEYEYAAEQEASSLVNLVSGQAYEYFQHYFHYNDAQVVVCVPPVDHDHRCRHGGPVCCLAPPLSHFHYADHSSRSSVVVSVVSCLLPVQDAFDLVLLLVLQALLLVQDDPDPVDFDFCVVSVCSLFDVPWDFRWTSCNYLVLWIWTWGHANRGIAIEIEGHCNPPNSAAELRNLVVQLSRLQSCLSRLHEYEFEDDHFYHDVDRRVVSLVSLLVSLLPRDHAYEYEFEAEDEASSNNSRNWVVSPHLAYEYEQNHYYYNGDPVVVVLGVVVCCVVPGHVYHDRSSSVNSVRSVSNNPDDD/DLAFVVLVCLLADNPFWDWPDDDDLQQKTKTWGDQVRFTEIEMEGRCVHPQSAHFQVRLVVLLVSLVVCLVVLHEYEYEYGHDYHPPVRPVNRVVSLVSSLVSLVVCPLRHAYEYEYAAAADYSRQVNQQSGLAYEYEPRYAQSHWHDAPHSSRSSVVVSVVSCLLPVQDAQDLVLLLVLFALLLVQDDPDLPDFDFCVSSVCSLAHVVKDWRWTRCPWPVQWIWTWIHANRGIAIEIEGHCNPLNSAAALGRLQVQLSRLQSCQSRLHEYEFEDDYQYHRDDPCRVVVPRVVSLVSLLVSLLVRWAAYEYEFEAEQAASRNNSRQWVVSVHLAYEYEPQHFYYNHQLLVVCCVVCVVVLVPDDPVCSVVVSVVRSVVSCVVGVPDVVVCVVRRHVYYDRSSCVSSVVSVSNNVDDSTD

B-factor: mean 44.22, std 11.45, range [25.46, 128.42]

CATH classification: 3.90.226.10 (+1 more: 3.90.226.10)

Secondary structure (DSSP, 8-state):
---HHHHHHHHSPTT--EESS---SSSEEEEEEEETTEEEEEEEE-TTTGGG-B-HHHHHHHHHHHHHHHHHT--EEEEEEE-SB-GGGHHHHHHHHHHHHHHHHHHTTTS-EEEEEEEEEEGGGGHHHHHSSEEEE-TT-EEESS-HHHHHHHH-----HHHHHSHHHHHHTS---SEE-SSHHHHHHHHHHHHHHHH------HHHHHHT---GGGGS-SSSSS---SHHHHHHHS-TTS--EEESTTSSTTEEEEEEEETTEEEEEEEE-TTTGGG-B-HHHHHHHHHHHHHHHHHT--EEEEEEE--B--HHHHHHHHHHHHHHHH--S-EEEEEEEEEEHHHHHHTT-GGGT-SEEEE-TT-EEESS-HHHHH--HHHHHHHTS--EE--GGGHHHHHHHHHHHS--/---HHHHHHHHS-TT--EESS---SSSEEEEEEEETTEEEEEEEE-TTSGGG-B-HHHHHHHHHHHHHHHHTT--EEEEEEE-SB-GGGHHHHHHHHHHHHHHHHHHTTTS-EEEEEEEEE-THHHHHHHHSSEEEE-TT---S--EE-SSHHHHHHHHHHHHHHHH------HHHHHHT---GGGGS-SSTT----SHHHHHHHS-TTS--EEESTTSSTTEEEEEEEETTEEEEEEEE-TTTGGG-B-HHHHHHHHHHHHHHHHTT--EEEEEEE--BPP-HHHHHTTHHHHHHHHHHHHHH--S-EEEEEEEEEEHHHHHHTT-GGGT-SEEEE-TT-EEESS-HHHHHHHHTHHHHHHS-HHHHHHHHHHHHHHHHHHS-TTHHHHHTTSS-EE--GGGHHHHHHHHHHHS-S--

Nearest PDB structures (foldseek):
  4l6w-assembly1_A  TM=1.002E+00  e=3.544E-92  Mycobacterium tuberculosis
  4fb8-assembly1_B  TM=9.378E-01  e=1.038E-64  Mycobacterium tuberculosis
  7w5u-assembly1_D  TM=9.505E-01  e=3.906E-45  Streptomyces antibioticus
  1x0u-assembly1_F  TM=9.431E-01  e=9.612E-44  Sulfurisphaera tokodaii str. 7
  1uyv-assembly2_C  TM=8.537E-01  e=1.907E-24  Saccharomyces cerevisiae

Organism: Mycobacterium tuberculosis (strain ATCC 25618 / H37Rv) (NCBI:txid83332)

=== Feature glossary ===
The record interleaves many kinds of information about one protein. Here is each kind framed as the question it answers.

Q: Are the domains correctly placed relative to each other?
A: Predicted aligned error is AlphaFold's pairwise confidence. Unlike pLDDT (per-residue), PAE is per-residue-pair and captures whether two parts of the structure are correctly placed relative to each other. Units are ångströms of expected positional error.

Q: Which residues are in helices, strands, or loops?
A: Eight-state secondary structure (DSSP): H is the canonical α-helix, G the tighter 3₁₀-helix, I the wider π-helix; E/B are β-structure, T and S are turns and bends, and '-' is everything else. DSSP derives these from the pattern of main-chain N–H···O=C hydrogen bonds, not from the sequence.

Q: What if only a Cα trace is available?
A: P-SEA three-state annotation labels each residue as helix, strand, or coil based purely on the geometry of the Cα trace. It serves as a fallback when the full backbone (and thus DSSP) is unavailable.

Q: What are the backbone torsion angles?
A: φ (phi) and ψ (psi) are the two rotatable backbone dihedrals per residue: φ is the C(i-1)–N–Cα–C torsion, ψ is the N–Cα–C–N(i+1) torsion, both in degrees on (−180°, 180°]. α-helical residues cluster near (−60°, −45°); β-strand residues near (−120°, +130°). A Ramachandran plot is simply a scatter of (φ, ψ) for every residue.

Q: What known structures does this most resemble?
A: Structural nearest neighbors (via Foldseek easy-search vs the PDB). Reported per hit: target PDB id, E-value, and alignment TM-score. A TM-score above ~0.5 is the conventional threshold for 'same fold'.

Q: What family and function is it annotated with?
A: Database cross-references. InterPro integrates a dozen domain/family signature databases into unified entries with residue-range hits. GO terms attach function/process/location labels with evidence codes. CATH codes position the fold in a four-level structural taxonomy. Organism is the NCBI-taxonomy species name.

Q: Which residues are buried vs exposed?
A: Solvent accessibility: the surface area of each residue that a 1.4 Å water probe can touch, in Å². When only backbone atoms are present the absolute values are lower than full-atom SASA (side chains contribute most of the area) and are flagged as backbone-only.

Q: What do the diagnostic plots show?
A: Three diagnostic plots accompany the record. The Cα contact map visualizes the tertiary structure as a 2D adjacency matrix (8 Å cutoff, sequence-local contacts suppressed). The Ramachandran plot shows the distribution of backbone (φ, ψ) torsions, with points in the α and β basins reflecting secondary structure content. The PAE plot shows AlphaFold's inter-residue confidence as a color matrix.

Q: What is the amino-acid chain?
A: The amino-acid sequence is the protein's primary structure: the linear order of residues from the N-terminus to the C-terminus, written in one-letter code. Everything else here — the 3D coordinates, the secondary structure, the domain annotations — is ultimately a consequence of this string.

Q: What do the rendered images show?
A: The six renders are orthographic views along the three Cartesian axes in both directions. Representation (cartoon, sticks, or surface) and color scheme (sequence-rainbow or by-chain) vary across proteins so the training set covers all the common visualization conventions.

Q: Where is each backbone atom in 3D?
A: The mmCIF table is the protein's shape written out atom by atom. For each backbone N, Cα, C, and carbonyl O, it records an (x, y, z) coordinate triple in Å plus the residue type, chain letter, and residue number.

Q: How mobile is each atom in the crystal?
A: For experimental (PDB) structures, the B-factor (temperature factor) quantifies the positional spread of each atom in the crystal — a combination of thermal vibration and static disorder — in units of Å². High B-factors mark flexible loops or poorly resolved regions; low B-factors mark the rigid, well-ordered core.

Q: How big and how compact is the whole molecule?
A: Three whole-structure scalars: the radius of gyration (RMS distance of Cα from centroid, in Å), the count of Cα–Cα contacts (pairs closer than 8 Å and separated by more than four residues in sequence — i.e. tertiary, not local, contacts), and the bounding-box dimensions. Together they distinguish compact globular folds from extended fibres or disordered chains.

Q: What does the local fold look like, residue by residue?
A: A 3Di character summarizes, for each residue, the relative orientation of the Cα frame of its nearest spatial neighbor. Because it encodes fold topology rather than chemistry, 3Di alignments detect remote structural similarity that sequence alignment misses.

Q: How confident is the AlphaFold model at each residue?
A: For AlphaFold models, the B-factor field carries pLDDT — the model's own estimate of local accuracy on a 0–100 scale. Regions with pLDDT<50 should be treated as essentially unmodeled; they often correspond to intrinsically disordered segments.